Protein 8F8Y (pdb70)

Foldseek 3Di:
DDDDAFAFAPVRHRDDPPFDWDAAPPVRTIHTCVVQVHDPVQVVQWDHCHGPVRCVPVNHTRSHPVCLVVLVVVVVDDAAACPVFEEEDALLRPAPVVCVVVLQQTKYKHQACPNQQKFADALSQDLSNVCVFLDQQDKAWKAFQVVRDIDIDGSVVVVVLVPDPPRPTFIKGWQAQRCVTRCVVRTDGGPRQLVFFLCSPQPDPPFPDDAWSFAKTKIKGAAFGKFAWDFQALQWKKKKAWQAAKKKKWKDRQDPQLLVLVLVLLLDPVSVVDRSVVRGDHTHIYIAGHNMMMIGGGRIIMMMTGRHTIIMMMGTGDGLSCLVRSVVNNVSCVVSVDDPRSHTPLSLLSLLSVLVVLLVVLVVCVVVVHFDDVSSLVSNVVSLVVLCVCCPPVRVVVNVVSHTPPDDSVVSSVSSVVSSVVSPD/DDDDADFFAPVTHHDDPPFDWDAAPPVRTIHTCVVQVHDQVCVVQWDHCHGPVCCVPVNHTHGDPVFFLDPVNLVVVVPDDAPACPVFEPEDALLPLAPVVCVVVLQQGKYKHQANPNQQKFADALSADLVNVCVFQDQQDKAWKAFSNVRDIDIDGNVVVVVLVPHPPNPTWIKGWQAQRCVTRCVVRTDDTPRQLVFFLCNPQPDPPFPDDAWRFAKTKIWGAAFGKFAWDFAALQWKKKKAWQAAKKKKWKDRQDPVLLVLVLVLLLDPCVSVDRSCVVGDHIHIDMAGHNMMMIGGGRITMMMTGRHTIIMMMGTGHGLSPLVRSVVSNVSCVVSPDDCRSHTPLSVLSLLSLLVVLLVVLVVCVVVVHADDVSSLVSNVVSLVVLCVCVDPVRVVVRVVSHTPPDDSVVSSVSSVVSSVVRVPDPDDD/DDDDDD/DDDDDDD

Sequence (871 aa):
NMATVPVYCVCRLPYDVTRFMIECDACKDWFHGSCVGVEEEEAPDIDIYHCPNCEKTHGKSTLKKKSQLFIKELRSRTFPSAEDVVARVPGSQLTLGYMEEHGFTEPILVPKKDGLGLAVPAPTFYVSDVENYVGPERSVDVTDVTKQKDCKMKLKEFVDYYYSTNRKRVLNVTNLEFSDTRMSSFVEPPDIVKKLSWVENYWPDDALLAKPKVTKYCLICVKDSYTDFHIDSGGASAWYHVLKGEKTFYLIRPASANISLYERWRSASNHSEMFFADQVDKCYKCIVKQGQTLFIPSGWIYATLTPVDCLAFAGHFLHSLSVEMQMRAYEVERRLKLGSLTQFPNFETACWYMGKHLLEAFKGSHKSGKQLPPHLVQGAKILNGAFRSWTKKQALAEHEDELPEHFKPSQLIKDLAKEIRLSENNMATVPVYCVCRLPYDVTRFMIECDACKDWFHGSCVGVEEEEAPDIDIYHCPNCEKTHGKSTLKKVQNGSQLFIKELRSRTFPSAEDVVARVPGSQLTLGYMEEHGFTEPILVPKKDGLGLAVPAPTFYVSDVENYVGPERSVDVTDVTKQKDCKMKLKEFVDYYYSTNRKRVLNVTNLEFSDTRMSSFVEPPDIVKKLSWVENYWPDDALLAKPKVTKYCLICVKDSYTDFHIDSGGASAWYHVLKGEKTFYLIRPASANISLYERWRSASNHSEMFFADQVDKCYKCIVKQGQTLFIPSGWIYATLTPVDCLAFAGHFLHSLSVEMQMRAYEVERRLKLGSLTQFPNFETACWYMGKHLLEAFKGSHKSGKQLPPHLVQGAKILNGAFRSWTKKQALAEHEDELPEHFKPSQLIKDLAKEIRLSENASKAVPRVAAQPRVAAQA

GO terms:
  GO:0005506 iron ion binding (F, IDA)
  GO:0000776 kinetochore (C, IDA)
  GO:0005730 nucleolus (C, IDA)
  GO:0003713 transcription coactivator activity (F, IDA)
  GO:0008270 zinc ion binding (F, IDA)
  GO:0032454 histone H3K9 demethylase activity (F, IDA)
  GO:0006482 protein demethylation (P, IDA)
  GO:0140002 histone H3K4me3 reader activity (F, IDA)
  GO:0001889 liver development (P, TAS)
  GO:0061188 negative regulation of rDNA heterochromatin formation (P, IMP)
  GO:0005515 protein binding (F, IPI)
  GO:0005634 nucleus (C, TAS)
  GO:0005654 nucleoplasm (C, TAS)
  GO:0045815 transcription initiation-coupled chromatin remodeling (P, IDA)

Radius of gyration: 37.63 Å; Cα contacts (8 Å, |Δi|>4): 1592; chains: 4; bounding box: 112×63×112 Å

B-factor: mean 55.31, std 16.91, range [12.05, 131.85]

Solvent-accessible surface area: 39968 Å² total

CATH classification: 2.60.120.650 (+1 more: 1.20.58.1360)

Structure (mmCIF, N/CA/C/O backbone):
data_8F8Y
#
_entry.id   8F8Y
#
_cell.length_a   74.406
_cell.length_b   84.065
_cell.length_c   105.215
_cell.angle_alpha   90.000
_cell.angle_beta   103.990
_cell.angle_gamma   90.000
#
_symmetry.space_group_name_H-M   'P 1 21 1'
#
loop_
_entity.id
_entity.type
_entity.pdbx_description
1 polymer 'Lysine-specific demethylase PHF2'
2 polymer 'Serine/threonine-protein kinase VRK1 N-terminus peptide'
3 non-polymer 'ZINC ION'
4 non-polymer 'SULFATE ION'
5 non-polymer 1,2-ETHANEDIOL
6 water water
#
loop_
_atom_site.group_PDB
_atom_site.id
_atom_site.type_symbol
_atom_site.label_atom_id
_atom_site.label_alt_id
_atom_site.label_comp_id
_atom_site.label_asym_id
_atom_site.label_entity_id
_atom_site.label_seq_id
_atom_site.pdbx_PDB_ins_code
_atom_site.Cartn_x
_atom_site.Cartn_y
_atom_site.Cartn_z
_atom_site.occupancy
_atom_site.B_iso_or_equiv
_atom_site.auth_seq_id
_atom_site.auth_comp_id
_atom_site.auth_asym_id
_atom_site.auth_atom_id
_atom_site.pdbx_PDB_model_num
ATOM 1 N N . ASN A 1 4 ? 50.41745 25.00916 -51.16294 1.000 93.35636 0 ASN A N 1
ATOM 2 C CA . ASN A 1 4 ? 49.18779 25.49612 -51.77804 1.000 78.39706 0 ASN A CA 1
ATOM 3 C C . ASN A 1 4 ? 48.02065 25.34447 -50.80789 1.000 90.87428 0 ASN A C 1
ATOM 4 O O . ASN A 1 4 ? 47.07286 24.60432 -51.06906 1.000 104.48817 0 ASN A O 1
ATOM 9 N N . MET A 1 5 ? 48.09707 26.07162 -49.69583 1.000 84.77694 1 MET A N 1
ATOM 10 C CA . MET A 1 5 ? 47.17839 25.88745 -48.58310 1.000 80.30263 1 MET A CA 1
ATOM 11 C C . MET A 1 5 ? 45.75258 26.29008 -48.95438 1.000 71.50516 1 MET A C 1
ATOM 12 O O . MET A 1 5 ? 45.50231 26.97742 -49.94858 1.000 90.84699 1 MET A O 1
ATOM 17 N N . ALA A 1 6 ? 44.80883 25.83913 -48.12730 1.000 71.09246 2 ALA A N 1
ATOM 18 C CA . ALA A 1 6 ? 43.40599 26.21557 -48.23047 1.000 72.63185 2 ALA A CA 1
ATOM 19 C C . ALA A 1 6 ? 42.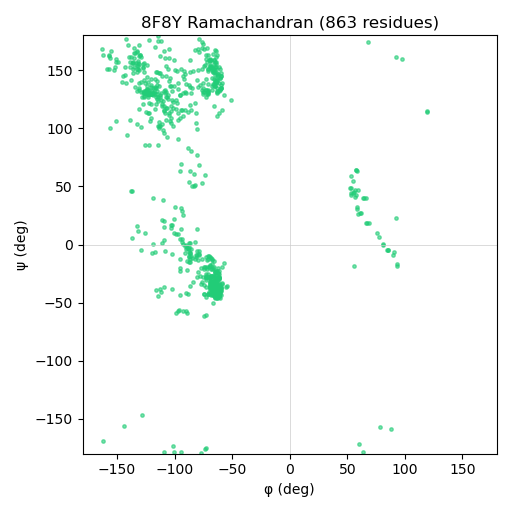84451 26.35835 -46.82135 1.000 65.36667 2 ALA A C 1
ATOM 20 O O . ALA A 1 6 ? 43.53287 26.10708 -45.82670 1.000 65.75003 2 ALA A O 1
ATOM 22 N N . THR A 1 7 ? 41.58144 26.76341 -46.73668 1.000 65.83355 3 THR A N 1
ATOM 23 C CA . THR A 1 7 ? 40.92212 27.03955 -45.46728 1.000 61.18684 3 THR A CA 1
ATOM 24 C C . THR A 1 7 ? 39.92199 25.93507 -45.15276 1.000 56.17341 3 THR A C 1
ATOM 25 O O . THR A 1 7 ? 39.06382 25.61348 -45.98186 1.000 63.71952 3 THR A O 1
ATOM 29 N N . VAL A 1 8 ? 40.03500 25.36098 -43.95849 1.000 52.67439 4 VAL A N 1
ATOM 30 C CA . VAL A 1 8 ? 39.15538 24.27501 -43.52910 1.000 51.28281 4 VAL A CA 1
ATOM 31 C C . VAL A 1 8 ? 38.68125 24.56833 -42.11236 1.000 53.20754 4 VAL A C 1
ATOM 32 O O . VAL A 1 8 ? 39.33626 25.30885 -41.36149 1.000 63.11793 4 VAL A O 1
ATOM 36 N N . PRO A 1 9 ? 37.53715 24.01050 -41.71746 1.000 56.01809 5 PRO A N 1
ATOM 37 C CA . PRO A 1 9 ? 37.07164 24.19314 -40.33896 1.000 51.89360 5 PRO A CA 1
ATOM 38 C C . PRO A 1 9 ? 37.97535 23.49332 -39.33686 1.000 55.73081 5 PRO A C 1
ATOM 39 O O . PRO A 1 9 ? 38.64248 22.50270 -39.64558 1.000 58.49724 5 PRO A O 1
ATOM 43 N N . VAL A 1 10 ? 37.99143 24.03222 -38.11712 1.000 59.85874 6 VAL A N 1
ATOM 44 C CA . VAL A 1 10 ? 38.72694 23.44955 -37.00460 1.000 52.87561 6 VAL A CA 1
ATOM 45 C C . VAL A 1 10 ? 37.76912 23.27981 -35.83329 1.000 61.33872 6 VAL A C 1
ATOM 46 O O . VAL A 1 10 ? 36.75168 23.96799 -35.72574 1.000 59.77282 6 VAL A O 1
ATOM 50 N N . TYR A 1 11 ? 38.10699 22.34429 -34.94899 1.000 59.09694 7 TYR A N 1
ATOM 51 C CA . TYR A 1 11 ? 37.23022 21.95921 -33.85363 1.000 64.67172 7 TYR A CA 1
ATOM 52 C C . TYR A 1 11 ? 38.00118 21.94179 -32.54045 1.000 55.97513 7 TYR A C 1
ATOM 53 O O . TYR A 1 11 ? 39.22634 22.08798 -32.50576 1.000 58.67915 7 TYR A O 1
ATOM 62 N N . CYS A 1 12 ? 37.24657 21.77351 -31.45155 1.000 53.51926 8 CYS A N 1
ATOM 63 C CA . CYS A 1 12 ? 37.77902 21.59536 -30.10364 1.000 55.51370 8 CYS A CA 1
ATOM 64 C C . CYS A 1 12 ? 38.54539 22.81700 -29.61083 1.000 56.63730 8 CYS A C 1
ATOM 65 O O . CYS A 1 12 ? 38.63078 23.83420 -30.30679 1.000 57.03972 8 CYS A O 1
ATOM 68 N N . VAL A 1 13 ? 39.09149 22.72438 -28.39604 1.000 53.02607 9 VAL A N 1
ATOM 69 C CA . VAL A 1 13 ? 39.86772 23.82769 -27.83918 1.000 69.67407 9 VAL A CA 1
ATOM 70 C C . VAL A 1 13 ? 41.17860 24.00006 -28.59792 1.000 75.00252 9 VAL A C 1
ATOM 71 O O . VAL A 1 13 ? 41.65666 25.12474 -28.78925 1.000 78.82509 9 VAL A O 1
ATOM 75 N N . CYS A 1 14 ? 41.77951 22.89427 -29.04441 1.000 68.22921 10 CYS A N 1
ATOM 76 C CA . CYS A 1 14 ? 43.05359 22.95170 -29.75111 1.000 66.67246 10 CYS A CA 1
ATOM 77 C C . CYS A 1 14 ? 42.94114 23.58224 -31.13336 1.000 69.08302 10 CYS A C 1
ATOM 78 O O . CYS A 1 14 ? 43.97690 23.86760 -31.74467 1.000 79.11869 10 CYS A O 1
ATOM 81 N N . ARG A 1 15 ? 41.72248 23.80161 -31.63326 1.000 58.54874 11 ARG A N 1
ATOM 82 C CA . ARG A 1 15 ? 41.49222 24.46102 -32.92020 1.000 60.70591 11 ARG A CA 1
ATOM 83 C C . ARG A 1 15 ? 42.20940 23.72901 -34.05417 1.000 60.01002 11 ARG A C 1
ATOM 84 O O . ARG A 1 15 ? 42.87904 24.33366 -34.89457 1.000 66.65372 11 ARG A O 1
ATOM 86 N N . LEU A 1 16 ? 42.06170 22.40706 -34.07015 1.000 53.54428 12 LEU A N 1
ATOM 87 C CA . LEU A 1 16 ? 42.64905 21.56659 -35.09744 1.000 54.39816 12 LEU A CA 1
ATOM 88 C C . LEU A 1 16 ? 41.57247 21.03892 -36.04006 1.000 58.14640 12 LEU A C 1
ATOM 89 O O . LEU A 1 16 ? 40.40503 20.91955 -35.65418 1.000 63.55517 12 LEU A O 1
ATOM 94 N N . PRO A 1 17 ? 41.92876 20.72330 -37.28463 1.000 49.48497 13 PRO A N 1
ATOM 95 C CA . PRO A 1 17 ? 40.95924 20.09737 -38.18854 1.000 57.47666 13 PRO A CA 1
ATOM 96 C C . PRO A 1 17 ? 40.53437 18.73397 -37.66586 1.000 57.21367 13 PRO A C 1
ATOM 97 O O . PRO A 1 17 ? 41.18324 18.13978 -36.80285 1.000 43.81401 13 PRO A O 1
ATOM 101 N N . TYR A 1 18 ? 39.41667 18.24299 -38.19589 1.000 59.64039 14 TYR A N 1
ATOM 102 C CA . TYR A 1 18 ? 38.87251 16.97628 -37.72662 1.000 49.48502 14 TYR A CA 1
ATOM 103 C C . TYR A 1 18 ? 39.85896 15.83864 -37.95714 1.000 51.40800 14 TYR A C 1
ATOM 104 O O . TYR A 1 18 ? 40.52041 15.75967 -38.99659 1.000 53.93955 14 TYR A O 1
ATOM 113 N N . ASP A 1 19 ? 39.95479 14.95680 -36.96649 1.000 56.94829 15 ASP A N 1
ATOM 114 C CA . ASP A 1 19 ? 40.82239 13.78729 -37.01506 1.000 54.94717 15 ASP A CA 1
ATOM 115 C C . ASP A 1 19 ? 39.95187 12.54466 -36.94716 1.000 55.94740 15 ASP A C 1
ATOM 116 O O . ASP A 1 19 ? 39.29720 12.30217 -35.92588 1.000 55.50750 15 ASP A O 1
ATOM 121 N N . VAL A 1 20 ? 39.97455 11.74660 -38.02010 1.000 54.68496 16 VAL A N 1
ATOM 122 C CA . VAL A 1 20 ? 39.10787 10.58017 -38.10122 1.000 54.32346 16 VAL A CA 1
ATOM 123 C C . VAL A 1 20 ? 39.51817 9.52615 -37.08907 1.000 53.74696 16 VAL A C 1
ATOM 124 O O . VAL A 1 20 ? 38.70438 8.67931 -36.70439 1.000 62.62818 16 VAL A O 1
ATOM 128 N N . THR A 1 21 ? 40.75597 9.57702 -36.61246 1.000 48.65703 17 THR A N 1
ATOM 129 C CA . THR A 1 21 ? 41.25279 8.58426 -35.67663 1.000 56.66656 17 THR A CA 1
ATOM 130 C C . THR A 1 21 ? 41.08779 9.00400 -34.22498 1.000 63.17712 17 THR A C 1
ATOM 131 O O . THR A 1 21 ? 41.55806 8.29118 -33.33656 1.000 77.25556 17 THR A O 1
ATOM 135 N N . ARG A 1 22 ? 40.44782 10.13865 -33.95714 1.000 56.26991 18 ARG A N 1
ATOM 136 C CA . ARG A 1 22 ? 40.29343 10.64421 -32.59987 1.000 55.63189 18 ARG A CA 1
ATOM 137 C C . ARG A 1 22 ? 38.81527 10.74499 -32.25325 1.000 55.18867 18 ARG A C 1
ATOM 138 O O . ARG A 1 22 ? 38.03241 11.32859 -33.01127 1.000 48.12174 18 ARG A O 1
ATOM 146 N N . PHE A 1 23 ? 38.44213 10.17686 -31.10867 1.000 54.48744 19 PHE A N 1
ATOM 147 C CA . PHE A 1 23 ? 37.06040 10.22775 -30.65007 1.000 53.75407 19 PHE A CA 1
ATOM 148 C C . PHE A 1 23 ? 36.70233 11.64070 -30.20632 1.000 52.20047 19 PHE A C 1
ATOM 149 O O . PHE A 1 23 ? 37.44924 12.27436 -29.45428 1.000 55.42624 19 PHE A O 1
ATOM 157 N N . MET A 1 24 ? 35.55231 12.13220 -30.66871 1.000 49.47184 20 MET A N 1
ATOM 158 C CA . MET A 1 24 ? 35.09026 13.47584 -30.35271 1.000 40.74348 20 MET A CA 1
ATOM 159 C C . MET A 1 24 ? 33.64178 13.43443 -29.88778 1.000 39.52761 20 MET A C 1
ATOM 160 O O . MET A 1 24 ? 32.86259 12.57178 -30.30217 1.000 45.27226 20 MET A O 1
ATOM 165 N N . ILE A 1 25 ? 33.28968 14.38373 -29.02256 1.000 39.36773 21 ILE A N 1
ATOM 166 C CA . ILE A 1 25 ? 31.93467 14.52908 -28.50581 1.000 38.37466 21 ILE A CA 1
ATOM 167 C C . ILE A 1 25 ? 31.51918 15.98734 -28.65118 1.000 44.15888 21 ILE A C 1
ATOM 168 O O . ILE A 1 25 ? 32.31942 16.89899 -28.41188 1.000 39.58313 21 ILE A O 1
ATOM 173 N N . GLU A 1 26 ? 30.27223 16.20651 -29.06229 1.000 44.04500 22 GLU A N 1
ATOM 174 C CA . GLU A 1 26 ? 29.77242 17.54654 -29.33807 1.000 42.78381 22 GLU A CA 1
ATOM 175 C C . GLU A 1 26 ? 29.10562 18.13022 -28.09959 1.000 44.04353 22 GLU A C 1
ATOM 176 O O . GLU A 1 26 ? 28.26731 17.47707 -27.46986 1.000 34.01785 22 GLU A O 1
ATOM 182 N N . CYS A 1 27 ? 29.48289 19.35882 -27.75496 1.000 48.68558 23 CYS A N 1
ATOM 183 C CA . CYS A 1 27 ? 28.81786 20.06938 -26.67246 1.000 43.14043 23 CYS A CA 1
ATOM 184 C C . CYS A 1 27 ? 27.41387 20.46947 -27.10668 1.000 50.88453 23 CYS A C 1
ATOM 185 O O . CYS A 1 27 ? 27.21952 21.00439 -28.20247 1.000 41.71347 23 CYS A O 1
ATOM 188 N N . ASP A 1 28 ? 26.43126 20.20816 -26.24332 1.000 53.64321 24 ASP A N 1
ATOM 189 C CA . ASP A 1 28 ? 25.04349 20.48070 -26.59489 1.000 47.73063 24 ASP A CA 1
ATOM 190 C C . ASP A 1 28 ? 24.73094 21.97173 -26.62801 1.000 48.37355 24 ASP A C 1
ATOM 191 O O . ASP A 1 28 ? 23.73544 22.36852 -27.24309 1.000 59.54950 24 ASP A O 1
ATOM 196 N N . ALA A 1 29 ? 25.55660 22.80414 -25.99348 1.000 46.58566 25 ALA A N 1
ATOM 197 C CA . ALA A 1 29 ? 25.28878 24.23724 -25.91202 1.000 44.52877 25 ALA A CA 1
ATOM 198 C C . ALA A 1 29 ? 25.88968 25.00020 -27.09147 1.000 52.49898 25 ALA A C 1
ATOM 199 O O . ALA A 1 29 ? 25.16792 25.67035 -27.83693 1.000 48.75950 25 ALA A O 1
ATOM 201 N N . CYS A 1 30 ? 27.20636 24.90926 -27.27094 1.000 45.82788 26 CYS A N 1
ATOM 202 C CA . CYS A 1 30 ? 27.89264 25.64057 -28.32836 1.000 40.67827 26 CYS A CA 1
ATOM 203 C C . CYS A 1 30 ? 27.94275 24.87904 -29.64674 1.000 48.47979 26 CYS A C 1
ATOM 204 O O . CYS A 1 30 ? 28.45383 25.41828 -30.63447 1.000 60.68528 26 CYS A O 1
ATOM 207 N N . LYS A 1 31 ? 27.43469 23.64497 -29.68262 1.000 51.56260 27 LYS A N 1
ATOM 208 C CA . LYS A 1 31 ? 27.34131 22.84897 -30.91030 1.000 53.22986 27 LYS A CA 1
ATOM 209 C C . LYS A 1 31 ? 28.70514 22.61360 -31.55492 1.000 57.02245 27 LYS A C 1
ATOM 210 O O . LYS A 1 31 ? 28.80076 22.40060 -32.76609 1.000 50.72903 27 LYS A O 1
ATOM 216 N N . ASP A 1 32 ? 29.77050 22.64271 -30.75951 1.000 58.44969 28 ASP A N 1
ATOM 217 C CA . ASP A 1 32 ? 31.11925 22.40115 -31.24694 1.000 63.66378 28 ASP A CA 1
ATOM 218 C C . ASP A 1 32 ? 31.60124 21.03989 -30.76346 1.000 60.41993 28 ASP A C 1
ATOM 219 O O . ASP A 1 32 ? 31.27134 20.60935 -29.65498 1.000 63.74452 28 ASP A O 1
ATOM 224 N N . TRP A 1 33 ? 32.37926 20.36286 -31.60389 1.000 53.15104 29 TRP A N 1
ATOM 225 C CA . TRP A 1 33 ? 32.92255 19.05417 -31.27265 1.000 45.20333 29 TRP A CA 1
ATOM 226 C C . TRP A 1 33 ? 34.27698 19.20453 -30.59304 1.000 37.70613 29 TRP A C 1
ATOM 227 O O . TRP A 1 33 ? 35.10474 20.02268 -31.00326 1.000 50.75338 29 TRP A O 1
ATOM 238 N N . PHE A 1 34 ? 34.49781 18.40689 -29.55114 1.000 37.79559 30 PHE A N 1
ATOM 239 C CA . PHE A 1 34 ? 35.73183 18.44604 -28.78027 1.000 46.81991 30 PHE A CA 1
ATOM 240 C C . PHE A 1 34 ? 36.34672 17.05632 -28.72970 1.000 46.76091 30 PHE A C 1
ATOM 241 O O . PHE A 1 34 ? 35.63427 16.06168 -28.56572 1.000 40.39043 30 PHE A O 1
ATOM 249 N N . HIS A 1 35 ? 37.67001 16.99347 -28.87397 1.000 51.67880 31 HIS A N 1
ATOM 250 C CA . HIS A 1 35 ? 38.37084 15.72145 -28.76076 1.000 43.44390 31 HIS A CA 1
ATOM 251 C C . HIS A 1 35 ? 38.13435 15.11119 -27.38671 1.000 46.42735 31 HIS A C 1
ATOM 252 O O . HIS A 1 35 ? 38.17041 15.80490 -26.36732 1.000 52.74783 31 HIS A O 1
ATOM 259 N N . GLY A 1 36 ? 37.88772 13.80066 -27.36482 1.000 54.02196 32 GLY A N 1
ATOM 260 C CA . GLY A 1 36 ? 37.65054 13.12836 -26.09857 1.000 54.86350 32 GLY A CA 1
ATOM 261 C C . GLY A 1 36 ? 38.83664 13.21923 -25.15849 1.000 61.02122 32 GLY A C 1
ATOM 262 O O . GLY A 1 36 ? 38.67298 13.42460 -23.95334 1.000 65.61261 32 GLY A O 1
ATOM 263 N N . SER A 1 37 ? 40.04787 13.06873 -25.69698 1.000 63.57215 33 SER A N 1
ATOM 264 C CA . SER A 1 37 ? 41.24512 13.19128 -24.87286 1.000 61.20588 33 SER A CA 1
ATOM 265 C C . SER A 1 37 ? 41.44159 14.62291 -24.38751 1.000 48.10676 33 SER A C 1
ATOM 266 O O . SER A 1 37 ? 41.92154 14.84361 -23.26949 1.000 56.74575 33 SER A O 1
ATOM 269 N N . CYS A 1 38 ? 41.08594 15.60840 -25.21638 1.000 49.35464 34 CYS A N 1
ATOM 270 C CA . CYS A 1 38 ? 41.28878 17.00444 -24.83836 1.000 55.81576 34 CYS A CA 1
ATOM 271 C C . CYS A 1 38 ? 40.42322 17.39829 -23.64651 1.000 57.55525 34 CYS A C 1
ATOM 272 O O . CYS A 1 38 ? 40.88764 18.10586 -22.74503 1.000 58.38163 34 CYS A O 1
ATOM 275 N N . VAL A 1 39 ? 39.16681 16.95220 -23.61929 1.000 59.92212 35 VAL A N 1
ATOM 276 C CA . VAL A 1 39 ? 38.22639 17.35733 -22.58017 1.000 52.78353 35 VAL A CA 1
ATOM 277 C C . VAL A 1 39 ? 38.02821 16.27095 -21.52795 1.000 57.56070 35 VAL A C 1
ATOM 278 O O . VAL A 1 39 ? 37.08857 16.35145 -20.73070 1.000 62.52335 35 VAL A O 1
ATOM 282 N N . GLY A 1 40 ? 38.89240 15.26154 -21.50213 1.000 57.96126 36 GLY A N 1
ATOM 283 C CA . GLY A 1 40 ? 38.79910 14.22282 -20.48706 1.000 63.33306 36 GLY A CA 1
ATOM 284 C C . GLY A 1 40 ? 37.53848 13.38961 -20.56013 1.000 62.18040 36 GLY A C 1
ATOM 285 O O . GLY A 1 40 ? 36.95300 13.06048 -19.52083 1.000 53.10858 36 GLY A O 1
ATOM 286 N N . VAL A 1 41 ? 37.10333 13.04093 -21.76741 1.000 67.15957 37 VAL A N 1
ATOM 287 C CA . VAL A 1 41 ? 35.93795 12.18963 -21.97631 1.000 60.16538 37 VAL A CA 1
ATOM 288 C C . VAL A 1 41 ? 36.39261 10.96270 -22.75195 1.000 63.39775 37 VAL A C 1
ATOM 289 O O . VAL A 1 41 ? 36.90949 11.08429 -23.86913 1.000 56.23845 37 VAL A O 1
ATOM 293 N N . GLU A 1 42 ? 36.20032 9.78718 -22.16647 1.000 57.72462 38 GLU A N 1
ATOM 294 C CA . GLU A 1 42 ? 36.58423 8.54478 -22.81587 1.000 75.01118 38 GLU A CA 1
ATOM 295 C C . GLU A 1 42 ? 35.40610 7.96888 -23.59024 1.000 75.26541 38 GLU A C 1
ATOM 296 O O . GLU A 1 42 ? 34.24831 8.09237 -23.18167 1.000 83.10651 38 GLU A O 1
ATOM 302 N N . GLU A 1 43 ? 35.71783 7.34047 -24.72732 1.000 65.03556 39 GLU A N 1
ATOM 303 C CA . GLU A 1 43 ? 34.67163 6.82007 -25.60185 1.000 50.28102 39 GLU A CA 1
ATOM 304 C C . GLU A 1 43 ? 33.83089 5.75749 -24.90569 1.000 66.73567 39 GLU A C 1
ATOM 305 O O . GLU A 1 43 ? 32.64622 5.59862 -25.22225 1.000 78.99519 39 GLU A O 1
ATOM 311 N N . GLU A 1 44 ? 34.42077 5.02327 -23.95918 1.000 79.18657 40 GLU A N 1
ATOM 312 C CA . GLU A 1 44 ? 33.66165 4.02113 -23.21745 1.000 84.01998 40 GLU A CA 1
ATOM 313 C C . GLU A 1 44 ? 32.58384 4.66513 -22.35214 1.000 81.91660 40 GLU A C 1
ATOM 314 O O . GLU A 1 44 ? 31.46882 4.14070 -22.24774 1.000 81.92583 40 GLU A O 1
ATOM 316 N N . GLU A 1 45 ? 32.89529 5.79750 -21.72527 1.000 75.55366 41 GLU A N 1
ATOM 317 C CA . GLU A 1 45 ? 31.97347 6.47119 -20.81998 1.000 69.08539 41 GLU A CA 1
ATOM 318 C C . GLU A 1 45 ? 31.02985 7.43345 -21.52994 1.000 65.34550 41 GLU A C 1
ATOM 319 O O . GLU A 1 45 ? 30.17462 8.03431 -20.87209 1.000 63.79900 41 GLU A O 1
ATOM 321 N N . ALA A 1 46 ? 31.16773 7.59954 -22.84440 1.000 77.81923 42 ALA A N 1
ATOM 322 C CA . ALA A 1 46 ? 30.30111 8.52479 -23.57332 1.000 71.59597 42 ALA A CA 1
ATOM 323 C C . ALA A 1 46 ? 28.82079 8.16351 -23.49513 1.000 68.47201 42 ALA A C 1
ATOM 324 O O . ALA A 1 46 ? 28.00376 9.07332 -23.27195 1.000 62.58360 42 ALA A O 1
ATOM 326 N N . PRO A 1 47 ? 28.39706 6.90393 -23.67973 1.000 71.22372 43 PRO A N 1
ATOM 327 C CA . PRO A 1 47 ? 26.94969 6.62285 -23.65034 1.000 56.63006 43 PRO A CA 1
ATOM 328 C C . PRO A 1 47 ? 26.28097 6.95231 -22.32689 1.000 59.81923 43 PRO A C 1
ATOM 329 O O . PRO A 1 47 ? 25.07007 7.20894 -22.30934 1.000 65.27604 43 PRO A O 1
ATOM 333 N N . ASP A 1 48 ? 27.02301 6.95486 -21.21771 1.000 63.25568 44 ASP A N 1
ATOM 334 C CA . ASP A 1 48 ? 26.41760 7.24111 -19.92125 1.000 56.67096 44 ASP A CA 1
ATOM 335 C C . ASP A 1 48 ? 25.97056 8.69133 -19.78936 1.000 53.91847 44 ASP A C 1
ATOM 336 O O . ASP A 1 48 ? 25.16870 8.99999 -18.90176 1.000 63.58323 44 ASP A O 1
ATOM 341 N N . ILE A 1 49 ? 26.46474 9.58038 -20.64329 1.000 63.01245 45 ILE A N 1
ATOM 342 C CA . ILE A 1 49 ? 26.10593 10.99171 -20.57754 1.000 59.77811 45 ILE A CA 1
ATOM 343 C C . ILE A 1 49 ? 24.75837 11.20141 -21.25365 1.000 60.02246 45 ILE A C 1
ATOM 344 O O . ILE A 1 49 ? 24.45119 10.57096 -22.27234 1.000 59.29734 45 ILE A O 1
ATOM 349 N N . ASP A 1 50 ? 23.93701 12.07878 -20.67455 1.000 67.67991 46 ASP A N 1
ATOM 350 C CA . ASP A 1 50 ? 22.67207 12.48580 -21.27966 1.000 63.75781 46 ASP A CA 1
ATOM 351 C C . ASP A 1 50 ? 22.81650 13.80323 -22.03487 1.000 66.88252 46 ASP A C 1
ATOM 352 O O . ASP A 1 50 ? 22.52212 13.87692 -23.23152 1.000 67.95854 46 ASP A O 1
ATOM 357 N N . ILE A 1 51 ? 23.26720 14.84983 -21.34896 1.000 59.80880 47 ILE A N 1
ATOM 358 C CA . ILE A 1 51 ? 23.59844 16.13053 -21.96090 1.000 44.94039 47 ILE A CA 1
ATOM 359 C C . ILE A 1 51 ? 25.04608 16.44250 -21.61609 1.000 47.61089 47 ILE A C 1
ATOM 360 O O . ILE A 1 51 ? 25.43455 16.37406 -20.44461 1.000 58.43795 47 ILE A O 1
ATOM 365 N N . TYR A 1 52 ? 25.84361 16.77297 -22.62724 1.000 43.21232 48 TYR A N 1
ATOM 366 C CA . TYR A 1 52 ? 27.24632 17.10820 -22.42753 1.000 42.87420 48 TYR A CA 1
ATOM 367 C C . TYR A 1 52 ? 27.46311 18.59834 -22.64291 1.000 44.24018 48 TYR A C 1
ATOM 368 O O . TYR A 1 52 ? 26.99213 19.16373 -23.63566 1.000 39.24128 48 TYR A O 1
ATOM 377 N N . HIS A 1 53 ? 28.18213 19.22281 -21.71271 1.000 48.08574 49 HIS A N 1
ATOM 378 C CA . HIS A 1 53 ? 28.59487 20.61468 -21.82020 1.000 49.77008 49 HIS A CA 1
ATOM 379 C C . HIS A 1 53 ? 30.10083 20.69508 -21.62453 1.000 46.24441 49 HIS A C 1
ATOM 380 O O . HIS A 1 53 ? 30.63786 20.10779 -20.67994 1.000 42.01258 49 HIS A O 1
ATOM 387 N N . CYS A 1 54 ? 30.77855 21.41252 -22.51781 1.000 48.28321 50 CYS A N 1
ATOM 388 C CA . CYS A 1 54 ? 32.20814 21.61699 -22.37538 1.000 41.66741 50 CYS A CA 1
ATOM 389 C C . CYS A 1 54 ? 32.48137 22.54981 -21.19562 1.000 60.73510 50 CYS A C 1
ATOM 390 O O . CYS A 1 54 ? 31.59499 23.29166 -20.76478 1.000 68.04787 50 CYS A O 1
ATOM 393 N N . PRO A 1 55 ? 33.70090 22.51424 -20.64077 1.000 69.40502 51 PRO A N 1
ATOM 394 C CA . PRO A 1 55 ? 33.97544 23.32511 -19.43907 1.000 52.38368 51 PRO A CA 1
ATOM 395 C C . PRO A 1 55 ? 33.67904 24.80548 -19.61010 1.000 51.96344 51 PRO A C 1
ATOM 396 O O . PRO A 1 55 ? 33.22152 25.45028 -18.65806 1.000 65.49741 51 PRO A O 1
ATOM 400 N N . ASN A 1 56 ? 33.93179 25.36876 -20.79371 1.000 47.18023 52 ASN A N 1
ATOM 401 C CA . ASN A 1 56 ? 33.57381 26.76388 -21.02946 1.000 53.19299 52 ASN A CA 1
ATOM 402 C C . ASN A 1 56 ? 32.06577 26.96590 -20.93963 1.000 62.80709 52 ASN A C 1
ATOM 403 O O . ASN A 1 56 ? 31.59622 27.94562 -20.34834 1.000 71.01796 52 ASN A O 1
ATOM 405 N N . CYS A 1 57 ? 31.28987 26.04662 -21.51915 1.000 65.62601 53 CYS A N 1
ATOM 406 C CA . CYS A 1 57 ? 29.83631 26.13787 -21.44077 1.000 55.24505 53 CYS A CA 1
ATOM 407 C C . CYS A 1 57 ? 29.30454 25.72936 -20.07278 1.000 67.79643 53 CYS A C 1
ATOM 408 O O . CYS A 1 57 ? 28.24261 26.20983 -19.66077 1.000 74.75376 53 CYS A O 1
ATOM 411 N N . GLU A 1 58 ? 30.01319 24.84785 -19.36071 1.000 60.99577 54 GLU A N 1
ATOM 412 C CA . GLU A 1 58 ? 29.58936 24.47196 -18.01596 1.000 63.53090 54 GLU A CA 1
ATOM 413 C C . GLU A 1 58 ? 29.61385 25.65134 -17.05452 1.000 69.61926 54 GLU A C 1
ATOM 414 O O . GLU A 1 58 ? 28.91400 25.62150 -16.03613 1.000 57.15382 54 GLU A O 1
ATOM 420 N N . LYS A 1 59 ? 30.40595 26.68384 -17.35206 1.000 70.38817 55 LYS A N 1
ATOM 421 C CA . LYS A 1 59 ? 30.47998 27.84148 -16.46784 1.000 70.80901 55 LYS A CA 1
ATOM 422 C C . LYS A 1 59 ? 29.13967 28.56077 -16.38277 1.000 65.22504 55 LYS A C 1
ATOM 423 O O . LYS A 1 59 ? 28.76009 29.05710 -15.31584 1.000 63.82798 55 LYS A O 1
ATOM 425 N N . THR A 1 60 ? 28.40831 28.62564 -17.49241 1.000 69.67880 56 THR A N 1
ATOM 426 C CA . THR A 1 60 ? 27.14872 29.35777 -17.55743 1.000 76.01620 56 THR A CA 1
ATOM 427 C C . THR A 1 60 ? 25.92902 28.46868 -17.74049 1.000 77.96377 56 THR A C 1
ATOM 428 O O . THR A 1 60 ? 24.88402 28.73801 -17.14446 1.000 80.07281 56 THR A O 1
ATOM 432 N N . HIS A 1 61 ? 26.02883 27.41483 -18.54724 1.000 55.45869 57 HIS A N 1
ATOM 433 C CA . HIS A 1 61 ? 24.87635 26.60095 -18.90991 1.000 56.43181 57 HIS A CA 1
ATOM 434 C C . HIS A 1 61 ? 24.70474 25.37025 -18.02616 1.000 54.60441 57 HIS A C 1
ATOM 435 O O . HIS A 1 61 ? 23.81712 24.55265 -18.29080 1.000 49.68325 57 HIS A O 1
ATOM 442 N N . GLY A 1 62 ? 25.52277 25.21871 -16.99195 1.000 62.99564 58 GLY A N 1
ATOM 443 C CA . GLY A 1 62 ? 25.39044 24.11142 -16.06986 1.000 56.02994 58 GLY A CA 1
ATOM 444 C C . GLY A 1 62 ? 26.24802 22.91822 -16.45613 1.000 53.40330 58 GLY A C 1
ATOM 445 O O . GLY A 1 62 ? 26.69945 22.77312 -17.59125 1.000 52.58270 58 GLY A O 1
ATOM 446 N N . LYS A 1 63 ? 26.46735 22.04618 -15.47559 1.000 65.22409 59 LYS A N 1
ATOM 447 C CA . LYS A 1 63 ? 27.30140 20.87376 -15.68544 1.000 63.99260 59 LYS A CA 1
ATOM 448 C C . LYS A 1 63 ? 26.58214 19.84099 -16.54856 1.000 58.80224 59 LYS A C 1
ATOM 449 O O . LYS A 1 63 ? 25.36050 19.87345 -16.72462 1.000 62.97457 59 LYS A O 1
ATOM 455 N N . SER A 1 64 ? 27.36836 18.91441 -17.09186 1.000 60.86546 60 SER A N 1
ATOM 456 C CA . SER A 1 64 ? 26.82180 17.87433 -17.95107 1.000 50.87075 60 SER A CA 1
ATOM 457 C C . SER A 1 64 ? 25.86647 16.97805 -17.17408 1.000 50.87195 60 SER A C 1
ATOM 458 O O . SER A 1 64 ? 26.08844 16.67184 -15.99946 1.000 55.37717 60 SER A O 1
ATOM 461 N N . THR A 1 65 ? 24.79189 16.55791 -17.84161 1.000 56.24700 61 THR A N 1
ATOM 462 C CA . THR A 1 65 ? 23.83092 15.62318 -17.25864 1.000 58.58019 61 THR A CA 1
ATOM 463 C C . THR A 1 65 ? 24.40495 14.21632 -17.40166 1.000 60.50379 61 THR A C 1
ATOM 464 O O . THR A 1 65 ? 24.01390 13.42549 -18.26401 1.000 59.51087 61 THR A O 1
ATOM 468 N N . LEU A 1 66 ? 25.36659 13.90554 -16.53290 1.000 75.56114 62 LEU A N 1
ATOM 469 C CA . LEU A 1 66 ? 26.03074 12.60882 -16.57069 1.000 83.20668 62 LEU A CA 1
ATOM 470 C C . LEU A 1 66 ? 25.20461 11.55889 -15.84007 1.000 77.45355 62 LEU A C 1
ATOM 471 O O . LEU A 1 66 ? 25.71941 10.84368 -14.97436 1.000 51.24874 62 LEU A O 1
ATOM 473 N N . LYS A 1 67 ? 23.91899 11.46264 -16.18596 1.000 106.15906 63 LYS A N 1
ATOM 474 C CA . LYS A 1 67 ? 23.04342 10.44542 -15.60844 1.000 119.66348 63 LYS A CA 1
ATOM 475 C C . LYS A 1 67 ? 21.90291 10.22174 -16.60077 1.000 108.27585 63 LYS A C 1
ATOM 476 O O . LYS A 1 67 ? 20.95899 11.01502 -16.64703 1.000 127.15834 63 LYS A O 1
ATOM 478 N N . LYS A 1 68 ? 22.00213 9.15031 -17.38127 1.000 64.93103 64 LYS A N 1
ATOM 479 C CA . LYS A 1 68 ? 20.97692 8.81526 -18.35829 1.000 76.90735 64 LYS A CA 1
ATOM 480 C C . LYS A 1 68 ? 19.89167 7.91362 -17.78427 1.000 98.33466 64 LYS A C 1
ATOM 481 O O . LYS A 1 68 ? 18.91971 7.61585 -18.48731 1.000 108.59448 64 LYS A O 1
ATOM 487 N N . LYS A 1 69 ? 20.03576 7.48343 -16.53179 1.000 88.13396 65 LYS A N 1
ATOM 488 C CA . LYS A 1 69 ? 19.05039 6.64452 -15.85016 1.000 90.96838 65 LYS A CA 1
ATOM 489 C C . LYS A 1 69 ? 18.74770 5.36509 -16.62633 1.000 100.70627 65 LYS A C 1
ATOM 490 O O . LYS A 1 69 ? 18.49734 4.31429 -16.03539 1.000 93.14539 65 LYS A O 1
ATOM 492 N N . SER A 1 90 ? 19.39652 -8.88324 -40.75868 1.000 69.86833 86 SER A N 1
ATOM 493 C CA . SER A 1 90 ? 19.75919 -8.81192 -42.16914 1.000 85.45866 86 SER A CA 1
ATOM 494 C C . SER A 1 90 ? 21.26569 -8.95873 -42.35441 1.000 81.13400 86 SER A C 1
ATOM 495 O O . SER A 1 90 ? 21.78184 -8.79352 -43.45987 1.000 82.43034 86 SER A O 1
ATOM 498 N N . GLN A 1 91 ? 21.96769 -9.26204 -41.25943 1.000 101.62377 87 GLN A N 1
ATOM 499 C CA . GLN A 1 91 ? 23.41179 -9.45852 -41.33901 1.000 94.54495 87 GLN A CA 1
ATOM 500 C C . GLN A 1 91 ? 23.75636 -10.65413 -42.21778 1.000 92.48778 87 GLN A C 1
ATOM 501 O O . GLN A 1 91 ? 24.70641 -10.60077 -43.00776 1.000 98.25291 87 GLN A O 1
ATOM 503 N N . LEU A 1 92 ? 22.99617 -11.74493 -42.09220 1.000 78.26462 88 LEU A N 1
ATOM 504 C CA . LEU A 1 92 ? 23.21398 -12.89961 -42.95648 1.000 82.78642 88 LEU A CA 1
ATOM 505 C C . LEU A 1 92 ? 22.90796 -12.57379 -44.41230 1.000 82.78606 88 LEU A C 1
ATOM 506 O O . LEU A 1 92 ? 23.54488 -13.12693 -45.31629 1.000 86.64208 88 LEU A O 1
ATOM 508 N N . PHE A 1 93 ? 21.93772 -11.68925 -44.65785 1.000 67.85267 89 PHE A N 1
ATOM 509 C CA . PHE A 1 93 ? 21.63517 -11.28289 -46.02629 1.000 73.79410 89 PHE A CA 1
ATOM 510 C C . PHE A 1 93 ? 22.82176 -10.56921 -46.66200 1.000 80.72445 89 PHE A C 1
ATOM 511 O O . PHE A 1 93 ? 23.12600 -10.78351 -47.84149 1.000 82.42351 89 PHE A O 1
ATOM 519 N N . ILE A 1 94 ? 23.49539 -9.70512 -45.89934 1.000 85.23904 90 ILE A N 1
ATOM 520 C CA . ILE A 1 94 ? 24.69833 -9.04905 -46.40390 1.000 73.88720 90 ILE A CA 1
ATOM 521 C C . ILE A 1 94 ? 25.78772 -10.07918 -46.67087 1.000 83.45219 90 ILE A C 1
ATOM 522 O O . ILE A 1 94 ? 26.50477 -10.00266 -47.67646 1.000 79.10851 90 ILE A O 1
ATOM 527 N N . LYS A 1 95 ? 25.92768 -11.06168 -45.77733 1.000 85.56787 91 LYS A N 1
ATOM 528 C CA . LYS A 1 95 ? 26.85047 -12.16287 -46.02393 1.000 79.08440 91 LYS A CA 1
ATOM 529 C C . LYS A 1 95 ? 26.42827 -13.00295 -47.22154 1.000 83.33982 91 LYS A C 1
ATOM 530 O O . LYS A 1 95 ? 27.27443 -13.66867 -47.82792 1.000 84.94762 91 LYS A O 1
ATOM 532 N N . GLU A 1 96 ? 25.14290 -12.98548 -47.57472 1.000 99.00115 92 GLU A N 1
ATOM 533 C CA . GLU A 1 96 ? 24.66310 -13.67362 -48.76528 1.000 104.33656 92 GLU A CA 1
ATOM 534 C C . GLU A 1 96 ? 24.90191 -12.87077 -50.03751 1.000 93.50920 92 GLU A C 1
ATOM 535 O O . GLU A 1 96 ? 24.65281 -13.38381 -51.13382 1.000 86.13876 92 GLU A O 1
ATOM 541 N N . LEU A 1 97 ? 25.38510 -11.63413 -49.91753 1.000 88.09494 93 LEU A N 1
ATOM 542 C CA . LEU A 1 97 ? 25.65547 -10.78925 -51.07331 1.000 75.06392 93 LEU A CA 1
ATOM 543 C C . LEU A 1 97 ? 27.07835 -10.96352 -51.59098 1.000 83.21154 93 LEU A C 1
ATOM 544 O O . LEU A 1 97 ? 27.29156 -11.01419 -52.80699 1.000 85.96156 93 LEU A O 1
ATOM 549 N N . ARG A 1 98 ? 28.05863 -11.05810 -50.69365 1.000 78.98614 94 ARG A N 1
ATOM 550 C CA . ARG A 1 98 ? 29.42414 -11.37734 -51.08557 1.000 78.85957 94 ARG A CA 1
ATOM 551 C C . ARG A 1 98 ? 29.67385 -12.87578 -51.17413 1.000 89.18297 94 ARG A C 1
ATOM 552 O O . ARG A 1 98 ? 30.75070 -13.28382 -51.62270 1.000 88.71484 94 ARG A O 1
ATOM 560 N N . SER A 1 99 ? 28.70996 -13.69970 -50.75453 1.000 94.94570 95 SER A N 1
ATOM 561 C CA . SER A 1 99 ? 28.81657 -15.13744 -50.97325 1.000 96.62975 95 SER A CA 1
ATOM 562 C C . SER A 1 99 ? 28.77592 -15.47778 -52.45641 1.000 97.37266 95 SER A C 1
ATOM 563 O O . SER A 1 99 ? 29.34803 -16.49029 -52.87583 1.000 122.30548 95 SER A O 1
ATOM 566 N N . ARG A 1 100 ? 28.10808 -14.65462 -53.25693 1.000 91.95896 96 ARG A N 1
ATOM 567 C CA . ARG A 1 100 ? 28.03904 -14.85419 -54.69453 1.000 87.15240 96 ARG A CA 1
ATOM 568 C C . ARG A 1 100 ? 29.23825 -14.21514 -55.38560 1.000 83.97988 96 ARG A C 1
ATOM 569 O O . ARG A 1 100 ? 29.89642 -13.32068 -54.84904 1.000 73.79706 96 ARG A O 1
ATOM 577 N N . THR A 1 101 ? 29.51112 -14.68696 -56.59742 1.000 77.66589 97 THR A N 1
ATOM 578 C CA . THR A 1 101 ? 30.60933 -14.18824 -57.42083 1.000 67.88199 97 THR A CA 1
ATOM 579 C C . THR A 1 101 ? 29.99574 -13.51510 -58.64638 1.000 59.49141 97 THR A C 1
ATOM 580 O O . THR A 1 101 ? 29.83262 -14.13441 -59.69888 1.000 68.77151 97 THR A O 1
ATOM 584 N N . PHE A 1 102 ? 29.65299 -12.23921 -58.49922 1.000 56.29439 98 PHE A N 1
ATOM 585 C CA . PHE A 1 102 ? 29.08836 -11.48399 -59.60344 1.000 54.78493 98 PHE A CA 1
ATOM 586 C C . PHE A 1 102 ? 30.18961 -11.02631 -60.55803 1.000 54.68687 98 PHE A C 1
ATOM 587 O O . PHE A 1 102 ? 31.32898 -10.80263 -60.14099 1.000 54.66823 98 PHE A O 1
ATOM 595 N N . PRO A 1 103 ? 29.87671 -10.88354 -61.84386 1.000 54.83831 99 PRO A N 1
ATOM 596 C CA . PRO A 1 103 ? 30.87200 -10.36028 -62.78408 1.000 64.37628 99 PRO A CA 1
ATOM 597 C C . PRO A 1 103 ? 31.16951 -8.89327 -62.51881 1.000 59.09421 99 PRO A C 1
ATOM 598 O O . PRO A 1 103 ? 30.33922 -8.14877 -61.99139 1.000 49.72804 99 PRO A O 1
ATOM 602 N N . SER A 1 104 ? 32.38046 -8.48501 -62.88713 1.000 74.36891 100 SER A N 1
ATOM 603 C CA . SER A 1 104 ? 32.77729 -7.09357 -62.73725 1.000 55.87343 100 SER A CA 1
ATOM 604 C C . SER A 1 104 ? 32.01529 -6.21143 -63.71910 1.000 52.79304 100 SER A C 1
ATOM 605 O O . SER A 1 104 ? 31.56378 -6.66075 -64.77603 1.000 53.35299 100 SER A O 1
ATOM 608 N N . ALA A 1 105 ? 31.87623 -4.93745 -63.35683 1.000 58.71561 101 ALA A N 1
ATOM 609 C CA . ALA A 1 105 ? 31.15039 -3.98600 -64.18591 1.000 56.71091 101 ALA A CA 1
ATOM 610 C C . ALA A 1 105 ? 31.96702 -3.47448 -65.36463 1.000 62.93972 101 ALA A C 1
ATOM 611 O O . ALA A 1 105 ? 31.40717 -2.79474 -66.23137 1.000 62.62048 101 ALA A O 1
ATOM 613 N N . GLU A 1 106 ? 33.26467 -3.78745 -65.42404 1.000 56.08728 102 GLU A N 1
ATOM 614 C CA . GLU A 1 106 ? 34.10668 -3.29177 -66.50771 1.000 66.47294 102 GLU A CA 1
ATOM 615 C C . GLU A 1 106 ? 33.63448 -3.76846 -67.87444 1.000 69.86656 102 GLU A C 1
ATOM 616 O O . GLU A 1 106 ? 33.94736 -3.12796 -68.88399 1.000 65.60852 102 GLU A O 1
ATOM 618 N N . ASP A 1 107 ? 32.89147 -4.87604 -67.92966 1.000 83.97877 103 ASP A N 1
ATOM 619 C CA . ASP A 1 107 ? 32.38819 -5.37051 -69.20599 1.000 87.85584 103 ASP A CA 1
ATOM 620 C C . ASP A 1 107 ? 31.32251 -4.45071 -69.79030 1.000 94.31413 103 ASP A C 1
ATOM 621 O O . ASP A 1 107 ? 31.24581 -4.29509 -71.01458 1.000 86.03134 103 ASP A O 1
ATOM 626 N N . VAL A 1 108 ? 30.49472 -3.83609 -68.94136 1.000 76.51134 104 VAL A N 1
ATOM 627 C CA . VAL A 1 108 ? 29.37280 -3.02350 -69.38800 1.000 67.07602 104 VAL A CA 1
ATOM 628 C C . VAL A 1 108 ? 29.52648 -1.56087 -68.98980 1.000 64.27868 104 VAL A C 1
ATOM 629 O O . VAL A 1 108 ? 29.18530 -0.66460 -69.76973 1.000 67.82508 104 VAL A O 1
ATOM 633 N N . VAL A 1 109 ? 30.03112 -1.29101 -67.78966 1.000 64.36868 105 VAL A N 1
ATOM 634 C CA . VAL A 1 109 ? 30.14933 0.08087 -67.30520 1.000 51.72256 105 VAL A CA 1
ATOM 635 C C . VAL A 1 109 ? 31.42101 0.69768 -67.87270 1.000 47.84224 105 VAL A C 1
ATOM 636 O O . VAL A 1 109 ? 32.52402 0.18466 -67.65700 1.000 63.02200 105 VAL A O 1
ATOM 640 N N . ALA A 1 110 ? 31.26822 1.80063 -68.59736 1.000 43.82770 106 ALA A N 1
ATOM 641 C CA . ALA A 1 110 ? 32.39533 2.48963 -69.20376 1.000 50.44632 106 ALA A CA 1
ATOM 642 C C . ALA A 1 110 ? 32.93465 3.56475 -68.26918 1.000 50.69730 106 ALA A C 1
ATOM 643 O O . ALA A 1 110 ? 32.19601 4.15813 -67.47853 1.000 48.85404 106 ALA A O 1
ATOM 645 N N . ARG A 1 111 ? 34.23955 3.80726 -68.36543 1.000 43.00632 107 ARG A N 1
ATOM 646 C CA . ARG A 1 111 ? 34.90783 4.86526 -67.61537 1.000 44.93020 107 ARG A CA 1
ATOM 647 C C . ARG A 1 111 ? 35.21040 6.00867 -68.57557 1.000 47.58498 107 ARG A C 1
ATOM 648 O O . ARG A 1 111 ? 36.05053 5.87030 -69.47106 1.000 52.10594 107 ARG A O 1
ATOM 656 N N . VAL A 1 112 ? 34.52894 7.13327 -68.38486 1.000 57.27203 108 VAL A N 1
ATOM 657 C CA . VAL A 1 112 ? 34.62824 8.28926 -69.26557 1.000 58.36387 108 VAL A CA 1
ATOM 658 C C . VAL A 1 112 ? 35.05722 9.48318 -68.42517 1.000 65.43870 108 VAL A C 1
ATOM 659 O O . VAL A 1 112 ? 34.49941 9.69866 -67.34762 1.000 68.39083 108 VAL A O 1
ATOM 663 N N . PRO A 1 113 ? 36.03916 10.27092 -68.86250 1.000 58.11930 109 PRO A N 1
ATOM 664 C CA . PRO A 1 113 ? 36.33821 11.52417 -68.16303 1.000 42.41283 109 PRO A CA 1
ATOM 665 C C . PRO A 1 113 ? 35.16265 12.48427 -68.25490 1.000 50.68290 109 PRO A C 1
ATOM 666 O O . PRO A 1 113 ? 34.38350 12.45670 -69.21034 1.000 55.83096 109 PRO A O 1
ATOM 670 N N . GLY A 1 114 ? 35.03852 13.33785 -67.23663 1.000 53.92500 110 GLY A N 1
ATOM 671 C CA . GLY A 1 114 ? 33.92238 14.26948 -67.19715 1.000 39.56040 110 GLY A CA 1
ATOM 672 C C . GLY A 1 114 ? 33.88819 15.19766 -68.39551 1.000 41.13413 110 GLY A C 1
ATOM 673 O O . GLY A 1 114 ? 32.81435 15.54448 -68.89393 1.000 41.03156 110 GLY A O 1
ATOM 674 N N . SER A 1 115 ? 35.06321 15.61421 -68.87263 1.000 48.96408 111 SER A N 1
ATOM 675 C CA . SER A 1 115 ? 35.12262 16.49592 -70.03399 1.000 56.05739 111 SER A CA 1
ATOM 676 C C . SER A 1 115 ? 34.60148 15.80378 -71.28867 1.000 64.94019 111 SER A C 1
ATOM 677 O O . SER A 1 115 ? 33.94173 16.43542 -72.12184 1.000 64.89504 111 SER A O 1
ATOM 680 N N . GLN A 1 116 ? 34.89002 14.51067 -71.44651 1.000 60.28479 112 GLN A N 1
ATOM 681 C CA . GLN A 1 116 ? 34.46838 13.78286 -72.63740 1.000 61.11648 112 GLN A CA 1
ATOM 682 C C . GLN A 1 116 ? 33.01999 13.31488 -72.57904 1.000 56.44850 112 GLN A C 1
ATOM 683 O O . GLN A 1 116 ? 32.49376 12.86505 -73.60260 1.000 60.09556 112 GLN A O 1
ATOM 689 N N . LEU A 1 117 ? 32.36420 13.40341 -71.42123 1.000 57.30797 113 LEU A N 1
ATOM 690 C CA . LEU A 1 117 ? 30.95891 13.01470 -71.30079 1.000 54.80342 113 LEU A CA 1
ATOM 691 C C . LEU A 1 117 ? 30.09742 14.21398 -71.68653 1.000 60.37973 113 LEU A C 1
ATOM 692 O O . LEU A 1 117 ? 29.58187 14.95505 -70.84670 1.000 60.44389 113 LEU A O 1
ATOM 697 N N . THR A 1 118 ? 29.94763 14.40347 -72.99283 1.000 63.17759 114 THR A N 1
ATOM 698 C CA . THR A 1 118 ? 29.19252 15.51189 -73.55645 1.000 61.75557 114 THR A CA 1
ATOM 699 C C . THR A 1 118 ? 27.89197 15.00024 -74.16707 1.000 67.78741 114 THR A C 1
ATOM 700 O O . THR A 1 118 ? 27.57491 13.80846 -74.11640 1.000 69.34664 114 THR A O 1
ATOM 704 N N . LEU A 1 119 ? 27.13195 15.92974 -74.75040 1.000 69.76043 115 LEU A N 1
ATOM 705 C CA . LEU A 1 119 ? 25.88689 15.56006 -75.41496 1.000 58.51394 115 LEU A CA 1
ATOM 706 C C . LEU A 1 119 ? 26.15316 14.67516 -76.62647 1.000 55.39227 115 LEU A C 1
ATOM 707 O O . LEU A 1 119 ? 25.39537 13.73628 -76.89821 1.000 53.62369 115 LEU A O 1
ATOM 712 N N . GLY A 1 120 ? 27.22283 14.96552 -77.37108 1.000 53.20300 116 GLY A N 1
ATOM 713 C CA . GLY A 1 120 ? 27.54717 14.15459 -78.53396 1.000 59.45912 116 GLY A CA 1
ATOM 714 C C . GLY A 1 120 ? 27.89026 12.72198 -78.17394 1.000 55.66670 116 GLY A C 1
ATOM 715 O O . GLY A 1 120 ? 27.57387 11.79157 -78.91960 1.000 55.65408 116 GLY A O 1
ATOM 716 N N . TYR A 1 121 ? 28.54981 12.52527 -77.02967 1.000 52.10548 117 TYR A N 1
ATOM 717 C CA . TYR A 1 121 ? 28.84558 11.17200 -76.57069 1.000 59.87421 117 TYR A CA 1
ATOM 718 C C . TYR A 1 121 ? 27.56428 10.39630 -76.29229 1.000 58.84320 117 TYR A C 1
ATOM 719 O O . TYR A 1 121 ? 27.46950 9.20454 -76.60883 1.000 54.48099 117 TYR A O 1
ATOM 728 N N . MET A 1 122 ? 26.56972 11.05579 -75.69216 1.000 59.02627 118 MET A N 1
ATOM 729 C CA . MET A 1 122 ? 25.30462 10.38926 -75.39919 1.000 57.78539 118 MET A CA 1
ATOM 730 C C . MET A 1 122 ? 24.59668 9.95798 -76.67762 1.000 63.39329 118 MET A C 1
ATOM 731 O O . MET A 1 122 ? 24.02566 8.86334 -76.74059 1.000 54.40693 118 MET A O 1
ATOM 736 N N . GLU A 1 123 ? 24.61622 10.80886 -77.70643 1.000 69.00447 119 GLU A N 1
ATOM 737 C CA . GLU A 1 123 ? 23.97641 10.45461 -78.96908 1.000 59.99830 119 GLU A CA 1
ATOM 738 C C . GLU A 1 123 ? 24.72187 9.33702 -79.68778 1.000 64.82948 119 GLU A C 1
ATOM 739 O O . GLU A 1 123 ? 24.09543 8.51102 -80.36156 1.000 74.47582 119 GLU A O 1
ATOM 745 N N . GLU A 1 124 ? 26.05056 9.29540 -79.56409 1.000 55.23321 120 GLU A N 1
ATOM 746 C CA . GLU A 1 124 ? 26.82142 8.26079 -80.24651 1.000 54.71514 120 GLU A CA 1
ATOM 747 C C . GLU A 1 124 ? 26.59557 6.88980 -79.61922 1.000 60.00586 120 GLU A C 1
ATOM 748 O O . GLU A 1 124 ? 26.44123 5.89292 -80.33423 1.000 69.54356 120 GLU A O 1
ATOM 750 N N . HIS A 1 125 ? 26.57138 6.81722 -78.28760 1.000 59.10361 121 HIS A N 1
ATOM 751 C CA . HIS A 1 125 ? 26.43897 5.54403 -77.59114 1.000 55.03849 121 HIS A CA 1
ATOM 752 C C . HIS A 1 125 ? 25.00658 5.20843 -77.19841 1.000 57.99177 121 HIS A C 1
ATOM 753 O O . HIS A 1 125 ? 24.70930 4.03334 -76.95661 1.000 62.61510 121 HIS A O 1
ATOM 760 N N . GLY A 1 126 ? 24.12026 6.19878 -77.12415 1.000 53.54223 122 GLY A N 1
ATOM 761 C CA . GLY A 1 126 ? 22.72115 5.95641 -76.84431 1.000 61.12853 122 GLY A CA 1
ATOM 762 C C . GLY A 1 126 ? 22.35220 5.85647 -75.38017 1.000 54.62799 122 GLY A C 1
ATOM 763 O O . GLY A 1 126 ? 21.15862 5.74006 -75.07113 1.000 56.09676 122 GLY A O 1
ATOM 764 N N . PHE A 1 127 ? 23.32932 5.90344 -74.47365 1.000 53.66396 123 PHE A N 1
ATOM 765 C CA . PHE A 1 127 ? 23.08999 5.80094 -73.03298 1.000 52.18375 123 PHE A CA 1
ATOM 766 C C . PHE A 1 127 ? 22.30200 4.53580 -72.69464 1.000 50.72616 123 PHE A C 1
ATOM 767 O O . PHE A 1 127 ? 21.24951 4.57694 -72.05325 1.000 40.39578 123 PHE A O 1
ATOM 775 N N . THR A 1 128 ? 22.82338 3.39448 -73.14188 1.000 57.23323 124 THR A N 1
ATOM 776 C CA . THR A 1 128 ? 22.20134 2.10642 -72.87147 1.000 53.19220 124 THR A CA 1
ATOM 777 C C . THR A 1 128 ? 22.90015 1.32503 -71.76712 1.000 62.57123 124 THR A C 1
ATOM 778 O O . THR A 1 128 ? 22.38318 0.28524 -71.34541 1.000 68.57156 124 THR A O 1
ATOM 782 N N . GLU A 1 129 ? 24.04973 1.79410 -71.29279 1.000 57.60896 125 GLU A N 1
ATOM 783 C CA . GLU A 1 129 ? 24.80668 1.13907 -70.23835 1.000 45.11782 125 GLU A CA 1
ATOM 784 C C . GLU A 1 129 ? 25.29090 2.18880 -69.25021 1.000 40.86665 125 GLU A C 1
ATOM 785 O O . GLU A 1 129 ? 25.50531 3.34696 -69.62855 1.000 37.41540 125 GLU A O 1
ATOM 791 N N . PRO A 1 130 ? 25.46143 1.81884 -67.97958 1.000 45.42771 126 PRO A N 1
ATOM 792 C CA . PRO A 1 130 ? 25.89167 2.80222 -66.97848 1.000 37.00705 126 PRO A CA 1
ATOM 793 C C . PRO A 1 130 ? 27.27018 3.36607 -67.28954 1.000 36.73420 126 PRO A C 1
ATOM 794 O O . PRO A 1 130 ? 28.14027 2.68334 -67.83441 1.000 39.58826 126 PRO A O 1
ATOM 798 N N . ILE A 1 131 ? 27.45951 4.63414 -66.93240 1.000 38.47027 127 ILE A N 1
ATOM 799 C CA . ILE A 1 131 ? 28.70795 5.35101 -67.16175 1.000 42.98445 127 ILE A CA 1
ATOM 800 C C . ILE A 1 131 ? 29.26623 5.78296 -65.81397 1.000 46.95691 127 ILE A C 1
ATOM 801 O O . ILE A 1 131 ? 28.55097 6.38442 -65.00428 1.000 44.71214 127 ILE A O 1
ATOM 806 N N . LEU A 1 132 ? 30.53778 5.47572 -65.57579 1.000 46.00544 128 LEU A N 1
ATOM 807 C CA . LEU A 1 132 ? 31.22603 5.84165 -64.34432 1.000 44.37416 128 LEU A CA 1
ATOM 808 C C . LEU A 1 132 ? 32.28507 6.88753 -64.66539 1.000 47.66557 128 LEU A C 1
ATOM 809 O O . LEU A 1 132 ? 33.14877 6.65878 -65.51920 1.000 51.29366 128 LEU A O 1
ATOM 814 N N . VAL A 1 133 ? 32.21929 8.02570 -63.98166 1.000 47.27627 129 VAL A N 1
ATOM 815 C CA . VAL A 1 133 ? 33.19022 9.10051 -64.17107 1.000 45.43576 129 VAL A CA 1
ATOM 816 C C . VAL A 1 133 ? 34.04160 9.20522 -62.91114 1.000 46.75725 129 VAL A C 1
ATOM 817 O O . VAL A 1 133 ? 33.57529 9.73299 -61.89095 1.000 50.06127 129 VAL A O 1
ATOM 821 N N . PRO A 1 134 ? 35.28249 8.70794 -62.93302 1.000 53.85166 130 PRO A N 1
ATOM 822 C CA . PRO A 1 134 ? 36.08573 8.68500 -61.69643 1.000 43.69872 130 PRO A CA 1
ATOM 823 C C . PRO A 1 134 ? 36.35132 10.05726 -61.09911 1.000 57.47114 130 PRO A C 1
ATOM 824 O O . PRO A 1 134 ? 36.39694 10.19015 -59.86957 1.000 64.82661 130 PRO A O 1
ATOM 828 N N . LYS A 1 135 ? 36.52648 11.08349 -61.92797 1.000 57.50452 131 LYS A N 1
ATOM 829 C CA . LYS A 1 135 ? 36.89210 12.41563 -61.46428 1.000 41.69003 131 LYS A CA 1
ATOM 830 C C . LYS A 1 135 ? 35.77245 13.39535 -61.78172 1.000 47.47680 131 LYS A C 1
ATOM 831 O O . LYS A 1 135 ? 35.23869 13.39510 -62.89554 1.000 50.41516 131 LYS A O 1
ATOM 833 N N . LYS A 1 136 ? 35.42810 14.23450 -60.80144 1.000 57.27310 132 LYS A N 1
ATOM 834 C CA . LYS A 1 136 ? 34.35715 15.20871 -60.98091 1.000 39.61256 132 LYS A CA 1
ATOM 835 C C . LYS A 1 136 ? 34.69082 16.25322 -62.03931 1.000 50.18443 132 LYS A C 1
ATOM 836 O O . LYS A 1 136 ? 33.77414 16.86506 -62.59989 1.000 51.58587 132 LYS A O 1
ATOM 842 N N . ASP A 1 137 ? 35.97435 16.46472 -62.32755 1.000 58.78506 133 ASP A N 1
ATOM 843 C CA . ASP A 1 137 ? 36.38066 17.50876 -63.26059 1.000 65.11466 133 ASP A CA 1
ATOM 844 C C . ASP A 1 137 ? 35.78275 17.27170 -64.64204 1.000 52.60959 133 ASP A C 1
ATOM 845 O O . ASP A 1 137 ? 35.83155 16.15863 -65.17344 1.000 52.27394 133 ASP A O 1
ATOM 850 N N . GLY A 1 138 ? 35.21814 18.33098 -65.22277 1.000 57.65850 134 GLY A N 1
ATOM 851 C CA . GLY A 1 138 ? 34.60085 18.26998 -66.52683 1.000 51.31225 134 GLY A CA 1
ATOM 852 C C . GLY A 1 138 ? 33.11228 17.99196 -66.51955 1.000 44.24775 134 GLY A C 1
ATOM 853 O O . GLY A 1 138 ? 32.44809 18.22679 -67.53527 1.000 46.12744 134 GLY A O 1
ATOM 854 N N . LEU A 1 139 ? 32.56752 17.50325 -65.40537 1.000 53.78643 135 LEU A N 1
ATOM 855 C CA . LEU A 1 139 ? 31.14780 17.18677 -65.32131 1.000 58.15954 135 LEU A CA 1
ATOM 856 C C . LEU A 1 139 ? 30.27202 18.40850 -65.08575 1.000 54.04209 135 LEU A C 1
ATOM 857 O O . LEU A 1 139 ? 29.04977 18.30931 -65.23952 1.000 57.61855 135 LEU A O 1
ATOM 862 N N . GLY A 1 140 ? 30.85448 19.54728 -64.71899 1.000 50.04072 136 GLY A N 1
ATOM 863 C CA . GLY A 1 140 ? 30.04608 20.67664 -64.31090 1.000 50.68735 136 GLY A CA 1
ATOM 864 C C . GLY A 1 140 ? 29.27942 20.44405 -63.03178 1.000 58.92321 136 GLY A C 1
ATOM 865 O O . GLY A 1 140 ? 28.30622 21.15243 -62.76214 1.000 74.24076 136 GLY A O 1
ATOM 866 N N . LEU A 1 141 ? 29.69193 19.46128 -62.23579 1.000 63.53923 137 LEU A N 1
ATOM 867 C CA . LEU A 1 141 ? 29.00939 19.11168 -60.99924 1.000 54.11914 137 LEU A CA 1
ATOM 868 C C . LEU A 1 141 ? 29.51511 19.98835 -59.86241 1.000 46.45574 137 LEU A C 1
ATOM 869 O O . LEU A 1 141 ? 30.72704 20.12679 -59.66767 1.000 54.68179 137 LEU A O 1
ATOM 874 N N . ALA A 1 142 ? 28.58585 20.57750 -59.11756 1.000 42.70050 138 ALA A N 1
ATOM 875 C CA . ALA A 1 142 ? 28.90594 21.38535 -57.94910 1.000 49.46352 138 ALA A CA 1
ATOM 876 C C . ALA A 1 142 ? 28.48021 20.62478 -56.70180 1.000 48.78929 138 ALA A C 1
ATOM 877 O O . ALA A 1 142 ? 27.28786 20.36977 -56.50239 1.000 54.13016 138 ALA A O 1
ATOM 879 N N . VAL A 1 143 ? 29.45390 20.25629 -55.87601 1.000 49.84636 139 VAL A N 1
ATOM 880 C CA . VAL A 1 143 ? 29.19580 19.55812 -54.61774 1.000 49.69508 139 VAL A CA 1
ATOM 881 C C . VAL A 1 143 ? 30.05446 20.17911 -53.52860 1.000 47.52034 139 VAL A C 1
ATOM 882 O O . VAL A 1 143 ? 31.08903 20.80007 -53.80806 1.000 53.38438 139 VAL A O 1
ATOM 886 N N . PRO A 1 144 ? 29.64009 20.03772 -52.26974 1.000 35.53648 140 PRO A N 1
ATOM 887 C CA . PRO A 1 144 ? 30.45154 20.56722 -51.16976 1.000 34.68761 140 PRO A CA 1
ATOM 888 C C . PRO A 1 144 ? 31.79548 19.86008 -51.07950 1.000 51.04824 140 PRO A C 1
ATOM 889 O O . PRO A 1 144 ? 31.99644 18.76886 -51.61676 1.000 53.10793 140 PRO A O 1
ATOM 893 N N . ALA A 1 145 ? 32.72972 20.51181 -50.39229 1.000 51.41519 141 ALA A N 1
ATOM 894 C CA . ALA A 1 145 ? 34.04241 19.93491 -50.17624 1.000 43.05279 141 ALA A CA 1
ATOM 895 C C . ALA A 1 145 ? 33.92743 18.68539 -49.30637 1.000 51.54643 141 ALA A C 1
ATOM 896 O O . ALA A 1 145 ? 32.95400 18.52039 -48.56807 1.000 61.55548 141 ALA A O 1
ATOM 898 N N . PRO A 1 146 ? 34.90534 17.77859 -49.38725 1.000 52.11429 142 PRO A N 1
ATOM 899 C CA . PRO A 1 146 ? 34.85027 16.57157 -48.54597 1.000 52.03157 142 PRO A CA 1
ATOM 900 C C . PRO A 1 146 ? 34.80259 16.86617 -47.05714 1.000 52.64803 142 PRO A C 1
ATOM 901 O O . PRO A 1 146 ? 34.40357 15.98716 -46.28326 1.000 61.78501 142 PRO A O 1
ATOM 905 N N . THR A 1 147 ? 35.19168 18.06736 -46.62740 1.000 49.74371 143 THR A N 1
ATOM 906 C CA . THR A 1 147 ? 35.00060 18.46421 -45.23783 1.000 57.49825 143 THR A CA 1
ATOM 907 C C . THR A 1 147 ? 33.58190 18.98253 -45.02847 1.000 51.39844 143 THR A C 1
ATOM 908 O O . THR A 1 147 ? 33.38119 20.06305 -44.46430 1.000 38.02450 143 THR A O 1
ATOM 912 N N . PHE A 1 148 ? 32.59518 18.20921 -45.47815 1.000 49.00382 144 PHE A N 1
ATOM 913 C CA . PHE A 1 148 ? 31.18170 18.51023 -45.28607 1.000 40.82688 144 PHE A CA 1
ATOM 914 C C . PHE A 1 148 ? 30.53927 17.27963 -44.66765 1.000 50.23056 144 PHE A C 1
ATOM 915 O O . PHE A 1 148 ? 30.58282 16.19433 -45.25631 1.000 54.15299 144 PHE A O 1
ATOM 923 N N . TYR A 1 149 ? 29.95054 17.44305 -43.48911 1.000 41.34430 145 TYR A N 1
ATOM 924 C CA . TYR A 1 149 ? 29.54634 16.31356 -42.66837 1.000 37.82896 145 TYR A CA 1
ATOM 925 C C . TYR A 1 149 ? 28.03595 16.29959 -42.47296 1.000 43.84369 145 TYR A C 1
ATOM 926 O O . TYR A 1 149 ? 27.32732 17.25205 -42.80903 1.000 44.23341 145 TYR A O 1
ATOM 935 N N . VAL A 1 150 ? 27.55275 15.18339 -41.91960 1.000 54.91206 146 VAL A N 1
ATOM 936 C CA . VAL A 1 150 ? 26.12432 15.01696 -41.66683 1.000 42.86225 146 VAL A CA 1
ATOM 937 C C . VAL A 1 150 ? 25.62923 16.04998 -40.66547 1.000 34.96162 146 VAL A C 1
ATOM 938 O O . VAL A 1 150 ? 24.45805 16.44850 -40.69841 1.000 37.55312 146 VAL A O 1
ATOM 942 N N . SER A 1 151 ? 26.50349 16.50313 -39.76399 1.000 35.81035 147 SER A N 1
ATOM 943 C CA . SER A 1 151 ? 26.13593 17.59642 -38.87138 1.000 42.32440 147 SER A CA 1
ATOM 944 C C . SER A 1 151 ? 25.80405 18.85332 -39.66407 1.000 44.03320 147 SER A C 1
ATOM 945 O O . SER A 1 151 ? 24.85440 19.57414 -39.33483 1.000 44.58004 147 SER A O 1
ATOM 948 N N . ASP A 1 152 ? 26.57952 19.13171 -40.71458 1.000 39.58258 148 ASP A N 1
ATOM 949 C CA . ASP A 1 152 ? 26.26509 20.25112 -41.59407 1.000 42.51375 148 ASP A CA 1
ATOM 950 C C . ASP A 1 152 ? 24.99961 19.99052 -42.40056 1.000 38.91022 148 ASP A C 1
ATOM 951 O O . ASP A 1 152 ? 24.26059 20.93131 -42.71032 1.000 47.54305 148 ASP A O 1
ATOM 956 N N . VAL A 1 153 ? 24.73444 18.72884 -42.74850 1.000 43.35393 149 VAL A N 1
ATOM 957 C CA . VAL A 1 153 ? 23.50396 18.39627 -43.46203 1.000 41.02303 149 VAL A CA 1
ATOM 958 C C . VAL A 1 153 ? 22.28903 18.77446 -42.62618 1.000 38.22762 149 VAL A C 1
ATOM 959 O O . VAL A 1 153 ? 21.31046 19.32919 -43.13986 1.000 46.45693 149 VAL A O 1
ATOM 963 N N . GLU A 1 154 ? 22.33509 18.48670 -41.32395 1.000 36.86278 150 GLU A N 1
ATOM 964 C CA . GLU A 1 154 ? 21.21795 18.82405 -40.44821 1.000 40.45132 150 GLU A CA 1
ATOM 965 C C . GLU A 1 154 ? 20.99032 20.33003 -40.39146 1.000 45.99606 150 GLU A C 1
ATOM 966 O O . GLU A 1 154 ? 19.84346 20.79257 -40.40843 1.000 48.22446 150 GLU A O 1
ATOM 972 N N . ASN A 1 155 ? 22.07211 21.11088 -40.32220 1.000 58.56234 151 ASN A N 1
ATOM 973 C CA . ASN A 1 155 ? 21.93739 22.55673 -40.16621 1.000 68.83443 151 ASN A CA 1
ATOM 974 C C . ASN A 1 155 ? 21.27304 23.19642 -41.38022 1.000 62.83064 151 ASN A C 1
ATOM 975 O O . ASN A 1 155 ? 20.40503 24.06539 -41.23471 1.000 59.28021 151 ASN A O 1
ATOM 980 N N . TYR A 1 156 ? 21.66374 22.78231 -42.58545 1.000 46.26016 152 TYR A N 1
ATOM 981 C CA . TYR A 1 156 ? 21.18117 23.43935 -43.79481 1.000 46.02917 152 TYR A CA 1
ATOM 982 C C . TYR A 1 156 ? 19.85773 22.86774 -44.29180 1.000 46.47333 152 TYR A C 1
ATOM 983 O O . TYR A 1 156 ? 19.02320 23.61491 -44.81370 1.000 53.36614 152 TYR A O 1
ATOM 992 N N . VAL A 1 157 ? 19.64382 21.55843 -44.14900 1.000 46.41917 153 VAL A N 1
ATOM 993 C CA . VAL A 1 157 ? 18.34110 20.99094 -44.48387 1.000 37.38915 153 VAL A CA 1
ATOM 994 C C . VAL A 1 157 ? 17.29544 21.42889 -43.46626 1.000 46.02782 153 VAL A C 1
ATOM 995 O O . VAL A 1 157 ? 16.15705 21.75541 -43.82394 1.000 44.20059 153 VAL A O 1
ATOM 999 N N . GLY A 1 158 ? 17.66553 21.45618 -42.18875 1.000 45.13323 154 GLY A N 1
ATOM 1000 C CA . GLY A 1 158 ? 16.75140 21.81817 -41.13350 1.000 37.14946 154 GLY A CA 1
ATOM 1001 C C . GLY A 1 158 ? 16.56365 20.69063 -40.14037 1.000 41.32058 154 GLY A C 1
ATOM 1002 O O . GLY A 1 158 ? 16.03990 19.62166 -40.47041 1.000 37.33423 154 GLY A O 1
ATOM 1003 N N . PRO A 1 159 ? 17.00044 20.90801 -38.89686 1.000 49.43750 155 PRO A N 1
ATOM 1004 C CA . PRO A 1 159 ? 16.86526 19.85073 -37.88094 1.000 43.67309 155 PRO A CA 1
ATOM 1005 C C . PRO A 1 159 ? 15.42647 19.45101 -37.61148 1.000 39.21141 155 PRO A C 1
ATOM 1006 O O . PRO A 1 159 ? 15.17435 18.30423 -37.22211 1.000 45.76376 155 PRO A O 1
ATOM 1010 N N . GLU A 1 160 ? 14.47334 20.35908 -37.80637 1.000 42.03040 156 GLU A N 1
ATOM 1011 C CA . GLU A 1 160 ? 13.06801 20.05640 -37.58008 1.000 43.89430 156 GLU A CA 1
ATOM 1012 C C . GLU A 1 160 ? 12.37939 19.46025 -38.80030 1.000 46.33988 156 GLU A C 1
ATOM 1013 O O . GLU A 1 160 ? 11.21988 19.04599 -38.69418 1.000 51.11669 156 GLU A O 1
ATOM 1019 N N . ARG A 1 161 ? 13.05364 19.40791 -39.94677 1.000 37.21446 157 ARG A N 1
ATOM 1020 C CA . ARG A 1 161 ? 12.43909 18.86312 -41.14955 1.000 36.81656 157 ARG A CA 1
ATOM 1021 C C . ARG A 1 161 ? 12.20574 17.36582 -40.99782 1.000 35.89790 157 ARG A C 1
ATOM 1022 O O . ARG A 1 161 ? 13.09352 16.62786 -40.55954 1.000 45.16841 157 ARG A O 1
ATOM 1030 N N . SER A 1 162 ? 11.00699 16.91880 -41.36173 1.000 41.15941 158 SER A N 1
ATOM 1031 C CA . SER A 1 162 ? 10.68503 15.50109 -41.32113 1.000 42.43675 158 SER A CA 1
ATOM 1032 C C . SER A 1 162 ? 11.29206 14.79079 -42.52368 1.000 40.20892 158 SER A C 1
ATOM 1033 O O . SER A 1 162 ? 11.24628 15.29408 -43.64978 1.000 44.84895 158 SER A O 1
ATOM 1036 N N . VAL A 1 163 ? 11.86521 13.61210 -42.27766 1.000 46.56673 159 VAL A N 1
ATOM 1037 C CA . VAL A 1 163 ? 12.54893 12.84268 -43.30667 1.000 39.68610 159 VAL A CA 1
ATOM 1038 C C . VAL A 1 163 ? 12.01493 11.41715 -43.30235 1.000 47.23094 159 VAL A C 1
ATOM 1039 O O . VAL A 1 163 ? 11.40984 10.95439 -42.33292 1.000 35.66012 159 VAL A O 1
ATOM 1043 N N . ASP A 1 164 ? 12.24666 10.72204 -44.41393 1.000 55.65482 160 ASP A N 1
ATOM 1044 C CA . ASP A 1 164 ? 11.86007 9.32413 -44.56949 1.000 51.77260 160 ASP A CA 1
ATOM 1045 C C . ASP A 1 164 ? 13.07491 8.45412 -44.26611 1.000 55.68809 160 ASP A C 1
ATOM 1046 O O . ASP A 1 164 ? 14.06107 8.47001 -45.01027 1.000 64.97434 160 ASP A O 1
ATOM 1051 N N . VAL A 1 165 ? 12.99998 7.69612 -43.17564 1.000 48.80320 161 VAL A N 1
ATOM 1052 C CA . VAL A 1 165 ? 14.09218 6.84769 -42.71387 1.000 48.02403 161 VAL A CA 1
ATOM 1053 C C . VAL A 1 165 ? 13.70179 5.39502 -42.94065 1.000 45.92012 161 VAL A C 1
ATOM 1054 O O . VAL A 1 165 ? 12.58796 4.98253 -42.59436 1.000 53.04073 161 VAL A O 1
ATOM 1058 N N . THR A 1 166 ? 14.61486 4.62386 -43.52371 1.000 37.12753 162 THR A N 1
ATOM 1059 C CA . THR A 1 166 ? 14.37042 3.22649 -43.85348 1.000 44.20227 162 THR A CA 1
ATOM 1060 C C . THR A 1 166 ? 15.05320 2.33390 -42.82439 1.000 51.58602 162 THR A C 1
ATOM 1061 O O . THR A 1 166 ? 16.26608 2.43929 -42.61164 1.000 52.14947 162 THR A O 1
ATOM 1065 N N . ASP A 1 167 ? 14.27399 1.46046 -42.19080 1.000 50.78545 163 ASP A N 1
ATOM 1066 C CA . ASP A 1 167 ? 14.81197 0.44704 -41.28607 1.000 45.59779 163 ASP A CA 1
ATOM 1067 C C . ASP A 1 167 ? 15.30653 -0.70912 -42.14474 1.000 43.81649 163 ASP A C 1
ATOM 1068 O O . ASP A 1 167 ? 14.51207 -1.49105 -42.66952 1.000 53.99866 163 ASP A O 1
ATOM 1073 N N . VAL A 1 168 ? 16.62922 -0.81602 -42.29348 1.000 53.59201 164 VAL A N 1
ATOM 1074 C CA . VAL A 1 168 ? 17.20301 -1.80382 -43.20524 1.000 51.02454 164 VAL A CA 1
ATOM 1075 C C . VAL A 1 168 ? 16.87238 -3.21966 -42.74949 1.000 54.12570 164 VAL A C 1
ATOM 1076 O O . VAL A 1 168 ? 16.49468 -4.07534 -43.55962 1.000 58.91301 164 VAL A O 1
ATOM 1080 N N . THR A 1 169 ? 17.01298 -3.49223 -41.45004 1.000 56.79278 165 THR A N 1
ATOM 1081 C CA . THR A 1 169 ? 16.75306 -4.83785 -40.94693 1.000 64.95293 165 THR A CA 1
ATOM 1082 C C . THR A 1 169 ? 15.29030 -5.22818 -41.12579 1.000 56.55857 165 THR A C 1
ATOM 1083 O O . THR A 1 169 ? 14.98710 -6.35540 -41.53433 1.000 69.73069 165 THR A O 1
ATOM 1087 N N . LYS A 1 170 ? 14.36980 -4.31237 -40.82889 1.000 52.47229 166 LYS A N 1
ATOM 1088 C CA . LYS A 1 170 ? 12.94530 -4.58495 -40.96427 1.000 48.49621 166 LYS A CA 1
ATOM 1089 C C . LYS A 1 170 ? 12.40684 -4.29320 -42.35910 1.000 51.07405 166 LYS A C 1
ATOM 1090 O O . LYS A 1 170 ? 11.27036 -4.67869 -42.65550 1.000 53.64430 166 LYS A O 1
ATOM 1092 N N . GLN A 1 171 ? 13.19292 -3.63473 -43.21420 1.000 54.48459 167 GLN A N 1
ATOM 1093 C CA . GLN A 1 171 ? 12.77878 -3.28476 -44.57614 1.000 56.54132 167 GLN A CA 1
ATOM 1094 C C . GLN A 1 171 ? 11.45545 -2.52243 -44.57988 1.000 60.99105 167 GLN A C 1
ATOM 1095 O O . GLN A 1 171 ? 10.57156 -2.76678 -45.40399 1.000 71.93715 167 GLN A O 1
ATOM 1101 N N . LYS A 1 172 ? 11.32246 -1.58360 -43.64631 1.000 48.55790 168 LYS A N 1
ATOM 1102 C CA . LYS A 1 172 ? 10.14164 -0.74245 -43.53549 1.000 51.23162 168 LYS A CA 1
ATOM 1103 C C . LYS A 1 172 ? 10.57136 0.71524 -43.44642 1.000 56.95820 168 LYS A C 1
ATOM 1104 O O . LYS A 1 172 ? 11.73042 1.02651 -43.16119 1.000 65.05500 168 LYS A O 1
ATOM 1106 N N . ASP A 1 173 ? 9.62035 1.61081 -43.69736 1.000 51.03198 169 ASP A N 1
ATOM 1107 C CA . ASP A 1 173 ? 9.87328 3.04304 -43.69759 1.000 51.38529 169 ASP A CA 1
ATOM 1108 C C . ASP A 1 173 ? 9.07868 3.71920 -42.58898 1.000 53.85421 169 ASP A C 1
ATOM 1109 O O . ASP A 1 173 ? 7.98560 3.27582 -42.22374 1.000 60.75907 169 ASP A O 1
ATOM 1114 N N . CYS A 1 174 ? 9.64417 4.79983 -42.05519 1.000 51.12207 170 CYS A N 1
ATOM 1115 C CA . CYS A 1 174 ? 8.99533 5.57606 -41.01008 1.000 56.92916 170 CYS A CA 1
ATOM 1116 C C . CYS A 1 174 ? 9.48072 7.01503 -41.09153 1.000 48.29401 170 CYS A C 1
ATOM 1117 O O . CYS A 1 174 ? 10.61398 7.28072 -41.50080 1.000 60.38235 170 CYS A O 1
ATOM 1120 N N . LYS A 1 175 ? 8.61235 7.93981 -40.69576 1.000 52.90474 171 LYS A N 1
ATOM 1121 C CA . LYS A 1 175 ? 8.91901 9.36223 -40.71950 1.000 57.79750 171 LYS A CA 1
ATOM 1122 C C . LYS A 1 175 ? 9.37095 9.82293 -39.34025 1.000 52.50319 171 LYS A C 1
ATOM 1123 O O . LYS A 1 175 ? 8.80841 9.41326 -38.32033 1.000 67.81286 171 LYS A O 1
ATOM 1125 N N . MET A 1 176 ? 10.39409 10.67328 -39.31719 1.000 38.90702 172 MET A N 1
ATOM 1126 C CA . MET A 1 176 ? 10.93097 11.19279 -38.06792 1.000 52.91971 172 MET A CA 1
ATOM 1127 C C . MET A 1 176 ? 11.64768 12.50428 -38.34990 1.000 53.02654 172 MET A C 1
ATOM 1128 O O . MET A 1 176 ? 11.98435 12.81601 -39.49547 1.000 38.82952 172 MET A O 1
ATOM 1133 N N . LYS A 1 177 ? 11.87005 13.27120 -37.28497 1.000 51.64626 173 LYS A N 1
ATOM 1134 C CA . LYS A 1 177 ? 12.61420 14.51660 -37.40309 1.000 44.63286 173 LYS A CA 1
ATOM 1135 C C . LYS A 1 177 ? 14.04599 14.23661 -37.84380 1.000 49.60657 173 LYS A C 1
ATOM 1136 O O . LYS A 1 177 ? 14.64265 13.21772 -37.48465 1.000 54.52179 173 LYS A O 1
ATOM 1142 N N . LEU A 1 178 ? 14.59707 15.15612 -38.63985 1.000 45.23589 174 LEU A N 1
ATOM 1143 C CA . LEU A 1 178 ? 15.97453 15.00084 -39.09667 1.000 40.82201 174 LEU A CA 1
ATOM 1144 C C . LEU A 1 178 ? 16.94654 15.01737 -37.92430 1.000 45.35667 174 LEU A C 1
ATOM 1145 O O . LEU A 1 178 ? 17.93326 14.27133 -37.91571 1.000 52.58186 174 LEU A O 1
ATOM 1150 N N . LYS A 1 179 ? 16.68430 15.86361 -36.92385 1.000 46.43323 175 LYS A N 1
ATOM 1151 C CA . LYS A 1 179 ? 17.54353 15.90176 -35.74543 1.000 44.39882 175 LYS A CA 1
ATOM 1152 C C . LYS A 1 179 ? 17.53412 14.57311 -35.00070 1.000 53.12632 175 LYS A C 1
ATOM 1153 O O . LYS A 1 179 ? 18.53073 14.21239 -34.36500 1.000 48.63009 175 LYS A O 1
ATOM 1159 N N . GLU A 1 180 ? 16.42599 13.83141 -35.06677 1.000 67.52525 176 GLU A N 1
ATOM 1160 C CA . GLU A 1 180 ? 16.37335 12.53266 -34.40436 1.000 60.09016 176 GLU A CA 1
ATOM 1161 C C . GLU A 1 180 ? 17.21240 11.50006 -35.14804 1.000 57.55789 176 GLU A C 1
ATOM 1162 O O . GLU A 1 180 ? 17.84160 10.63793 -34.52357 1.000 57.01544 176 GLU A O 1
ATOM 1168 N N . PHE A 1 181 ? 17.23009 11.56476 -36.48213 1.000 49.52320 177 PHE A N 1
ATOM 1169 C CA . PHE A 1 181 ? 18.06231 10.64171 -37.24754 1.000 49.47903 177 PHE A CA 1
ATOM 1170 C C . PHE A 1 181 ? 19.54182 10.96597 -37.08686 1.000 44.70186 177 PHE A C 1
ATOM 1171 O O . PHE A 1 181 ? 20.36801 10.05846 -36.93503 1.000 45.19293 177 PHE A O 1
ATOM 1179 N N . VAL A 1 182 ? 19.89812 12.25216 -37.12768 1.000 38.79047 178 VAL A N 1
ATOM 1180 C CA . VAL A 1 182 ? 21.30466 12.62378 -37.01785 1.000 36.24714 178 VAL A CA 1
ATOM 1181 C C . VAL A 1 182 ? 21.83146 12.32836 -35.61760 1.000 41.74604 178 VAL A C 1
ATOM 1182 O O . VAL A 1 182 ? 23.03047 12.08068 -35.43880 1.000 41.96028 178 VAL A O 1
ATOM 1186 N N . ASP A 1 183 ? 20.95779 12.34448 -34.60572 1.000 44.51021 179 ASP A N 1
ATOM 1187 C CA . ASP A 1 183 ? 21.35654 11.86844 -33.28488 1.000 32.17351 179 ASP A CA 1
ATOM 1188 C C . ASP A 1 183 ? 21.71763 10.39048 -33.33005 1.000 33.78695 179 ASP A C 1
ATOM 1189 O O . ASP A 1 183 ? 22.69371 9.96046 -32.70433 1.000 36.65181 179 ASP A O 1
ATOM 1194 N N . TYR A 1 184 ? 20.93493 9.59699 -34.06478 1.000 33.24591 180 TYR A N 1
ATOM 1195 C CA . TYR A 1 184 ? 21.26323 8.18754 -34.24698 1.000 34.88189 180 TYR A CA 1
ATOM 1196 C C . TYR A 1 184 ? 22.57122 8.01937 -35.00955 1.000 38.15740 180 TYR A C 1
ATOM 1197 O O . TYR A 1 184 ? 23.37954 7.14160 -34.68443 1.000 42.26372 180 TYR A O 1
ATOM 1206 N N . TYR A 1 185 ? 22.79106 8.84521 -36.03611 1.000 39.05763 181 TYR A N 1
ATOM 1207 C CA . TYR A 1 185 ? 24.00417 8.72451 -36.83915 1.000 41.45264 181 TYR A CA 1
ATOM 1208 C C . TYR A 1 185 ? 25.25122 9.00850 -36.01072 1.000 48.70914 181 TYR A C 1
ATOM 1209 O O . TYR A 1 185 ? 26.26491 8.31230 -36.14251 1.000 43.33801 181 TYR A O 1
ATOM 1218 N N . TYR A 1 186 ? 25.19682 10.02523 -35.14791 1.000 46.13571 182 TYR A N 1
ATOM 1219 C CA . TYR A 1 186 ? 26.33920 10.41853 -34.33193 1.000 38.58899 182 TYR A CA 1
ATOM 1220 C C . TYR A 1 186 ? 26.32647 9.77411 -32.95192 1.000 44.24530 182 TYR A C 1
ATOM 1221 O O . TYR A 1 186 ? 26.79525 10.38308 -31.98133 1.000 50.72418 182 TYR A O 1
ATOM 1230 N N . SER A 1 187 ? 25.79136 8.56311 -32.83610 1.000 41.58464 183 SER A N 1
ATOM 1231 C CA . SER A 1 187 ? 25.81646 7.80216 -31.59698 1.000 53.13506 183 SER A CA 1
ATOM 1232 C C . SER A 1 187 ? 26.65126 6.54654 -31.79775 1.000 57.30875 183 SER A C 1
ATOM 1233 O O . SER A 1 187 ? 26.54527 5.87936 -32.83155 1.000 64.83154 183 SER A O 1
ATOM 1236 N N . THR A 1 188 ? 27.48782 6.23358 -30.81353 1.000 62.45866 184 THR A N 1
ATOM 1237 C CA . THR A 1 188 ? 28.29184 5.02326 -30.87137 1.000 63.83358 184 THR A CA 1
ATOM 1238 C C . THR A 1 188 ? 27.43496 3.80178 -30.55781 1.000 61.20730 184 THR A C 1
ATOM 1239 O O . THR A 1 188 ? 26.44364 3.88287 -29.82559 1.000 78.67100 184 THR A O 1
ATOM 1243 N N . ASN A 1 189 ? 27.82573 2.66323 -31.13366 1.000 52.44306 185 ASN A N 1
ATOM 1244 C CA . ASN A 1 189 ? 27.12716 1.39018 -30.95070 1.000 62.49414 185 ASN A CA 1
ATOM 1245 C C . ASN A 1 189 ? 25.66163 1.50036 -31.38035 1.000 65.86755 185 ASN A C 1
ATOM 1246 O O . ASN A 1 189 ? 24.73414 1.38026 -30.57668 1.000 68.88454 185 ASN A O 1
ATOM 1248 N N . ARG A 1 190 ? 25.47137 1.74618 -32.67531 1.000 63.46918 186 ARG A N 1
ATOM 1249 C CA . ARG A 1 190 ? 24.13164 1.82365 -33.24552 1.000 58.96793 186 ARG A CA 1
ATOM 1250 C C . ARG A 1 190 ? 23.45637 0.45938 -33.16592 1.000 49.67767 186 ARG A C 1
ATOM 1251 O O . ARG A 1 190 ? 23.94679 -0.51768 -33.74153 1.000 55.47294 186 ARG A O 1
ATOM 1259 N N . LYS A 1 191 ? 22.33154 0.39007 -32.45142 1.000 48.39741 187 LYS A N 1
ATOM 1260 C CA . LYS A 1 191 ? 21.59606 -0.86525 -32.35013 1.000 49.31786 187 LYS A CA 1
ATOM 1261 C C . LYS A 1 191 ? 20.80085 -1.16807 -33.61396 1.000 48.82880 187 LYS A C 1
ATOM 1262 O O . LYS A 1 191 ? 20.63583 -2.34011 -33.97012 1.000 62.42190 187 LYS A O 1
ATOM 1264 N N . ARG A 1 192 ? 20.30784 -0.14085 -34.29809 1.000 43.29910 188 ARG A N 1
ATOM 1265 C CA . ARG A 1 192 ? 19.49751 -0.29975 -35.49490 1.000 44.80666 188 ARG A CA 1
ATOM 1266 C C . ARG A 1 192 ? 20.28544 0.11537 -36.73046 1.000 47.92026 188 ARG A C 1
ATOM 1267 O O . ARG A 1 192 ? 21.28307 0.83692 -36.64836 1.000 48.30314 188 ARG A O 1
ATOM 1275 N N . VAL A 1 193 ? 19.82146 -0.35444 -37.88380 1.000 49.63987 189 VAL A N 1
ATOM 1276 C CA . VAL A 1 193 ? 20.39999 -0.00618 -39.17595 1.000 45.73336 189 VAL A CA 1
ATOM 1277 C C . VAL A 1 193 ? 19.38436 0.88165 -39.88400 1.000 47.24050 189 VAL A C 1
ATOM 1278 O O . VAL A 1 193 ? 18.41810 0.39083 -40.47912 1.000 47.21727 189 VAL A O 1
ATOM 1282 N N . LEU A 1 194 ? 19.59966 2.19324 -39.82529 1.000 49.98581 190 LEU A N 1
ATOM 1283 C CA . LEU A 1 194 ? 18.67113 3.17339 -40.37109 1.000 45.69557 190 LEU A CA 1
ATOM 1284 C C . LEU A 1 194 ? 19.36646 3.98354 -41.45503 1.000 50.05707 190 LEU A C 1
ATOM 1285 O O . LEU A 1 194 ? 20.50360 4.42948 -41.26980 1.000 39.12484 190 LEU A O 1
ATOM 1290 N N . ASN A 1 195 ? 18.68061 4.17324 -42.57968 1.000 43.17727 191 ASN A N 1
ATOM 1291 C CA . ASN A 1 195 ? 19.21192 4.91719 -43.71049 1.000 42.00927 191 ASN A CA 1
ATOM 1292 C C . ASN A 1 195 ? 18.22997 6.00417 -44.12039 1.000 52.11771 191 ASN A C 1
ATOM 1293 O O . ASN A 1 195 ? 17.02442 5.90922 -43.87700 1.000 50.16264 191 ASN A O 1
ATOM 1298 N N . VAL A 1 196 ? 18.76741 7.04584 -44.74748 1.000 47.33689 192 VAL A N 1
ATOM 1299 C CA . VAL A 1 196 ? 17.97339 8.09650 -45.37211 1.000 42.39993 192 VAL A CA 1
ATOM 1300 C C . VAL A 1 196 ? 18.34150 8.11159 -46.84757 1.000 48.87821 192 VAL A C 1
ATOM 1301 O O . VAL A 1 196 ? 19.45043 8.52140 -47.21419 1.000 42.73537 192 VAL A O 1
ATOM 1305 N N . THR A 1 197 ? 17.41836 7.65803 -47.69477 1.000 58.60144 193 THR A N 1
ATOM 1306 C CA . THR A 1 197 ? 17.63406 7.62668 -49.13202 1.000 52.43047 193 THR A CA 1
ATOM 1307 C C . THR A 1 197 ? 16.62748 8.45484 -49.91404 1.000 56.29027 193 THR A C 1
ATOM 1308 O O . THR A 1 197 ? 16.79871 8.61562 -51.12789 1.000 57.64966 193 THR A O 1
ATOM 1312 N N . ASN A 1 198 ? 15.59159 8.97963 -49.26480 1.000 67.36842 194 ASN A N 1
ATOM 1313 C CA . ASN A 1 198 ? 14.59365 9.83699 -49.89957 1.000 76.57474 194 ASN A CA 1
ATOM 1314 C C . ASN A 1 198 ? 14.58046 11.15598 -49.13290 1.000 70.44575 194 ASN A C 1
ATOM 1315 O O . ASN A 1 198 ? 13.77806 11.35025 -48.21657 1.000 77.63010 194 ASN A O 1
ATOM 1320 N N . LEU A 1 199 ? 15.47732 12.06473 -49.51671 1.000 51.62345 195 LEU A N 1
ATOM 1321 C CA . LEU A 1 199 ? 15.59418 13.38398 -48.88961 1.000 46.17346 195 LEU A CA 1
ATOM 1322 C C . LEU A 1 199 ? 15.87833 14.38530 -50.00652 1.000 41.58165 195 LEU A C 1
ATOM 1323 O O . LEU A 1 199 ? 17.02996 14.58232 -50.40360 1.000 44.20977 195 LEU A O 1
ATOM 1328 N N . GLU A 1 200 ? 14.82026 15.00792 -50.51437 1.000 39.52126 196 GLU A N 1
ATOM 1329 C CA . GLU A 1 200 ? 14.94230 16.00211 -51.57063 1.000 38.79015 196 GLU A CA 1
ATOM 1330 C C . GLU A 1 200 ? 15.09470 17.37601 -50.92925 1.000 40.00453 196 GLU A C 1
ATOM 1331 O O . GLU A 1 200 ? 14.17614 17.85947 -50.25878 1.000 42.43757 196 GLU A O 1
ATOM 1337 N N . PHE A 1 201 ? 16.25415 18.00175 -51.13423 1.000 35.01829 197 PHE A N 1
ATOM 1338 C CA . PHE A 1 201 ? 16.60721 19.23666 -50.44576 1.000 41.64793 197 PHE A CA 1
ATOM 1339 C C . PHE A 1 201 ? 16.61122 20.45113 -51.37010 1.000 40.81908 197 PHE A C 1
ATOM 1340 O O . PHE A 1 201 ? 17.23049 21.46821 -51.04243 1.000 46.24000 197 PHE A O 1
ATOM 1348 N N . SER A 1 202 ? 15.92828 20.37279 -52.51592 1.000 39.20355 198 SER A N 1
ATOM 1349 C CA . SER A 1 202 ? 15.87914 21.51373 -53.42522 1.000 40.24435 198 SER A CA 1
ATOM 1350 C C . SER A 1 202 ? 15.13910 22.70327 -52.82635 1.000 39.29560 198 SER A C 1
ATOM 1351 O O . SER A 1 202 ? 15.31701 23.83037 -53.30084 1.000 47.91401 198 SER A O 1
ATOM 1354 N N . ASP A 1 203 ? 14.31874 22.48063 -51.80138 1.000 36.00094 199 ASP A N 1
ATOM 1355 C CA . ASP A 1 203 ? 13.59001 23.54485 -51.12672 1.000 38.10917 199 ASP A CA 1
ATOM 1356 C C . ASP A 1 203 ? 14.28517 24.01525 -49.85529 1.000 38.27688 199 ASP A C 1
ATOM 1357 O O . ASP A 1 203 ? 13.69836 24.78503 -49.08860 1.000 40.02131 199 ASP A O 1
ATOM 1362 N N . THR A 1 204 ? 15.51441 23.57236 -49.61434 1.000 45.76471 200 THR A N 1
ATOM 1363 C CA . THR A 1 204 ? 16.25719 23.90013 -48.40740 1.000 42.60381 200 THR A CA 1
ATOM 1364 C C . THR A 1 204 ? 17.44450 24.79575 -48.74730 1.000 40.78272 200 THR A C 1
ATOM 1365 O O . THR A 1 204 ? 17.73007 25.08461 -49.91317 1.000 39.63121 200 THR A O 1
ATOM 1369 N N . ARG A 1 205 ? 18.14324 25.23568 -47.69803 1.000 49.08337 201 ARG A N 1
ATOM 1370 C CA . ARG A 1 205 ? 19.32407 26.07111 -47.88492 1.000 53.17816 201 ARG A CA 1
ATOM 1371 C C . ARG A 1 205 ? 20.46716 25.29323 -48.52129 1.000 41.19067 201 ARG A C 1
ATOM 1372 O O . ARG A 1 205 ? 21.32136 25.88568 -49.19050 1.000 43.08301 201 ARG A O 1
ATOM 1380 N N . MET A 1 206 ? 20.50353 23.97422 -48.32229 1.000 39.12034 202 MET A N 1
ATOM 1381 C CA . MET A 1 206 ? 21.56622 23.15060 -48.88366 1.000 46.72386 202 MET A CA 1
ATOM 1382 C C . MET A 1 206 ? 21.46429 23.01039 -50.39685 1.000 42.04555 202 MET A C 1
ATOM 1383 O O . MET A 1 206 ? 22.42142 22.54236 -51.02259 1.000 46.62091 202 MET A O 1
ATOM 1388 N N . SER A 1 207 ? 20.33738 23.40562 -50.99593 1.000 42.48907 203 SER A N 1
ATOM 1389 C CA . SER A 1 207 ? 20.19188 23.30701 -52.44446 1.000 33.91591 203 SER A CA 1
ATOM 1390 C C . SER A 1 207 ? 21.20420 24.18029 -53.17265 1.000 38.16284 203 SER A C 1
ATOM 1391 O O . SER A 1 207 ? 21.66811 23.81746 -54.25958 1.000 45.56198 203 SER A O 1
ATOM 1394 N N . SER A 1 208 ? 21.55862 25.33013 -52.59500 1.000 43.98228 204 SER A N 1
ATOM 1395 C CA . SER A 1 208 ? 22.53993 26.20824 -53.22027 1.000 43.30720 204 SER A CA 1
ATOM 1396 C C . SER A 1 208 ? 23.93714 25.60066 -53.24096 1.000 50.43241 204 SER A C 1
ATOM 1397 O O . SER A 1 208 ? 24.79025 26.06941 -54.00198 1.000 53.57480 204 SER A O 1
ATOM 1400 N N . PHE A 1 209 ? 24.19096 24.57522 -52.42850 1.000 48.51801 205 PHE A N 1
ATOM 1401 C CA . PHE A 1 209 ? 25.49770 23.93367 -52.37930 1.000 41.85370 205 PHE A CA 1
ATOM 1402 C C . PHE A 1 209 ? 25.66315 22.81978 -53.40484 1.000 38.30948 205 PHE A C 1
ATOM 1403 O O . PHE A 1 209 ? 26.79574 22.38883 -53.64637 1.000 40.55836 205 PHE A O 1
ATOM 1411 N N . VAL A 1 210 ? 24.57746 22.34210 -54.00838 1.000 37.62781 206 VAL A N 1
ATOM 1412 C CA . VAL A 1 210 ? 24.61836 21.21746 -54.93551 1.000 42.93867 206 VAL A CA 1
ATOM 1413 C C . VAL A 1 210 ? 23.98725 21.64558 -56.25204 1.000 42.84520 206 VAL A C 1
ATOM 1414 O O . VAL A 1 210 ? 22.88722 22.20940 -56.26510 1.000 44.92934 206 VAL A O 1
ATOM 1418 N N . GLU A 1 211 ? 24.68452 21.37802 -57.35530 1.000 48.58927 207 GLU A N 1
ATOM 1419 C CA . GLU A 1 211 ? 24.16827 21.63934 -58.68851 1.000 54.41125 207 GLU A CA 1
ATOM 1420 C C . GLU A 1 211 ? 24.37319 20.38526 -59.52994 1.000 57.44407 207 GLU A C 1
ATOM 1421 O O . GLU A 1 211 ? 25.47357 19.80692 -59.51833 1.000 61.73186 207 GLU A O 1
ATOM 1427 N N . PRO A 1 212 ? 23.35874 19.93290 -60.26206 1.000 48.60248 208 PRO A N 1
ATOM 1428 C CA . PRO A 1 212 ? 23.47963 18.67998 -61.02011 1.000 33.72651 208 PRO A CA 1
ATOM 1429 C C . PRO A 1 212 ? 24.51222 18.80217 -62.12536 1.000 43.06194 208 PRO A C 1
ATOM 1430 O O . PRO A 1 212 ? 24.84926 19.91761 -62.55131 1.000 52.58519 208 PRO A O 1
ATOM 1434 N N . PRO A 1 213 ? 25.05100 17.67839 -62.60245 1.000 45.92421 209 PRO A N 1
ATOM 1435 C CA . PRO A 1 213 ? 26.00868 17.73314 -63.71300 1.000 46.43622 209 PRO A CA 1
ATOM 1436 C C . PRO A 1 213 ? 25.38578 18.36046 -64.95072 1.000 42.10144 209 PRO A C 1
ATOM 1437 O O . PRO A 1 213 ? 24.18689 18.22783 -65.20647 1.000 47.20262 209 PRO A O 1
ATOM 1441 N N . ASP A 1 214 ? 26.22331 19.06308 -65.71845 1.000 38.50329 210 ASP A N 1
ATOM 1442 C CA . ASP A 1 214 ? 25.72790 19.80094 -66.87648 1.000 46.14785 210 ASP A CA 1
ATOM 1443 C C . ASP A 1 214 ? 25.12548 18.87692 -67.92732 1.000 47.72718 210 ASP A C 1
ATOM 1444 O O . ASP A 1 214 ? 24.20005 19.27641 -68.64329 1.000 45.92412 210 ASP A O 1
ATOM 1449 N N . ILE A 1 215 ? 25.63091 17.64609 -68.03978 1.000 55.07762 211 ILE A N 1
ATOM 1450 C CA . ILE A 1 215 ? 25.04659 16.70011 -68.98570 1.000 46.06339 211 ILE A CA 1
ATOM 1451 C C . ILE A 1 215 ? 23.62431 16.33470 -68.57292 1.000 39.78982 211 ILE A C 1
ATOM 1452 O O . ILE A 1 215 ? 22.75745 16.12176 -69.42982 1.000 39.86681 211 ILE A O 1
ATOM 1457 N N . VAL A 1 216 ? 23.35764 16.25758 -67.26619 1.000 39.92506 212 VAL A N 1
ATOM 1458 C CA . VAL A 1 216 ? 22.00833 15.96183 -66.79117 1.000 33.21276 212 VAL A CA 1
ATOM 1459 C C . VAL A 1 216 ? 21.04987 17.08429 -67.16794 1.000 38.66216 212 VAL A C 1
ATOM 1460 O O . VAL A 1 216 ? 19.93106 16.83577 -67.63417 1.000 37.55598 212 VAL A O 1
ATOM 1464 N N . LYS A 1 217 ? 21.47015 18.33676 -66.97163 1.000 38.20712 213 LYS A N 1
ATOM 1465 C CA . LYS A 1 217 ? 20.60983 19.46544 -67.31127 1.000 46.98486 213 LYS A CA 1
ATOM 1466 C C . LYS A 1 217 ? 20.35911 19.55351 -68.81124 1.000 39.98409 213 LYS A C 1
ATOM 1467 O O . LYS A 1 217 ? 19.26673 19.95176 -69.23118 1.000 40.99645 213 LYS A O 1
ATOM 1473 N N . LYS A 1 218 ? 21.35144 19.19630 -69.62995 1.000 40.12648 214 LYS A N 1
ATOM 1474 C CA . LYS A 1 218 ? 21.14700 19.18283 -71.07521 1.000 36.78517 214 LYS A CA 1
ATOM 1475 C C . LYS A 1 218 ? 20.11675 18.13538 -71.48272 1.000 39.78543 214 LYS A C 1
ATOM 1476 O O . LYS A 1 218 ? 19.27953 18.38794 -72.35652 1.000 45.53565 214 LYS A O 1
ATOM 1482 N N . LEU A 1 219 ? 20.16217 16.95471 -70.86340 1.000 34.78756 215 LEU A N 1
ATOM 1483 C CA . LEU A 1 219 ? 19.30330 15.84399 -71.25494 1.000 33.80207 215 LEU A CA 1
ATOM 1484 C C . LEU A 1 219 ? 17.93638 15.85784 -70.58470 1.000 42.25582 215 LEU A C 1
ATOM 1485 O O . LEU A 1 219 ? 17.03552 15.14576 -71.04285 1.000 46.24590 215 LEU A O 1
ATOM 1490 N N . SER A 1 220 ? 17.75485 16.64028 -69.52392 1.000 37.81181 216 SER A N 1
ATOM 1491 C CA . SER A 1 220 ? 16.50986 16.59203 -68.76786 1.000 36.61728 216 SER A CA 1
ATOM 1492 C C . SER A 1 220 ? 15.37026 17.22257 -69.55899 1.000 38.81358 216 SER A C 1
ATOM 1493 O O . SER A 1 220 ? 15.49632 18.34026 -70.06832 1.000 46.60822 216 SER A O 1
ATOM 1496 N N . TRP A 1 221 ? 14.25353 16.49659 -69.66335 1.000 43.89260 217 TRP A N 1
ATOM 1497 C CA . TRP A 1 221 ? 13.06482 17.05469 -70.30084 1.000 38.24582 217 TRP A CA 1
ATOM 1498 C C . TRP A 1 221 ? 12.52881 18.24687 -69.51870 1.000 40.91167 217 TRP A C 1
ATOM 1499 O O . TRP A 1 221 ? 12.13799 19.26135 -70.10806 1.000 50.91348 217 TRP A O 1
ATOM 1510 N N . VAL A 1 222 ? 12.49646 18.13870 -68.18851 1.000 43.02130 218 VAL A N 1
ATOM 1511 C CA . VAL A 1 222 ? 11.98945 19.22785 -67.35939 1.000 42.16114 218 VAL A CA 1
ATOM 1512 C C . VAL A 1 222 ? 12.88662 20.45457 -67.47318 1.000 54.87102 218 VAL A C 1
ATOM 1513 O O . VAL A 1 222 ? 12.40152 21.58775 -67.57555 1.000 62.36662 218 VAL A O 1
ATOM 1517 N N . GLU A 1 223 ? 14.20652 20.25177 -67.45535 1.000 46.83205 219 GLU A N 1
ATOM 1518 C CA . GLU A 1 223 ? 15.13156 21.37805 -67.53429 1.000 54.68095 219 GLU A CA 1
ATOM 1519 C C . GLU A 1 223 ? 15.00827 22.11895 -68.85992 1.000 59.27238 219 GLU A C 1
ATOM 1520 O O . GLU A 1 223 ? 15.30381 23.31760 -68.93061 1.000 78.34714 219 GLU A O 1
ATOM 1526 N N . ASN A 1 224 ? 14.56928 21.43335 -69.91421 1.000 44.53462 220 ASN A N 1
ATOM 1527 C CA . ASN A 1 224 ? 14.49567 22.01972 -71.24680 1.000 47.98006 220 ASN A CA 1
ATOM 1528 C C . ASN A 1 224 ? 13.08891 22.43891 -71.65355 1.000 41.33928 220 ASN A C 1
ATOM 1529 O O . ASN A 1 224 ? 12.92571 23.47737 -72.30110 1.000 52.72932 220 ASN A O 1
ATOM 1534 N N . TYR A 1 225 ? 12.06490 21.66284 -71.29476 1.000 43.09094 221 TYR A N 1
ATOM 1535 C CA . TYR A 1 225 ? 10.74055 21.83071 -71.87750 1.000 42.58594 221 TYR A CA 1
ATOM 1536 C C . TYR A 1 225 ? 9.64578 22.17722 -70.87599 1.000 51.86570 221 TYR A C 1
ATOM 1537 O O . TYR A 1 225 ? 8.48828 22.33037 -71.28405 1.000 45.72628 221 TYR A O 1
ATOM 1546 N N . TRP A 1 226 ? 9.96121 22.30931 -69.58935 1.000 55.10469 222 TRP A N 1
ATOM 1547 C CA . TRP A 1 226 ? 8.95092 22.68069 -68.60567 1.000 67.07270 222 TRP A CA 1
ATOM 1548 C C . TRP A 1 226 ? 8.83498 24.19805 -68.54722 1.000 62.94576 222 TRP A C 1
ATOM 1549 O O . TRP A 1 226 ? 9.83073 24.87152 -68.24839 1.000 66.54591 222 TRP A O 1
ATOM 1560 N N . PRO A 1 227 ? 7.66565 24.77185 -68.82412 1.000 65.57049 223 PRO A N 1
ATOM 1561 C CA . PRO A 1 227 ? 7.54624 26.23388 -68.85143 1.000 63.67578 223 PRO A CA 1
ATOM 1562 C C . PRO A 1 227 ? 7.77204 26.85614 -67.48298 1.000 74.35285 223 PRO A C 1
ATOM 1563 O O . PRO A 1 227 ? 7.51060 26.24847 -66.44184 1.000 75.48178 223 PRO A O 1
ATOM 1567 N N . ASP A 1 228 ? 8.27105 28.09483 -67.50090 1.000 86.20935 224 ASP A N 1
ATOM 1568 C CA . ASP A 1 228 ? 8.48058 28.82956 -66.25812 1.000 86.83178 224 ASP A CA 1
ATOM 1569 C C . ASP A 1 228 ? 7.16112 29.20436 -65.59618 1.000 71.81894 224 ASP A C 1
ATOM 1570 O O . ASP A 1 228 ? 7.07850 29.24868 -64.36358 1.000 77.25800 224 ASP A O 1
ATOM 1575 N N . ASP A 1 229 ? 6.12640 29.47330 -66.38925 1.000 82.01199 225 ASP A N 1
ATOM 1576 C CA . ASP A 1 229 ? 4.82945 29.89458 -65.87844 1.000 90.46872 225 ASP A CA 1
ATOM 1577 C C . ASP A 1 229 ? 3.85597 28.73571 -65.70301 1.000 85.36959 225 ASP A C 1
ATOM 1578 O O . ASP A 1 229 ? 2.65719 28.97379 -65.52198 1.000 78.07840 225 ASP A O 1
ATOM 1583 N N . ALA A 1 230 ? 4.33733 27.49560 -65.76469 1.000 87.76324 226 ALA A N 1
ATOM 1584 C CA . ALA A 1 230 ? 3.46317 26.34397 -65.58783 1.000 77.61057 226 ALA A CA 1
ATOM 1585 C C . ALA A 1 230 ? 2.86433 26.33959 -64.18740 1.000 75.94355 226 ALA A C 1
ATOM 1586 O O . ALA A 1 230 ? 3.57699 26.50351 -63.19261 1.000 85.07072 226 ALA A O 1
ATOM 1588 N N . LEU A 1 231 ? 1.54347 26.15486 -64.11551 1.000 79.84354 227 LEU A N 1
ATOM 1589 C CA . LEU A 1 231 ? 0.86529 26.14715 -62.82293 1.000 73.39884 227 LEU A CA 1
ATOM 1590 C C . LEU A 1 231 ? 1.30510 24.96280 -61.97076 1.000 74.51765 227 LEU A C 1
ATOM 1591 O O . LEU A 1 231 ? 1.51888 25.10709 -60.76139 1.000 82.27543 227 LEU A O 1
ATOM 1596 N N . LEU A 1 232 ? 1.44262 23.78777 -62.57916 1.000 67.01477 228 LEU A N 1
ATOM 1597 C CA . LEU A 1 232 ? 1.88150 22.61127 -61.84264 1.000 60.45134 228 LEU A CA 1
ATOM 1598 C C . LEU A 1 232 ? 3.36472 22.71193 -61.50746 1.000 60.39153 228 LEU A C 1
ATOM 1599 O O . LEU A 1 232 ? 4.16675 23.21381 -62.30023 1.000 71.17661 228 LEU A O 1
ATOM 1604 N N . ALA A 1 233 ? 3.72487 22.23270 -60.32011 1.000 61.47063 229 ALA A N 1
ATOM 1605 C CA . ALA A 1 233 ? 5.10905 22.28532 -59.87551 1.000 60.15794 229 ALA A CA 1
ATOM 1606 C C . ALA A 1 233 ? 5.97280 21.30925 -60.66677 1.000 61.41417 229 ALA A C 1
ATOM 1607 O O . ALA A 1 233 ? 5.51290 20.25422 -61.11248 1.000 58.16957 229 ALA A O 1
ATOM 1609 N N . LYS A 1 234 ? 7.23999 21.67670 -60.84076 1.000 56.45702 230 LYS A N 1
ATOM 1610 C CA . LYS A 1 234 ? 8.18320 20.79924 -61.51149 1.000 56.24277 230 LYS A CA 1
ATOM 1611 C C . LYS A 1 234 ? 8.44697 19.55837 -60.65901 1.000 52.26924 230 LYS A C 1
ATOM 1612 O O . LYS A 1 234 ? 8.32823 19.60339 -59.43120 1.000 44.17455 230 LYS A O 1
ATOM 1618 N N . PRO A 1 235 ? 8.78819 18.43321 -61.28808 1.000 44.49097 231 PRO A N 1
ATOM 1619 C CA . PRO A 1 235 ? 9.08053 17.21452 -60.51790 1.000 40.52841 231 PRO A CA 1
ATOM 1620 C C . PRO A 1 235 ? 10.22697 17.44394 -59.54585 1.000 51.70611 231 PRO A C 1
ATOM 1621 O O . PRO A 1 235 ? 11.36622 17.69612 -59.94578 1.000 56.95500 231 PRO A O 1
ATOM 1625 N N . LYS A 1 236 ? 9.91238 17.35356 -58.25269 1.000 54.49747 232 LYS A N 1
ATOM 1626 C CA . LYS A 1 236 ? 10.88361 17.59456 -57.18544 1.000 39.24364 232 LYS A CA 1
ATOM 1627 C C . LYS A 1 236 ? 11.75968 16.35123 -57.01897 1.000 34.22644 232 LYS A C 1
ATOM 1628 O O . LYS A 1 236 ? 11.70007 15.62328 -56.02596 1.000 38.40958 232 LYS A O 1
ATOM 1634 N N . VAL A 1 237 ? 12.58017 16.10612 -58.04053 1.000 34.28252 233 VAL A N 1
ATOM 1635 C CA . VAL A 1 237 ? 13.44049 14.92833 -58.08772 1.000 42.04779 233 VAL A CA 1
ATOM 1636 C C . VAL A 1 237 ? 14.85592 15.32926 -58.48387 1.000 44.61496 233 VAL A C 1
ATOM 1637 O O . VAL A 1 237 ? 15.66734 14.47985 -58.86865 1.000 47.47882 233 VAL A O 1
ATOM 1641 N N . THR A 1 238 ? 15.16482 16.62356 -58.39305 1.000 45.39275 234 THR A N 1
ATOM 1642 C CA . THR A 1 238 ? 16.41469 17.12345 -58.95561 1.000 40.78397 234 THR A CA 1
ATOM 1643 C C . THR A 1 238 ? 17.60391 16.95151 -58.01737 1.000 37.24273 234 THR A C 1
ATOM 1644 O O . THR A 1 238 ? 18.73004 16.76131 -58.49012 1.000 37.64019 234 THR A O 1
ATOM 1648 N N . LYS A 1 239 ? 17.39195 17.01926 -56.70354 1.000 43.71247 235 LYS A N 1
ATOM 1649 C CA . LYS A 1 239 ? 18.49517 17.01242 -55.74362 1.000 31.28146 235 LYS A CA 1
ATOM 1650 C C . LYS A 1 239 ? 18.12648 16.12524 -54.56243 1.000 35.67282 235 LYS A C 1
ATOM 1651 O O . LYS A 1 239 ? 17.29665 16.50796 -53.73213 1.000 35.00905 235 LYS A O 1
ATOM 1657 N N . TYR A 1 240 ? 18.75076 14.95309 -54.48067 1.000 34.24618 236 TYR A N 1
ATOM 1658 C CA . TYR A 1 240 ? 18.57044 14.02997 -53.37054 1.000 31.24455 236 TYR A CA 1
ATOM 1659 C C . TYR A 1 240 ? 19.84703 13.94596 -52.54411 1.000 32.35125 236 TYR A C 1
ATOM 1660 O O . TYR A 1 240 ? 20.95763 14.03034 -53.07509 1.000 33.29788 236 TYR A O 1
ATOM 1669 N N . CYS A 1 241 ? 19.67760 13.78407 -51.23468 1.000 30.88648 237 CYS A N 1
ATOM 1670 C CA . CYS A 1 241 ? 20.78214 13.53894 -50.31736 1.000 35.55211 237 CYS A CA 1
ATOM 1671 C C . CYS A 1 241 ? 20.58731 12.17668 -49.66976 1.000 42.97307 237 CYS A C 1
ATOM 1672 O O . CYS A 1 241 ? 19.49830 11.87309 -49.17138 1.000 53.66525 237 CYS A O 1
ATOM 1675 N N . LEU A 1 242 ? 21.63751 11.36047 -49.67908 1.000 37.29427 238 LEU A N 1
ATOM 1676 C CA . LEU A 1 242 ? 21.58747 10.01026 -49.13658 1.000 40.02455 238 LEU A CA 1
ATOM 1677 C C . LEU A 1 242 ? 22.58733 9.88293 -47.99772 1.000 39.41730 238 LEU A C 1
ATOM 1678 O O . LEU A 1 242 ? 23.76283 10.22889 -48.15555 1.000 29.69710 238 LEU A O 1
ATOM 1683 N N . ILE A 1 243 ? 22.11705 9.38894 -46.85637 1.000 39.79296 239 ILE A N 1
ATOM 1684 C CA . ILE A 1 243 ? 22.95714 9.11701 -45.69664 1.000 36.26142 239 ILE A CA 1
ATOM 1685 C C . ILE A 1 243 ? 22.80583 7.63690 -45.37830 1.000 40.53438 239 ILE A C 1
ATOM 1686 O O . ILE A 1 243 ? 21.76649 7.21002 -44.85840 1.000 43.77943 239 ILE A O 1
ATOM 1691 N N . CYS A 1 244 ? 23.83381 6.85346 -45.68853 1.000 41.50047 240 CYS A N 1
ATOM 1692 C CA . CYS A 1 244 ? 23.81340 5.41114 -45.49030 1.000 40.16282 240 CYS A CA 1
ATOM 1693 C C . CYS A 1 244 ? 24.81555 5.03281 -44.40961 1.000 38.94721 240 CYS A C 1
ATOM 1694 O O . CYS A 1 244 ? 25.98392 5.42958 -44.47362 1.000 39.54274 240 CYS A O 1
ATOM 1697 N N . VAL A 1 245 ? 24.35519 4.26873 -43.42058 1.000 36.85641 241 VAL A N 1
ATOM 1698 C CA . VAL A 1 245 ? 25.20165 3.84951 -42.30947 1.000 39.72877 241 VAL A CA 1
ATOM 1699 C C . VAL A 1 245 ? 26.02676 2.63762 -42.72002 1.000 40.18519 241 VAL A C 1
ATOM 1700 O O . VAL A 1 245 ? 25.77363 2.02047 -43.76094 1.000 37.37609 241 VAL A O 1
ATOM 1704 N N . LYS A 1 246 ? 27.02292 2.29856 -41.90493 1.000 44.56367 242 LYS A N 1
ATOM 1705 C CA . LYS A 1 246 ? 27.88893 1.16493 -42.19730 1.000 47.63558 242 LYS A CA 1
ATOM 1706 C C . LYS A 1 246 ? 27.09664 -0.13766 -42.19012 1.000 45.61835 242 LYS A C 1
ATOM 1707 O O . LYS A 1 246 ? 26.21704 -0.34500 -41.34914 1.000 44.42434 242 LYS A O 1
ATOM 1713 N N . ASP A 1 247 ? 27.41507 -1.01430 -43.14656 1.000 43.60008 243 ASP A N 1
ATOM 1714 C CA . ASP A 1 247 ? 26.78726 -2.33182 -43.27127 1.000 40.83203 243 ASP A CA 1
ATOM 1715 C C . ASP A 1 247 ? 25.27407 -2.21512 -43.45710 1.000 43.57466 243 ASP A C 1
ATOM 1716 O O . ASP A 1 247 ? 24.48757 -2.90261 -42.80261 1.000 49.12687 243 ASP A O 1
ATOM 1721 N N . SER A 1 248 ? 24.86846 -1.33074 -44.36185 1.000 49.45626 244 SER A N 1
ATOM 1722 C CA . SER A 1 248 ? 23.46909 -1.15210 -44.71826 1.000 34.82346 244 SER A CA 1
ATOM 1723 C C . SER A 1 248 ? 23.22227 -1.67635 -46.127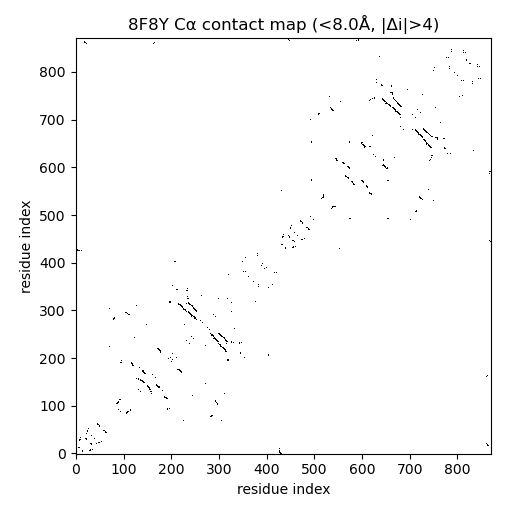16 1.000 37.69837 244 SER A C 1
ATOM 1724 O O . SER A 1 248 ? 24.15297 -1.93428 -46.89499 1.000 45.57986 244 SER A O 1
ATOM 1727 N N . TYR A 1 249 ? 21.94359 -1.83215 -46.46317 1.000 44.69692 245 TYR A N 1
ATOM 1728 C CA . TYR A 1 249 ? 21.56126 -2.43027 -47.73345 1.000 47.48586 245 TYR A CA 1
ATOM 1729 C C . TYR A 1 249 ? 20.28698 -1.78041 -48.25273 1.000 54.40575 245 TYR A C 1
ATOM 1730 O O . TYR A 1 249 ? 19.36475 -1.49939 -47.48256 1.000 47.74006 245 TYR A O 1
ATOM 1739 N N . THR A 1 250 ? 20.24853 -1.54408 -49.56226 1.000 46.74827 246 THR A N 1
ATOM 1740 C CA . THR A 1 250 ? 19.05201 -1.09283 -50.26011 1.000 41.22711 246 THR A CA 1
ATOM 1741 C C . THR A 1 250 ? 18.71312 -2.11268 -51.33717 1.000 39.28679 246 THR A C 1
ATOM 1742 O O . THR A 1 250 ? 19.57889 -2.48757 -52.13456 1.000 39.97712 246 THR A O 1
ATOM 1746 N N . ASP A 1 251 ? 17.45944 -2.55679 -51.35855 1.000 37.79935 247 ASP A N 1
ATOM 1747 C CA . ASP A 1 251 ? 17.05854 -3.66344 -52.21159 1.000 46.74962 247 ASP A CA 1
ATOM 1748 C C . ASP A 1 251 ? 16.95133 -3.22167 -53.67084 1.000 45.58892 247 ASP A C 1
ATOM 1749 O O . ASP A 1 251 ? 17.05525 -2.03819 -54.00546 1.000 44.60203 247 ASP A O 1
ATOM 1754 N N . PHE A 1 252 ? 16.74860 -4.20413 -54.54692 1.000 35.75781 248 PHE A N 1
ATOM 1755 C CA . PHE A 1 252 ? 16.60830 -3.92976 -55.97024 1.000 43.58795 248 PHE A CA 1
ATOM 1756 C C . PHE A 1 252 ? 15.34873 -3.11745 -56.24005 1.000 46.13194 248 PHE A C 1
ATOM 1757 O O . PHE A 1 252 ? 14.29895 -3.34500 -55.63170 1.000 38.39799 248 PHE A O 1
ATOM 1765 N N . HIS A 1 253 ? 15.45898 -2.16544 -57.16276 1.000 48.73010 249 HIS A N 1
ATOM 1766 C CA . HIS A 1 253 ? 14.32847 -1.32462 -57.52535 1.000 55.41000 249 HIS A CA 1
ATOM 1767 C C . HIS A 1 253 ? 14.61025 -0.66853 -58.86775 1.000 49.70925 249 HIS A C 1
ATOM 1768 O O . HIS A 1 253 ? 15.75154 -0.62736 -59.33487 1.000 42.51149 249 HIS A O 1
ATOM 1775 N N . ILE A 1 254 ? 13.54646 -0.15819 -59.48146 1.000 46.89926 250 ILE A N 1
ATOM 1776 C CA . ILE A 1 254 ? 13.62823 0.63358 -60.70193 1.000 41.06561 250 ILE A CA 1
ATOM 1777 C C . ILE A 1 254 ? 13.14494 2.03769 -60.37425 1.000 37.55408 250 ILE A C 1
ATOM 1778 O O . ILE A 1 254 ? 12.09846 2.20347 -59.73654 1.000 46.20104 250 ILE A O 1
ATOM 1783 N N . ASP A 1 255 ? 13.91192 3.04154 -60.79468 1.000 33.52736 251 ASP A N 1
ATOM 1784 C CA . ASP A 1 255 ? 13.53441 4.42391 -60.53632 1.000 40.48956 251 ASP A CA 1
ATOM 1785 C C . ASP A 1 255 ? 12.19354 4.73932 -61.18781 1.000 39.23414 251 ASP A C 1
ATOM 1786 O O . ASP A 1 255 ? 11.88580 4.25620 -62.28102 1.000 40.54810 251 ASP A O 1
ATOM 1791 N N . SER A 1 256 ? 11.39134 5.54892 -60.49769 1.000 43.57601 252 SER A N 1
ATOM 1792 C CA . SER A 1 256 ? 10.02852 5.82419 -60.93569 1.000 42.60610 252 SER A CA 1
ATOM 1793 C C . SER A 1 256 ? 10.01353 6.45022 -62.32399 1.000 38.09163 252 SER A C 1
ATOM 1794 O O . SER A 1 256 ? 10.78622 7.36750 -62.61653 1.000 39.28153 252 SER A O 1
ATOM 1797 N N . GLY A 1 257 ? 9.12586 5.94643 -63.17892 1.000 44.43056 253 GLY A N 1
ATOM 1798 C CA . GLY A 1 257 ? 9.00957 6.45748 -64.52901 1.000 48.43393 253 GLY A CA 1
ATOM 1799 C C . GLY A 1 257 ? 10.18436 6.14829 -65.42465 1.000 42.84018 253 GLY A C 1
ATOM 1800 O O . GLY A 1 257 ? 10.34917 6.80002 -66.45898 1.000 42.71471 253 GLY A O 1
ATOM 1801 N N . GLY A 1 258 ? 11.00650 5.16700 -65.06052 1.000 32.83006 254 GLY A N 1
ATOM 1802 C CA . GLY A 1 258 ? 12.19574 4.86738 -65.83742 1.000 32.48707 254 GLY A CA 1
ATOM 1803 C C . GLY A 1 258 ? 13.17752 6.01288 -65.90660 1.000 43.33566 254 GLY A C 1
ATOM 1804 O O . GLY A 1 258 ? 13.93071 6.12021 -66.87901 1.000 44.72369 254 GLY A O 1
ATOM 1805 N N . ALA A 1 259 ? 13.18926 6.87801 -64.89739 1.000 39.72285 255 ALA A N 1
ATOM 1806 C CA . ALA A 1 259 ? 14.05123 8.04956 -64.92976 1.000 33.08085 255 ALA A CA 1
ATOM 1807 C C . ALA A 1 259 ? 15.50956 7.64278 -64.77384 1.000 39.12886 255 ALA A C 1
ATOM 1808 O O . ALA A 1 259 ? 15.86334 6.89712 -63.85543 1.000 41.58673 255 ALA A O 1
ATOM 1810 N N . SER A 1 260 ? 16.35474 8.12851 -65.67834 1.000 43.61615 256 SER A N 1
ATOM 1811 C CA . SER A 1 260 ? 17.78905 7.95450 -65.51804 1.000 35.87480 256 SER A CA 1
ATOM 1812 C C . SER A 1 260 ? 18.27115 8.74951 -64.31044 1.000 32.41335 256 SER A C 1
ATOM 1813 O O . SER A 1 260 ? 17.71726 9.79719 -63.96678 1.000 35.29994 256 SER A O 1
ATOM 1816 N N . ALA A 1 261 ? 19.30900 8.23798 -63.65653 1.000 35.04385 257 ALA A N 1
ATOM 1817 C CA . ALA A 1 261 ? 19.77514 8.80381 -62.40177 1.000 40.69567 257 ALA A CA 1
ATOM 1818 C C . ALA A 1 261 ? 21.28419 8.98899 -62.42776 1.000 42.27588 257 ALA A C 1
ATOM 1819 O O . ALA A 1 261 ? 22.00363 8.28836 -63.14464 1.000 46.28471 257 ALA A O 1
ATOM 1821 N N . TRP A 1 262 ? 21.75155 9.95218 -61.63858 1.000 45.25328 258 TRP A N 1
ATOM 1822 C CA . TRP A 1 262 ? 23.17004 10.18043 -61.41213 1.000 45.68766 258 TRP A CA 1
ATOM 1823 C C . TRP A 1 262 ? 23.44306 10.13095 -59.91599 1.000 41.83528 258 TRP A C 1
ATOM 1824 O O . TRP A 1 262 ? 22.67629 10.67977 -59.11976 1.000 33.54364 258 TRP A O 1
ATOM 1835 N N . TYR A 1 263 ? 24.52771 9.45992 -59.53529 1.000 38.48666 259 TYR A N 1
ATOM 1836 C CA . TYR A 1 263 ? 24.90941 9.31648 -58.13629 1.000 44.33483 259 TYR A CA 1
ATOM 1837 C C . TYR A 1 263 ? 26.34388 9.78552 -57.95739 1.000 36.04331 259 TYR A C 1
ATOM 1838 O O . TYR A 1 263 ? 27.23118 9.37202 -58.70934 1.000 39.35854 259 TYR A O 1
ATOM 1847 N N . HIS A 1 264 ? 26.56887 10.64056 -56.96162 1.000 31.67031 260 HIS A N 1
ATOM 1848 C CA . HIS A 1 264 ? 27.90029 11.13238 -56.63202 1.000 39.72444 260 HIS A CA 1
ATOM 1849 C C . HIS A 1 264 ? 28.16928 10.87911 -55.15724 1.000 39.42053 260 HIS A C 1
ATOM 1850 O O . HIS A 1 264 ? 27.37609 11.28405 -54.30230 1.000 39.05916 260 HIS A O 1
ATOM 1857 N N . VAL A 1 265 ? 29.28782 10.22400 -54.86291 1.000 40.57103 261 VAL A N 1
ATOM 1858 C CA . VAL A 1 265 ? 29.65175 9.84698 -53.50147 1.000 40.03438 261 VAL A CA 1
ATOM 1859 C C . VAL A 1 265 ? 30.60145 10.90590 -52.95651 1.000 36.37926 261 VAL A C 1
ATOM 1860 O O . VAL A 1 265 ? 31.76922 10.97180 -53.35531 1.000 44.60902 261 VAL A O 1
ATOM 1864 N N . LEU A 1 266 ? 30.10310 11.73994 -52.04027 1.000 42.20296 262 LEU A N 1
ATOM 1865 C CA . LEU A 1 266 ? 30.95745 12.75049 -51.42444 1.000 42.58865 262 LEU A CA 1
ATOM 1866 C C . LEU A 1 266 ? 31.93522 12.12474 -50.43716 1.000 37.64441 262 LEU A C 1
ATOM 1867 O O . LEU A 1 266 ? 33.12268 12.46870 -50.42955 1.000 47.11661 262 LEU A O 1
ATOM 1872 N N . LYS A 1 267 ? 31.45691 11.21238 -49.59322 1.000 43.92287 263 LYS A N 1
ATOM 1873 C CA . LYS A 1 267 ? 32.30360 10.52800 -48.62750 1.000 64.94200 263 LYS A CA 1
ATOM 1874 C C . LYS A 1 267 ? 31.91859 9.05734 -48.57388 1.000 55.25523 263 LYS A C 1
ATOM 1875 O O . LYS A 1 267 ? 30.77302 8.68889 -48.84563 1.000 44.83099 263 LYS A O 1
ATOM 1881 N N . GLY A 1 268 ? 32.88801 8.22117 -48.21147 1.000 59.53430 264 GLY A N 1
ATOM 1882 C CA . GLY A 1 268 ? 32.66186 6.79176 -48.16522 1.000 46.31185 264 GLY A CA 1
ATOM 1883 C C . GLY A 1 268 ? 32.70043 6.16369 -49.54770 1.000 63.88285 264 GLY A C 1
ATOM 1884 O O . GLY A 1 268 ? 33.29231 6.69263 -50.49495 1.000 73.58369 264 GLY A O 1
ATOM 1885 N N . GLU A 1 269 ? 32.05497 5.00440 -49.65569 1.000 54.20209 265 GLU A N 1
ATOM 1886 C CA . GLU A 1 269 ? 31.96658 4.30160 -50.92640 1.000 52.86067 265 GLU A CA 1
ATOM 1887 C C . GLU A 1 269 ? 30.67483 3.49912 -50.96291 1.000 49.53061 265 GLU A C 1
ATOM 1888 O O . GLU A 1 269 ? 30.07116 3.20443 -49.92784 1.000 44.53576 265 GLU A O 1
ATOM 1894 N N . LYS A 1 270 ? 30.25673 3.15109 -52.17762 1.000 47.02681 266 LYS A N 1
ATOM 1895 C CA . LYS A 1 270 ? 29.02794 2.40570 -52.39806 1.000 40.02237 266 LYS A CA 1
ATOM 1896 C C . LYS A 1 270 ? 29.28375 1.31816 -53.43008 1.000 45.15934 266 LYS A C 1
ATOM 1897 O O . LYS A 1 270 ? 30.09493 1.48828 -54.34400 1.000 53.35706 266 LYS A O 1
ATOM 1903 N N . THR A 1 271 ? 28.58556 0.19695 -53.27517 1.000 41.00359 267 THR A N 1
ATOM 1904 C CA . THR A 1 271 ? 28.65103 -0.91162 -54.21890 1.000 33.02657 267 THR A CA 1
ATOM 1905 C C . THR A 1 271 ? 27.29009 -1.06667 -54.88247 1.000 31.71550 267 THR A C 1
ATOM 1906 O O . THR A 1 271 ? 26.28032 -1.24969 -54.19583 1.000 33.72202 267 THR A O 1
ATOM 1910 N N . PHE A 1 272 ? 27.26735 -1.00030 -56.20952 1.000 34.18522 268 PHE A N 1
ATOM 1911 C CA . PHE A 1 272 ? 26.03948 -1.11807 -56.98238 1.000 32.82554 268 PHE A CA 1
ATOM 1912 C C . PHE A 1 272 ? 25.94580 -2.49877 -57.61705 1.000 34.83029 268 PHE A C 1
ATOM 1913 O O . PHE A 1 272 ? 26.92970 -3.01718 -58.15297 1.000 43.29861 268 PHE A O 1
ATOM 1921 N N . TYR A 1 273 ? 24.75823 -3.09054 -57.54930 1.000 29.47621 269 TYR A N 1
ATOM 1922 C CA . TYR A 1 273 ? 24.47018 -4.37469 -58.18250 1.000 35.63847 269 TYR A CA 1
ATOM 1923 C C . TYR A 1 273 ? 23.45393 -4.11591 -59.28972 1.000 42.25703 269 TYR A C 1
ATOM 1924 O O . TYR A 1 273 ? 22.25453 -3.98953 -59.02900 1.000 46.27926 269 TYR A O 1
ATOM 1933 N N . LEU A 1 274 ? 23.94135 -4.04669 -60.52486 1.000 34.87813 270 LEU A N 1
ATOM 1934 C CA . LEU A 1 274 ? 23.15514 -3.59732 -61.66427 1.000 30.77578 270 LEU A CA 1
ATOM 1935 C C . LEU A 1 274 ? 22.66014 -4.78124 -62.48443 1.000 35.29763 270 LEU A C 1
ATOM 1936 O O . LEU A 1 274 ? 23.40741 -5.72908 -62.74365 1.000 35.31248 270 LEU A O 1
ATOM 1941 N N . ILE A 1 275 ? 21.39436 -4.71696 -62.89078 1.000 34.63472 271 ILE A N 1
ATOM 1942 C CA . ILE A 1 275 ? 20.77622 -5.71756 -63.75224 1.000 39.15128 271 ILE A CA 1
ATOM 1943 C C . ILE A 1 275 ? 20.23661 -5.00832 -64.98635 1.000 41.18016 271 ILE A C 1
ATOM 1944 O O . ILE A 1 275 ? 19.52313 -4.00513 -64.86797 1.000 39.27018 271 ILE A O 1
ATOM 1949 N N . ARG A 1 276 ? 20.58240 -5.52346 -66.16326 1.000 32.03624 272 ARG A N 1
ATOM 1950 C CA . ARG A 1 276 ? 20.16669 -4.88569 -67.40431 1.000 32.27781 272 ARG A CA 1
ATOM 1951 C C . ARG A 1 276 ? 18.65008 -4.98264 -67.56476 1.000 35.38321 272 ARG A C 1
ATOM 1952 O O . ARG A 1 276 ? 18.06031 -6.02966 -67.27945 1.000 43.53647 272 ARG A O 1
ATOM 1960 N N . PRO A 1 277 ? 17.98821 -3.90913 -68.01672 1.000 38.14996 273 PRO A N 1
ATOM 1961 C CA . PRO A 1 277 ? 16.52706 -3.95444 -68.16800 1.000 40.56002 273 PRO A CA 1
ATOM 1962 C C . PRO A 1 277 ? 16.07412 -4.78513 -69.35775 1.000 43.83845 273 PRO A C 1
ATOM 1963 O O . PRO A 1 277 ? 15.40509 -4.27191 -70.26041 1.000 45.44094 273 PRO A O 1
ATOM 1967 N N . ALA A 1 278 ? 16.43226 -6.06575 -69.37116 1.000 48.09213 274 ALA A N 1
ATOM 1968 C CA . ALA A 1 278 ? 15.94339 -6.96259 -70.40390 1.000 36.69403 274 ALA A CA 1
ATOM 1969 C C . ALA A 1 278 ? 14.46006 -7.24999 -70.19129 1.000 43.51722 274 ALA A C 1
ATOM 1970 O O . ALA A 1 278 ? 13.90368 -7.02180 -69.11365 1.000 46.85822 274 ALA A O 1
ATOM 1972 N N . SER A 1 279 ? 13.81576 -7.75615 -71.24564 1.000 36.20046 275 SER A N 1
ATOM 1973 C CA . SER A 1 279 ? 12.38604 -8.03998 -71.16658 1.000 36.42433 275 SER A CA 1
ATOM 1974 C C . SER A 1 279 ? 12.08641 -9.07458 -70.08887 1.000 39.64835 275 SER A C 1
ATOM 1975 O O . SER A 1 279 ? 11.13112 -8.92076 -69.31860 1.000 40.89563 275 SER A O 1
ATOM 1978 N N . ALA A 1 280 ? 12.89387 -10.13515 -70.01702 1.000 37.01428 276 ALA A N 1
ATOM 1979 C CA . ALA A 1 280 ? 12.69581 -11.14658 -68.98400 1.000 37.13440 276 ALA A CA 1
ATOM 1980 C C . ALA A 1 280 ? 12.94298 -10.57754 -67.59161 1.000 44.24814 276 ALA A C 1
ATOM 1981 O O . ALA A 1 280 ? 12.19806 -10.87877 -66.65189 1.000 35.77561 276 ALA A O 1
ATOM 1983 N N . ASN A 1 281 ? 13.98356 -9.75394 -67.43895 1.000 41.90138 277 ASN A N 1
ATOM 1984 C CA . ASN A 1 281 ? 14.31857 -9.21836 -66.12232 1.000 38.35554 277 ASN A CA 1
ATOM 1985 C C . ASN A 1 281 ? 13.26561 -8.23036 -65.63351 1.000 39.62443 277 ASN A C 1
ATOM 1986 O O . ASN A 1 281 ? 12.95399 -8.19088 -64.43733 1.000 36.29434 277 ASN A O 1
ATOM 1991 N N . ILE A 1 282 ? 12.71514 -7.41702 -66.53814 1.000 47.23302 278 ILE A N 1
ATOM 1992 C CA . ILE A 1 282 ? 11.66838 -6.47515 -66.14801 1.000 39.65164 278 ILE A CA 1
ATOM 1993 C C . ILE A 1 282 ? 10.42643 -7.22348 -65.68065 1.000 38.54538 278 ILE A C 1
ATOM 1994 O O . ILE A 1 282 ? 9.80633 -6.85990 -64.67319 1.000 37.95174 278 ILE A O 1
ATOM 1999 N N . SER A 1 283 ? 10.04548 -8.28213 -66.40122 1.000 38.75902 279 SER A N 1
ATOM 2000 C CA . SER A 1 283 ? 8.89696 -9.08350 -65.98849 1.000 43.62299 279 SER A CA 1
ATOM 2001 C C . SER A 1 283 ? 9.13965 -9.74152 -64.63596 1.000 36.72511 279 SER A C 1
ATOM 2002 O O . SER A 1 283 ? 8.24355 -9.77438 -63.78465 1.000 34.45134 279 SER A O 1
ATOM 2005 N N . LEU A 1 284 ? 10.34626 -10.27300 -64.42013 1.000 43.22713 280 LEU A N 1
ATOM 2006 C CA . LEU A 1 284 ? 10.66036 -10.89758 -63.13852 1.000 38.29608 280 LEU A CA 1
ATOM 2007 C C . LEU A 1 284 ? 10.63772 -9.87970 -62.00561 1.000 33.59768 280 LEU A C 1
ATOM 2008 O O . LEU A 1 284 ? 10.17429 -10.18257 -60.90011 1.000 40.44553 280 LEU A O 1
ATOM 2013 N N . TYR A 1 285 ? 11.14169 -8.66900 -62.25838 1.000 32.88243 281 TYR A N 1
ATOM 2014 C CA . TYR A 1 285 ? 11.11382 -7.62857 -61.23486 1.000 34.54341 281 TYR A CA 1
ATOM 2015 C C . TYR A 1 285 ? 9.68482 -7.25899 -60.85993 1.000 37.65861 281 TYR A C 1
ATOM 2016 O O . TYR A 1 285 ? 9.37487 -7.07039 -59.67764 1.000 39.27532 281 TYR A O 1
ATOM 2025 N N . GLU A 1 286 ? 8.80191 -7.14350 -61.85517 1.000 34.57995 282 GLU A N 1
ATOM 2026 C CA . GLU A 1 286 ? 7.41163 -6.79911 -61.57612 1.000 35.71980 282 GLU A CA 1
ATOM 2027 C C . GLU A 1 286 ? 6.73832 -7.86714 -60.72446 1.000 36.24350 282 GLU A C 1
ATOM 2028 O O . GLU A 1 286 ? 6.02481 -7.54993 -59.76579 1.000 33.34955 282 GLU A O 1
ATOM 2034 N N . ARG A 1 287 ? 6.95447 -9.14037 -61.05877 1.000 45.86398 283 ARG A N 1
ATOM 2035 C CA . ARG A 1 287 ? 6.37417 -10.22103 -60.26921 1.000 41.48228 283 ARG A CA 1
ATOM 2036 C C . ARG A 1 287 ? 7.02828 -10.31290 -58.89568 1.000 41.84937 283 ARG A C 1
ATOM 2037 O O . ARG A 1 287 ? 6.35647 -10.61196 -57.90129 1.000 48.95914 283 ARG A O 1
ATOM 2045 N N . TRP A 1 288 ? 8.33861 -10.06435 -58.82116 1.000 42.64084 284 TRP A N 1
ATOM 2046 C CA . TRP A 1 288 ? 9.02680 -10.08820 -57.53369 1.000 44.67612 284 TRP A CA 1
ATOM 2047 C C . TRP A 1 288 ? 8.55182 -8.95433 -56.63373 1.000 46.97736 284 TRP A C 1
ATOM 2048 O O . TRP A 1 288 ? 8.18100 -9.18152 -55.47634 1.000 45.05297 284 TRP A O 1
ATOM 2059 N N . ARG A 1 289 ? 8.54261 -7.72470 -57.15594 1.000 50.50743 285 ARG A N 1
ATOM 2060 C CA . ARG A 1 289 ? 8.14450 -6.57520 -56.34930 1.000 44.46962 285 ARG A CA 1
ATOM 2061 C C . ARG A 1 289 ? 6.68071 -6.65525 -55.93411 1.000 43.67809 285 ARG A C 1
ATOM 2062 O O . ARG A 1 289 ? 6.31649 -6.16704 -54.85826 1.000 45.90995 285 ARG A O 1
ATOM 2070 N N . SER A 1 290 ? 5.83121 -7.26531 -56.76577 1.000 48.75662 286 SER A N 1
ATOM 2071 C CA . SER A 1 290 ? 4.41869 -7.39447 -56.42090 1.000 40.13276 286 SER A CA 1
ATOM 2072 C C . SER A 1 290 ? 4.20626 -8.35094 -55.25555 1.000 47.68345 286 SER A C 1
ATOM 2073 O O . SER A 1 290 ? 3.23947 -8.19738 -54.50063 1.000 59.81622 286 SER A O 1
ATOM 2076 N N . ALA A 1 291 ? 5.08227 -9.34095 -55.09918 1.000 51.57842 287 ALA A N 1
ATOM 2077 C CA . ALA A 1 291 ? 4.94436 -10.29943 -54.01191 1.000 54.94585 287 ALA A CA 1
ATOM 2078 C C . ALA A 1 291 ? 5.11476 -9.61044 -52.66397 1.000 42.26925 287 ALA A C 1
ATOM 2079 O O . ALA A 1 291 ? 6.00873 -8.77982 -52.47949 1.000 42.69058 287 ALA A O 1
ATOM 2081 N N . SER A 1 292 ? 4.24345 -9.96383 -51.71536 1.000 39.09596 288 SER A N 1
ATOM 2082 C CA . SER A 1 292 ? 4.29535 -9.34826 -50.39329 1.000 37.98580 288 SER A CA 1
ATOM 2083 C C . SER A 1 292 ? 5.57502 -9.70833 -49.64960 1.000 40.25611 288 SER A C 1
ATOM 2084 O O . SER A 1 292 ? 6.02135 -8.94597 -48.78510 1.000 37.83640 288 SER A O 1
ATOM 2087 N N . ASN A 1 293 ? 6.17580 -10.85687 -49.96472 1.000 45.95078 289 ASN A N 1
ATOM 2088 C CA . ASN A 1 293 ? 7.40637 -11.30504 -49.32466 1.000 46.42385 289 ASN A CA 1
ATOM 2089 C C . ASN A 1 293 ? 8.64071 -11.01407 -50.17270 1.000 50.17628 289 ASN A C 1
ATOM 2090 O O . ASN A 1 293 ? 9.61375 -11.77499 -50.13240 1.000 60.30198 289 ASN A O 1
ATOM 2095 N N . HIS A 1 294 ? 8.62137 -9.92256 -50.94265 1.000 39.67078 290 HIS A N 1
ATOM 2096 C CA . HIS A 1 294 ? 9.75748 -9.59300 -51.79617 1.000 46.34214 290 HIS A CA 1
ATOM 2097 C C . HIS A 1 294 ? 11.01203 -9.26583 -50.99697 1.000 56.18537 290 HIS A C 1
ATOM 2098 O O . HIS A 1 294 ? 12.12020 -9.39538 -51.52782 1.000 44.26584 290 HIS A O 1
ATOM 2105 N N . SER A 1 295 ? 10.86563 -8.84420 -49.73967 1.000 58.32503 291 SER A N 1
ATOM 2106 C CA . SER A 1 295 ? 12.02256 -8.55334 -48.90354 1.000 56.67801 291 SER A CA 1
ATOM 2107 C C . SER A 1 295 ? 12.72294 -9.81298 -48.41239 1.000 53.36587 291 SER A C 1
ATOM 2108 O O . SER A 1 295 ? 13.89790 -9.74421 -48.03503 1.000 50.57624 291 SER A O 1
ATOM 2111 N N . GLU A 1 296 ? 12.03563 -10.95318 -48.40684 1.000 60.63186 292 GLU A N 1
ATOM 2112 C CA . GLU A 1 296 ? 12.63936 -12.22493 -48.03269 1.000 59.36645 292 GLU A CA 1
ATOM 2113 C C . GLU A 1 296 ? 13.16395 -13.00756 -49.22962 1.000 46.36376 292 GLU A C 1
ATOM 2114 O O . GLU A 1 296 ? 13.65305 -14.12766 -49.05137 1.000 54.58348 292 GLU A O 1
ATOM 2120 N N . MET A 1 297 ? 13.07348 -12.45534 -50.43672 1.000 40.90152 293 MET A N 1
ATOM 2121 C CA . MET A 1 297 ? 13.55527 -13.11301 -51.64327 1.000 38.67291 293 MET A CA 1
ATOM 2122 C C . MET A 1 297 ? 14.68766 -12.29507 -52.24621 1.000 56.36898 293 MET A C 1
ATOM 2123 O O . MET A 1 297 ? 14.53127 -11.09312 -52.48713 1.000 58.68905 293 MET A O 1
ATOM 2128 N N . PHE A 1 298 ? 15.82245 -12.94778 -52.48849 1.000 54.81617 294 PHE A N 1
ATOM 2129 C CA . PHE A 1 298 ? 16.96911 -12.29953 -53.11671 1.000 45.61619 294 PHE A CA 1
ATOM 2130 C C . PHE A 1 298 ? 16.73947 -12.27574 -54.62321 1.000 42.50108 294 PHE A C 1
ATOM 2131 O O . PHE A 1 298 ? 16.72263 -13.32620 -55.27307 1.000 52.25041 294 PHE A O 1
ATOM 2139 N N . PHE A 1 299 ? 16.56031 -11.07545 -55.18111 1.000 47.30458 295 PHE A N 1
ATOM 2140 C CA . PHE A 1 299 ? 16.12303 -10.96330 -56.56920 1.000 46.96949 295 PHE A CA 1
ATOM 2141 C C . PHE A 1 299 ? 17.21017 -11.37198 -57.55611 1.000 48.48900 295 PHE A C 1
ATOM 2142 O O . PHE A 1 299 ? 16.89642 -11.79251 -58.67568 1.000 58.86730 295 PHE A O 1
ATOM 2150 N N . ALA A 1 300 ? 18.48312 -11.26498 -57.17022 1.000 51.69240 296 ALA A N 1
ATOM 2151 C CA . ALA A 1 300 ? 19.56734 -11.59247 -58.08976 1.000 50.00142 296 ALA A CA 1
ATOM 2152 C C . ALA A 1 300 ? 19.60628 -13.06932 -58.46328 1.000 52.06178 296 ALA A C 1
ATOM 2153 O O . ALA A 1 300 ? 20.30179 -13.42766 -59.41998 1.000 59.98632 296 ALA A O 1
ATOM 2155 N N . ASP A 1 301 ? 18.88693 -13.92785 -57.73560 1.000 44.93830 297 ASP A N 1
ATOM 2156 C CA . ASP A 1 301 ? 18.83313 -15.34324 -58.08894 1.000 50.88685 297 ASP A CA 1
ATOM 2157 C C . ASP A 1 301 ? 18.17717 -15.55206 -59.44799 1.000 60.23627 297 ASP A C 1
ATOM 2158 O O . ASP A 1 301 ? 18.62240 -16.39047 -60.24064 1.000 73.82028 297 ASP A O 1
ATOM 2163 N N . GLN A 1 302 ? 17.11617 -14.79820 -59.73285 1.000 51.67455 298 GLN A N 1
ATOM 2164 C CA . GLN A 1 302 ? 16.26655 -15.05110 -60.88872 1.000 52.53576 298 GLN A CA 1
ATOM 2165 C C . GLN A 1 302 ? 16.81438 -14.47560 -62.18906 1.000 52.95248 298 GLN A C 1
ATOM 2166 O O . GLN A 1 302 ? 16.31300 -14.83399 -63.26016 1.000 64.97017 298 GLN A O 1
ATOM 2172 N N . VAL A 1 303 ? 17.82094 -13.61024 -62.13263 1.000 43.02695 299 VAL A N 1
ATOM 2173 C CA . VAL A 1 303 ? 18.35663 -12.97381 -63.32420 1.000 52.42899 299 VAL A CA 1
ATOM 2174 C C . VAL A 1 303 ? 19.63511 -13.68646 -63.74437 1.000 51.07679 299 VAL A C 1
ATOM 2175 O O . VAL A 1 303 ? 20.29418 -14.36742 -62.95343 1.000 62.04116 299 VAL A O 1
ATOM 2179 N N . ASP A 1 304 ? 19.99296 -13.52449 -65.01986 1.000 45.78470 300 ASP A N 1
ATOM 2180 C CA . ASP A 1 304 ? 21.18428 -14.17991 -65.55057 1.000 50.36942 300 ASP A CA 1
ATOM 2181 C C . ASP A 1 304 ? 22.45399 -13.49954 -65.05218 1.000 60.71149 300 ASP A C 1
ATOM 2182 O O . ASP A 1 304 ? 23.27500 -14.11529 -64.36261 1.000 63.81900 300 ASP A O 1
ATOM 2187 N N . LYS A 1 305 ? 22.63268 -12.22545 -65.39115 1.000 54.97184 301 LYS A N 1
ATOM 2188 C CA . LYS A 1 305 ? 23.83953 -11.48305 -65.05467 1.000 41.31693 301 LYS A CA 1
ATOM 2189 C C . LYS A 1 305 ? 23.48108 -10.29971 -64.16857 1.000 41.76299 301 LYS A C 1
ATOM 2190 O O . LYS A 1 305 ? 22.56951 -9.53040 -64.49070 1.000 46.91738 301 LYS A O 1
ATOM 2196 N N . CYS A 1 306 ? 24.20057 -10.15891 -63.05695 1.000 39.62900 302 CYS A N 1
ATOM 2197 C CA . CYS A 1 306 ? 24.03288 -9.04056 -62.13035 1.000 34.77446 302 CYS A CA 1
ATOM 2198 C C . CYS A 1 306 ? 25.41444 -8.44178 -61.88739 1.000 42.22035 302 CYS A C 1
ATOM 2199 O O . CYS A 1 306 ? 26.20117 -8.98145 -61.10511 1.000 42.56877 302 CYS A O 1
ATOM 2202 N N . TYR A 1 307 ? 25.70891 -7.33099 -62.55458 1.000 49.03971 303 TYR A N 1
ATOM 2203 C CA . TYR A 1 307 ? 27.04300 -6.75343 -62.48247 1.000 39.31805 303 TYR A CA 1
ATOM 2204 C C . TYR A 1 307 ? 27.26451 -6.05191 -61.14757 1.000 38.82311 303 TYR A C 1
ATOM 2205 O O . TYR A 1 307 ? 26.38089 -5.36027 -60.63422 1.000 33.25607 303 TYR A O 1
ATOM 2214 N N . LYS A 1 308 ? 28.45681 -6.23757 -60.58757 1.000 47.15964 304 LYS A N 1
ATOM 2215 C CA . LYS A 1 308 ? 28.84901 -5.61772 -59.32913 1.000 37.09151 304 LYS A CA 1
ATOM 2216 C C . LYS A 1 308 ? 29.77676 -4.44579 -59.62649 1.000 37.96266 304 LYS A C 1
ATOM 2217 O O . LYS A 1 308 ? 30.85357 -4.63340 -60.20285 1.000 41.10829 304 LYS A O 1
ATOM 2223 N N . CYS A 1 309 ? 29.36060 -3.24394 -59.23326 1.000 35.27999 305 CYS A N 1
ATOM 2224 C CA . CYS A 1 309 ? 30.10283 -2.02019 -59.50659 1.000 31.67088 305 CYS A CA 1
ATOM 2225 C C . CYS A 1 309 ? 30.38973 -1.29527 -58.20097 1.000 37.46981 305 CYS A C 1
ATOM 2226 O O . CYS A 1 309 ? 29.49253 -1.13099 -57.36782 1.000 47.31747 305 CYS A O 1
ATOM 2229 N N . ILE A 1 310 ? 31.63369 -0.85668 -58.03067 1.000 34.05504 306 ILE A N 1
ATOM 2230 C CA . ILE A 1 310 ? 32.06515 -0.13750 -56.83791 1.000 35.70071 306 ILE A CA 1
ATOM 2231 C C . ILE A 1 310 ? 32.26600 1.32338 -57.21373 1.000 38.59205 306 ILE A C 1
ATOM 2232 O O . ILE A 1 310 ? 33.12041 1.64675 -58.04850 1.000 45.56888 306 ILE A O 1
ATOM 2237 N N . VAL A 1 311 ? 31.48148 2.20233 -56.60019 1.000 40.87315 307 VAL A N 1
ATOM 2238 C CA . VAL A 1 311 ? 31.61355 3.64284 -56.77891 1.000 35.17521 307 VAL A CA 1
ATOM 2239 C C . VAL A 1 311 ? 32.30211 4.18774 -55.53561 1.000 37.77067 307 VAL A C 1
ATOM 2240 O O . VAL A 1 311 ? 31.75013 4.12840 -54.43165 1.000 44.40722 307 VAL A O 1
ATOM 2244 N N . LYS A 1 312 ? 33.50831 4.72015 -55.70834 1.000 43.33550 308 LYS A N 1
ATOM 2245 C CA . LYS A 1 312 ? 34.29884 5.19117 -54.58481 1.000 48.69517 308 LYS A CA 1
ATOM 2246 C C . LYS A 1 312 ? 34.07952 6.68691 -54.36590 1.000 43.78279 308 LYS A C 1
ATOM 2247 O O . LYS A 1 312 ? 33.30295 7.34142 -55.06577 1.000 46.28966 308 LYS A O 1
ATOM 2253 N N . GLN A 1 313 ? 34.77675 7.23090 -53.37078 1.000 48.70322 309 GLN A N 1
ATOM 2254 C CA . GLN A 1 313 ? 34.63067 8.63715 -53.01931 1.000 48.68046 309 GLN A CA 1
ATOM 2255 C C . GLN A 1 313 ? 35.07314 9.53103 -54.17139 1.000 39.33368 309 GLN A C 1
ATOM 2256 O O . GLN A 1 313 ? 36.11983 9.30450 -54.78542 1.000 46.00483 309 GLN A O 1
ATOM 2262 N N . GLY A 1 314 ? 34.26732 10.55035 -54.46334 1.000 41.39316 310 GLY A N 1
ATOM 2263 C CA . GLY A 1 314 ? 34.55222 11.46994 -55.54301 1.000 43.43410 310 GLY A CA 1
ATOM 2264 C C . GLY A 1 314 ? 34.16772 10.98281 -56.92172 1.000 50.02794 310 GLY A C 1
ATOM 2265 O O . GLY A 1 314 ? 34.38831 11.70887 -57.89985 1.000 38.62704 310 GLY A O 1
ATOM 2266 N N . GLN A 1 315 ? 33.59973 9.78727 -57.03485 1.000 53.13408 311 GLN A N 1
ATOM 2267 C CA . GLN A 1 315 ? 33.21062 9.21711 -58.31439 1.000 51.80220 311 GLN A CA 1
ATOM 2268 C C . GLN A 1 315 ? 31.71807 9.41409 -58.54777 1.000 43.81912 311 GLN A C 1
ATOM 2269 O O . GLN A 1 315 ? 30.92379 9.46541 -57.60524 1.000 39.56755 311 GLN A O 1
ATOM 2275 N N . THR A 1 316 ? 31.34385 9.52640 -59.81945 1.000 42.79815 312 THR A N 1
ATOM 2276 C CA . THR A 1 316 ? 29.96334 9.76518 -60.21644 1.000 35.78273 312 THR A CA 1
ATOM 2277 C C . THR A 1 316 ? 29.50382 8.65238 -61.14707 1.000 29.92752 312 THR A C 1
ATOM 2278 O O . THR A 1 316 ? 30.21260 8.29765 -62.09496 1.000 30.42888 312 THR A O 1
ATOM 2282 N N . LEU A 1 317 ? 28.31963 8.10850 -60.87541 1.000 29.34137 313 LEU A N 1
ATOM 2283 C CA . LEU A 1 317 ? 27.74964 7.01460 -61.65000 1.000 30.92088 313 LEU A CA 1
ATOM 2284 C C . LEU A 1 317 ? 26.43735 7.46345 -62.27553 1.000 37.07549 313 LEU A C 1
ATOM 2285 O O . LEU A 1 317 ? 25.57419 8.01632 -61.58591 1.000 38.82060 313 LEU A O 1
ATOM 2290 N N . PHE A 1 318 ? 26.28994 7.22099 -63.57562 1.000 41.88358 314 PHE A N 1
ATOM 2291 C CA . PHE A 1 318 ? 25.07050 7.53069 -64.31270 1.000 37.17065 314 PHE A CA 1
ATOM 2292 C C . PHE A 1 318 ? 24.38358 6.22243 -64.68093 1.000 43.56465 314 PHE A C 1
ATOM 2293 O O . PHE A 1 318 ? 24.98707 5.36550 -65.33495 1.000 47.37785 314 PHE A O 1
ATOM 2301 N N . ILE A 1 319 ? 23.13383 6.07401 -64.26892 1.000 45.03227 315 ILE A N 1
ATOM 2302 C CA . ILE A 1 319 ? 22.36508 4.84509 -64.45768 1.000 47.65796 315 ILE A CA 1
ATOM 2303 C C . ILE A 1 319 ? 21.32062 5.09396 -65.53777 1.000 31.70458 315 ILE A C 1
ATOM 2304 O O . ILE A 1 319 ? 20.55744 6.06067 -65.43278 1.000 30.32408 315 ILE A O 1
ATOM 2309 N N . PRO A 1 320 ? 21.25032 4.26068 -66.57940 1.000 34.05622 316 PRO A N 1
ATOM 2310 C CA . PRO A 1 320 ? 20.26414 4.48795 -67.64505 1.000 33.80751 316 PRO A CA 1
ATOM 2311 C C . PRO A 1 320 ? 18.84449 4.15114 -67.21750 1.000 33.10643 316 PRO A C 1
ATOM 2312 O O . PRO A 1 320 ? 18.59453 3.80667 -66.05810 1.000 38.89524 316 PRO A O 1
ATOM 2316 N N . SER A 1 321 ? 17.90920 4.24483 -68.15892 1.000 39.24860 317 SER A N 1
ATOM 2317 C CA . SER A 1 321 ? 16.49640 4.05298 -67.86299 1.000 38.18988 317 SER A CA 1
ATOM 2318 C C . SER A 1 321 ? 16.17338 2.57740 -67.66609 1.000 39.68676 317 SER A C 1
ATOM 2319 O O . SER A 1 321 ? 16.61065 1.72565 -68.44624 1.000 40.97716 317 SER A O 1
ATOM 2322 N N . GLY A 1 322 ? 15.40313 2.28029 -66.62067 1.000 47.98514 318 GLY A N 1
ATOM 2323 C CA . GLY A 1 322 ? 14.87613 0.95085 -66.39935 1.000 46.58512 318 GLY A CA 1
ATOM 2324 C C . GLY A 1 322 ? 15.82158 -0.03690 -65.75299 1.000 45.57611 318 GLY A C 1
ATOM 2325 O O . GLY A 1 322 ? 15.42239 -1.18606 -65.52504 1.000 53.38068 318 GLY A O 1
ATOM 2326 N N . TRP A 1 323 ? 17.05199 0.36194 -65.44321 1.000 29.64059 319 TRP A N 1
ATOM 2327 C CA . TRP A 1 323 ? 18.00952 -0.56961 -64.86291 1.000 32.94811 319 TRP A CA 1
ATOM 2328 C C . TRP A 1 323 ? 17.62428 -0.91297 -63.42869 1.000 43.71981 319 TRP A C 1
ATOM 2329 O O . TRP A 1 323 ? 17.34089 -0.02573 -62.61773 1.000 45.79563 319 TRP A O 1
ATOM 2340 N N . ILE A 1 324 ? 17.61416 -2.20655 -63.12127 1.000 40.26995 320 ILE A N 1
ATOM 2341 C CA . ILE A 1 324 ? 17.30573 -2.69663 -61.78265 1.000 38.72797 320 ILE A CA 1
ATOM 2342 C C . ILE A 1 324 ? 18.61373 -2.74462 -61.00346 1.000 37.58817 320 ILE A C 1
ATOM 2343 O O . ILE A 1 324 ? 19.50573 -3.53382 -61.32442 1.000 44.51145 320 ILE A O 1
ATOM 2348 N N . TYR A 1 325 ? 18.73430 -1.90535 -59.97735 1.000 35.59331 321 TYR A N 1
ATOM 2349 C CA . TYR A 1 325 ? 19.97208 -1.81212 -59.22002 1.000 41.21633 321 TYR A CA 1
ATOM 2350 C C . TYR A 1 325 ? 19.69716 -1.84467 -57.72354 1.000 43.17932 321 TYR A C 1
ATOM 2351 O O . TYR A 1 325 ? 18.65528 -1.38250 -57.24980 1.000 43.23248 321 TYR A O 1
ATOM 2360 N N . ALA A 1 326 ? 20.65419 -2.40812 -56.98961 1.000 37.47405 322 ALA A N 1
ATOM 2361 C CA . ALA A 1 326 ? 20.65829 -2.42038 -55.53615 1.000 32.71904 322 ALA A CA 1
ATOM 2362 C C . ALA A 1 326 ? 22.03369 -1.98060 -55.05478 1.000 38.08950 322 ALA A C 1
ATOM 2363 O O . ALA A 1 326 ? 23.02733 -2.08581 -55.77795 1.000 38.95238 322 ALA A O 1
ATOM 2365 N N . THR A 1 327 ? 22.08876 -1.47563 -53.82590 1.000 37.17178 323 THR A N 1
ATOM 2366 C CA . THR A 1 327 ? 23.31800 -0.92069 -53.27806 1.000 34.33244 323 THR A CA 1
ATOM 2367 C C . THR A 1 327 ? 23.68412 -1.60565 -51.96884 1.000 44.61487 323 THR A C 1
ATOM 2368 O O . THR A 1 327 ? 22.80883 -1.97745 -51.18053 1.000 41.32687 323 THR A O 1
ATOM 2372 N N . LEU A 1 328 ? 24.98692 -1.77194 -51.75252 1.000 56.71190 324 LEU A N 1
ATOM 2373 C CA . LEU A 1 328 ? 25.54025 -2.26252 -50.49796 1.000 56.44375 324 LEU A CA 1
ATOM 2374 C C . LEU A 1 328 ? 26.54741 -1.24213 -49.98861 1.000 54.54889 324 LEU A C 1
ATOM 2375 O O . LEU A 1 328 ? 27.42704 -0.80623 -50.73918 1.000 56.19466 324 LEU A O 1
ATOM 2380 N N . THR A 1 329 ? 26.41915 -0.86376 -48.72038 1.000 34.90162 325 THR A N 1
ATOM 2381 C CA . THR A 1 329 ? 27.22794 0.21167 -48.15764 1.000 41.08737 325 THR A CA 1
ATOM 2382 C C . THR A 1 329 ? 28.17900 -0.34259 -47.10568 1.000 44.80040 325 THR A C 1
ATOM 2383 O O . THR A 1 329 ? 27.73701 -0.67630 -45.99476 1.000 58.53489 325 THR A O 1
ATOM 2387 N N . PRO A 1 330 ? 29.47935 -0.45810 -47.39511 1.000 36.28872 326 PRO A N 1
ATOM 2388 C CA . PRO A 1 330 ? 30.40335 -1.06160 -46.42419 1.000 37.50732 326 PRO A CA 1
ATOM 2389 C C . PRO A 1 330 ? 30.84793 -0.10119 -45.33110 1.000 41.01554 326 PRO A C 1
ATOM 2390 O O . PRO A 1 330 ? 31.18312 -0.52961 -44.22255 1.000 40.73699 326 PRO A O 1
ATOM 2394 N N . VAL A 1 331 ? 30.86889 1.19660 -45.63548 1.000 50.63375 327 VAL A N 1
ATOM 2395 C CA . VAL A 1 331 ? 31.26379 2.23316 -44.69114 1.000 44.78261 327 VAL A CA 1
ATOM 2396 C C . VAL A 1 331 ? 30.23029 3.35048 -44.75115 1.000 42.56804 327 VAL A C 1
ATOM 2397 O O . VAL A 1 331 ? 29.40937 3.41527 -45.66535 1.000 45.77132 327 VAL A O 1
ATOM 2401 N N . ASP A 1 332 ? 30.27307 4.23181 -43.75166 1.000 47.81137 328 ASP A N 1
ATOM 2402 C CA . ASP A 1 332 ? 29.37365 5.37960 -43.73742 1.000 34.84326 328 ASP A CA 1
ATOM 2403 C C . ASP A 1 332 ? 29.55909 6.20136 -45.00640 1.000 33.21835 328 ASP A C 1
ATOM 2404 O O . ASP A 1 332 ? 30.68236 6.56234 -45.36916 1.000 37.58511 328 ASP A O 1
ATOM 2409 N N . CYS A 1 333 ? 28.45168 6.49197 -45.68540 1.000 39.43872 329 CYS A N 1
ATOM 2410 C CA . CYS A 1 333 ? 28.49103 7.09428 -47.01044 1.000 42.12287 329 CYS A CA 1
ATOM 2411 C C . CYS A 1 333 ? 27.51887 8.26065 -47.08626 1.000 35.35641 329 CYS A C 1
ATOM 2412 O O . CYS A 1 333 ? 26.35918 8.13663 -46.67979 1.000 35.14493 329 CYS A O 1
ATOM 2415 N N . LEU A 1 334 ? 27.99723 9.38803 -47.60714 1.000 35.33548 330 LEU A N 1
ATOM 2416 C CA . LEU A 1 334 ? 27.16728 10.54794 -47.90672 1.000 32.95100 330 LEU A CA 1
ATOM 2417 C C . LEU A 1 334 ? 27.20962 10.77473 -49.41024 1.000 34.67622 330 LEU A C 1
ATOM 2418 O O . LEU A 1 334 ? 28.28832 10.97527 -49.97885 1.000 30.11831 330 LEU A O 1
ATOM 2423 N N . ALA A 1 335 ? 26.04314 10.74335 -50.05108 1.000 34.78879 331 ALA A N 1
ATOM 2424 C CA . ALA A 1 335 ? 25.96960 10.81356 -51.50212 1.000 30.17758 331 ALA A CA 1
ATOM 2425 C C . ALA A 1 335 ? 24.84553 11.74868 -51.92512 1.000 37.61893 331 ALA A C 1
ATOM 2426 O O . ALA A 1 335 ? 23.89430 11.99320 -51.17874 1.000 45.23930 331 ALA A O 1
ATOM 2428 N N . PHE A 1 336 ? 24.97313 12.27259 -53.14249 1.000 31.98920 332 PHE A N 1
ATOM 2429 C CA . PHE A 1 336 ? 23.96608 13.12545 -53.75695 1.000 30.84476 332 PHE A CA 1
ATOM 2430 C C . PHE A 1 336 ? 23.49550 12.48927 -55.05699 1.000 36.74598 332 PHE A C 1
ATOM 2431 O O . PHE A 1 336 ? 24.30742 11.98570 -55.83983 1.000 43.44671 332 PHE A O 1
ATOM 2439 N N . ALA A 1 337 ? 22.18333 12.51464 -55.28608 1.000 35.38890 333 ALA A N 1
ATOM 2440 C CA . ALA A 1 337 ? 21.59396 11.85020 -56.43909 1.000 31.73623 333 ALA A CA 1
ATOM 2441 C C . ALA A 1 337 ? 20.50113 12.72005 -57.04322 1.000 36.66405 333 ALA A C 1
ATOM 2442 O O . ALA A 1 337 ? 19.98550 13.64209 -56.40679 1.000 41.07808 333 ALA A O 1
ATOM 2444 N N . GLY A 1 338 ? 20.15777 12.41313 -58.29165 1.000 35.74810 334 GLY A N 1
ATOM 2445 C CA . GLY A 1 338 ? 19.09210 13.11645 -58.97916 1.000 41.69860 334 GLY A CA 1
ATOM 2446 C C . GLY A 1 338 ? 18.52770 12.27599 -60.09897 1.000 33.33330 334 GLY A C 1
ATOM 2447 O O . GLY A 1 338 ? 19.22848 11.44842 -60.68929 1.000 31.69204 334 GLY A O 1
ATOM 2448 N N . HIS A 1 339 ? 17.25001 12.49633 -60.39769 1.000 33.34445 335 HIS A N 1
ATOM 2449 C CA . HIS A 1 339 ? 16.53624 11.76915 -61.43639 1.000 33.35499 335 HIS A CA 1
ATOM 2450 C C . HIS A 1 339 ? 16.17291 12.70836 -62.57944 1.000 35.03224 335 HIS A C 1
ATOM 2451 O O . HIS A 1 339 ? 15.91119 13.89591 -62.36794 1.000 40.97044 335 HIS A O 1
ATOM 2458 N N . PHE A 1 340 ? 16.15696 12.16711 -63.79644 1.000 35.11684 336 PHE A N 1
ATOM 2459 C CA . PHE A 1 340 ? 15.81926 12.96783 -64.96552 1.000 47.63271 336 PHE A CA 1
ATOM 2460 C C . PHE A 1 340 ? 15.30750 12.05938 -66.07447 1.000 39.44197 336 PHE A C 1
ATOM 2461 O O . PHE A 1 340 ? 15.54561 10.84872 -66.07410 1.000 35.53297 336 PHE A O 1
ATOM 2469 N N . LEU A 1 341 ? 14.59584 12.66969 -67.02095 1.000 38.71882 337 LEU A N 1
ATOM 2470 C CA . LEU A 1 341 ? 14.08518 11.99602 -68.20649 1.000 39.20394 337 LEU A CA 1
ATOM 2471 C C . LEU A 1 341 ? 14.74655 12.58499 -69.44419 1.000 40.63436 337 LEU A C 1
ATOM 2472 O O . LEU A 1 341 ? 14.94982 13.79997 -69.53031 1.000 42.12595 337 LEU A O 1
ATOM 2477 N N . HIS A 1 342 ? 15.07747 11.72361 -70.40254 1.000 40.38323 338 HIS A N 1
ATOM 2478 C CA . HIS A 1 342 ? 15.71059 12.14219 -71.64386 1.000 41.83659 338 HIS A CA 1
ATOM 2479 C C . HIS A 1 342 ? 15.03634 11.44766 -72.81984 1.000 42.69341 338 HIS A C 1
ATOM 2480 O O . HIS A 1 342 ? 14.23744 10.52211 -72.65293 1.000 53.12952 338 HIS A O 1
ATOM 2487 N N . SER A 1 343 ? 15.36785 11.91055 -74.02282 1.000 31.64705 339 SER A N 1
ATOM 2488 C CA . SER A 1 343 ? 14.73770 11.43515 -75.24697 1.000 31.82632 339 SER A CA 1
ATOM 2489 C C . SER A 1 343 ? 15.38276 10.17473 -75.80935 1.000 37.26975 339 SER A C 1
ATOM 2490 O O . SER A 1 343 ? 14.89332 9.64298 -76.81118 1.000 42.70380 339 SER A O 1
ATOM 2493 N N . LEU A 1 344 ? 16.46002 9.68394 -75.20038 1.000 41.92200 340 LEU A N 1
ATOM 2494 C CA . LEU A 1 344 ? 17.15186 8.50774 -75.70921 1.000 50.23434 340 LEU A CA 1
ATOM 2495 C C . LEU A 1 344 ? 16.56092 7.19629 -75.20799 1.000 61.52301 340 LEU A C 1
ATOM 2496 O O . LEU A 1 344 ? 16.94350 6.13306 -75.70889 1.000 45.35271 340 LEU A O 1
ATOM 2501 N N . SER A 1 345 ? 15.64930 7.23943 -74.24050 1.000 64.45332 341 SER A N 1
ATOM 2502 C CA . SER A 1 345 ? 15.04565 6.03341 -73.68054 1.000 68.36317 341 SER A CA 1
ATOM 2503 C C . SER A 1 345 ? 13.54866 6.24283 -73.47488 1.000 65.07127 341 SER A C 1
ATOM 2504 O O . SER A 1 345 ? 12.98796 5.91256 -72.42949 1.000 57.96004 341 SER A O 1
ATOM 2507 N N . VAL A 1 346 ? 12.88409 6.80785 -74.48586 1.000 63.93169 342 VAL A N 1
ATOM 2508 C CA . VAL A 1 346 ? 11.45343 7.08443 -74.37554 1.000 48.00439 342 VAL A CA 1
ATOM 2509 C C . VAL A 1 346 ? 10.66701 5.79085 -74.20058 1.000 47.58463 342 VAL A C 1
ATOM 2510 O O . VAL A 1 346 ? 9.76117 5.70658 -73.36183 1.000 52.27009 342 VAL A O 1
ATOM 2514 N N . GLU A 1 347 ? 10.99790 4.76407 -74.98801 1.000 53.62045 343 GLU A N 1
ATOM 2515 C CA . GLU A 1 347 ? 10.27500 3.49856 -74.89903 1.000 56.39066 343 GLU A CA 1
ATOM 2516 C C . GLU A 1 347 ? 10.47073 2.83671 -73.54035 1.000 53.30402 343 GLU A C 1
ATOM 2517 O O . GLU A 1 347 ? 9.51115 2.33653 -72.94124 1.000 48.37003 343 GLU A O 1
ATOM 2523 N N . MET A 1 348 ? 11.70833 2.81891 -73.04000 1.000 49.52407 344 MET A N 1
ATOM 2524 C CA . MET A 1 348 ? 11.97532 2.18662 -71.75196 1.000 44.48382 344 MET A CA 1
ATOM 2525 C C . MET A 1 348 ? 11.29938 2.94007 -70.61313 1.000 45.35967 344 MET A C 1
ATOM 2526 O O . MET A 1 348 ? 10.78965 2.32266 -69.67061 1.000 45.37612 344 MET A O 1
ATOM 2531 N N . GLN A 1 349 ? 11.29071 4.27416 -70.67891 1.000 40.48570 345 GLN A N 1
ATOM 2532 C CA . GLN A 1 349 ? 10.65642 5.06317 -69.62692 1.000 48.63834 345 GLN A CA 1
ATOM 2533 C C . GLN A 1 349 ? 9.16065 4.78402 -69.54960 1.000 48.58227 345 GLN A C 1
ATOM 2534 O O . GLN A 1 349 ? 8.60053 4.66308 -68.45361 1.000 55.33029 345 GLN A O 1
ATOM 2540 N N . MET A 1 350 ? 8.49438 4.68466 -70.70206 1.000 41.92590 346 MET A N 1
ATOM 2541 C CA . MET A 1 350 ? 7.07267 4.35536 -70.70141 1.000 35.57523 346 MET A CA 1
ATOM 2542 C C . MET A 1 350 ? 6.82860 2.94842 -70.17036 1.000 48.00279 346 MET A C 1
ATOM 2543 O O . MET A 1 350 ? 5.87451 2.72208 -69.41734 1.000 46.67978 346 MET A O 1
ATOM 2548 N N . ARG A 1 351 ? 7.67778 1.99035 -70.55210 1.000 58.96115 347 ARG A N 1
ATOM 2549 C CA . ARG A 1 351 ? 7.50643 0.62046 -70.07820 1.000 42.92327 347 ARG A CA 1
ATOM 2550 C C . ARG A 1 351 ? 7.65266 0.53660 -68.56426 1.000 36.92812 347 ARG A C 1
ATOM 2551 O O . ARG A 1 351 ? 6.87204 -0.15061 -67.89575 1.000 38.23254 347 ARG A O 1
ATOM 2559 N N . ALA A 1 352 ? 8.64751 1.22980 -68.00494 1.000 35.38362 348 ALA A N 1
ATOM 2560 C CA . ALA A 1 352 ? 8.82090 1.23415 -66.55576 1.000 36.16793 348 ALA A CA 1
ATOM 2561 C C . ALA A 1 352 ? 7.64662 1.91141 -65.86013 1.000 44.28668 348 ALA A C 1
ATOM 2562 O O . ALA A 1 352 ? 7.20855 1.46461 -64.79348 1.000 50.17588 348 ALA A O 1
ATOM 2564 N N . TYR A 1 353 ? 7.12903 2.99489 -66.44476 1.000 37.05047 349 TYR A N 1
ATOM 2565 C CA . TYR A 1 353 ? 5.97636 3.67238 -65.85963 1.000 38.73235 349 TYR A CA 1
ATOM 2566 C C . TYR A 1 353 ? 4.74575 2.77324 -65.86727 1.000 43.06038 349 TYR A C 1
ATOM 2567 O O . TYR A 1 353 ? 3.96233 2.77285 -64.91053 1.000 45.52131 349 TYR A O 1
ATOM 2576 N N . GLU A 1 354 ? 4.55543 2.00385 -66.94233 1.000 36.24118 350 GLU A N 1
ATOM 2577 C CA . GLU A 1 354 ? 3.44004 1.06305 -66.99161 1.000 38.87327 350 GLU A CA 1
ATOM 2578 C C . GLU A 1 354 ? 3.58574 -0.02320 -65.93239 1.000 44.87070 350 GLU A C 1
ATOM 2579 O O . GLU A 1 354 ? 2.60162 -0.41231 -65.29237 1.000 50.31734 350 GLU A O 1
ATOM 2585 N N . VAL A 1 355 ? 4.80600 -0.53029 -65.73884 1.000 45.02473 351 VAL A N 1
ATOM 2586 C CA . VAL A 1 355 ? 5.04865 -1.50780 -64.68057 1.000 43.95088 351 VAL A CA 1
ATOM 2587 C C . VAL A 1 355 ? 4.77618 -0.88894 -63.31574 1.000 45.25827 351 VAL A C 1
ATOM 2588 O O . VAL A 1 355 ? 4.16550 -1.51662 -62.44142 1.000 42.57347 351 VAL A O 1
ATOM 2592 N N . GLU A 1 356 ? 5.22242 0.35329 -63.11401 1.000 47.87841 352 GLU A N 1
ATOM 2593 C CA . GLU A 1 356 ? 4.99268 1.03425 -61.84351 1.000 49.33248 352 GLU A CA 1
ATOM 2594 C C . GLU A 1 356 ? 3.50417 1.23177 -61.57947 1.000 49.75298 352 GLU A C 1
ATOM 2595 O O . GLU A 1 356 ? 3.03994 1.06380 -60.44537 1.000 48.31276 352 GLU A O 1
ATOM 2601 N N . ARG A 1 357 ? 2.74102 1.59586 -62.61365 1.000 51.41534 353 ARG A N 1
ATOM 2602 C CA . ARG A 1 357 ? 1.30218 1.77867 -62.44565 1.000 53.67106 353 ARG A CA 1
ATOM 2603 C C . ARG A 1 357 ? 0.61408 0.47156 -62.06910 1.000 60.88621 353 ARG A C 1
ATOM 2604 O O . ARG A 1 357 ? -0.28306 0.45706 -61.21791 1.000 69.73197 353 ARG A O 1
ATOM 2612 N N . ARG A 1 358 ? 1.01385 -0.63651 -62.69791 1.000 52.68847 354 ARG A N 1
ATOM 2613 C CA . ARG A 1 358 ? 0.40549 -1.92496 -62.37987 1.000 39.96187 354 ARG A CA 1
ATOM 2614 C C . ARG A 1 358 ? 0.73627 -2.36267 -60.95755 1.000 50.99746 354 ARG A C 1
ATOM 2615 O O . ARG A 1 358 ? -0.11547 -2.93320 -60.26590 1.000 61.64708 354 ARG A O 1
ATOM 2623 N N . LEU A 1 359 ? 1.96902 -2.11350 -60.50646 1.000 52.24866 355 LEU A N 1
ATOM 2624 C CA . LEU A 1 359 ? 2.34764 -2.48477 -59.14590 1.000 41.39436 355 LEU A CA 1
ATOM 2625 C C . LEU A 1 359 ? 1.53404 -1.71476 -58.11329 1.000 53.07961 355 LEU A C 1
ATOM 2626 O O . LEU A 1 359 ? 1.12592 -2.27834 -57.09058 1.000 84.89104 355 LEU A O 1
ATOM 2631 N N . LYS A 1 360 ? 1.28786 -0.42684 -58.36607 1.000 64.08148 356 LYS A N 1
ATOM 2632 C CA . LYS A 1 360 ? 0.52961 0.43583 -57.45732 1.000 65.96649 356 LYS A CA 1
ATOM 2633 C C . LYS A 1 360 ? 1.14406 0.43748 -56.05753 1.000 62.51358 356 LYS A C 1
ATOM 2634 O O . LYS A 1 360 ? 0.45048 0.31742 -55.04527 1.000 69.06950 356 LYS A O 1
ATOM 2636 N N . LEU A 1 361 ? 2.46671 0.57189 -56.00895 1.000 60.28528 357 LEU A N 1
ATOM 2637 C CA . LEU A 1 361 ? 3.18553 0.60049 -54.74624 1.000 73.37387 357 LEU A CA 1
ATOM 2638 C C . LEU A 1 361 ? 3.01926 1.96318 -54.07565 1.000 79.73434 357 LEU A C 1
ATOM 2639 O O . LEU A 1 361 ? 2.33393 2.85788 -54.57941 1.000 86.77607 357 LEU A O 1
ATOM 2641 N N . GLY A 1 362 ? 3.65349 2.11923 -52.91560 1.000 83.62723 358 GLY A N 1
ATOM 2642 C CA . GLY A 1 362 ? 3.58107 3.35694 -52.16366 1.000 87.96111 358 GLY A CA 1
ATOM 2643 C C . GLY A 1 362 ? 4.09334 4.56271 -52.92376 1.000 96.49664 358 GLY A C 1
ATOM 2644 O O . GLY A 1 362 ? 5.15441 4.50575 -53.55274 1.000 92.69251 358 GLY A O 1
ATOM 2645 N N . SER A 1 363 ? 3.34514 5.66305 -52.87257 1.000 117.71521 359 SER A N 1
ATOM 2646 C CA . SER A 1 363 ? 3.71954 6.89062 -53.57470 1.000 115.06865 359 SER A CA 1
ATOM 2647 C C . SER A 1 363 ? 4.64447 7.74527 -52.70536 1.000 102.95173 359 SER A C 1
ATOM 2648 O O . SER A 1 363 ? 4.32586 8.86527 -52.30748 1.000 108.43228 359 SER A O 1
ATOM 2650 N N . LEU A 1 364 ? 5.81472 7.18388 -52.41201 1.000 106.18659 360 LEU A N 1
ATOM 2651 C CA . LEU A 1 364 ? 6.85262 7.86623 -51.64767 1.000 123.38339 360 LEU A CA 1
ATOM 2652 C C . LEU A 1 364 ? 8.10974 8.13329 -52.45733 1.000 112.50195 360 LEU A C 1
ATOM 2653 O O . LEU A 1 364 ? 8.66352 9.23265 -52.38505 1.000 108.20830 360 LEU A O 1
ATOM 2655 N N . THR A 1 365 ? 8.57474 7.15039 -53.22758 1.000 107.10406 361 THR A N 1
ATOM 2656 C CA . THR A 1 365 ? 9.70332 7.31796 -54.13134 1.000 102.66092 361 THR A CA 1
ATOM 2657 C C . THR A 1 365 ? 9.25622 7.51577 -55.57533 1.000 93.58906 361 THR A C 1
ATOM 2658 O O . THR A 1 365 ? 10.03878 7.27579 -56.50107 1.000 88.33461 361 THR A O 1
ATOM 2662 N N . GLN A 1 366 ? 8.01532 7.94857 -55.78209 1.000 83.31706 362 GLN A N 1
ATOM 2663 C CA . GLN A 1 366 ? 7.45258 8.08602 -57.11435 1.000 66.40291 362 GLN A CA 1
ATOM 2664 C C . GLN A 1 366 ? 7.99842 9.33164 -57.81061 1.000 57.51367 362 GLN A C 1
ATOM 2665 O O . GLN A 1 366 ? 8.72438 10.14222 -57.22853 1.000 63.51362 362 GLN A O 1
ATOM 2667 N N . PHE A 1 367 ? 7.63361 9.47425 -59.08548 1.000 51.39223 363 PHE A N 1
ATOM 2668 C CA . PHE A 1 367 ? 8.05164 10.61032 -59.89117 1.000 41.27137 363 PHE A CA 1
ATOM 2669 C C . PHE A 1 367 ? 6.87488 11.56190 -60.03170 1.000 42.91819 363 PHE A C 1
ATOM 2670 O O . PHE A 1 367 ? 5.92764 11.25191 -60.77072 1.000 46.09402 363 PHE A O 1
ATOM 2678 N N . PRO A 1 368 ? 6.87547 12.70841 -59.35332 1.000 45.72413 364 PRO A N 1
ATOM 2679 C CA . PRO A 1 368 ? 5.72210 13.61235 -59.43806 1.000 48.54817 364 PRO A CA 1
ATOM 2680 C C . PRO A 1 368 ? 5.54890 14.17964 -60.83847 1.000 50.53263 364 PRO A C 1
ATOM 2681 O O . PRO A 1 368 ? 6.51778 14.56638 -61.49679 1.000 60.56641 364 PRO A O 1
ATOM 2685 N N . ASN A 1 369 ? 4.29076 14.23308 -61.28004 1.000 48.84253 365 ASN A N 1
ATOM 2686 C CA . ASN A 1 369 ? 3.91819 14.83287 -62.56277 1.000 54.82035 365 ASN A CA 1
ATOM 2687 C C . ASN A 1 369 ? 4.72333 14.24594 -63.72025 1.000 55.45709 365 ASN A C 1
ATOM 2688 O O . ASN A 1 369 ? 5.22192 14.96792 -64.58674 1.000 52.71726 365 ASN A O 1
ATOM 2693 N N . PHE A 1 370 ? 4.85971 12.91706 -63.73046 1.000 39.31923 366 PHE A N 1
ATOM 2694 C CA . PHE A 1 370 ? 5.52947 12.25894 -64.84817 1.000 39.86415 366 PHE A CA 1
ATOM 2695 C C . PHE A 1 370 ? 4.76584 12.47322 -66.14804 1.000 43.82281 366 PHE A C 1
ATOM 2696 O O . PHE A 1 370 ? 5.36757 12.74350 -67.19412 1.000 47.84515 366 PHE A O 1
ATOM 2704 N N . GLU A 1 371 ? 3.43754 12.35041 -66.10234 1.000 47.23876 367 GLU A N 1
ATOM 2705 C CA . GLU A 1 371 ? 2.63532 12.53565 -67.30653 1.000 41.01712 367 GLU A CA 1
ATOM 2706 C C . GLU A 1 371 ? 2.67271 13.98337 -67.77774 1.000 46.51854 367 GLU A C 1
ATOM 2707 O O . GLU A 1 371 ? 2.65961 14.24759 -68.98553 1.000 44.91267 367 GLU A O 1
ATOM 2713 N N . THR A 1 372 ? 2.72471 14.93307 -66.83891 1.000 50.02758 368 THR A N 1
ATOM 2714 C CA . THR A 1 372 ? 2.78114 16.34397 -67.21055 1.000 45.07304 368 THR A CA 1
ATOM 2715 C C . THR A 1 372 ? 4.03205 16.64756 -68.02588 1.000 44.27713 368 THR A C 1
ATOM 2716 O O . THR A 1 372 ? 3.98098 17.41620 -68.99361 1.000 53.68961 368 THR A O 1
ATOM 2720 N N . ALA A 1 373 ? 5.16707 16.05475 -67.64774 1.000 42.37448 369 ALA A N 1
ATOM 2721 C CA . ALA A 1 373 ? 6.38156 16.21349 -68.44038 1.000 42.89033 369 ALA A CA 1
ATOM 2722 C C . ALA A 1 373 ? 6.20824 15.62320 -69.83428 1.000 47.40116 369 ALA A C 1
ATOM 2723 O O . ALA A 1 373 ? 6.69788 16.18630 -70.82042 1.000 53.22717 369 ALA A O 1
ATOM 2725 N N . CYS A 1 374 ? 5.51842 14.48348 -69.93448 1.000 46.09530 370 CYS A N 1
ATOM 2726 C CA . CYS A 1 374 ? 5.27071 13.87801 -71.23948 1.000 43.32103 370 CYS A CA 1
ATOM 2727 C C . CYS A 1 374 ? 4.41482 14.78318 -72.11741 1.000 46.77429 370 CYS A C 1
ATOM 2728 O O . CYS A 1 374 ? 4.66303 14.90473 -73.32296 1.000 51.18259 370 CYS A O 1
ATOM 2731 N N . TRP A 1 375 ? 3.39515 15.41935 -71.53406 1.000 45.15371 371 TRP A N 1
ATOM 2732 C CA . TRP A 1 375 ? 2.57351 16.35100 -72.30106 1.000 45.65118 371 TRP A CA 1
ATOM 2733 C C . TRP A 1 375 ? 3.39623 17.53577 -72.79113 1.000 46.51264 371 TRP A C 1
ATOM 2734 O O . TRP A 1 375 ? 3.24457 17.97564 -73.93700 1.000 48.32919 371 TRP A O 1
ATOM 2745 N N . TYR A 1 376 ? 4.26815 18.07077 -71.93355 1.000 45.27339 372 TYR A N 1
ATOM 2746 C CA . TYR A 1 376 ? 5.16171 19.14339 -72.35841 1.000 49.93035 372 TYR A CA 1
ATOM 2747 C C . TYR A 1 376 ? 6.14624 18.65699 -73.41501 1.000 52.43031 372 TYR A C 1
ATOM 2748 O O . TYR A 1 376 ? 6.46172 19.38855 -74.36111 1.000 51.12839 372 TYR A O 1
ATOM 2757 N N . MET A 1 377 ? 6.64991 17.42943 -73.26585 1.000 50.94230 373 MET A N 1
ATOM 2758 C CA . MET A 1 377 ? 7.52601 16.86213 -74.28584 1.000 51.57657 373 MET A CA 1
ATOM 2759 C C . MET A 1 377 ? 6.78260 16.66408 -75.60114 1.000 51.21809 373 MET A C 1
ATOM 2760 O O . MET A 1 377 ? 7.32947 16.92945 -76.67838 1.000 46.66165 373 MET A O 1
ATOM 2765 N N . GLY A 1 378 ? 5.53351 16.19692 -75.53269 1.000 57.05319 374 GLY A N 1
ATOM 2766 C CA . GLY A 1 378 ? 4.74793 16.02932 -76.74515 1.000 57.55215 374 GLY A CA 1
ATOM 2767 C C . GLY A 1 378 ? 4.48256 17.34231 -77.45608 1.000 46.59762 374 GLY A C 1
ATOM 2768 O O . GLY A 1 378 ? 4.49454 17.40611 -78.68801 1.000 48.35498 374 GLY A O 1
ATOM 2769 N N . LYS A 1 379 ? 4.22803 18.40588 -76.68942 1.000 54.52420 375 LYS A N 1
ATOM 2770 C CA . LYS A 1 379 ? 4.06248 19.72724 -77.28620 1.000 54.80179 375 LYS A CA 1
ATOM 2771 C C . LYS A 1 379 ? 5.34501 20.18517 -77.96922 1.000 64.17597 375 LYS A C 1
ATOM 2772 O O . LYS A 1 379 ? 5.30425 20.76037 -79.06351 1.000 56.68358 375 LYS A O 1
ATOM 2778 N N . HIS A 1 380 ? 6.49503 19.93930 -77.33539 1.000 64.63443 376 HIS A N 1
ATOM 2779 C CA . HIS A 1 380 ? 7.77255 20.29830 -77.94372 1.000 60.63197 376 HIS A CA 1
ATOM 2780 C C . HIS A 1 380 ? 8.01374 19.51826 -79.22994 1.000 63.67876 376 HIS A C 1
ATOM 2781 O O . HIS A 1 380 ? 8.52609 20.06907 -80.21168 1.000 62.89973 376 HIS A O 1
ATOM 2788 N N . LEU A 1 381 ? 7.66202 18.22969 -79.23944 1.000 57.80568 377 LEU A N 1
ATOM 2789 C CA . LEU A 1 381 ? 7.84699 17.41976 -80.43972 1.000 61.83308 377 LEU A CA 1
ATOM 2790 C C . LEU A 1 381 ? 7.00295 17.94223 -81.59535 1.000 66.49842 377 LEU A C 1
ATOM 2791 O O . LEU A 1 381 ? 7.45304 17.95140 -82.74738 1.000 62.09954 377 LEU A O 1
ATOM 2796 N N . LEU A 1 382 ? 5.77237 18.37488 -81.30915 1.000 63.56648 378 LEU A N 1
ATOM 2797 C CA . LEU A 1 382 ? 4.93190 18.95021 -82.35450 1.000 70.36812 378 LEU A CA 1
ATOM 2798 C C . LEU A 1 382 ? 5.54617 20.22790 -82.91270 1.000 73.38354 378 LEU A C 1
ATOM 2799 O O . LEU A 1 382 ? 5.50472 20.46759 -84.12523 1.000 73.86142 378 LEU A O 1
ATOM 2804 N N . GLU A 1 383 ? 6.11298 21.06605 -82.04095 1.000 71.48028 379 GLU A N 1
ATOM 2805 C CA . GLU A 1 383 ? 6.80668 22.26123 -82.51022 1.000 62.59211 379 GLU A CA 1
ATOM 2806 C C . GLU A 1 383 ? 8.03860 21.89297 -83.32694 1.000 57.68375 379 GLU A C 1
ATOM 2807 O O . GLU A 1 383 ? 8.36763 22.56894 -84.30905 1.000 59.72607 379 GLU A O 1
ATOM 2813 N N . ALA A 1 384 ? 8.73807 20.82717 -82.92852 1.000 65.53143 380 ALA A N 1
ATOM 2814 C CA . ALA A 1 384 ? 9.87922 20.35544 -83.70535 1.000 65.34736 380 ALA A CA 1
ATOM 2815 C C . ALA A 1 384 ? 9.44412 19.86686 -85.08161 1.000 74.50838 380 ALA A C 1
ATOM 2816 O O . ALA A 1 384 ? 10.14470 20.08619 -86.07748 1.000 68.22842 380 ALA A O 1
ATOM 2818 N N . PHE A 1 385 ? 8.29273 19.19314 -85.15487 1.000 78.80256 381 PHE A N 1
ATOM 2819 C CA . PHE A 1 385 ? 7.76838 18.75572 -86.44513 1.000 69.38295 381 PHE A CA 1
ATOM 2820 C C . PHE A 1 385 ? 7.45071 19.94409 -87.34398 1.000 66.68488 381 PHE A C 1
ATOM 2821 O O . PHE A 1 385 ? 7.72709 19.91176 -88.54884 1.000 76.15269 381 PHE A O 1
ATOM 2829 N N . LYS A 1 386 ? 6.86234 21.00063 -86.77801 1.000 68.13491 382 LYS A N 1
ATOM 2830 C CA . LYS A 1 386 ? 6.61520 22.21058 -87.55553 1.000 62.67463 382 LYS A CA 1
ATOM 2831 C C . LYS A 1 386 ? 7.92326 22.86109 -87.98744 1.000 79.79352 382 LYS A C 1
ATOM 2832 O O . LYS A 1 386 ? 8.03421 23.36493 -89.11138 1.000 84.40748 382 LYS A O 1
ATOM 2838 N N . GLY A 1 387 ? 8.92370 22.86495 -87.10443 1.000 84.35084 383 GLY A N 1
ATOM 2839 C CA . GLY A 1 387 ? 10.22151 23.40521 -87.47408 1.000 79.15007 383 GLY A CA 1
ATOM 2840 C C . GLY A 1 387 ? 10.90505 22.59613 -88.55970 1.000 82.17555 383 GLY A C 1
ATOM 2841 O O . GLY A 1 387 ? 11.60191 23.15150 -89.41367 1.000 72.24657 383 GLY A O 1
ATOM 2842 N N . SER A 1 388 ? 10.72307 21.27303 -88.53851 1.000 85.94993 384 SER A N 1
ATOM 2843 C CA . SER A 1 388 ? 11.31339 20.42850 -89.57239 1.000 93.47646 384 SER A CA 1
ATOM 2844 C C . SER A 1 388 ? 10.71888 20.73551 -90.94148 1.000 87.89147 384 SER A C 1
ATOM 2845 O O . SER A 1 388 ? 11.43568 20.74719 -91.94933 1.000 97.42033 384 SER A O 1
ATOM 2848 N N . HIS A 1 389 ? 9.40612 20.97610 -90.99893 1.000 83.76514 385 HIS A N 1
ATOM 2849 C CA . HIS A 1 389 ? 8.77582 21.34949 -92.26161 1.000 87.49098 385 HIS A CA 1
ATOM 2850 C C . HIS A 1 389 ? 9.31148 22.68047 -92.77450 1.000 97.31831 385 HIS A C 1
ATOM 2851 O O . HIS A 1 389 ? 9.57517 22.83250 -93.97325 1.000 91.28816 385 HIS A O 1
ATOM 2858 N N . LYS A 1 390 ? 9.47314 23.65919 -91.88086 1.000 101.03276 386 LYS A N 1
ATOM 2859 C CA . LYS A 1 390 ? 9.96740 24.96846 -92.29535 1.000 111.32077 386 LYS A CA 1
ATOM 2860 C C . LYS A 1 390 ? 11.42908 24.90471 -92.72363 1.000 110.31415 386 LYS A C 1
ATOM 2861 O O . LYS A 1 390 ? 11.82095 25.54283 -93.70782 1.000 101.52980 386 LYS A O 1
ATOM 2863 N N . SER A 1 391 ? 12.24956 24.14368 -92.00005 1.000 113.71252 387 SER A N 1
ATOM 2864 C CA . SER A 1 391 ? 13.67700 24.06554 -92.28051 1.000 109.62717 387 SER A CA 1
ATOM 2865 C C . SER A 1 391 ? 14.03076 23.01682 -93.32696 1.000 117.30343 387 SER A C 1
ATOM 2866 O O . SER A 1 391 ? 15.18928 22.96025 -93.75344 1.000 124.89253 387 SER A O 1
ATOM 2868 N N . GLY A 1 392 ? 13.07408 22.19723 -93.75121 1.000 115.58462 388 GLY A N 1
ATOM 2869 C CA . GLY A 1 392 ? 13.35298 21.17846 -94.75257 1.000 110.86834 388 GLY A CA 1
ATOM 2870 C C . GLY A 1 392 ? 14.34798 20.12965 -94.30616 1.000 114.75169 388 GLY A C 1
ATOM 2871 O O . GLY A 1 392 ? 15.20675 19.71466 -95.09460 1.000 124.71425 388 GLY A O 1
ATOM 2872 N N . LYS A 1 393 ? 14.25207 19.68913 -93.05369 1.000 110.06644 389 LYS A N 1
ATOM 2873 C CA . LYS A 1 393 ? 15.14056 18.65627 -92.52607 1.000 109.28033 389 LYS A CA 1
ATOM 2874 C C . LYS A 1 393 ? 14.37582 17.90079 -91.44945 1.000 114.97253 389 LYS A C 1
ATOM 2875 O O . LYS A 1 393 ? 14.17869 18.42326 -90.34814 1.000 105.02404 389 LYS A O 1
ATOM 2877 N N . GLN A 1 394 ? 13.95128 16.67994 -91.76521 1.000 128.08531 390 GLN A N 1
ATOM 2878 C CA . GLN A 1 394 ? 13.10335 15.92467 -90.85695 1.000 116.69173 390 GLN A CA 1
ATOM 2879 C C . GLN A 1 394 ? 13.87602 15.50675 -89.60747 1.000 108.66950 390 GLN A C 1
ATOM 2880 O O . GLN A 1 394 ? 15.10773 15.42649 -89.59589 1.000 104.96756 390 GLN A O 1
ATOM 2886 N N . LEU A 1 395 ? 13.12207 15.23849 -88.54381 1.000 88.66093 391 LEU A N 1
ATOM 2887 C CA . LEU A 1 395 ? 13.70032 14.93745 -87.24688 1.000 69.57632 391 LEU A CA 1
ATOM 2888 C C . LEU A 1 395 ? 14.41865 13.58923 -87.26866 1.000 79.59705 391 LEU A C 1
ATOM 2889 O O . LEU A 1 395 ? 14.15991 12.74935 -88.13431 1.000 86.80745 391 LEU A O 1
ATOM 2894 N N . PRO A 1 396 ? 15.34043 13.36903 -86.33180 1.000 70.36768 392 PRO A N 1
ATOM 2895 C CA . PRO A 1 396 ? 15.99889 12.06966 -86.25141 1.000 71.39010 392 PRO A CA 1
ATOM 2896 C C . PRO A 1 396 ? 14.98756 10.97166 -85.98602 1.000 69.36927 392 PRO A C 1
ATOM 2897 O O . PRO A 1 396 ? 13.93632 11.20843 -85.36219 1.000 71.69585 392 PRO A O 1
ATOM 2901 N N . PRO A 1 397 ? 15.26001 9.75084 -86.45588 1.000 56.64364 393 PRO A N 1
ATOM 2902 C CA . PRO A 1 397 ? 14.25700 8.67694 -86.34175 1.000 61.49647 393 PRO A CA 1
ATOM 2903 C C . PRO A 1 397 ? 13.83403 8.36673 -84.91585 1.000 61.55502 393 PRO A C 1
ATOM 2904 O O . PRO A 1 397 ? 12.67365 7.99605 -84.69671 1.000 58.54242 393 PRO A O 1
ATOM 2908 N N . HIS A 1 398 ? 14.73458 8.49710 -83.93779 1.000 59.19329 394 HIS A N 1
ATOM 2909 C CA . HIS A 1 398 ? 14.36321 8.18528 -82.56110 1.000 50.88973 394 HIS A CA 1
ATOM 2910 C C . HIS A 1 398 ? 13.33469 9.17013 -82.01848 1.000 57.91666 394 HIS A C 1
ATOM 2911 O O . HIS A 1 398 ? 12.48285 8.78771 -81.20807 1.000 58.93869 394 HIS A O 1
ATOM 2918 N N . LEU A 1 399 ? 13.39805 10.43508 -82.44330 1.000 59.88013 395 LEU A N 1
ATOM 2919 C CA . LEU A 1 399 ? 12.37884 11.39943 -82.04018 1.000 55.34680 395 LEU A CA 1
ATOM 2920 C C . LEU A 1 399 ? 11.01955 11.04655 -82.63141 1.000 60.33399 395 LEU 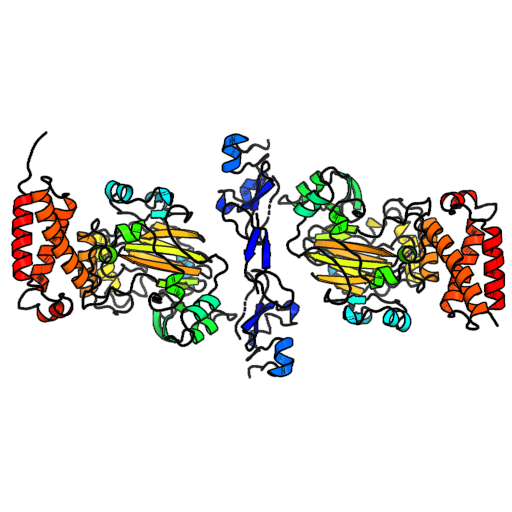A C 1
ATOM 2921 O O . LEU A 1 399 ? 9.98982 11.18644 -81.96093 1.000 47.04531 395 LEU A O 1
ATOM 2926 N N . VAL A 1 400 ? 10.99569 10.59610 -83.88832 1.000 64.56423 396 VAL A N 1
ATOM 2927 C CA . VAL A 1 400 ? 9.73800 10.19074 -84.51083 1.000 69.23645 396 VAL A CA 1
ATOM 2928 C C . VAL A 1 400 ? 9.15461 8.98066 -83.79307 1.000 64.78787 396 VAL A C 1
ATOM 2929 O O . VAL A 1 400 ? 7.94961 8.92435 -83.51724 1.000 70.99329 396 VAL A O 1
ATOM 2933 N N . GLN A 1 401 ? 9.99691 7.99126 -83.48401 1.000 49.33844 397 GLN A N 1
ATOM 2934 C CA . GLN A 1 401 ? 9.52579 6.82772 -82.74033 1.000 43.33097 397 GLN A CA 1
ATOM 2935 C C . GLN A 1 401 ? 9.04906 7.22179 -81.34856 1.000 55.27860 397 GLN A C 1
ATOM 2936 O O . GLN A 1 401 ? 8.00749 6.74511 -80.88291 1.000 57.23613 397 GLN A O 1
ATOM 2942 N N . GLY A 1 402 ? 9.79632 8.09611 -80.67144 1.000 53.68277 398 GLY A N 1
ATOM 2943 C CA . GLY A 1 402 ? 9.36746 8.56216 -79.36284 1.000 52.86552 398 GLY A CA 1
ATOM 2944 C C . GLY A 1 402 ? 8.07751 9.35654 -79.42288 1.000 47.91453 398 GLY A C 1
ATOM 2945 O O . GLY A 1 402 ? 7.25431 9.29351 -78.50624 1.000 47.01534 398 GLY A O 1
ATOM 2946 N N . ALA A 1 403 ? 7.88738 10.12186 -80.50044 1.000 44.01134 399 ALA A N 1
ATOM 2947 C CA . ALA A 1 403 ? 6.63388 10.84604 -80.67951 1.000 51.93313 399 ALA A CA 1
ATOM 2948 C C . ALA A 1 403 ? 5.45957 9.88532 -80.80643 1.000 51.35880 399 ALA A C 1
ATOM 2949 O O . ALA A 1 403 ? 4.39331 10.11674 -80.22520 1.000 52.35218 399 ALA A O 1
ATOM 2951 N N . LYS A 1 404 ? 5.63699 8.80025 -81.56482 1.000 53.76843 400 LYS A N 1
ATOM 2952 C CA . LYS A 1 404 ? 4.58236 7.79869 -81.68491 1.000 49.83215 400 LYS A CA 1
ATOM 2953 C C . LYS A 1 404 ? 4.29619 7.13676 -80.34331 1.000 47.01848 400 LYS A C 1
ATOM 2954 O O . LYS A 1 404 ? 3.13440 6.88779 -80.00013 1.000 39.09640 400 LYS A O 1
ATOM 2956 N N . ILE A 1 405 ? 5.34536 6.84105 -79.57311 1.000 49.59113 401 ILE A N 1
ATOM 2957 C CA . ILE A 1 405 ? 5.16318 6.22258 -78.26190 1.000 56.21484 401 ILE A CA 1
ATOM 2958 C C . ILE A 1 405 ? 4.39679 7.15823 -77.33453 1.000 54.40923 401 ILE A C 1
ATOM 2959 O O . ILE A 1 405 ? 3.45255 6.74752 -76.64899 1.000 52.33547 401 ILE A O 1
ATOM 2964 N N . LEU A 1 406 ? 4.79219 8.43347 -77.30127 1.000 61.45230 402 LEU A N 1
ATOM 2965 C CA . LEU A 1 406 ? 4.09496 9.40270 -76.46124 1.000 55.66642 402 LEU A CA 1
ATOM 2966 C C . LEU A 1 406 ? 2.68025 9.66202 -76.96493 1.000 57.40356 402 LEU A C 1
ATOM 2967 O O . LEU A 1 406 ? 1.75131 9.81945 -76.16388 1.000 61.14366 402 LEU A O 1
ATOM 2972 N N . ASN A 1 407 ? 2.49764 9.71947 -78.28722 1.000 45.11222 403 ASN A N 1
ATOM 2973 C CA . ASN A 1 407 ? 1.17033 9.97681 -78.83790 1.000 46.53506 403 ASN A CA 1
ATOM 2974 C C . ASN A 1 407 ? 0.20015 8.85738 -78.48276 1.000 56.50377 403 ASN A C 1
ATOM 2975 O O . ASN A 1 407 ? -0.96567 9.11505 -78.16039 1.000 71.53517 403 ASN A O 1
ATOM 2980 N N . GLY A 1 408 ? 0.66052 7.60632 -78.54469 1.000 51.71205 404 GLY A N 1
ATOM 2981 C CA . GLY A 1 408 ? -0.18594 6.49870 -78.13260 1.000 46.18138 404 GLY A CA 1
ATOM 2982 C C . GLY A 1 408 ? -0.54890 6.56230 -76.66178 1.000 51.48150 404 GLY A C 1
ATOM 2983 O O . GLY A 1 408 ? -1.68006 6.25561 -76.27696 1.000 52.03057 404 GLY A O 1
ATOM 2984 N N . ALA A 1 409 ? 0.40760 6.96050 -75.81875 1.000 57.79625 405 ALA A N 1
ATOM 2985 C CA . ALA A 1 409 ? 0.12199 7.12382 -74.39776 1.000 52.77913 405 ALA A CA 1
ATOM 2986 C C . ALA A 1 409 ? -0.88388 8.23985 -74.15589 1.000 50.21840 405 ALA A C 1
ATOM 2987 O O . ALA A 1 409 ? -1.69713 8.15202 -73.22895 1.000 53.74790 405 ALA A O 1
ATOM 2989 N N . PHE A 1 410 ? -0.84192 9.29475 -74.97361 1.000 53.15522 406 PHE A N 1
ATOM 2990 C CA . PHE A 1 410 ? -1.79500 10.38970 -74.82505 1.000 51.29213 406 PHE A CA 1
ATOM 2991 C C . PHE A 1 410 ? -3.22437 9.91178 -75.05014 1.000 57.58564 406 PHE A C 1
ATOM 2992 O O . PHE A 1 410 ? -4.14357 10.31650 -74.32840 1.000 64.70238 406 PHE A O 1
ATOM 3000 N N . ARG A 1 411 ? -3.43128 9.05436 -76.05281 1.000 67.83347 407 ARG A N 1
ATOM 3001 C CA . ARG A 1 411 ? -4.76384 8.51550 -76.30754 1.000 70.37154 407 ARG A CA 1
ATOM 3002 C C . ARG A 1 411 ? -5.25461 7.67469 -75.13559 1.000 67.08272 407 ARG A C 1
ATOM 3003 O O . ARG A 1 411 ? -6.42497 7.76272 -74.74568 1.000 76.05641 407 ARG A O 1
ATOM 3011 N N . SER A 1 412 ? -4.37540 6.84679 -74.56595 1.000 56.12289 408 SER A N 1
ATOM 3012 C CA . SER A 1 412 ? -4.76085 6.03516 -73.41592 1.000 55.46200 408 SER A CA 1
ATOM 3013 C C . SER A 1 412 ? -5.09295 6.90609 -72.21098 1.000 59.95819 408 SER A C 1
ATOM 3014 O O . SER A 1 412 ? -6.05297 6.63128 -71.48119 1.000 60.46379 408 SER A O 1
ATOM 3017 N N . TRP A 1 413 ? -4.30516 7.95924 -71.98396 1.000 54.46217 409 TRP A N 1
ATOM 3018 C CA . TRP A 1 413 ? -4.53133 8.82177 -70.82880 1.000 56.99689 409 TRP A CA 1
ATOM 3019 C C . TRP A 1 413 ? -5.81341 9.63187 -70.97677 1.000 63.67928 409 TRP A C 1
ATOM 3020 O O . TRP A 1 413 ? -6.54163 9.83453 -69.99822 1.000 74.10325 409 TRP A O 1
ATOM 3031 N N . THR A 1 414 ? -6.10752 10.10392 -72.18799 1.000 52.40756 410 THR A N 1
ATOM 3032 C CA . THR A 1 414 ? -7.24284 10.98401 -72.42658 1.000 63.09491 410 THR A CA 1
ATOM 3033 C C . THR A 1 414 ? -8.43082 10.26101 -73.04877 1.000 69.73448 410 THR A C 1
ATOM 3034 O O . THR A 1 414 ? -9.32865 10.91316 -73.59268 1.000 64.91340 410 THR A O 1
ATOM 3038 N N . LYS A 1 415 ? -8.45232 8.93352 -72.98972 1.000 70.35647 411 LYS A N 1
ATOM 3039 C CA . LYS A 1 415 ? -9.62455 8.19611 -73.43173 1.000 49.98990 411 LYS A CA 1
ATOM 3040 C C . LYS A 1 415 ? -10.79467 8.47143 -72.49309 1.000 61.28665 411 LYS A C 1
ATOM 3041 O O . LYS A 1 415 ? -10.61403 8.75045 -71.30465 1.000 70.70992 411 LYS A O 1
ATOM 3047 N N . LYS A 1 416 ? -12.00848 8.40206 -73.04614 1.000 68.51029 412 LYS A N 1
ATOM 3048 C CA . LYS A 1 416 ? -13.19795 8.75723 -72.27734 1.000 77.16401 412 LYS A CA 1
ATOM 3049 C C . LYS A 1 416 ? -13.37434 7.86101 -71.05792 1.000 69.06841 412 LYS A C 1
ATOM 3050 O O . LYS A 1 416 ? -13.94762 8.29108 -70.05037 1.000 70.30770 412 LYS A O 1
ATOM 3056 N N . GLN A 1 417 ? -12.89300 6.62276 -71.12493 1.000 62.98061 413 GLN A N 1
ATOM 3057 C CA . GLN A 1 417 ? -12.98483 5.69521 -70.00669 1.000 58.62142 413 GLN A CA 1
ATOM 3058 C C . GLN A 1 417 ? -11.77669 5.76316 -69.08120 1.000 55.44931 413 GLN A C 1
ATOM 3059 O O . GLN A 1 417 ? -11.74024 5.04027 -68.08006 1.000 70.60032 413 GLN A O 1
ATOM 3065 N N . ALA A 1 418 ? -10.78972 6.60994 -69.38818 1.000 61.94857 414 ALA A N 1
ATOM 3066 C CA . ALA A 1 418 ? -9.59289 6.70607 -68.56231 1.000 65.20613 414 ALA A CA 1
ATOM 3067 C C . ALA A 1 418 ? -9.14422 8.14455 -68.33161 1.000 55.99033 414 ALA A C 1
ATOM 3068 O O . ALA A 1 418 ? -8.07725 8.35351 -67.74081 1.000 59.73581 414 ALA A O 1
ATOM 3070 N N . LEU A 1 419 ? -9.91609 9.13965 -68.77589 1.000 72.94996 415 LEU A N 1
ATOM 3071 C CA . LEU A 1 419 ? -9.50844 10.53019 -68.60087 1.000 61.04342 415 LEU A CA 1
ATOM 3072 C C . LEU A 1 419 ? -9.50295 10.94134 -67.13377 1.000 55.85467 415 LEU A C 1
ATOM 3073 O O . LEU A 1 419 ? -8.65128 11.73632 -66.72009 1.000 57.83125 415 LEU A O 1
ATOM 3078 N N . ALA A 1 420 ? -10.43697 10.41447 -66.33642 1.000 61.75513 416 ALA A N 1
ATOM 3079 C CA . ALA A 1 420 ? -10.53136 10.81385 -64.93524 1.000 66.49740 416 ALA A CA 1
ATOM 3080 C C . ALA A 1 420 ? -9.26448 10.47464 -64.15997 1.000 68.11312 416 ALA A C 1
ATOM 3081 O O . ALA A 1 420 ? -8.93155 11.16004 -63.18631 1.000 70.56979 416 ALA A O 1
ATOM 3083 N N . GLU A 1 421 ? -8.54835 9.42649 -64.57066 1.000 61.18654 417 GLU A N 1
ATOM 3084 C CA . GLU A 1 421 ? -7.31664 9.04746 -63.88818 1.000 66.99016 417 GLU A CA 1
ATOM 3085 C C . GLU A 1 421 ? -6.16237 9.98830 -64.21412 1.000 67.48438 417 GLU A C 1
ATOM 3086 O O . GLU A 1 421 ? -5.32335 10.25588 -63.34635 1.000 68.26409 417 GLU A O 1
ATOM 3092 N N . HIS A 1 422 ? -6.10231 10.49944 -65.44303 1.000 66.42904 418 HIS A N 1
ATOM 3093 C CA . HIS A 1 422 ? -4.96582 11.28208 -65.90848 1.000 63.43353 418 HIS A CA 1
ATOM 3094 C C . HIS A 1 422 ? -5.27544 12.76251 -66.08532 1.000 58.26217 418 HIS A C 1
ATOM 3095 O O . HIS A 1 422 ? -4.40420 13.51023 -66.54242 1.000 60.78080 418 HIS A O 1
ATOM 3102 N N . GLU A 1 423 ? -6.48515 13.20842 -65.73784 1.000 59.62447 419 GLU A N 1
ATOM 3103 C CA . GLU A 1 423 ? -6.83674 14.61263 -65.92631 1.000 45.69061 419 GLU A CA 1
ATOM 3104 C C . GLU A 1 423 ? -6.07030 15.52409 -64.97574 1.000 54.67082 419 GLU A C 1
ATOM 3105 O O . GLU A 1 423 ? -5.74853 16.66183 -65.33752 1.000 50.92916 419 GLU A O 1
ATOM 3111 N N . ASP A 1 424 ? -5.77206 15.04750 -63.76393 1.000 64.74453 420 ASP A N 1
ATOM 3112 C CA . ASP A 1 424 ? -5.11556 15.89405 -62.77155 1.000 54.79322 420 ASP A CA 1
ATOM 3113 C C . ASP A 1 424 ? -3.73167 16.33006 -63.23652 1.000 50.57747 420 ASP A C 1
ATOM 3114 O O . ASP A 1 424 ? -3.31117 17.46380 -62.97784 1.000 57.75953 420 ASP A O 1
ATOM 3119 N N . GLU A 1 425 ? -3.00893 15.44820 -63.92097 1.000 50.13937 421 GLU A N 1
ATOM 3120 C CA . GLU A 1 425 ? -1.67727 15.76532 -64.41715 1.000 57.29461 421 GLU A CA 1
ATOM 3121 C C . GLU A 1 425 ? -1.69820 16.43645 -65.78449 1.000 45.05759 421 GLU A C 1
ATOM 3122 O O . GLU A 1 425 ? -0.62984 16.73598 -66.32789 1.000 41.44525 421 GLU A O 1
ATOM 3128 N N . LEU A 1 426 ? -2.87397 16.67323 -66.35091 1.000 51.66339 422 LEU A N 1
ATOM 3129 C CA . LEU A 1 426 ? -2.95716 17.37736 -67.62405 1.000 56.28510 422 LEU A CA 1
ATOM 3130 C C . LEU A 1 426 ? -2.63628 18.85366 -67.41525 1.000 53.84580 422 LEU A C 1
ATOM 3131 O O . LEU A 1 426 ? -3.24209 19.49758 -66.55030 1.000 53.15122 422 LEU A O 1
ATOM 3136 N N . PRO A 1 427 ? -1.69807 19.42005 -68.16967 1.000 50.74558 423 PRO A N 1
ATOM 3137 C CA . PRO A 1 427 ? -1.34357 20.82987 -67.97676 1.000 51.51785 423 PRO A CA 1
ATOM 3138 C C . PRO A 1 427 ? -2.49607 21.75833 -68.32793 1.000 69.34973 423 PRO A C 1
ATOM 3139 O O . PRO A 1 427 ? -3.42407 21.40633 -69.05938 1.000 65.83083 423 PRO A O 1
ATOM 3143 N N . GLU A 1 428 ? -2.42552 22.96476 -67.77324 1.000 68.23951 424 GLU A N 1
ATOM 3144 C CA . GLU A 1 428 ? -3.44898 23.97013 -68.01532 1.000 66.93500 424 GLU A CA 1
ATOM 3145 C C . GLU A 1 428 ? -3.42899 24.42578 -69.47053 1.000 69.13463 424 GLU A C 1
ATOM 3146 O O . GLU A 1 428 ? -2.38333 24.44453 -70.12660 1.000 69.57289 424 GLU A O 1
ATOM 3152 N N . HIS A 1 429 ? -4.61185 24.78867 -69.97235 1.000 75.79051 425 HIS A N 1
ATOM 3153 C CA . HIS A 1 429 ? -4.78687 25.27566 -71.34183 1.000 78.60259 425 HIS A CA 1
ATOM 3154 C C . HIS A 1 429 ? -4.30485 24.25923 -72.37267 1.000 68.10997 425 HIS A C 1
ATOM 3155 O O . HIS A 1 429 ? -3.84855 24.62610 -73.45875 1.000 55.70761 425 HIS A O 1
ATOM 3162 N N . PHE A 1 430 ? -4.40858 22.97667 -72.04010 1.000 66.92796 426 PHE A N 1
ATOM 3163 C CA . PHE A 1 430 ? -4.00713 21.89022 -72.92122 1.000 63.26638 426 PHE A CA 1
ATOM 3164 C C . PHE A 1 430 ? -5.24843 21.22660 -73.49632 1.000 63.24788 426 PHE A C 1
ATOM 3165 O O . PHE A 1 430 ? -6.13076 20.79589 -72.74608 1.000 73.11542 426 PHE A O 1
ATOM 3173 N N . LYS A 1 431 ? -5.31324 21.14416 -74.82286 1.000 44.86059 427 LYS A N 1
ATOM 3174 C CA . LYS A 1 431 ? -6.38951 20.42397 -75.49349 1.000 58.06055 427 LYS A CA 1
ATOM 3175 C C . LYS A 1 431 ? -5.81417 19.15050 -76.09701 1.000 69.89274 427 LYS A C 1
ATOM 3176 O O . LYS A 1 431 ? -5.25210 19.18477 -77.20323 1.000 63.60000 427 LYS A O 1
ATOM 3182 N N . PRO A 1 432 ? -5.91406 18.01089 -75.40657 1.000 58.44869 428 PRO A N 1
ATOM 3183 C CA . PRO A 1 432 ? -5.24831 16.79000 -75.89204 1.000 61.07093 428 PRO A CA 1
ATOM 3184 C C . PRO A 1 432 ? -5.72829 16.32161 -77.25250 1.000 69.75209 428 PRO A C 1
ATOM 3185 O O . PRO A 1 432 ? -4.92898 15.77033 -78.01903 1.000 68.09281 428 PRO A O 1
ATOM 3189 N N . SER A 1 433 ? -7.00911 16.51755 -77.57581 1.000 67.22745 429 SER A N 1
ATOM 3190 C CA . SER A 1 433 ? -7.52821 16.03995 -78.85352 1.000 66.20734 429 SER A CA 1
ATOM 3191 C C . SER A 1 433 ? -6.81489 16.70582 -80.02320 1.000 77.31752 429 SER A C 1
ATOM 3192 O O . SER A 1 433 ? -6.46107 16.04090 -81.00423 1.000 71.63149 429 SER A O 1
ATOM 3195 N N . GLN A 1 434 ? -6.59643 18.02011 -79.93857 1.000 76.06483 430 GLN A N 1
ATOM 3196 C CA . GLN A 1 434 ? -5.85560 18.71367 -80.98690 1.000 68.53444 430 GLN A CA 1
ATOM 3197 C C . GLN A 1 434 ? -4.40393 18.25140 -81.03949 1.000 68.79625 430 GLN A C 1
ATOM 3198 O O . GLN A 1 434 ? -3.86044 18.02038 -82.12576 1.000 61.21359 430 GLN A O 1
ATOM 3200 N N . LEU A 1 435 ? -3.76161 18.10907 -79.87632 1.000 65.01727 431 LEU A N 1
ATOM 3201 C CA . LEU A 1 435 ? -2.35949 17.70167 -79.84529 1.000 57.53901 431 LEU A CA 1
ATOM 3202 C C . LEU A 1 435 ? -2.17355 16.29832 -80.40853 1.000 60.56670 431 LEU A C 1
ATOM 3203 O O . LEU A 1 435 ? -1.22494 16.04400 -81.16027 1.000 60.84610 431 LEU A O 1
ATOM 3208 N N . ILE A 1 436 ? -3.06422 15.37149 -80.04911 1.000 53.00329 432 ILE A N 1
ATOM 3209 C CA . ILE A 1 436 ? -2.95186 14.00063 -80.54028 1.000 55.07693 432 ILE A CA 1
ATOM 3210 C C . ILE A 1 436 ? -3.14262 13.95488 -82.05071 1.000 63.00369 432 ILE A C 1
ATOM 3211 O O . ILE A 1 436 ? -2.38922 13.28332 -82.76706 1.000 55.27807 432 ILE A O 1
ATOM 3216 N N . LYS A 1 437 ? -4.15224 14.66604 -82.55906 1.000 61.42747 433 LYS A N 1
ATOM 3217 C CA . LYS A 1 437 ? -4.40769 14.66256 -83.99603 1.000 69.23167 433 LYS A CA 1
ATOM 3218 C C . LYS A 1 437 ? -3.25483 15.29538 -84.76569 1.000 71.38845 433 LYS A C 1
ATOM 3219 O O . LYS A 1 437 ? -2.85982 14.79718 -85.82646 1.000 67.48007 433 LYS A O 1
ATOM 3221 N N . ASP A 1 438 ? -2.70500 16.39788 -84.25009 1.000 75.52654 434 ASP A N 1
ATOM 3222 C CA . ASP A 1 438 ? -1.59379 17.05545 -84.93109 1.000 66.68415 434 ASP A CA 1
ATOM 3223 C C . ASP A 1 438 ? -0.34417 16.18317 -84.92994 1.000 64.73954 434 ASP A C 1
ATOM 3224 O O . ASP A 1 438 ? 0.36414 16.10538 -85.94046 1.000 70.71581 434 ASP A O 1
ATOM 3229 N N . LEU A 1 439 ? -0.05311 15.52441 -83.80522 1.000 53.70207 435 LEU A N 1
ATOM 3230 C CA . LEU A 1 439 ? 1.11558 14.65176 -83.74500 1.000 61.67309 435 LEU A CA 1
ATOM 3231 C C . LEU A 1 439 ? 0.98327 13.48184 -84.71109 1.000 69.86566 435 LEU A C 1
ATOM 3232 O O . LEU A 1 439 ? 1.95207 13.11185 -85.38422 1.000 69.60230 435 LEU A O 1
ATOM 3237 N N . ALA A 1 440 ? -0.21027 12.88797 -84.79399 1.000 71.52317 436 ALA A N 1
ATOM 3238 C CA . ALA A 1 440 ? -0.40854 11.74209 -85.67596 1.000 66.57273 436 ALA A CA 1
ATOM 3239 C C . ALA A 1 440 ? -0.19142 12.12017 -87.13550 1.000 66.90279 436 ALA A C 1
ATOM 3240 O O . ALA A 1 440 ? 0.44117 11.37211 -87.89048 1.000 64.20263 436 ALA A O 1
ATOM 3242 N N . LYS A 1 441 ? -0.71357 13.27586 -87.55334 1.000 85.24643 437 LYS A N 1
ATOM 3243 C CA . LYS A 1 441 ? -0.51014 13.72218 -88.92786 1.000 77.11702 437 LYS A CA 1
ATOM 3244 C C . LYS A 1 441 ? 0.95962 14.01654 -89.20255 1.000 70.18084 437 LYS A C 1
ATOM 3245 O O . LYS A 1 441 ? 1.47968 13.66211 -90.26655 1.000 72.85652 437 LYS A O 1
ATOM 3247 N N . GLU A 1 442 ? 1.64517 14.66141 -88.25443 1.000 72.28830 438 GLU A N 1
ATOM 3248 C CA . GLU A 1 442 ? 3.06015 14.96913 -88.44163 1.000 70.14709 438 GLU A CA 1
ATOM 3249 C C . GLU A 1 442 ? 3.89747 13.69925 -88.52628 1.000 66.53327 438 GLU A C 1
ATOM 3250 O O . GLU A 1 442 ? 4.83246 13.61590 -89.33154 1.000 62.64221 438 GLU A O 1
ATOM 3256 N N . ILE A 1 443 ? 3.58441 12.70377 -87.69391 1.000 67.09866 439 ILE A N 1
ATOM 3257 C CA . ILE A 1 443 ? 4.30123 11.43251 -87.74853 1.000 61.60473 439 ILE A CA 1
ATOM 3258 C C . ILE A 1 443 ? 4.07652 10.75109 -89.09218 1.000 77.91796 439 ILE A C 1
ATOM 3259 O O . ILE A 1 443 ? 5.01474 10.22349 -89.70253 1.000 78.61544 439 ILE A O 1
ATOM 3264 N N . ARG A 1 444 ? 2.83102 10.75116 -89.57471 1.000 82.89502 440 ARG A N 1
ATOM 3265 C CA . ARG A 1 444 ? 2.54096 10.15388 -90.87471 1.000 65.92526 440 ARG A CA 1
ATOM 3266 C C . ARG A 1 444 ? 3.25226 10.89862 -91.99825 1.000 69.46927 440 ARG A C 1
ATOM 3267 O O . ARG A 1 444 ? 3.80557 10.27575 -92.91226 1.000 85.19258 440 ARG A O 1
ATOM 3269 N N . LEU A 1 445 ? 3.24552 12.23374 -91.94966 1.000 75.70934 441 LEU A N 1
ATOM 3270 C CA . LEU A 1 445 ? 3.92478 13.01568 -92.97900 1.000 81.01744 441 LEU A CA 1
ATOM 3271 C C . LEU A 1 445 ? 5.42994 12.77993 -92.95261 1.000 81.17899 441 LEU A C 1
ATOM 3272 O O . LEU A 1 445 ? 6.06328 12.64421 -94.00615 1.000 87.55340 441 LEU A O 1
ATOM 3277 N N . SER A 1 446 ? 6.01977 12.72480 -91.75998 1.000 80.67275 442 SER A N 1
ATOM 3278 C CA . SER A 1 446 ? 7.45446 12.51563 -91.60980 1.000 90.67864 442 SER A CA 1
ATOM 3279 C C . SER A 1 446 ? 7.85944 11.05171 -91.73840 1.000 98.97756 442 SER A C 1
ATOM 3280 O O . SER A 1 446 ? 8.99384 10.70604 -91.39039 1.000 105.76662 442 SER A O 1
ATOM 3283 N N . GLU A 1 447 ? 6.96816 10.19099 -92.22401 1.000 92.93127 443 GLU A N 1
ATOM 3284 C CA . GLU A 1 447 ? 7.24621 8.77126 -92.40993 1.000 76.39516 443 GLU A CA 1
ATOM 3285 C C . GLU A 1 447 ? 7.32695 8.41243 -93.89106 1.000 88.40347 443 GLU A C 1
ATOM 3286 O O . GLU A 1 447 ? 6.87448 7.34770 -94.31556 1.000 87.87011 443 GLU A O 1
ATOM 3288 N N . ASN A 1 448 ? 7.90226 9.30339 -94.69244 1.000 104.10179 444 ASN A N 1
ATOM 3289 C CA . ASN A 1 448 ? 8.05012 9.06563 -96.12379 1.000 113.82296 444 ASN A CA 1
ATOM 3290 C C . ASN A 1 448 ? 9.38192 9.60685 -96.63427 1.000 100.17063 444 ASN A C 1
ATOM 3291 O O . ASN A 1 448 ? 10.44441 9.07528 -96.31108 1.000 90.20778 444 ASN A O 1
ATOM 3293 N N . ASN B 1 4 ? 34.59257 28.32805 -36.42442 1.000 65.44219 0 ASN B N 1
ATOM 3294 C CA . ASN B 1 4 ? 36.03773 28.44688 -36.26902 1.000 63.68161 0 ASN B CA 1
ATOM 3295 C C . ASN B 1 4 ? 36.76804 27.65615 -37.35002 1.000 67.78769 0 ASN B C 1
ATOM 3296 O O . ASN B 1 4 ? 36.61322 26.43920 -37.45281 1.000 65.31741 0 ASN B O 1
ATOM 3298 N N . MET B 1 5 ? 37.56226 28.35649 -38.15639 1.000 74.60751 1 MET B N 1
ATOM 3299 C CA . MET B 1 5 ? 38.31963 27.74929 -39.24158 1.000 78.70023 1 MET B CA 1
ATOM 3300 C C . MET B 1 5 ? 39.75729 28.25247 -39.20350 1.000 69.13336 1 MET B C 1
ATOM 3301 O O . MET B 1 5 ? 40.08333 29.22566 -38.51760 1.000 67.49869 1 MET B O 1
ATOM 3306 N N . ALA B 1 6 ? 40.62252 27.57324 -39.95491 1.000 63.81032 2 ALA B N 1
ATOM 3307 C CA . ALA B 1 6 ? 42.03341 27.92905 -40.02432 1.000 67.07038 2 ALA B CA 1
ATOM 3308 C C . ALA B 1 6 ? 42.60654 27.43939 -41.34687 1.000 69.39217 2 ALA B C 1
ATOM 3309 O O . ALA B 1 6 ? 41.99329 26.63837 -42.05705 1.000 56.96617 2 ALA B O 1
ATOM 3311 N N . THR B 1 7 ? 43.79922 27.93288 -41.67066 1.000 78.13553 3 THR B N 1
ATOM 3312 C CA . THR B 1 7 ? 44.48295 27.59140 -42.91155 1.000 64.30045 3 THR B CA 1
ATOM 3313 C C . THR B 1 7 ? 45.46308 26.45211 -42.66291 1.000 68.67614 3 THR B C 1
ATOM 3314 O O . THR B 1 7 ? 46.28581 26.52392 -41.74427 1.000 70.83554 3 THR B O 1
ATOM 3318 N N . VAL B 1 8 ? 45.37220 25.40758 -43.48061 1.000 64.04101 4 VAL B N 1
ATOM 3319 C CA . VAL B 1 8 ? 46.24670 24.24276 -43.35496 1.000 49.99653 4 VAL B CA 1
ATOM 3320 C C . VAL B 1 8 ? 46.81776 23.91766 -44.72828 1.000 47.37853 4 VAL B C 1
ATOM 3321 O O . VAL B 1 8 ? 46.22690 24.26670 -45.76258 1.000 50.49461 4 VAL B O 1
ATOM 3325 N N . PRO B 1 9 ? 47.97422 23.25631 -44.77405 1.000 51.73294 5 PRO B N 1
ATOM 3326 C CA . PRO B 1 9 ? 48.53640 22.85037 -46.06657 1.000 45.32740 5 PRO B CA 1
ATOM 3327 C C . PRO B 1 9 ? 47.65808 21.82713 -46.76903 1.000 59.65384 5 PRO B C 1
ATOM 3328 O O . PRO B 1 9 ? 46.91263 21.07053 -46.14170 1.000 62.44547 5 PRO B O 1
ATOM 3332 N N . VAL B 1 10 ? 47.75274 21.82023 -48.09688 1.000 63.65836 6 VAL B N 1
ATOM 3333 C CA . VAL B 1 10 ? 46.91480 20.99294 -48.95459 1.000 52.12658 6 VAL B CA 1
ATOM 3334 C C . VAL B 1 10 ? 47.81218 20.17738 -49.87661 1.000 51.51245 6 VAL B C 1
ATOM 3335 O O . VAL B 1 10 ? 48.90157 20.61694 -50.25839 1.000 64.60948 6 VAL B O 1
ATOM 3339 N N . TYR B 1 11 ? 47.35195 18.97722 -50.23246 1.000 54.32374 7 TYR B N 1
ATOM 3340 C CA . TYR B 1 11 ? 48.16446 18.04426 -50.99863 1.000 55.13676 7 TYR B CA 1
ATOM 3341 C C . TYR B 1 11 ? 47.35425 17.43435 -52.13489 1.000 54.62482 7 TYR B C 1
ATOM 3342 O O . TYR B 1 11 ? 46.12513 17.53439 -52.18070 1.000 62.78189 7 TYR B O 1
ATOM 3351 N N . CYS B 1 12 ? 48.08376 16.81862 -53.06934 1.000 53.64005 8 CYS B N 1
ATOM 3352 C CA . CYS B 1 12 ? 47.54297 15.95952 -54.12059 1.000 67.39381 8 CYS B CA 1
ATOM 3353 C C . CYS B 1 12 ? 46.71221 16.70409 -55.15926 1.000 63.76546 8 CYS B C 1
ATOM 3354 O O . CYS B 1 12 ? 46.45808 17.90611 -55.02905 1.000 70.58365 8 CYS B O 1
ATOM 3357 N N . VAL B 1 13 ? 46.29525 15.97959 -56.20231 1.000 64.76516 9 VAL B N 1
ATOM 3358 C CA . VAL B 1 13 ? 45.51058 16.57702 -57.27923 1.000 81.45450 9 VAL B CA 1
ATOM 3359 C C . VAL B 1 13 ? 44.11478 16.94757 -56.79194 1.000 79.79171 9 VAL B C 1
ATOM 3360 O O . VAL B 1 13 ? 43.54798 17.96497 -57.20895 1.000 75.32828 9 VAL B O 1
ATOM 3364 N N . CYS B 1 14 ? 43.53446 16.13078 -55.90965 1.000 74.87818 10 CYS B N 1
ATOM 3365 C CA . CYS B 1 14 ? 42.19788 16.40400 -55.39674 1.000 75.49473 10 CYS B CA 1
ATOM 3366 C C . CYS B 1 14 ? 42.14998 17.63750 -54.50630 1.000 76.95077 10 CYS B C 1
ATOM 3367 O O . CYS B 1 14 ? 41.05021 18.09880 -54.18133 1.000 86.11328 10 CYS 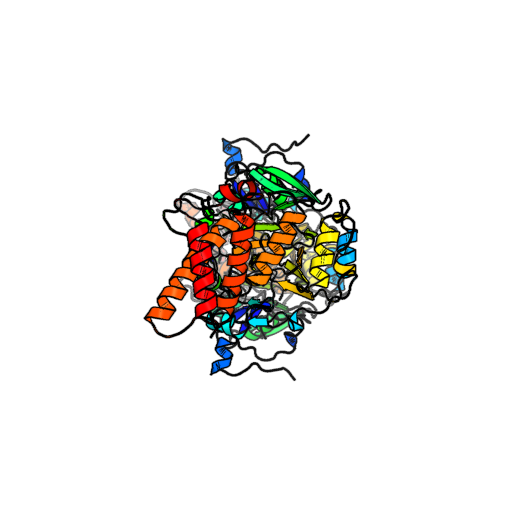B O 1
ATOM 3370 N N . ARG B 1 15 ? 43.30548 18.17381 -54.10996 1.000 73.56650 11 ARG B N 1
ATOM 3371 C CA . ARG B 1 15 ? 43.39358 19.38682 -53.29925 1.000 60.21474 11 ARG B CA 1
ATOM 3372 C C . ARG B 1 15 ? 42.64178 19.21820 -51.97681 1.000 58.43857 11 ARG B C 1
ATOM 3373 O O . ARG B 1 15 ? 41.66245 19.90871 -51.68841 1.000 75.11234 11 ARG B O 1
ATOM 3375 N N . LEU B 1 16 ? 43.13006 18.28246 -51.16909 1.000 52.65572 12 LEU B N 1
ATOM 3376 C CA . LEU B 1 16 ? 42.55605 17.98884 -49.86743 1.000 61.78032 12 LEU B CA 1
ATOM 3377 C C . LEU B 1 16 ? 43.63404 18.04055 -48.79653 1.000 59.09605 12 LEU B C 1
ATOM 3378 O O . LEU B 1 16 ? 44.81298 17.80716 -49.08296 1.000 63.43465 12 LEU B O 1
ATOM 3383 N N . PRO B 1 17 ? 43.26035 18.35057 -47.55571 1.000 48.03638 13 PRO B N 1
ATOM 3384 C CA . PRO B 1 17 ? 44.23273 18.30823 -46.45766 1.000 55.93535 13 PRO B CA 1
ATOM 3385 C C . PRO B 1 17 ? 44.73935 16.89241 -46.23063 1.000 54.37281 13 PRO B C 1
ATOM 3386 O O . PRO B 1 17 ? 44.18851 15.90988 -46.73250 1.000 47.29419 13 PRO B O 1
ATOM 3390 N N . TYR B 1 18 ? 45.81934 16.79612 -45.45811 1.000 58.15837 14 TYR B N 1
ATOM 3391 C CA . TYR B 1 18 ? 46.44121 15.50248 -45.21025 1.000 54.26455 14 TYR B CA 1
ATOM 3392 C C . TYR B 1 18 ? 45.48461 14.57392 -44.47370 1.000 55.29818 14 TYR B C 1
ATOM 3393 O O . TYR B 1 18 ? 44.89654 14.94512 -43.45368 1.000 48.64845 14 TYR B O 1
ATOM 3402 N N . ASP B 1 19 ? 45.33599 13.36010 -44.99608 1.000 59.60355 15 ASP B N 1
ATOM 3403 C CA . ASP B 1 19 ? 44.50189 12.32910 -44.39349 1.000 47.15194 15 ASP B CA 1
ATOM 3404 C C . ASP B 1 19 ? 45.41365 11.23204 -43.86173 1.000 49.13186 15 ASP B C 1
ATOM 3405 O O . ASP B 1 19 ? 46.14634 10.60185 -44.63227 1.000 59.56700 15 ASP B O 1
ATOM 3410 N N . VAL B 1 20 ? 45.36195 11.00658 -42.54706 1.000 47.81274 16 VAL B N 1
ATOM 3411 C CA . VAL B 1 20 ? 46.26439 10.05041 -41.91391 1.000 52.67279 16 VAL B CA 1
ATOM 3412 C C . VAL B 1 20 ? 45.97766 8.63055 -42.38451 1.000 47.03547 16 VAL B C 1
ATOM 3413 O O . VAL B 1 20 ? 46.89936 7.81770 -42.52699 1.000 54.76203 16 VAL B O 1
ATOM 3417 N N . THR B 1 21 ? 44.71299 8.30698 -42.63909 1.000 49.71133 17 THR B N 1
ATOM 3418 C CA . THR B 1 21 ? 44.31889 6.95026 -42.99512 1.000 58.14788 17 THR B CA 1
ATOM 3419 C C . THR B 1 21 ? 44.53139 6.62532 -44.46863 1.000 62.72689 17 THR B C 1
ATOM 3420 O O . THR B 1 21 ? 44.18657 5.51717 -44.89323 1.000 63.87173 17 THR B O 1
ATOM 3424 N N . ARG B 1 22 ? 45.08281 7.54619 -45.25508 1.000 60.63118 18 ARG B N 1
ATOM 3425 C CA . ARG B 1 22 ? 45.26150 7.34819 -46.68629 1.000 61.33049 18 ARG B CA 1
ATOM 3426 C C . ARG B 1 22 ? 46.74171 7.36045 -47.04305 1.000 55.84139 18 ARG B C 1
ATOM 3427 O O . ARG B 1 22 ? 47.49622 8.22485 -46.58553 1.000 70.82286 18 ARG B O 1
ATOM 3435 N N . PHE B 1 23 ? 47.14368 6.39689 -47.86939 1.000 55.60690 19 PHE B N 1
ATOM 3436 C CA . PHE B 1 23 ? 48.53340 6.25034 -48.28338 1.000 58.34681 19 PHE B CA 1
ATOM 3437 C C . PHE B 1 23 ? 48.89273 7.30386 -49.32577 1.000 62.06700 19 PHE B C 1
ATOM 3438 O O . PHE B 1 23 ? 48.14858 7.51603 -50.28843 1.000 66.97807 19 PHE B O 1
ATOM 3446 N N . MET B 1 24 ? 50.03733 7.96064 -49.13451 1.000 53.11501 20 MET B N 1
ATOM 3447 C CA . MET B 1 24 ? 50.50829 8.99447 -50.04439 1.000 48.48314 20 MET B CA 1
ATOM 3448 C C . MET B 1 24 ? 51.93772 8.69772 -50.47563 1.000 48.07404 20 MET B C 1
ATOM 3449 O O . MET B 1 24 ? 52.70484 8.06156 -49.74789 1.000 47.82326 20 MET B O 1
ATOM 3454 N N . ILE B 1 25 ? 52.28670 9.16721 -51.67241 1.000 50.87219 21 ILE B N 1
ATOM 3455 C CA . ILE B 1 25 ? 53.62923 9.02683 -52.22314 1.000 43.53968 21 ILE B CA 1
ATOM 3456 C C . ILE B 1 25 ? 54.05153 10.36576 -52.81413 1.000 53.57205 21 ILE B C 1
ATOM 3457 O O . ILE B 1 25 ? 53.26626 11.02723 -53.50248 1.000 51.04746 21 ILE B O 1
ATOM 3462 N N . GLU B 1 26 ? 55.28768 10.77170 -52.53282 1.000 48.92363 22 GLU B N 1
ATOM 3463 C CA . GLU B 1 26 ? 55.78883 12.07070 -52.95966 1.000 48.36281 22 GLU B CA 1
ATOM 3464 C C . GLU B 1 26 ? 56.38330 11.99088 -54.35910 1.000 50.80973 22 GLU B C 1
ATOM 3465 O O . GLU B 1 26 ? 57.09798 11.04110 -54.69286 1.000 39.78543 22 GLU B O 1
ATOM 3471 N N . CYS B 1 27 ? 56.07993 12.99785 -55.17474 1.000 58.53861 23 CYS B N 1
ATOM 3472 C CA . CYS B 1 27 ? 56.67278 13.11181 -56.49936 1.000 55.05534 23 CYS B CA 1
ATOM 3473 C C . CYS B 1 27 ? 58.07232 13.70278 -56.39765 1.000 46.55718 23 CYS B C 1
ATOM 3474 O O . CYS B 1 27 ? 58.30035 14.67521 -55.67282 1.000 46.03975 23 CYS B O 1
ATOM 3477 N N . ASP B 1 28 ? 59.01308 13.10833 -57.13312 1.000 56.13845 24 ASP B N 1
ATOM 3478 C CA . ASP B 1 28 ? 60.40327 13.54000 -57.06509 1.000 52.22204 24 ASP B CA 1
ATOM 3479 C C . ASP B 1 28 ? 60.65524 14.85791 -57.78755 1.000 49.44582 24 ASP B C 1
ATOM 3480 O O . ASP B 1 28 ? 61.66643 15.51310 -57.51326 1.000 50.23032 24 ASP B O 1
ATOM 3485 N N . ALA B 1 29 ? 59.76628 15.26656 -58.69290 1.000 47.70585 25 ALA B N 1
ATOM 3486 C CA . ALA B 1 29 ? 59.98631 16.47904 -59.47602 1.000 55.61682 25 ALA B CA 1
ATOM 3487 C C . ALA B 1 29 ? 59.35347 17.70527 -58.82113 1.000 58.13104 25 ALA B C 1
ATOM 3488 O O . ALA B 1 29 ? 60.04456 18.68784 -58.53476 1.000 57.54688 25 ALA B O 1
ATOM 3490 N N . CYS B 1 30 ? 58.04432 17.66438 -58.58359 1.000 56.34539 26 CYS B N 1
ATOM 3491 C CA . CYS B 1 30 ? 57.33497 18.78830 -57.98573 1.000 51.57332 26 CYS B CA 1
ATOM 3492 C C . CYS B 1 30 ? 57.31530 18.73918 -56.46312 1.000 53.12291 26 CYS B C 1
ATOM 3493 O O . CYS B 1 30 ? 56.78308 19.66281 -55.83763 1.000 54.25205 26 CYS B O 1
ATOM 3496 N N . LYS B 1 31 ? 57.87355 17.68630 -55.86033 1.000 50.92761 27 LYS B N 1
ATOM 3497 C CA . LYS B 1 31 ? 57.98499 17.55418 -54.40555 1.000 50.56053 27 LYS B CA 1
ATOM 3498 C C . LYS B 1 31 ? 56.62242 17.60775 -53.71806 1.000 50.46078 27 LYS B C 1
ATOM 3499 O O . LYS B 1 31 ? 56.50414 18.09094 -52.58932 1.000 60.21790 27 LYS B O 1
ATOM 3505 N N . ASP B 1 32 ? 55.58629 17.10642 -54.38346 1.000 47.32630 28 ASP B N 1
ATOM 3506 C CA . ASP B 1 32 ? 54.23174 17.12282 -53.85414 1.000 48.79822 28 ASP B CA 1
ATOM 3507 C C . ASP B 1 32 ? 53.77015 15.70334 -53.54803 1.000 48.65746 28 ASP B C 1
ATOM 3508 O O . ASP B 1 32 ? 54.15804 14.74539 -54.22303 1.000 49.12836 28 ASP B O 1
ATOM 3513 N N . TRP B 1 33 ? 52.93847 15.57844 -52.51767 1.000 45.33619 29 TRP B N 1
ATOM 3514 C CA . TRP B 1 33 ? 52.42500 14.29133 -52.06881 1.000 41.77902 29 TRP B CA 1
ATOM 3515 C C . TRP B 1 33 ? 51.04653 14.05248 -52.66849 1.000 50.94914 29 TRP B C 1
ATOM 3516 O O . TRP B 1 33 ? 50.19179 14.94355 -52.64561 1.000 58.85992 29 TRP B O 1
ATOM 3527 N N . PHE B 1 34 ? 50.83529 12.85095 -53.20049 1.000 55.34429 30 PHE B N 1
ATOM 3528 C CA . PHE B 1 34 ? 49.58738 12.48808 -53.85532 1.000 53.56039 30 PHE B CA 1
ATOM 3529 C C . PHE B 1 34 ? 49.04457 11.20473 -53.24713 1.000 49.68382 30 PHE B C 1
ATOM 3530 O O . PHE B 1 34 ? 49.80880 10.28971 -52.92679 1.000 43.08888 30 PHE B O 1
ATOM 3538 N N . HIS B 1 35 ? 47.72336 11.14370 -53.08951 1.000 68.90237 31 HIS B N 1
ATOM 3539 C CA . HIS B 1 35 ? 47.08953 9.92962 -52.59432 1.000 71.05292 31 HIS B CA 1
ATOM 3540 C C . HIS B 1 35 ? 47.31473 8.78398 -53.57159 1.000 62.69878 31 HIS B C 1
ATOM 3541 O O . HIS B 1 35 ? 47.28079 8.96992 -54.79107 1.000 59.08588 31 HIS B O 1
ATOM 3548 N N . GLY B 1 36 ? 47.55121 7.59055 -53.02507 1.000 61.03220 32 GLY B N 1
ATOM 3549 C CA . GLY B 1 36 ? 47.79872 6.43765 -53.87466 1.000 65.54254 32 GLY B CA 1
ATOM 3550 C C . GLY B 1 36 ? 46.61936 6.10005 -54.76630 1.000 66.96659 32 GLY B C 1
ATOM 3551 O O . GLY B 1 36 ? 46.79295 5.74768 -55.93568 1.000 57.84458 32 GLY B O 1
ATOM 3552 N N . SER B 1 37 ? 45.40343 6.19897 -54.22540 1.000 65.52893 33 SER B N 1
ATOM 3553 C CA . SER B 1 37 ? 44.21300 5.91485 -55.01979 1.000 63.10499 33 SER B CA 1
ATOM 3554 C C . SER B 1 37 ? 44.04395 6.92430 -56.14933 1.000 64.97770 33 SER B C 1
ATOM 3555 O O . SER B 1 37 ? 43.60573 6.56526 -57.24856 1.000 75.75185 33 SER B O 1
ATOM 3558 N N . CYS B 1 38 ? 44.37955 8.19200 -55.89559 1.000 70.21974 34 CYS B N 1
ATOM 3559 C CA . CYS B 1 38 ? 44.19638 9.22717 -56.90908 1.000 72.37297 34 CYS B CA 1
ATOM 3560 C C . CYS B 1 38 ? 45.09058 8.99150 -58.12139 1.000 60.46902 34 CYS B C 1
ATOM 3561 O O . CYS B 1 38 ? 44.65724 9.17442 -59.26545 1.000 64.19714 34 CYS B O 1
ATOM 3564 N N . VAL B 1 39 ? 46.33997 8.58393 -57.89380 1.000 58.81351 35 VAL B N 1
ATOM 3565 C CA . VAL B 1 39 ? 47.31811 8.44049 -58.96659 1.000 62.79416 35 VAL B CA 1
ATOM 3566 C C . VAL B 1 39 ? 47.45314 6.99468 -59.43399 1.000 62.96145 35 VAL B C 1
ATOM 3567 O O . VAL B 1 39 ? 48.34873 6.68619 -60.22538 1.000 67.75046 35 VAL B O 1
ATOM 3571 N N . GLY B 1 40 ? 46.58246 6.10357 -58.97220 1.000 67.87788 36 GLY B N 1
ATOM 3572 C CA . GLY B 1 40 ? 46.63919 4.71798 -59.41466 1.000 67.75721 36 GLY B CA 1
ATOM 3573 C C . GLY B 1 40 ? 47.88357 3.98163 -58.97020 1.000 65.33844 36 GLY B C 1
ATOM 3574 O O . GLY B 1 40 ? 48.45515 3.20451 -59.74549 1.000 67.63412 36 GLY B O 1
ATOM 3575 N N . VAL B 1 41 ? 48.31981 4.21209 -57.73493 1.000 63.73106 37 VAL B N 1
ATOM 3576 C CA . VAL B 1 41 ? 49.46233 3.52286 -57.15149 1.000 63.01348 37 VAL B CA 1
ATOM 3577 C C . VAL B 1 41 ? 49.01990 2.91160 -55.83116 1.000 75.21978 37 VAL B C 1
ATOM 3578 O O . VAL B 1 41 ? 48.45725 3.60695 -54.97931 1.000 80.45486 37 VAL B O 1
ATOM 3582 N N . GLU B 1 42 ? 49.26791 1.61851 -55.66209 1.000 72.95441 38 GLU B N 1
ATOM 3583 C CA . GLU B 1 42 ? 48.90920 0.92076 -54.43822 1.000 75.67419 38 GLU B CA 1
ATOM 3584 C C . GLU B 1 42 ? 50.11782 0.81128 -53.51716 1.000 81.36420 38 GLU B C 1
ATOM 3585 O O . GLU B 1 42 ? 51.26415 0.74180 -53.96786 1.000 84.31406 38 GLU B O 1
ATOM 3591 N N . GLU B 1 43 ? 49.84340 0.80614 -52.21026 1.000 76.12832 39 GLU B N 1
ATOM 3592 C CA . GLU B 1 43 ? 50.91699 0.77910 -51.22257 1.000 68.15736 39 GLU B CA 1
ATOM 3593 C C . GLU B 1 43 ? 51.73858 -0.50039 -51.31481 1.000 64.68394 39 GLU B C 1
ATOM 3594 O O . GLU B 1 43 ? 52.93212 -0.49529 -50.99157 1.000 67.82614 39 GLU B O 1
ATOM 3600 N N . GLU B 1 44 ? 51.12280 -1.60184 -51.75117 1.000 68.90214 40 GLU B N 1
ATOM 3601 C CA . GLU B 1 44 ? 51.85891 -2.85433 -51.89133 1.000 79.80223 40 GLU B CA 1
ATOM 3602 C C . GLU B 1 44 ? 52.94223 -2.74569 -52.95846 1.000 79.36630 40 GLU B C 1
ATOM 3603 O O . GLU B 1 44 ? 54.05624 -3.25072 -52.77612 1.000 79.38667 40 GLU B O 1
ATOM 3605 N N . GLU B 1 45 ? 52.63655 -2.09290 -54.07778 1.000 83.20997 41 GLU B N 1
ATOM 3606 C CA . GLU B 1 45 ? 53.58125 -1.95116 -55.17806 1.000 90.12798 41 GLU B CA 1
ATOM 3607 C C . GLU B 1 45 ? 54.48409 -0.73237 -55.03500 1.000 81.72704 41 GLU B C 1
ATOM 3608 O O . GLU B 1 45 ? 55.37235 -0.53748 -55.87136 1.000 82.06068 41 GLU B O 1
ATOM 3614 N N . ALA B 1 46 ? 54.27256 0.09161 -54.00948 1.000 82.45576 42 ALA B N 1
ATOM 3615 C CA . ALA B 1 46 ? 55.13076 1.25575 -53.80522 1.000 67.58912 42 ALA B CA 1
ATOM 3616 C C . ALA B 1 46 ? 56.60508 0.90680 -53.61464 1.000 66.96638 42 ALA B C 1
ATOM 3617 O O . ALA B 1 46 ? 57.44929 1.60249 -54.20615 1.000 69.76815 42 ALA B O 1
ATOM 3619 N N . PRO B 1 47 ? 56.99108 -0.10729 -52.82822 1.000 72.69479 43 PRO B N 1
ATOM 3620 C CA . PRO B 1 47 ? 58.42727 -0.41180 -52.69473 1.000 67.55655 43 PRO B CA 1
ATOM 3621 C C . PRO B 1 47 ? 59.09534 -0.82275 -53.99577 1.000 68.68060 43 PRO B C 1
ATOM 3622 O O . PRO B 1 47 ? 60.32539 -0.73316 -54.09477 1.000 81.87156 43 PRO B O 1
ATOM 3626 N N . ASP B 1 48 ? 58.33389 -1.27131 -54.99368 1.000 67.81980 44 ASP B N 1
ATOM 3627 C CA . ASP B 1 48 ? 58.91264 -1.67979 -56.26705 1.000 60.38997 44 ASP B CA 1
ATOM 3628 C C . ASP B 1 48 ? 59.26215 -0.50234 -57.16835 1.000 57.07028 44 ASP B C 1
ATOM 3629 O O . ASP B 1 48 ? 59.85335 -0.71415 -58.23264 1.000 58.24789 44 ASP B O 1
ATOM 3634 N N . ILE B 1 49 ? 58.91276 0.71854 -56.77633 1.000 71.33511 45 ILE B N 1
ATOM 3635 C CA . ILE B 1 49 ? 59.21440 1.91668 -57.55122 1.000 62.95808 45 ILE B CA 1
ATOM 3636 C C . ILE B 1 49 ? 60.54925 2.48222 -57.08736 1.000 61.73037 45 ILE B C 1
ATOM 3637 O O . ILE B 1 49 ? 60.87432 2.44673 -55.89459 1.000 65.07453 45 ILE B O 1
ATOM 3642 N N . ASP B 1 50 ? 61.33476 2.99880 -58.03380 1.000 58.15421 46 ASP B N 1
ATOM 3643 C CA . ASP B 1 50 ? 62.61659 3.62709 -57.72698 1.000 68.11903 46 ASP B CA 1
ATOM 3644 C C . ASP B 1 50 ? 62.50269 5.14751 -57.67598 1.000 61.51767 46 ASP B C 1
ATOM 3645 O O . ASP B 1 50 ? 62.80384 5.76428 -56.64986 1.000 64.76490 46 ASP B O 1
ATOM 3650 N N . ILE B 1 51 ? 62.06701 5.76328 -58.77144 1.000 61.26355 47 ILE B N 1
ATOM 3651 C CA . ILE B 1 51 ? 61.80840 7.19630 -58.83640 1.000 58.92210 47 ILE B CA 1
ATOM 3652 C C . ILE B 1 51 ? 60.36150 7.38708 -59.26222 1.000 59.85455 47 ILE B C 1
ATOM 3653 O O . ILE B 1 51 ? 59.92783 6.81421 -60.26799 1.000 67.14544 47 ILE B O 1
ATOM 3658 N N . TYR B 1 52 ? 59.61745 8.18465 -58.50270 1.000 64.63506 48 TYR B N 1
ATOM 3659 C CA . TYR B 1 52 ? 58.20731 8.42318 -58.77520 1.000 69.18980 48 TYR B CA 1
ATOM 3660 C C . TYR B 1 52 ? 58.00577 9.83139 -59.31430 1.000 58.21063 48 TYR B C 1
ATOM 3661 O O . TYR B 1 52 ? 58.51456 10.80134 -58.74230 1.000 51.73733 48 TYR B O 1
ATOM 3670 N N . HIS B 1 53 ? 57.25986 9.93448 -60.41111 1.000 70.84063 49 HIS B N 1
ATOM 3671 C CA . HIS B 1 53 ? 56.82062 11.20968 -60.95813 1.000 77.07637 49 HIS B CA 1
ATOM 3672 C C . HIS B 1 53 ? 55.30661 11.18151 -61.09679 1.000 72.08198 49 HIS B C 1
ATOM 3673 O O . HIS B 1 53 ? 54.74636 10.20766 -61.61007 1.000 72.33687 49 HIS B O 1
ATOM 3680 N N . CYS B 1 54 ? 54.64901 12.24231 -60.63604 1.000 56.76943 50 CYS B N 1
ATOM 3681 C CA . CYS B 1 54 ? 53.20858 12.34435 -60.77685 1.000 60.34271 50 CYS B CA 1
ATOM 3682 C C . CYS B 1 54 ? 52.84781 12.53326 -62.24978 1.000 71.70994 50 CYS B C 1
ATOM 3683 O O . CYS B 1 54 ? 53.69476 12.92422 -63.05688 1.000 73.38098 50 CYS B O 1
ATOM 3686 N N . PRO B 1 55 ? 51.59748 12.23909 -62.63041 1.000 68.48547 51 PRO B N 1
ATOM 3687 C CA . PRO B 1 55 ? 51.22760 12.34011 -64.05436 1.000 61.26565 51 PRO B CA 1
ATOM 3688 C C . PRO B 1 55 ? 51.51284 13.69920 -64.67182 1.000 62.22016 51 PRO B C 1
ATOM 3689 O O . PRO B 1 55 ? 51.88290 13.76972 -65.85032 1.000 62.68625 51 PRO B O 1
ATOM 3693 N N . ASN B 1 56 ? 51.34775 14.78337 -63.91093 1.000 62.01185 52 ASN B N 1
ATOM 3694 C CA . ASN B 1 56 ? 51.69301 16.10296 -64.42950 1.000 74.70132 52 ASN B CA 1
ATOM 3695 C C . ASN B 1 56 ? 53.18579 16.20742 -64.72083 1.000 69.02007 52 ASN B C 1
ATOM 3696 O O . ASN B 1 56 ? 53.58800 16.74327 -65.76029 1.000 69.70255 52 ASN B O 1
ATOM 3701 N N . CYS B 1 57 ? 54.02358 15.69875 -63.81467 1.000 74.69122 53 CYS B N 1
ATOM 3702 C CA . CYS B 1 57 ? 55.46778 15.77715 -64.00541 1.000 76.58246 53 CYS B CA 1
ATOM 3703 C C . CYS B 1 57 ? 55.98368 14.74426 -65.00047 1.000 71.83969 53 CYS B C 1
ATOM 3704 O O . CYS B 1 57 ? 57.01896 14.97283 -65.63614 1.000 74.55263 53 CYS B O 1
ATOM 3707 N N . GLU B 1 58 ? 55.29334 13.60945 -65.14732 1.000 70.60537 54 GLU B N 1
ATOM 3708 C CA . GLU B 1 58 ? 55.71846 12.60679 -66.11923 1.000 67.44523 54 GLU B CA 1
ATOM 3709 C C . GLU B 1 58 ? 55.64846 13.12194 -67.54971 1.000 73.07214 54 GLU B C 1
ATOM 3710 O O . GLU B 1 58 ? 56.33919 12.58595 -68.42351 1.000 57.13264 54 GLU B O 1
ATOM 3716 N N . LYS B 1 59 ? 54.82993 14.14509 -67.80679 1.000 73.42549 55 LYS B N 1
ATOM 3717 C CA . LYS B 1 59 ? 54.69718 14.67097 -69.16140 1.000 83.31923 55 LYS B CA 1
ATOM 3718 C C . LYS B 1 59 ? 56.00994 15.26186 -69.66112 1.000 79.70950 55 LYS B C 1
ATOM 3719 O O . LYS B 1 59 ? 56.36052 15.10736 -70.83679 1.000 75.85045 55 LYS B O 1
ATOM 3721 N N . THR B 1 60 ? 56.74822 15.94158 -68.78751 1.000 67.70282 56 THR B N 1
ATOM 3722 C CA . THR B 1 60 ? 57.98445 16.61600 -69.16738 1.000 70.83604 56 THR B CA 1
ATOM 3723 C C . THR B 1 60 ? 59.23383 15.99409 -68.56486 1.000 75.11947 56 THR B C 1
ATOM 3724 O O . THR B 1 60 ? 60.24768 15.87326 -69.25574 1.000 71.37214 56 THR B O 1
ATOM 3728 N N . HIS B 1 61 ? 59.19264 15.59328 -67.29681 1.000 75.08281 57 HIS B N 1
ATOM 3729 C CA . HIS B 1 61 ? 60.37032 15.08572 -66.60521 1.000 65.46244 57 HIS B CA 1
ATOM 3730 C C . HIS B 1 61 ? 60.57714 13.58724 -66.78822 1.000 65.35788 57 HIS B C 1
ATOM 3731 O O . HIS B 1 61 ? 61.53046 13.03702 -66.22742 1.000 61.89555 57 HIS B O 1
ATOM 3738 N N . GLY B 1 62 ? 59.71845 12.91750 -67.54600 1.000 59.99784 58 GLY B N 1
ATOM 3739 C CA . GLY B 1 62 ? 59.89436 11.51038 -67.82888 1.000 71.61329 58 GLY B CA 1
ATOM 3740 C C . GLY B 1 62 ? 59.06729 10.62348 -66.91135 1.000 69.13304 58 GLY B C 1
ATOM 3741 O O . GLY B 1 62 ? 58.63679 11.01918 -65.82522 1.000 69.75443 58 GLY B O 1
ATOM 3742 N N . LYS B 1 63 ? 58.85099 9.39174 -67.36625 1.000 66.49814 59 LYS B N 1
ATOM 3743 C CA . LYS B 1 63 ? 58.05190 8.43430 -66.62017 1.000 70.17871 59 LYS B CA 1
ATOM 3744 C C . LYS B 1 63 ? 58.80470 7.95661 -65.37866 1.000 76.91709 59 LYS B C 1
ATOM 3745 O O . LYS B 1 63 ? 59.99975 8.20964 -65.19902 1.000 81.53121 59 LYS B O 1
ATOM 3747 N N . SER B 1 64 ? 58.07980 7.25480 -64.51194 1.000 65.07713 60 SER B N 1
ATOM 3748 C CA . SER B 1 64 ? 58.65443 6.76042 -63.27164 1.000 64.63440 60 SER B CA 1
ATOM 3749 C C . SER B 1 64 ? 59.61657 5.60463 -63.53992 1.000 72.58526 60 SER B C 1
ATOM 3750 O O . SER B 1 64 ? 59.54509 4.91969 -64.56424 1.000 67.80531 60 SER B O 1
ATOM 3753 N N . THR B 1 65 ? 60.52835 5.39558 -62.59423 1.000 63.16922 61 THR B N 1
ATOM 3754 C CA . THR B 1 65 ? 61.56356 4.37726 -62.69485 1.000 48.79954 61 THR B CA 1
ATOM 3755 C C . THR B 1 65 ? 61.22713 3.20216 -61.78600 1.000 57.90580 61 THR B C 1
ATOM 3756 O O . THR B 1 65 ? 60.73480 3.39003 -60.66886 1.000 54.91782 61 THR B O 1
ATOM 3760 N N . LEU B 1 66 ? 61.49351 1.99186 -62.27042 1.000 61.56998 62 LEU B N 1
ATOM 3761 C CA . LEU B 1 66 ? 61.25191 0.76932 -61.51594 1.000 55.29220 62 LEU B CA 1
ATOM 3762 C C . LEU B 1 66 ? 62.56625 0.24082 -60.95716 1.000 63.28120 62 LEU B C 1
ATOM 3763 O O . LEU B 1 66 ? 63.56435 0.15411 -61.68043 1.000 65.82458 62 LEU B O 1
ATOM 3768 N N . LYS B 1 67 ? 62.56250 -0.10549 -59.67251 1.000 64.53363 63 LYS B N 1
ATOM 3769 C CA . LYS B 1 67 ? 63.75309 -0.65693 -59.04186 1.000 62.11300 63 LYS B CA 1
ATOM 3770 C C . LYS B 1 67 ? 64.02676 -2.06467 -59.55702 1.000 62.56518 63 LYS B C 1
ATOM 3771 O O . LYS B 1 67 ? 63.10987 -2.87473 -59.71937 1.000 74.56892 63 LYS B O 1
ATOM 3773 N N . LYS B 1 68 ? 65.29849 -2.35271 -59.81428 1.000 65.58228 64 LYS B N 1
ATOM 3774 C CA . LYS B 1 68 ? 65.70030 -3.65839 -60.32448 1.000 58.42689 64 LYS B CA 1
ATOM 3775 C C . LYS B 1 68 ? 65.89748 -4.65688 -59.18904 1.000 60.96963 64 LYS B C 1
ATOM 3776 O O . LYS B 1 68 ? 66.14226 -5.83992 -59.42600 1.000 69.38793 64 LYS B O 1
ATOM 3778 N N . VAL B 1 86 ? 68.87877 -10.96346 -23.78213 1.000 81.37133 82 VAL B N 1
ATOM 3779 C CA . VAL B 1 86 ? 68.00516 -9.96093 -24.37844 1.000 80.44456 82 VAL B CA 1
ATOM 3780 C C . VAL B 1 86 ? 68.67222 -8.59051 -24.34646 1.000 98.38650 82 VAL B C 1
ATOM 3781 O O . VAL B 1 86 ? 68.52404 -7.84054 -23.38117 1.000 97.25786 82 VAL B O 1
ATOM 3783 N N . GLN B 1 87 ? 69.40729 -8.27045 -25.40810 1.000 91.68076 83 GLN B N 1
ATOM 3784 C CA . GLN B 1 87 ? 70.09331 -6.98966 -25.48846 1.000 84.55398 83 GLN B CA 1
ATOM 3785 C C . GLN B 1 87 ? 69.09020 -5.84595 -25.59324 1.000 90.12953 83 GLN B C 1
ATOM 3786 O O . GLN B 1 87 ? 67.98298 -6.00432 -26.11480 1.000 87.93019 83 GLN B O 1
ATOM 3788 N N . ASN B 1 88 ? 69.48886 -4.68440 -25.08025 1.000 102.90452 84 ASN B N 1
ATOM 3789 C CA . ASN B 1 88 ? 68.62516 -3.51265 -25.11757 1.000 100.68243 84 ASN B CA 1
ATOM 3790 C C . ASN B 1 88 ? 68.42643 -3.03662 -26.55141 1.000 104.53171 84 ASN B C 1
ATOM 3791 O O . ASN B 1 88 ? 69.34313 -3.09135 -27.37616 1.000 100.80066 84 ASN B O 1
ATOM 3796 N N . GLY B 1 89 ? 67.21461 -2.56590 -26.84508 1.000 113.15131 85 GLY B N 1
ATOM 3797 C CA . GLY B 1 89 ? 66.86902 -2.09515 -28.16752 1.000 109.92393 85 GLY B CA 1
ATOM 3798 C C . GLY B 1 89 ? 66.30258 -3.14653 -29.09669 1.000 113.25950 85 GLY B C 1
ATOM 3799 O O . GLY B 1 89 ? 65.86807 -2.80138 -30.20344 1.000 109.29313 85 GLY B O 1
ATOM 3800 N N . SER B 1 90 ? 66.29083 -4.41227 -28.68825 1.000 106.95773 86 SER B N 1
ATOM 3801 C CA . SER B 1 90 ? 65.75964 -5.47750 -29.52112 1.000 101.45254 86 SER B CA 1
ATOM 3802 C C . SER B 1 90 ? 64.23302 -5.48902 -29.46831 1.000 101.64929 86 SER B C 1
ATOM 3803 O O . SER B 1 90 ? 63.60482 -4.85425 -28.61661 1.000 99.48074 86 SER B O 1
ATOM 3806 N N . GLN B 1 91 ? 63.63451 -6.22456 -30.40874 1.000 96.68283 87 GLN B N 1
ATOM 3807 C CA . GLN B 1 91 ? 62.17961 -6.33544 -30.44825 1.000 84.86766 87 GLN B CA 1
ATOM 3808 C C . GLN B 1 91 ? 61.64574 -7.03917 -29.20684 1.000 86.70497 87 GLN B C 1
ATOM 3809 O O . GLN B 1 91 ? 60.58814 -6.67210 -28.68193 1.000 92.84720 87 GLN B O 1
ATOM 3811 N N . LEU B 1 92 ? 62.35553 -8.06473 -28.73158 1.000 102.66581 88 LEU B N 1
ATOM 3812 C CA . LEU B 1 92 ? 61.93593 -8.75125 -27.51391 1.000 104.50032 88 LEU B CA 1
ATOM 3813 C C . LEU B 1 92 ? 62.07287 -7.84893 -26.29316 1.000 93.20033 88 LEU B C 1
ATOM 3814 O O . LEU B 1 92 ? 61.24231 -7.90329 -25.37845 1.000 92.18708 88 LEU B O 1
ATOM 3816 N N . PHE B 1 93 ? 63.11932 -7.02037 -26.25672 1.000 94.37869 89 PHE B N 1
ATOM 3817 C CA . PHE B 1 93 ? 63.33855 -6.14616 -25.10811 1.000 98.93854 89 PHE B CA 1
ATOM 3818 C C . PHE B 1 93 ? 62.22532 -5.11318 -24.97295 1.000 92.62414 89 PHE B C 1
ATOM 3819 O O . PHE B 1 93 ? 61.71335 -4.87984 -23.87157 1.000 79.21518 89 PHE B O 1
ATOM 3827 N N . ILE B 1 94 ? 61.84004 -4.47795 -26.08232 1.000 100.96062 90 ILE B N 1
ATOM 3828 C CA . ILE B 1 94 ? 60.79817 -3.45695 -26.01949 1.000 99.85513 90 ILE B CA 1
ATOM 3829 C C . ILE B 1 94 ? 59.44630 -4.08769 -25.70449 1.000 100.15626 90 ILE B C 1
ATOM 3830 O O . ILE B 1 94 ? 58.62522 -3.50036 -24.98960 1.000 98.60465 90 ILE B O 1
ATOM 3835 N N . LYS B 1 95 ? 59.18817 -5.28600 -26.23592 1.000 101.15797 91 LYS B N 1
ATOM 3836 C CA . LYS B 1 95 ? 57.94758 -5.98415 -25.91331 1.000 95.45458 91 LYS B CA 1
ATOM 3837 C C . LYS B 1 95 ? 57.88249 -6.32993 -24.43113 1.000 94.62745 91 LYS B C 1
ATOM 3838 O O . LYS B 1 95 ? 56.82717 -6.19746 -23.79997 1.000 100.08870 91 LYS B O 1
ATOM 3840 N N . GLU B 1 96 ? 59.00146 -6.78229 -23.85985 1.000 97.30366 92 GLU B N 1
ATOM 3841 C CA . GLU B 1 96 ? 59.04962 -7.03550 -22.42358 1.000 94.18610 92 GLU B CA 1
ATOM 3842 C C . GLU B 1 96 ? 58.89320 -5.74308 -21.63225 1.000 83.60350 92 GLU B C 1
ATOM 3843 O O . GLU B 1 96 ? 58.23607 -5.72489 -20.58480 1.000 74.96415 92 GLU B O 1
ATOM 3845 N N . LEU B 1 97 ? 59.49707 -4.65434 -22.11552 1.000 80.36225 93 LEU B N 1
ATOM 3846 C CA . LEU B 1 97 ? 59.36245 -3.36627 -21.44282 1.000 77.08592 93 LEU B CA 1
ATOM 3847 C C . LEU B 1 97 ? 57.91397 -2.89342 -21.43830 1.000 87.40032 93 LEU B C 1
ATOM 3848 O O . LEU B 1 97 ? 57.42955 -2.36154 -20.43233 1.000 92.09693 93 LEU B O 1
ATOM 3853 N N . ARG B 1 98 ? 57.20537 -3.07863 -22.55457 1.000 92.93903 94 ARG B N 1
ATOM 3854 C CA . ARG B 1 98 ? 55.80901 -2.66592 -22.62793 1.000 84.43102 94 ARG B CA 1
ATOM 3855 C C . ARG B 1 98 ? 54.89887 -3.53791 -21.77276 1.000 88.92730 94 ARG B C 1
ATOM 3856 O O . ARG B 1 98 ? 53.78557 -3.11350 -21.44554 1.000 91.07223 94 ARG B O 1
ATOM 3858 N N . SER B 1 99 ? 55.34110 -4.74038 -21.40694 1.000 86.13042 95 SER B N 1
ATOM 3859 C CA . SER B 1 99 ? 54.54103 -5.64436 -20.59217 1.000 87.76288 95 SER B CA 1
ATOM 3860 C C . SER B 1 99 ? 54.74447 -5.44554 -19.09585 1.000 85.38054 95 SER B C 1
ATOM 3861 O O . SER B 1 99 ? 53.94166 -5.95480 -18.30618 1.000 88.96873 95 SER B O 1
ATOM 3864 N N . ARG B 1 100 ? 55.78747 -4.72781 -18.68817 1.000 76.46532 96 ARG B N 1
ATOM 3865 C CA . ARG B 1 100 ? 56.03818 -4.51090 -17.27127 1.000 80.79420 96 ARG B CA 1
ATOM 3866 C C . ARG B 1 100 ? 55.03928 -3.51773 -16.68865 1.000 84.93264 96 ARG B C 1
ATOM 3867 O O . ARG B 1 100 ? 54.48671 -2.66790 -17.39243 1.000 86.45156 96 ARG B O 1
ATOM 3875 N N . THR B 1 101 ? 54.81268 -3.63341 -15.38349 1.000 89.68210 97 THR B N 1
ATOM 3876 C CA . THR B 1 101 ? 53.93304 -2.73473 -14.64745 1.000 86.59612 97 THR B CA 1
ATOM 3877 C C . THR B 1 101 ? 54.78853 -1.81525 -13.78712 1.000 72.42427 97 THR B C 1
ATOM 3878 O O . THR B 1 101 ? 55.49940 -2.28203 -12.89046 1.000 73.13056 97 THR B O 1
ATOM 3882 N N . PHE B 1 102 ? 54.71828 -0.51560 -14.06072 1.000 61.53128 98 PHE B N 1
ATOM 3883 C CA . PHE B 1 102 ? 55.48861 0.46942 -13.32376 1.000 66.95786 98 PHE B CA 1
ATOM 3884 C C . PHE B 1 102 ? 54.58934 1.24823 -12.36956 1.000 67.02221 98 PHE B C 1
ATOM 3885 O O . PHE B 1 102 ? 53.39156 1.40536 -12.62727 1.000 65.41211 98 PHE B O 1
ATOM 3893 N N . PRO B 1 103 ? 55.13016 1.73398 -11.25237 1.000 63.79291 99 PRO B N 1
ATOM 3894 C CA . PRO B 1 103 ? 54.33934 2.60627 -10.37706 1.000 69.81042 99 PRO B CA 1
ATOM 3895 C C . PRO B 1 103 ? 53.91398 3.86928 -11.11100 1.000 72.05801 99 PRO B C 1
ATOM 3896 O O . PRO B 1 103 ? 54.65336 4.40980 -11.93651 1.000 61.34229 99 PRO B O 1
ATOM 3900 N N . SER B 1 104 ? 52.70319 4.33119 -10.80668 1.000 90.69047 100 SER B N 1
ATOM 3901 C CA . SER B 1 104 ? 52.14738 5.48263 -11.50371 1.000 93.06449 100 SER B CA 1
ATOM 3902 C C . SER B 1 104 ? 52.96560 6.73438 -11.21311 1.000 98.35732 100 SER B C 1
ATOM 3903 O O . SER B 1 104 ? 53.41472 6.95854 -10.08556 1.000 94.22961 100 SER B O 1
ATOM 3906 N N . ALA B 1 105 ? 53.15953 7.55340 -12.24658 1.000 76.14531 101 ALA B N 1
ATOM 3907 C CA . ALA B 1 105 ? 53.93314 8.77949 -12.11259 1.000 72.59064 101 ALA B CA 1
ATOM 3908 C C . ALA B 1 105 ? 53.13333 9.92488 -11.50893 1.000 72.98953 101 ALA B C 1
ATOM 3909 O O . ALA B 1 105 ? 53.72074 10.96381 -11.18942 1.000 74.38958 101 ALA B O 1
ATOM 3911 N N . GLU B 1 106 ? 51.81833 9.76178 -11.34130 1.000 72.68216 102 GLU B N 1
ATOM 3912 C CA . GLU B 1 106 ? 50.99425 10.83265 -10.79222 1.000 76.45706 102 GLU B CA 1
ATOM 3913 C C . GLU B 1 106 ? 51.40227 11.21052 -9.37456 1.000 76.93528 102 GLU B C 1
ATOM 3914 O O . GLU B 1 106 ? 51.13870 12.33944 -8.94608 1.000 79.31908 102 GLU B O 1
ATOM 3916 N N . ASP B 1 107 ? 52.03455 10.29431 -8.63826 1.000 71.89744 103 ASP B N 1
ATOM 3917 C CA . ASP B 1 107 ? 52.45884 10.60150 -7.27639 1.000 81.06588 103 ASP B CA 1
ATOM 3918 C C . ASP B 1 107 ? 53.55110 11.66551 -7.25514 1.000 87.67684 103 ASP B C 1
ATOM 3919 O O . ASP B 1 107 ? 53.53885 12.55636 -6.39741 1.000 73.85275 103 ASP B O 1
ATOM 3921 N N . VAL B 1 108 ? 54.49990 11.59442 -8.18683 1.000 85.42056 104 VAL B N 1
ATOM 3922 C CA . VAL B 1 108 ? 55.67008 12.45852 -8.17860 1.000 58.19852 104 VAL B CA 1
ATOM 3923 C C . VAL B 1 108 ? 55.62356 13.49467 -9.29644 1.000 62.93049 104 VAL B C 1
ATOM 3924 O O .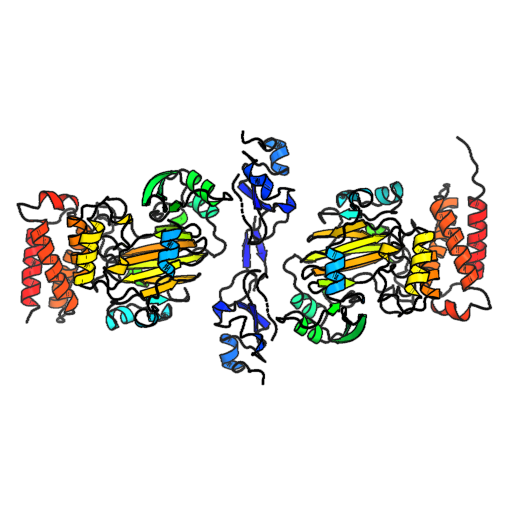 VAL B 1 108 ? 56.06244 14.63095 -9.10562 1.000 73.69258 104 VAL B O 1
ATOM 3928 N N . VAL B 1 109 ? 55.10101 13.13136 -10.46370 1.000 62.70919 105 VAL B N 1
ATOM 3929 C CA . VAL B 1 109 ? 55.02933 14.04595 -11.59832 1.000 50.64296 105 VAL B CA 1
ATOM 3930 C C . VAL B 1 109 ? 53.75689 14.87271 -11.47215 1.000 54.59877 105 VAL B C 1
ATOM 3931 O O . VAL B 1 109 ? 52.64619 14.33387 -11.53070 1.000 64.93933 105 VAL B O 1
ATOM 3935 N N . ALA B 1 110 ? 53.91815 16.18026 -11.30041 1.000 45.28061 106 ALA B N 1
ATOM 3936 C CA . ALA B 1 110 ? 52.79089 17.08116 -11.12449 1.000 50.57039 106 ALA B CA 1
ATOM 3937 C C . ALA B 1 110 ? 52.32096 17.62772 -12.46627 1.000 49.44413 106 ALA B C 1
ATOM 3938 O O . ALA B 1 110 ? 53.11435 17.83876 -13.38734 1.000 52.18702 106 ALA B O 1
ATOM 3940 N N . ARG B 1 111 ? 51.01275 17.85144 -12.56815 1.000 45.05564 107 ARG B N 1
ATOM 3941 C CA . ARG B 1 111 ? 50.39635 18.44962 -13.74791 1.000 49.86743 107 ARG B CA 1
ATOM 3942 C C . ARG B 1 111 ? 50.03790 19.89193 -13.41256 1.000 51.93973 107 ARG B C 1
ATOM 3943 O O . ARG B 1 111 ? 49.16440 20.14258 -12.57519 1.000 54.34820 107 ARG B O 1
ATOM 3951 N N . VAL B 1 112 ? 50.71019 20.83359 -14.06740 1.000 47.79692 108 VAL B N 1
ATOM 3952 C CA . VAL B 1 112 ? 50.56249 22.25507 -13.76506 1.000 42.65073 108 VAL B CA 1
ATOM 3953 C C . VAL B 1 112 ? 50.13505 22.99264 -15.02904 1.000 51.21147 108 VAL B C 1
ATOM 3954 O O . VAL B 1 112 ? 50.62076 22.67327 -16.12414 1.000 46.33196 108 VAL B O 1
ATOM 3958 N N . PRO B 1 113 ? 49.22830 23.96573 -14.93520 1.000 45.02854 109 PRO B N 1
ATOM 3959 C CA . PRO B 1 113 ? 48.92559 24.79958 -16.10318 1.000 42.86335 109 PRO B CA 1
ATOM 3960 C C . PRO B 1 113 ? 50.13762 25.61786 -16.52192 1.000 47.11055 109 PRO B C 1
ATOM 3961 O O . PRO B 1 113 ? 51.00595 25.94546 -15.71007 1.000 51.11443 109 PRO B O 1
ATOM 3965 N N . GLY B 1 114 ? 50.19066 25.93980 -17.81570 1.000 50.37479 110 GLY B N 1
ATOM 3966 C CA . GLY B 1 114 ? 51.33120 26.67446 -18.33892 1.000 45.79250 110 GLY B CA 1
ATOM 3967 C C . GLY B 1 114 ? 51.48004 28.05342 -17.72575 1.000 49.28698 110 GLY B C 1
ATOM 3968 O O . GLY B 1 114 ? 52.59302 28.49363 -17.42711 1.000 51.90984 110 GLY B O 1
ATOM 3969 N N . SER B 1 115 ? 50.36171 28.75531 -17.53095 1.000 55.86054 111 SER B N 1
ATOM 3970 C CA . SER B 1 115 ? 50.41086 30.09334 -16.95391 1.000 51.56444 111 SER B CA 1
ATOM 3971 C C . SER B 1 115 ? 50.85566 30.08565 -15.49697 1.000 49.89432 111 SER B C 1
ATOM 3972 O O . SER B 1 115 ? 51.32065 31.11677 -15.00009 1.000 53.05172 111 SER B O 1
ATOM 3975 N N . GLN B 1 116 ? 50.72534 28.95534 -14.80427 1.000 49.18712 112 GLN B N 1
ATOM 3976 C CA . GLN B 1 116 ? 51.09068 28.86443 -13.39741 1.000 54.56114 112 GLN B CA 1
ATOM 3977 C C . GLN B 1 116 ? 52.53924 28.44095 -13.18165 1.000 59.91260 112 GLN B C 1
ATOM 3978 O O . GLN B 1 116 ? 53.01288 28.46404 -12.04012 1.000 62.10355 112 GLN B O 1
ATOM 3984 N N . LEU B 1 117 ? 53.25628 28.06752 -14.24277 1.000 56.63143 113 LEU B N 1
ATOM 3985 C CA . LEU B 1 117 ? 54.65484 27.65301 -14.12769 1.000 56.72482 113 LEU B CA 1
ATOM 3986 C C . LEU B 1 117 ? 55.53644 28.89260 -14.25275 1.000 57.48140 113 LEU B C 1
ATOM 3987 O O . LEU B 1 117 ? 56.06007 29.22637 -15.31796 1.000 55.69535 113 LEU B O 1
ATOM 3992 N N . THR B 1 118 ? 55.69752 29.58525 -13.13055 1.000 56.88721 114 THR B N 1
ATOM 3993 C CA . THR B 1 118 ? 56.46057 30.82182 -13.05642 1.000 54.94915 114 THR B CA 1
ATOM 3994 C C . THR B 1 118 ? 57.69727 30.62108 -12.18499 1.000 56.95325 114 THR B C 1
ATOM 3995 O O . THR B 1 118 ? 57.94099 29.53852 -11.64406 1.000 68.12158 114 THR B O 1
ATOM 3999 N N . LEU B 1 119 ? 58.48654 31.69100 -12.05631 1.000 57.45898 115 LEU B N 1
ATOM 4000 C CA . LEU B 1 119 ? 59.70099 31.62534 -11.24910 1.000 56.48046 115 LEU B CA 1
ATOM 4001 C C . LEU B 1 119 ? 59.37765 31.38789 -9.77931 1.000 60.31299 115 LEU B C 1
ATOM 4002 O O . LEU B 1 119 ? 60.09035 30.64763 -9.09095 1.000 60.95223 115 LEU B O 1
ATOM 4007 N N . GLY B 1 120 ? 58.31151 32.01502 -9.27840 1.000 77.75541 116 GLY B N 1
ATOM 4008 C CA . GLY B 1 120 ? 57.93484 31.81555 -7.88826 1.000 80.38034 116 GLY B CA 1
ATOM 4009 C C . GLY B 1 120 ? 57.55872 30.37826 -7.58434 1.000 83.47763 116 GLY B C 1
ATOM 4010 O O . GLY B 1 120 ? 57.85260 29.86509 -6.50174 1.000 79.92310 116 GLY B O 1
ATOM 4011 N N . TYR B 1 121 ? 56.89765 29.71082 -8.53353 1.000 66.21765 117 TYR B N 1
ATOM 4012 C CA . TYR B 1 121 ? 56.55290 28.30529 -8.34646 1.000 56.55049 117 TYR B CA 1
ATOM 4013 C C . TYR B 1 121 ? 57.80279 27.44169 -8.23078 1.000 67.76769 117 TYR B C 1
ATOM 4014 O O . TYR B 1 121 ? 57.86318 26.53259 -7.39464 1.000 78.77246 117 TYR B O 1
ATOM 4023 N N . MET B 1 122 ? 58.80818 27.70522 -9.06966 1.000 67.98311 118 MET B N 1
ATOM 4024 C CA . MET B 1 122 ? 60.03636 26.91731 -9.02686 1.000 55.97627 118 MET B CA 1
ATOM 4025 C C . MET B 1 122 ? 60.77528 27.11344 -7.70951 1.000 58.48674 118 MET B C 1
ATOM 4026 O O . MET B 1 122 ? 61.28788 26.15045 -7.12826 1.000 52.05001 118 MET B O 1
ATOM 4031 N N . GLU B 1 123 ? 60.84988 28.35596 -7.22766 1.000 61.88408 119 GLU B N 1
ATOM 4032 C CA . GLU B 1 123 ? 61.48235 28.60943 -5.93750 1.000 56.30194 119 GLU B CA 1
ATOM 4033 C C . GLU B 1 123 ? 60.69621 27.96804 -4.80046 1.000 60.08061 119 GLU B C 1
ATOM 4034 O O . GLU B 1 123 ? 61.28633 27.41823 -3.86279 1.000 63.35741 119 GLU B O 1
ATOM 4040 N N . GLU B 1 124 ? 59.36401 28.03457 -4.86327 1.000 70.55990 120 GLU B N 1
ATOM 4041 C CA . GLU B 1 124 ? 58.53974 27.45907 -3.80507 1.000 76.52951 120 GLU B CA 1
ATOM 4042 C C . GLU B 1 124 ? 58.68558 25.94301 -3.74294 1.000 65.49623 120 GLU B C 1
ATOM 4043 O O . GLU B 1 124 ? 58.75595 25.36601 -2.65156 1.000 62.67526 120 GLU B O 1
ATOM 4045 N N . HIS B 1 125 ? 58.73108 25.28032 -4.89962 1.000 73.89809 121 HIS B N 1
ATOM 4046 C CA . HIS B 1 125 ? 58.78556 23.82505 -4.94879 1.000 74.49555 121 HIS B CA 1
ATOM 4047 C C . HIS B 1 125 ? 60.19735 23.26995 -5.08326 1.000 75.57188 121 HIS B C 1
ATOM 4048 O O . HIS B 1 125 ? 60.42524 22.11233 -4.71510 1.000 67.18368 121 HIS B O 1
ATOM 4055 N N . GLY B 1 126 ? 61.14309 24.05484 -5.59829 1.000 63.28981 122 GLY B N 1
ATOM 4056 C CA . GLY B 1 126 ? 62.52523 23.63617 -5.69151 1.000 55.19589 122 GLY B CA 1
ATOM 4057 C C . GLY B 1 126 ? 62.90189 22.91024 -6.96521 1.000 54.38189 122 GLY B C 1
ATOM 4058 O O . GLY B 1 126 ? 64.09728 22.68041 -7.19217 1.000 65.22639 122 GLY B O 1
ATOM 4059 N N . PHE B 1 127 ? 61.92887 22.55281 -7.80216 1.000 56.06078 123 PHE B N 1
ATOM 4060 C CA . PHE B 1 127 ? 62.16204 21.83695 -9.05695 1.000 48.04874 123 PHE B CA 1
ATOM 4061 C C . PHE B 1 127 ? 62.97614 20.56300 -8.82233 1.000 43.97958 123 PHE B C 1
ATOM 4062 O O . PHE B 1 127 ? 64.06192 20.36874 -9.37204 1.000 37.47268 123 PHE B O 1
ATOM 4070 N N . THR B 1 128 ? 62.42552 19.68705 -7.98261 1.000 45.09001 124 THR B N 1
ATOM 4071 C CA . THR B 1 128 ? 63.05673 18.41288 -7.67525 1.000 41.44625 124 THR B CA 1
ATOM 4072 C C . THR B 1 128 ? 62.33701 17.21877 -8.28516 1.000 42.05141 124 THR B C 1
ATOM 4073 O O . THR B 1 128 ? 62.84184 16.09559 -8.18064 1.000 42.85365 124 THR B O 1
ATOM 4077 N N . GLU B 1 129 ? 61.18394 17.42533 -8.91282 1.000 42.58579 125 GLU B N 1
ATOM 4078 C CA . GLU B 1 129 ? 60.41660 16.35978 -9.53653 1.000 40.48154 125 GLU B CA 1
ATOM 4079 C C . GLU B 1 129 ? 59.93823 16.82107 -10.90435 1.000 44.58437 125 GLU B C 1
ATOM 4080 O O . GLU B 1 129 ? 59.78629 18.02664 -11.13670 1.000 37.78737 125 GLU B O 1
ATOM 4086 N N . PRO B 1 130 ? 59.71450 15.88969 -11.83328 1.000 48.03205 126 PRO B N 1
ATOM 4087 C CA . PRO B 1 130 ? 59.28898 16.28207 -13.18198 1.000 46.43053 126 PRO B CA 1
ATOM 4088 C C . PRO B 1 130 ? 57.93854 16.98293 -13.17552 1.000 41.56027 126 PRO B C 1
ATOM 4089 O O . PRO B 1 130 ? 57.06518 16.69813 -12.35292 1.000 50.02195 126 PRO B O 1
ATOM 4093 N N . ILE B 1 131 ? 57.77866 17.91332 -14.11373 1.000 38.18461 127 ILE B N 1
ATOM 4094 C CA . ILE B 1 131 ? 56.55252 18.68428 -14.27824 1.000 39.02987 127 ILE B CA 1
ATOM 4095 C C . ILE B 1 131 ? 56.02062 18.44042 -15.68285 1.000 41.70562 127 ILE B C 1
ATOM 4096 O O . ILE B 1 131 ? 56.76371 18.56536 -16.66327 1.000 49.63003 127 ILE B O 1
ATOM 4101 N N . LEU B 1 132 ? 54.74082 18.09329 -15.77820 1.000 48.46348 128 LEU B N 1
ATOM 4102 C CA . LEU B 1 132 ? 54.07339 17.87155 -17.05351 1.000 46.76945 128 LEU B CA 1
ATOM 4103 C C . LEU B 1 132 ? 53.02702 18.95551 -17.26939 1.000 46.17983 128 LEU B C 1
ATOM 4104 O O . LEU B 1 132 ? 52.17614 19.18395 -16.40331 1.000 56.91943 128 LEU B O 1
ATOM 4109 N N . VAL B 1 133 ? 53.09307 19.61902 -18.41908 1.000 43.98211 129 VAL B N 1
ATOM 4110 C CA . VAL B 1 133 ? 52.13049 20.66132 -18.76637 1.000 53.49819 129 VAL B CA 1
ATOM 4111 C C . VAL B 1 133 ? 51.29738 20.16628 -19.94313 1.000 59.71497 129 VAL B C 1
ATOM 4112 O O . VAL B 1 133 ? 51.77300 20.18306 -21.08821 1.000 53.28657 129 VAL B O 1
ATOM 4116 N N . PRO B 1 134 ? 50.06341 19.70647 -19.70752 1.000 52.51311 130 PRO B N 1
ATOM 4117 C CA . PRO B 1 134 ? 49.28016 19.11130 -20.80615 1.000 47.96115 130 PRO B CA 1
ATOM 4118 C C . PRO B 1 134 ? 49.03177 20.05450 -21.97033 1.000 61.26844 130 PRO B C 1
ATOM 4119 O O . PRO B 1 134 ? 49.04284 19.61693 -23.12773 1.000 79.92786 130 PRO B O 1
ATOM 4123 N N . LYS B 1 135 ? 48.80814 21.33745 -21.70073 1.000 53.80201 131 LYS B N 1
ATOM 4124 C CA . LYS B 1 135 ? 48.52876 22.32305 -22.73570 1.000 62.87601 131 LYS B CA 1
ATOM 4125 C C . LYS B 1 135 ? 49.60059 23.40149 -22.70238 1.000 58.28994 131 LYS B C 1
ATOM 4126 O O . LYS B 1 135 ? 49.92191 23.92971 -21.63299 1.000 45.80328 131 LYS B O 1
ATOM 4128 N N . LYS B 1 136 ? 50.14050 23.73440 -23.87636 1.000 49.32361 132 LYS B N 1
ATOM 4129 C CA . LYS B 1 136 ? 51.21573 24.71431 -23.97057 1.000 44.89459 132 LYS B CA 1
ATOM 4130 C C . LYS B 1 136 ? 50.75906 26.13526 -23.66857 1.000 51.19640 132 LYS B C 1
ATOM 4131 O O . LYS B 1 136 ? 51.61027 27.02394 -23.55379 1.000 59.84034 132 LYS B O 1
ATOM 4137 N N . ASP B 1 137 ? 49.45349 26.37294 -23.55250 1.000 59.72212 133 ASP B N 1
ATOM 4138 C CA . ASP B 1 137 ? 48.95356 27.71585 -23.28712 1.000 63.43951 133 ASP B CA 1
ATOM 4139 C C . ASP B 1 137 ? 49.47195 28.22934 -21.94930 1.000 55.81568 133 ASP B C 1
ATOM 4140 O O . ASP B 1 137 ? 49.41841 27.52726 -20.93530 1.000 57.15353 133 ASP B O 1
ATOM 4145 N N . GLY B 1 138 ? 49.97548 29.46330 -21.95236 1.000 52.63808 134 GLY B N 1
ATOM 4146 C CA . GLY B 1 138 ? 50.5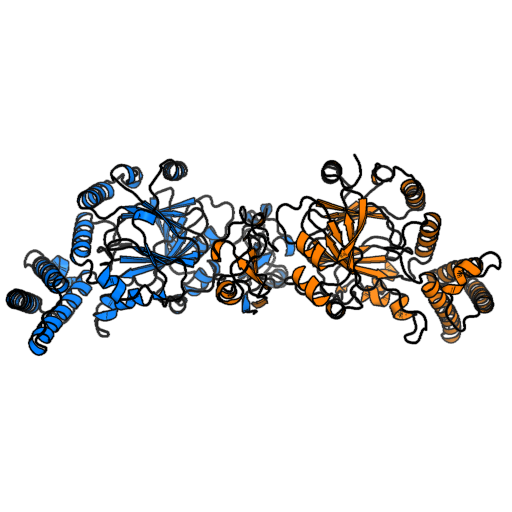0401 30.09117 -20.76445 1.000 50.03250 134 GLY B CA 1
ATOM 4147 C C . GLY B 1 138 ? 51.99402 29.91955 -20.55642 1.000 49.12785 134 GLY B C 1
ATOM 4148 O O . GLY B 1 138 ? 52.58932 30.68440 -19.78965 1.000 52.99743 134 GLY B O 1
ATOM 4149 N N . LEU B 1 139 ? 52.61504 28.94091 -21.21712 1.000 56.69458 135 LEU B N 1
ATOM 4150 C CA . LEU B 1 139 ? 54.04595 28.71041 -21.06252 1.000 60.63068 135 LEU B CA 1
ATOM 4151 C C . LEU B 1 139 ? 54.89740 29.71574 -21.82330 1.000 63.62409 135 LEU B C 1
ATOM 4152 O O . LEU B 1 139 ? 56.07682 29.88131 -21.49345 1.000 65.06741 135 LEU B O 1
ATOM 4157 N N . GLY B 1 140 ? 54.33630 30.38569 -22.82576 1.000 60.47962 136 GLY B N 1
ATOM 4158 C CA . GLY B 1 140 ? 55.14216 31.17943 -23.72690 1.000 55.10715 136 GLY B CA 1
ATOM 4159 C C . GLY B 1 140 ? 55.92109 30.37059 -24.73648 1.000 57.05451 136 GLY B C 1
ATOM 4160 O O . GLY B 1 140 ? 56.78619 30.92761 -25.42187 1.000 48.98859 136 GLY B O 1
ATOM 4161 N N . LEU B 1 141 ? 55.64422 29.07318 -24.84460 1.000 69.42635 137 LEU B N 1
ATOM 4162 C CA . LEU B 1 141 ? 56.35480 28.21750 -25.78378 1.000 59.68017 137 LEU B CA 1
ATOM 4163 C C . LEU B 1 141 ? 55.91062 28.50949 -27.21085 1.000 50.77686 137 LEU B C 1
ATOM 4164 O O . LEU B 1 141 ? 54.71232 28.60630 -27.49315 1.000 52.26022 137 LEU B O 1
ATOM 4169 N N . ALA B 1 142 ? 56.87924 28.64973 -28.11055 1.000 42.26642 138 ALA B N 1
ATOM 4170 C CA . ALA B 1 142 ? 56.61823 28.84590 -29.53007 1.000 43.76078 138 ALA B CA 1
ATOM 4171 C C . ALA B 1 142 ? 57.02568 27.58421 -30.27780 1.000 52.80578 138 ALA B C 1
ATOM 4172 O O . ALA B 1 142 ? 58.19452 27.18521 -30.23918 1.000 51.87527 138 ALA B O 1
ATOM 4174 N N . VAL B 1 143 ? 56.06222 26.95860 -30.94600 1.000 62.22193 139 VAL B N 1
ATOM 4175 C CA . VAL B 1 143 ? 56.30382 25.74511 -31.72498 1.000 51.07371 139 VAL B CA 1
ATOM 4176 C C . VAL B 1 143 ? 55.52864 25.83581 -33.02882 1.000 45.22358 139 VAL B C 1
ATOM 4177 O O . VAL B 1 143 ? 54.54060 26.57520 -33.13388 1.000 60.80833 139 VAL B O 1
ATOM 4181 N N . PRO B 1 144 ? 55.96505 25.09986 -34.05059 1.000 32.74040 140 PRO B N 1
ATOM 4182 C CA . PRO B 1 144 ? 55.20065 25.06057 -35.30061 1.000 51.58717 140 PRO B CA 1
ATOM 4183 C C . PRO B 1 144 ? 53.83490 24.42510 -35.09088 1.000 57.21101 140 PRO B C 1
ATOM 4184 O O . PRO B 1 144 ? 53.60467 23.67308 -34.14131 1.000 58.81317 140 PRO B O 1
ATOM 4188 N N . ALA B 1 145 ? 52.91542 24.75247 -35.99437 1.000 54.74555 141 ALA B N 1
ATOM 4189 C CA . ALA B 1 145 ? 51.58636 24.16809 -35.94324 1.000 62.67660 141 ALA B CA 1
ATOM 4190 C C . ALA B 1 145 ? 51.67589 22.65875 -36.16569 1.000 69.19416 141 ALA B C 1
ATOM 4191 O O . ALA B 1 145 ? 52.63625 22.16980 -36.76882 1.000 74.84307 141 ALA B O 1
ATOM 4193 N N . PRO B 1 146 ? 50.69630 21.89271 -35.67629 1.000 62.36477 142 PRO B N 1
ATOM 4194 C CA . PRO B 1 146 ? 50.75617 20.42991 -35.84863 1.000 58.22530 142 PRO B CA 1
ATOM 4195 C C . PRO B 1 146 ? 50.84768 19.97790 -37.29948 1.000 55.20495 142 PRO B C 1
ATOM 4196 O O . PRO B 1 146 ? 51.20519 18.81852 -37.54647 1.000 55.91989 142 PRO B O 1
ATOM 4200 N N . THR B 1 147 ? 50.55391 20.84856 -38.26221 1.000 48.65516 143 THR B N 1
ATOM 4201 C CA . THR B 1 147 ? 50.77576 20.55282 -39.67607 1.000 47.46905 143 THR B CA 1
ATOM 4202 C C . THR B 1 147 ? 52.21567 20.86952 -40.08287 1.000 46.59002 143 THR B C 1
ATOM 4203 O O . THR B 1 147 ? 52.48262 21.55315 -41.07342 1.000 51.48482 143 THR B O 1
ATOM 4207 N N . PHE B 1 148 ? 53.16295 20.34798 -39.30661 1.000 46.99406 144 PHE B N 1
ATOM 4208 C CA . PHE B 1 148 ? 54.58872 20.50509 -39.57210 1.000 40.21331 144 PHE B CA 1
ATOM 4209 C C . PHE B 1 148 ? 55.22531 19.12663 -39.49139 1.000 45.50390 144 PHE B C 1
ATOM 4210 O O . PHE B 1 148 ? 55.21562 18.49649 -38.42829 1.000 55.75644 144 PHE B O 1
ATOM 4218 N N . TYR B 1 149 ? 55.77508 18.66225 -40.60507 1.000 40.91650 145 TYR B N 1
ATOM 4219 C CA . TYR B 1 149 ? 56.19819 17.27929 -40.75002 1.000 41.12952 145 TYR B CA 1
ATOM 4220 C C . TYR B 1 149 ? 57.71435 17.19610 -40.89648 1.000 42.75883 145 TYR B C 1
ATOM 4221 O O . TYR B 1 149 ? 58.41798 18.20795 -40.96420 1.000 45.99645 145 TYR B O 1
ATOM 4230 N N . VAL B 1 150 ? 58.21113 15.95706 -40.93994 1.000 48.43109 146 VAL B N 1
ATOM 4231 C CA . VAL B 1 150 ? 59.64648 15.72078 -41.07168 1.000 34.51879 146 VAL B CA 1
ATOM 4232 C C . VAL B 1 150 ? 60.15726 16.26501 -42.39975 1.000 37.51631 146 VAL B C 1
ATOM 4233 O O . VAL B 1 150 ? 61.27880 16.78108 -42.48644 1.000 33.34584 146 VAL B O 1
ATOM 4237 N N . SER B 1 151 ? 59.34522 16.15838 -43.45530 1.000 37.86621 147 SER B N 1
ATOM 4238 C CA . SER B 1 151 ? 59.72621 16.73505 -44.74095 1.000 33.62022 147 SER B CA 1
ATOM 4239 C C . SER B 1 151 ? 59.94267 18.23828 -44.62316 1.000 38.02793 147 SER B C 1
ATOM 4240 O O . SER B 1 151 ? 60.83913 18.79749 -45.26599 1.000 34.57621 147 SER B O 1
ATOM 4243 N N . ASP B 1 152 ? 59.12496 18.91028 -43.80937 1.000 37.36701 148 ASP B N 1
ATOM 4244 C CA . ASP B 1 152 ? 59.35395 20.32412 -43.53316 1.000 33.62987 148 ASP B CA 1
ATOM 4245 C C . ASP B 1 152 ? 60.64151 20.52860 -42.74394 1.000 44.12266 148 ASP B C 1
ATOM 4246 O O . ASP B 1 152 ? 61.37552 21.49402 -42.98430 1.000 51.84083 148 ASP B O 1
ATOM 4251 N N . VAL B 1 153 ? 60.92977 19.63170 -41.79611 1.000 45.51079 149 VAL B N 1
ATOM 4252 C CA . VAL B 1 153 ? 62.16841 19.72786 -41.02663 1.000 39.77108 149 VAL B CA 1
ATOM 4253 C C . VAL B 1 153 ? 63.37561 19.65000 -41.95158 1.000 32.99618 149 VAL B C 1
ATOM 4254 O O . VAL B 1 153 ? 64.36512 20.36906 -41.76831 1.000 43.67454 149 VAL B O 1
ATOM 4258 N N . GLU B 1 154 ? 63.31032 18.78234 -42.96413 1.000 35.16632 150 GLU B N 1
ATOM 4259 C CA . GLU B 1 154 ? 64.42173 18.64853 -43.90025 1.000 39.06197 150 GLU B CA 1
ATOM 4260 C C . GLU B 1 154 ? 64.66413 19.94414 -44.66508 1.000 44.79909 150 GLU B C 1
ATOM 4261 O O . GLU B 1 154 ? 65.81574 20.34146 -44.87785 1.000 49.26144 150 GLU B O 1
ATOM 4267 N N . ASN B 1 155 ? 63.59040 20.61392 -45.09186 1.000 43.75025 151 ASN B N 1
ATOM 4268 C CA . ASN B 1 155 ? 63.74183 21.83110 -45.88386 1.000 46.54896 151 ASN B CA 1
ATOM 4269 C C . ASN B 1 155 ? 64.36268 22.96062 -45.06956 1.000 48.27073 151 ASN B C 1
ATOM 4270 O O . ASN B 1 155 ? 65.25048 23.66869 -45.55912 1.000 42.77824 151 ASN B O 1
ATOM 4275 N N . TYR B 1 156 ? 63.91296 23.14671 -43.82723 1.000 47.25436 152 TYR B N 1
ATOM 4276 C CA . TYR B 1 156 ? 64.39431 24.26148 -43.02032 1.000 53.44128 152 TYR B CA 1
ATOM 4277 C C . TYR B 1 156 ? 65.75339 23.99591 -42.38568 1.000 44.66570 152 TYR B C 1
ATOM 4278 O O . TYR B 1 156 ? 66.46845 24.95232 -42.06817 1.000 48.32331 152 TYR B O 1
ATOM 4287 N N . VAL B 1 157 ? 66.12620 22.73442 -42.19173 1.000 43.95332 153 VAL B N 1
ATOM 4288 C CA . VAL B 1 157 ? 67.45099 22.41514 -41.66789 1.000 42.12237 153 VAL B CA 1
ATOM 4289 C C . VAL B 1 157 ? 68.46883 22.27249 -42.79245 1.000 49.01618 153 VAL B C 1
ATOM 4290 O O . VAL B 1 157 ? 69.59290 22.76984 -42.68751 1.000 54.39588 153 VAL B O 1
ATOM 4294 N N . GLY B 1 158 ? 68.08830 21.61219 -43.88285 1.000 47.53804 154 GLY B N 1
ATOM 4295 C CA . GLY B 1 158 ? 68.98103 21.38745 -44.99362 1.000 40.53283 154 GLY B CA 1
ATOM 4296 C C . GLY B 1 158 ? 69.19668 19.91094 -45.25106 1.000 48.81742 154 GLY B C 1
ATOM 4297 O O . GLY B 1 158 ? 69.77151 19.19005 -44.42931 1.000 43.36028 154 GLY B O 1
ATOM 4298 N N . PRO B 1 159 ? 68.72827 19.43003 -46.40563 1.000 62.36740 155 PRO B N 1
ATOM 4299 C CA . PRO B 1 159 ? 68.86654 17.99578 -46.70945 1.000 54.73600 155 PRO B CA 1
ATOM 4300 C C . PRO B 1 159 ? 70.30757 17.52327 -46.77347 1.000 55.98455 155 PRO B C 1
ATOM 4301 O O . PRO B 1 159 ? 70.57509 16.34626 -46.50168 1.000 55.63706 155 PRO B O 1
ATOM 4305 N N . GLU B 1 160 ? 71.24641 18.40266 -47.12287 1.000 51.90591 156 GLU B N 1
ATOM 4306 C CA . GLU B 1 160 ? 72.65037 18.02337 -47.20707 1.000 44.56959 156 GLU B CA 1
ATOM 4307 C C . GLU B 1 160 ? 73.34838 18.00967 -45.85390 1.000 44.73600 156 GLU B C 1
ATOM 4308 O O . GLU B 1 160 ? 74.49360 17.55231 -45.77421 1.000 50.84490 156 GLU B O 1
ATOM 4314 N N . ARG B 1 161 ? 72.69769 18.49685 -44.80032 1.000 54.10522 157 ARG B N 1
ATOM 4315 C CA . ARG B 1 161 ? 73.31807 18.52862 -43.48310 1.000 45.35707 157 ARG B CA 1
ATOM 4316 C C . ARG B 1 161 ? 73.51021 17.11913 -42.93614 1.000 44.85266 157 ARG B C 1
ATOM 4317 O O . ARG B 1 161 ? 72.62074 16.26894 -43.03180 1.000 48.46055 157 ARG B O 1
ATOM 4325 N N . SER B 1 162 ? 74.68335 16.87669 -42.35715 1.000 47.02587 158 SER B N 1
ATOM 4326 C CA . SER B 1 162 ? 74.99180 15.59753 -41.73655 1.000 47.43978 158 SER B CA 1
ATOM 4327 C C . SER B 1 162 ? 74.50231 15.58949 -40.29421 1.000 46.21643 158 SER B C 1
ATOM 4328 O O . SER B 1 162 ? 74.69172 16.55986 -39.55549 1.000 53.67042 158 SER B O 1
ATOM 4331 N N . VAL B 1 163 ? 73.86634 14.48581 -39.89879 1.000 55.68076 159 VAL B N 1
ATOM 4332 C CA . VAL B 1 163 ? 73.26858 14.35505 -38.57782 1.000 46.99470 159 VAL B CA 1
ATOM 4333 C C . VAL B 1 163 ? 73.72506 13.04644 -37.94817 1.000 43.71844 159 VAL B C 1
ATOM 4334 O O . VAL B 1 163 ? 74.21690 12.13950 -38.62293 1.000 56.28264 159 VAL B O 1
ATOM 4338 N N . ASP B 1 164 ? 73.55696 12.96294 -36.63080 1.000 41.23279 160 ASP B N 1
ATOM 4339 C CA . ASP B 1 164 ? 73.89822 11.76526 -35.87432 1.000 48.70937 160 ASP B CA 1
ATOM 4340 C C . ASP B 1 164 ? 72.65106 10.90251 -35.71934 1.000 57.09944 160 ASP B C 1
ATOM 4341 O O . ASP B 1 164 ? 71.68139 11.31355 -35.07199 1.000 53.35192 160 ASP B O 1
ATOM 4346 N N . VAL B 1 165 ? 72.67896 9.71039 -36.30914 1.000 51.13970 161 VAL B N 1
ATOM 4347 C CA . VAL B 1 165 ? 71.54999 8.78752 -36.29845 1.000 54.88651 161 VAL B CA 1
ATOM 4348 C C . VAL B 1 165 ? 71.91797 7.58400 -35.44338 1.000 56.46105 161 VAL B C 1
ATOM 4349 O O . VAL B 1 165 ? 72.98685 6.98781 -35.62444 1.000 63.89018 161 VAL B O 1
ATOM 4353 N N . THR B 1 166 ? 71.03301 7.22933 -34.51511 1.000 50.34317 162 THR B N 1
ATOM 4354 C CA . THR B 1 166 ? 71.27050 6.14930 -33.56690 1.000 57.19086 162 THR B CA 1
ATOM 4355 C C . THR B 1 166 ? 70.58501 4.87973 -34.05766 1.000 64.93778 162 THR B C 1
ATOM 4356 O O . THR B 1 166 ? 69.36530 4.86448 -34.25701 1.000 55.95513 162 THR B O 1
ATOM 4360 N N . ASP B 1 167 ? 71.36916 3.82151 -34.24936 1.000 65.73581 163 ASP B N 1
ATOM 4361 C CA . ASP B 1 167 ? 70.83290 2.50331 -34.58027 1.000 52.22007 163 ASP B CA 1
ATOM 4362 C C . ASP B 1 167 ? 70.36947 1.86186 -33.27902 1.000 66.18875 163 ASP B C 1
ATOM 4363 O O . ASP B 1 167 ? 71.17506 1.32372 -32.51713 1.000 73.48888 163 ASP B O 1
ATOM 4368 N N . VAL B 1 168 ? 69.06111 1.92388 -33.02026 1.000 76.35314 164 VAL B N 1
ATOM 4369 C CA . VAL B 1 168 ? 68.52838 1.47988 -31.73315 1.000 84.61353 164 VAL B CA 1
ATOM 4370 C C . VAL B 1 168 ? 68.77524 -0.01070 -31.53349 1.000 84.37786 164 VAL B C 1
ATOM 4371 O O . VAL B 1 168 ? 69.20074 -0.44873 -30.45769 1.000 89.23725 164 VAL B O 1
ATOM 4375 N N . THR B 1 169 ? 68.50806 -0.81305 -32.56675 1.000 86.10594 165 THR B N 1
ATOM 4376 C CA . THR B 1 169 ? 68.68640 -2.25687 -32.44408 1.000 84.23934 165 THR B CA 1
ATOM 4377 C C . THR B 1 169 ? 70.14819 -2.61979 -32.20963 1.000 82.58243 165 THR B C 1
ATOM 4378 O O . THR B 1 169 ? 70.45421 -3.49449 -31.39069 1.000 85.15377 165 THR B O 1
ATOM 4382 N N . LYS B 1 170 ? 71.06479 -1.96049 -32.91622 1.000 77.01024 166 LYS B N 1
ATOM 4383 C CA . LYS B 1 170 ? 72.48821 -2.23257 -32.77047 1.000 72.35205 166 LYS B CA 1
ATOM 4384 C C . LYS B 1 170 ? 73.14895 -1.41495 -31.66757 1.000 76.92159 166 LYS B C 1
ATOM 4385 O O . LYS B 1 170 ? 74.30267 -1.69575 -31.32343 1.000 76.04461 166 LYS B O 1
ATOM 4387 N N . GLN B 1 171 ? 72.44815 -0.42928 -31.10416 1.000 83.68870 167 GLN B N 1
ATOM 4388 C CA . GLN B 1 171 ? 72.99120 0.44589 -30.06306 1.000 77.37289 167 GLN B CA 1
ATOM 4389 C C . GLN B 1 171 ? 74.31100 1.07726 -30.50487 1.000 70.96053 167 GLN B C 1
ATOM 4390 O O . GLN B 1 171 ? 75.30919 1.07364 -29.78092 1.000 67.19260 167 GLN B O 1
ATOM 4396 N N . LYS B 1 172 ? 74.30702 1.62689 -31.71748 1.000 80.58689 168 LYS B N 1
ATOM 4397 C CA . LYS B 1 172 ? 75.48846 2.25395 -32.28955 1.000 72.49416 168 LYS B CA 1
ATOM 4398 C C . LYS B 1 172 ? 75.09742 3.57915 -32.92743 1.000 62.94419 168 LYS B C 1
ATOM 4399 O O . LYS B 1 172 ? 73.92865 3.82359 -33.23648 1.000 57.82632 168 LYS B O 1
ATOM 4401 N N . ASP B 1 173 ? 76.09587 4.43869 -33.11647 1.000 76.69933 169 ASP B N 1
ATOM 4402 C CA . ASP B 1 173 ? 75.90976 5.75144 -33.71768 1.000 73.07183 169 ASP B CA 1
ATOM 4403 C C . ASP B 1 173 ? 76.69618 5.84126 -35.01778 1.000 71.74137 169 ASP B C 1
ATOM 4404 O O . ASP B 1 173 ? 77.85400 5.41617 -35.08571 1.000 76.03311 169 ASP B O 1
ATOM 4409 N N . CYS B 1 174 ? 76.06100 6.39653 -36.04796 1.000 63.88836 170 CYS B N 1
ATOM 4410 C CA . CYS B 1 174 ? 76.69519 6.58467 -37.34368 1.000 68.18084 170 CYS B CA 1
ATOM 4411 C C . CYS B 1 174 ? 76.23067 7.90307 -37.94435 1.000 61.93273 170 CYS B C 1
ATOM 4412 O O . CYS B 1 174 ? 75.08345 8.31776 -37.75945 1.000 64.32639 170 CYS B O 1
ATOM 4415 N N . LYS B 1 175 ? 77.13503 8.55634 -38.66965 1.000 60.67469 171 LYS B N 1
ATOM 4416 C CA . LYS B 1 175 ? 76.85645 9.85060 -39.27712 1.000 50.50766 171 LYS B CA 1
ATOM 4417 C C . LYS B 1 175 ? 76.31645 9.66041 -40.68892 1.000 62.44335 171 LYS B C 1
ATOM 4418 O O . LYS B 1 175 ? 76.88779 8.90697 -41.48361 1.000 81.03991 171 LYS B O 1
ATOM 4420 N N . MET B 1 176 ? 75.21607 10.34478 -40.99435 1.000 40.45073 172 MET B N 1
ATOM 4421 C CA . MET B 1 176 ? 74.61036 10.28185 -42.31589 1.000 47.92868 172 MET B CA 1
ATOM 4422 C C . MET B 1 176 ? 73.90840 11.60132 -42.59804 1.000 51.78077 172 MET B C 1
ATOM 4423 O O . MET B 1 176 ? 73.54100 12.34002 -41.68068 1.000 51.12805 172 MET B O 1
ATOM 4428 N N . LYS B 1 177 ? 73.72626 11.89027 -43.88376 1.000 58.21054 173 LYS B N 1
ATOM 4429 C CA . LYS B 1 177 ? 73.06869 13.12561 -44.28268 1.000 51.05191 173 LYS B CA 1
ATOM 4430 C C . LYS B 1 177 ? 71.58831 13.09163 -43.91963 1.000 51.64222 173 LYS B C 1
ATOM 4431 O O . LYS B 1 177 ? 70.97338 12.02681 -43.81117 1.000 41.68670 173 LYS B O 1
ATOM 4437 N N . LEU B 1 178 ? 71.01998 14.28457 -43.72608 1.000 47.94326 174 LEU B N 1
ATOM 4438 C CA . LEU B 1 178 ? 69.61811 14.38897 -43.33407 1.000 35.38359 174 LEU B CA 1
ATOM 4439 C C . LEU B 1 178 ? 68.69802 13.82196 -44.40779 1.000 44.41811 174 LEU B C 1
ATOM 4440 O O . LEU B 1 178 ? 67.68771 13.18101 -44.09388 1.000 40.78081 174 LEU B O 1
ATOM 4445 N N . LYS B 1 179 ? 69.02730 14.05229 -45.68215 1.000 48.80766 175 LYS B N 1
ATOM 4446 C CA . LYS B 1 179 ? 68.20484 13.52028 -46.76397 1.000 46.21024 175 LYS B CA 1
ATOM 4447 C C . LYS B 1 179 ? 68.19273 11.99673 -46.76385 1.000 42.73271 175 LYS B C 1
ATOM 4448 O O . LYS B 1 179 ? 67.17499 11.38506 -47.10628 1.000 39.71536 175 LYS B O 1
ATOM 4454 N N . GLU B 1 180 ? 69.30785 11.36658 -46.38995 1.000 40.95050 176 GLU B N 1
ATOM 4455 C CA . GLU B 1 180 ? 69.34178 9.90958 -46.33172 1.000 40.88906 176 GLU B CA 1
ATOM 4456 C C . GLU B 1 180 ? 68.43638 9.37958 -45.22539 1.000 38.65471 176 GLU B C 1
ATOM 4457 O O . GLU B 1 180 ? 67.76413 8.35693 -45.40328 1.000 37.68445 176 GLU B O 1
ATOM 4463 N N . PHE B 1 181 ? 68.40765 10.05851 -44.07469 1.000 41.72310 177 PHE B N 1
ATOM 4464 C CA . PHE B 1 181 ? 67.54773 9.61807 -42.97983 1.000 41.45879 177 PHE B CA 1
ATOM 4465 C C . PHE B 1 181 ? 66.07362 9.80877 -43.31495 1.000 36.67575 177 PHE B C 1
ATOM 4466 O O . PHE B 1 181 ? 65.25025 8.92998 -43.03424 1.000 37.95580 177 PHE B O 1
ATOM 4474 N N . VAL B 1 182 ? 65.71743 10.95401 -43.90166 1.000 44.83454 178 VAL B N 1
ATOM 4475 C CA . VAL B 1 182 ? 64.31684 11.20307 -44.22739 1.000 38.24673 178 VAL B CA 1
ATOM 4476 C C . VAL B 1 182 ? 63.85165 10.27289 -45.34279 1.000 28.72920 178 VAL B C 1
ATOM 4477 O O . VAL B 1 182 ? 62.66041 9.95157 -45.43479 1.000 27.60492 178 VAL B O 1
ATOM 4481 N N . ASP B 1 183 ? 64.77085 9.82142 -46.20235 1.000 32.72499 179 ASP B N 1
ATOM 4482 C CA . ASP B 1 183 ? 64.43261 8.76533 -47.15191 1.000 31.95780 179 ASP B CA 1
ATOM 4483 C C . ASP B 1 183 ? 64.05403 7.48345 -46.42229 1.000 32.31305 179 ASP B C 1
ATOM 4484 O O . ASP B 1 183 ? 63.09195 6.80335 -46.79887 1.000 33.53590 179 ASP B O 1
ATOM 4489 N N . TYR B 1 184 ? 64.80583 7.13743 -45.37494 1.000 34.01449 180 TYR B N 1
ATOM 4490 C CA . TYR B 1 184 ? 64.43699 6.00678 -44.53009 1.000 35.62061 180 TYR B CA 1
ATOM 4491 C C . TYR B 1 184 ? 63.12456 6.26424 -43.79924 1.000 39.93453 180 TYR B C 1
ATOM 4492 O O . TYR B 1 184 ? 62.29406 5.35776 -43.66710 1.000 52.82092 180 TYR B O 1
ATOM 4501 N N . TYR B 1 185 ? 62.92498 7.49036 -43.30904 1.000 37.67800 181 TYR B N 1
ATOM 4502 C CA . TYR B 1 185 ? 61.73684 7.79302 -42.51509 1.000 33.88805 181 TYR B CA 1
ATOM 4503 C C . TYR B 1 185 ? 60.46349 7.63166 -43.33681 1.000 36.85520 181 TYR B C 1
ATOM 4504 O O . TYR B 1 185 ? 59.48477 7.03403 -42.87511 1.000 42.70849 181 TYR B O 1
ATOM 4513 N N . TYR B 1 186 ? 60.45468 8.16157 -44.55512 1.000 39.10319 182 TYR B N 1
ATOM 4514 C CA . TYR B 1 186 ? 59.27903 8.08466 -45.42250 1.000 35.73244 182 TYR B CA 1
ATOM 4515 C C . TYR B 1 186 ? 59.38493 6.88964 -46.36848 1.000 33.26884 182 TYR B C 1
ATOM 4516 O O . TYR B 1 186 ? 59.44340 7.02171 -47.58881 1.000 37.44001 182 TYR B O 1
ATOM 4525 N N . SER B 1 187 ? 59.41299 5.69955 -45.77675 1.000 40.56214 183 SER B N 1
ATOM 4526 C CA . SER B 1 187 ? 59.43005 4.46066 -46.53727 1.000 45.27859 183 SER B CA 1
ATOM 4527 C C . SER B 1 187 ? 58.59929 3.41897 -45.80491 1.000 61.96812 183 SER B C 1
ATOM 4528 O O . SER B 1 187 ? 58.45727 3.46486 -44.58017 1.000 58.98644 183 SER B O 1
ATOM 4531 N N . THR B 1 188 ? 58.04850 2.48124 -46.56751 1.000 69.67588 184 THR B N 1
ATOM 4532 C CA . THR B 1 188 ? 57.24939 1.40535 -46.00326 1.000 69.21987 184 THR B CA 1
ATOM 4533 C C . THR B 1 188 ? 58.14044 0.24475 -45.58087 1.000 61.06399 184 THR B C 1
ATOM 4534 O O . THR B 1 188 ? 59.19221 -0.00545 -46.17673 1.000 63.68335 184 THR B O 1
ATOM 4538 N N . ASN B 1 189 ? 57.70477 -0.45998 -44.53499 1.000 66.38626 185 ASN B N 1
ATOM 4539 C CA . ASN B 1 189 ? 58.39893 -1.63774 -44.01440 1.000 77.82135 185 ASN B CA 1
ATOM 4540 C C . ASN B 1 189 ? 59.83957 -1.30034 -43.62190 1.000 64.96249 185 ASN B C 1
ATOM 4541 O O . ASN B 1 189 ? 60.80727 -1.80004 -44.19966 1.000 74.24797 185 ASN B O 1
ATOM 4543 N N . ARG B 1 190 ? 59.96400 -0.42469 -42.62428 1.000 61.36873 186 ARG B N 1
ATOM 4544 C CA . ARG B 1 190 ? 61.27249 -0.05557 -42.09814 1.000 63.06623 186 ARG B CA 1
ATOM 4545 C C . ARG B 1 190 ? 61.96322 -1.26924 -41.49051 1.000 66.91836 186 ARG B C 1
ATOM 4546 O O . ARG B 1 190 ? 61.54175 -1.77208 -40.44382 1.000 77.83859 186 ARG B O 1
ATOM 4554 N N . LYS B 1 191 ? 63.02616 -1.74689 -42.14095 1.000 59.37788 187 LYS B N 1
ATOM 4555 C CA . LYS B 1 191 ? 63.74612 -2.90404 -41.62189 1.000 59.77845 187 LYS B CA 1
ATOM 4556 C C . LYS B 1 191 ? 64.56772 -2.54856 -40.39005 1.000 64.84613 187 LYS B C 1
ATOM 4557 O O . LYS B 1 191 ? 64.79756 -3.40744 -39.53115 1.000 54.34955 187 LYS B O 1
ATOM 4559 N N . ARG B 1 192 ? 65.01147 -1.30077 -40.28277 1.000 59.83949 188 ARG B N 1
ATOM 4560 C CA . ARG B 1 192 ? 65.84509 -0.85255 -39.17997 1.000 56.58094 188 ARG B CA 1
ATOM 4561 C C . ARG B 1 192 ? 65.09097 0.14673 -38.31349 1.000 51.00909 188 ARG B C 1
ATOM 4562 O O . ARG B 1 192 ? 64.08437 0.73044 -38.72465 1.000 41.84296 188 ARG B O 1
ATOM 4570 N N . VAL B 1 193 ? 65.59724 0.33552 -37.09894 1.000 64.80691 189 VAL B N 1
ATOM 4571 C CA . VAL B 1 193 ? 65.03837 1.28100 -36.13768 1.000 51.59521 189 VAL B CA 1
ATOM 4572 C C . VAL B 1 193 ? 66.09035 2.36314 -35.92698 1.000 48.16397 189 VAL B C 1
ATOM 4573 O O . VAL B 1 193 ? 67.06707 2.15857 -35.19476 1.000 51.83199 189 VAL B O 1
ATOM 4577 N N . LEU B 1 194 ? 65.89482 3.51792 -36.56048 1.000 55.97889 190 LEU B N 1
ATOM 4578 C CA . LEU B 1 194 ? 66.85739 4.61041 -36.53066 1.000 45.38636 190 LEU B CA 1
ATOM 4579 C C . LEU B 1 194 ? 66.21845 5.85483 -35.93093 1.000 45.19681 190 LEU B C 1
ATOM 4580 O O . LEU B 1 194 ? 65.08892 6.21518 -36.28051 1.000 30.86156 190 LEU B O 1
ATOM 4585 N N . ASN B 1 195 ? 66.95315 6.51470 -35.03984 1.000 48.49599 191 ASN B N 1
ATOM 4586 C CA . ASN B 1 195 ? 66.47441 7.69110 -34.33098 1.000 46.06964 191 ASN B CA 1
ATOM 4587 C C . ASN B 1 195 ? 67.41394 8.86685 -34.55556 1.000 40.67421 191 ASN B C 1
ATOM 4588 O O . ASN B 1 195 ? 68.60495 8.69093 -34.82875 1.000 51.45272 191 ASN B O 1
ATOM 4593 N N . VAL B 1 196 ? 66.85972 10.06961 -34.44065 1.000 47.58277 192 VAL B N 1
ATOM 4594 C CA . VAL B 1 196 ? 67.62723 11.30867 -34.45737 1.000 55.10970 192 VAL B CA 1
ATOM 4595 C C . VAL B 1 196 ? 67.31736 12.04272 -33.16065 1.000 58.85267 192 VAL B C 1
ATOM 4596 O O . VAL B 1 196 ? 66.18489 12.49719 -32.95104 1.000 42.46451 192 VAL B O 1
ATOM 4600 N N . THR B 1 197 ? 68.32054 12.15894 -32.28843 1.000 71.74817 193 THR B N 1
ATOM 4601 C CA . THR B 1 197 ? 68.15232 12.80621 -30.99651 1.000 57.85119 193 THR B CA 1
ATOM 4602 C C . THR B 1 197 ? 69.19793 13.87623 -30.71477 1.000 51.60461 193 THR B C 1
ATOM 4603 O O . THR B 1 197 ? 69.10166 14.55318 -29.68502 1.000 44.29198 193 THR B O 1
ATOM 4607 N N . ASN B 1 198 ? 70.18557 14.04947 -31.58850 1.000 53.33832 194 ASN B N 1
ATOM 4608 C CA . ASN B 1 198 ? 71.25357 15.02339 -31.40595 1.000 43.46145 194 ASN B CA 1
ATOM 4609 C C . ASN B 1 198 ? 71.24594 16.05068 -32.53244 1.000 41.75458 194 ASN B C 1
ATOM 4610 O O . ASN B 1 198 ? 72.29362 16.45693 -33.03945 1.000 53.76744 194 ASN B O 1
ATOM 4615 N N . LEU B 1 199 ? 70.05482 16.48070 -32.94043 1.000 47.12260 195 LEU B N 1
ATOM 4616 C CA . LEU B 1 199 ? 69.89359 17.46958 -34.00406 1.000 44.27522 195 LEU B CA 1
ATOM 4617 C C . LEU B 1 199 ? 69.61120 18.82130 -33.35936 1.000 38.73649 195 LEU B C 1
ATOM 4618 O O . LEU B 1 199 ? 68.48825 19.09426 -32.92847 1.000 37.12729 195 LEU B O 1
ATOM 4623 N N . GLU B 1 200 ? 70.63487 19.66672 -33.29433 1.000 43.80542 196 GLU B N 1
ATOM 4624 C CA . GLU B 1 200 ? 70.50197 21.02450 -32.78469 1.000 44.08033 196 GLU B CA 1
ATOM 4625 C C . GLU B 1 200 ? 70.42901 21.97311 -33.97485 1.000 36.80761 196 GLU B C 1
ATOM 4626 O O . GLU B 1 200 ? 71.38415 22.07356 -34.75239 1.000 43.22803 196 GLU B O 1
ATOM 4632 N N . PHE B 1 201 ? 69.29904 22.66763 -34.11319 1.000 32.99879 197 PHE B N 1
ATOM 4633 C CA . PHE B 1 201 ? 69.00688 23.45393 -35.30499 1.000 34.39220 197 PHE B CA 1
ATOM 4634 C C . PHE B 1 201 ? 69.02893 24.95699 -35.04451 1.000 42.49706 197 PHE B C 1
ATOM 4635 O O . PHE B 1 201 ? 68.44063 25.72168 -35.81553 1.000 49.30101 197 PHE B O 1
ATOM 4643 N N . SER B 1 202 ? 69.70088 25.40067 -33.97972 1.000 44.11051 198 SER B N 1
ATOM 4644 C CA . SER B 1 202 ? 69.78538 26.82972 -33.69969 1.000 38.42277 198 SER B CA 1
ATOM 4645 C C . SER B 1 202 ? 70.60034 27.58751 -34.74000 1.000 39.86984 198 SER B C 1
ATOM 4646 O O . SER B 1 202 ? 70.54975 28.82202 -34.76033 1.000 45.88199 198 SER B O 1
ATOM 4649 N N . ASP B 1 203 ? 71.34546 26.88663 -35.59532 1.000 44.87122 199 ASP B N 1
ATOM 4650 C CA . ASP B 1 203 ? 72.11795 27.50377 -36.66411 1.000 44.20627 199 ASP B CA 1
ATOM 4651 C C . ASP B 1 203 ? 71.45376 27.34367 -38.02807 1.000 40.83762 199 ASP B C 1
ATOM 4652 O O . ASP B 1 203 ? 72.11157 27.52884 -39.05750 1.000 45.35248 199 ASP B O 1
ATOM 4657 N N . THR B 1 204 ? 70.17122 26.99977 -38.05687 1.000 44.11463 200 THR B N 1
ATOM 4658 C CA . THR B 1 204 ? 69.42378 26.80071 -39.29152 1.000 45.11116 200 THR B CA 1
ATOM 4659 C C . THR B 1 204 ? 68.21856 27.73631 -39.32294 1.000 44.15950 200 THR B C 1
ATOM 4660 O O . THR B 1 204 ? 67.93543 28.45922 -38.36466 1.000 46.76554 200 THR B O 1
ATOM 4664 N N . ARG B 1 205 ? 67.50392 27.71139 -40.45078 1.000 42.54050 201 ARG B N 1
ATOM 4665 C CA . ARG B 1 205 ? 66.30066 28.52510 -40.58725 1.000 44.33478 201 ARG B CA 1
ATOM 4666 C C . ARG B 1 205 ? 65.20917 28.08547 -39.61781 1.000 42.83120 201 ARG B C 1
ATOM 4667 O O . ARG B 1 205 ? 64.40271 28.91275 -39.17764 1.000 54.81340 201 ARG B O 1
ATOM 4675 N N . MET B 1 206 ? 65.17518 26.79936 -39.26083 1.000 44.88455 202 MET B N 1
ATOM 4676 C CA . MET B 1 206 ? 64.13688 26.28085 -38.37749 1.000 45.68356 202 MET B CA 1
ATOM 4677 C C . MET B 1 206 ? 64.24352 26.81560 -36.95435 1.000 47.85712 202 MET B C 1
ATOM 4678 O O . MET B 1 206 ? 63.29765 26.64415 -36.17781 1.000 42.91657 202 MET B O 1
ATOM 4683 N N . SER B 1 207 ? 65.36096 27.45421 -36.59448 1.000 50.23030 203 SER B N 1
ATOM 4684 C CA . SER B 1 207 ? 65.51194 27.98123 -35.24123 1.000 51.92028 203 SER B CA 1
ATOM 4685 C C . SER B 1 207 ? 64.48277 29.06144 -34.93735 1.000 47.30880 203 SER B C 1
ATOM 4686 O O . SER B 1 207 ? 64.04232 29.19332 -33.78949 1.000 43.00642 203 SER B O 1
ATOM 4689 N N . SER B 1 208 ? 64.08971 29.84291 -35.94448 1.000 44.77036 204 SER B N 1
ATOM 4690 C CA . SER B 1 208 ? 63.10979 30.90159 -35.73897 1.000 51.39040 204 SER B CA 1
ATOM 4691 C C . SER B 1 208 ? 61.70216 30.36926 -35.50300 1.000 52.15858 204 SER B C 1
ATOM 4692 O O . SER B 1 208 ? 60.81927 31.15117 -35.13396 1.000 60.06840 204 SER B O 1
ATOM 4695 N N . PHE B 1 209 ? 61.47025 29.07143 -35.70340 1.000 49.16577 205 PHE B N 1
ATOM 4696 C CA . PHE B 1 209 ? 60.15275 28.48878 -35.48679 1.000 41.07014 205 PHE B CA 1
ATOM 4697 C C . PHE B 1 209 ? 59.93629 28.00678 -34.05923 1.000 38.99610 205 PHE B C 1
ATOM 4698 O O . PHE B 1 209 ? 58.78261 27.87168 -33.63649 1.000 44.16805 205 PHE B O 1
ATOM 4706 N N . VAL B 1 210 ? 61.00448 27.74424 -33.30974 1.000 46.88055 206 VAL B N 1
ATOM 4707 C CA . VAL B 1 210 ? 60.91362 27.18941 -31.96374 1.000 47.79538 206 VAL B CA 1
ATOM 4708 C C . VAL B 1 210 ? 61.56835 28.15956 -30.99031 1.000 50.78440 206 VAL B C 1
ATOM 4709 O O . VAL B 1 210 ? 62.70295 28.59539 -31.21141 1.000 53.58092 206 VAL B O 1
ATOM 4713 N N . GLU B 1 211 ? 60.85426 28.49885 -29.91801 1.000 36.56921 207 GLU B N 1
ATOM 4714 C CA . GLU B 1 211 ? 61.38417 29.35990 -28.87052 1.000 40.46319 207 GLU B CA 1
ATOM 4715 C C . GLU B 1 211 ? 61.18045 28.64840 -27.53863 1.000 49.08679 207 GLU B C 1
ATOM 4716 O O . GLU B 1 211 ? 60.07154 28.15967 -27.26297 1.000 51.37193 207 GLU B O 1
ATOM 4722 N N . PRO B 1 212 ? 62.20732 28.56205 -26.69417 1.000 45.66697 208 PRO B N 1
ATOM 4723 C CA . PRO B 1 212 ? 62.05828 27.82366 -25.44178 1.000 46.96138 208 PRO B CA 1
ATOM 4724 C C . PRO B 1 212 ? 61.05926 28.50190 -24.52849 1.000 54.67341 208 PRO B C 1
ATOM 4725 O O . PRO B 1 212 ? 60.80153 29.71218 -24.65190 1.000 65.94824 208 PRO B O 1
ATOM 4729 N N . PRO B 1 213 ? 60.44210 27.75041 -23.61669 1.000 48.44811 209 PRO B N 1
ATOM 4730 C CA . PRO B 1 213 ? 59.44583 28.33871 -22.71816 1.000 53.93944 209 PRO B CA 1
ATOM 4731 C C . PRO B 1 213 ? 60.05423 29.42873 -21.85180 1.000 59.44455 209 PRO B C 1
ATOM 4732 O O . PRO B 1 213 ? 61.25418 29.43273 -21.56527 1.000 67.78607 209 PRO B O 1
ATOM 4736 N N . ASP B 1 214 ? 59.19828 30.37054 -21.44196 1.000 56.51281 210 ASP B N 1
ATOM 4737 C CA . ASP B 1 214 ? 59.66197 31.52848 -20.68415 1.000 62.10982 210 ASP B CA 1
ATOM 4738 C C . ASP B 1 214 ? 60.30335 31.11869 -19.36412 1.000 54.03786 210 ASP B C 1
ATOM 4739 O O . ASP B 1 214 ? 61.27950 31.73796 -18.92508 1.000 54.68346 210 ASP B O 1
ATOM 4744 N N . ILE B 1 215 ? 59.76766 30.08444 -18.71138 1.000 57.01464 211 ILE B N 1
ATOM 4745 C CA . ILE B 1 215 ? 60.35084 29.63847 -17.44966 1.000 55.03899 211 ILE B CA 1
ATOM 4746 C C . ILE B 1 215 ? 61.75795 29.09223 -17.66759 1.000 55.20110 211 ILE B C 1
ATOM 4747 O O . ILE B 1 215 ? 62.63498 29.25767 -16.80985 1.000 51.60181 211 ILE B O 1
ATOM 4752 N N . VAL B 1 216 ? 62.00116 28.43877 -18.80682 1.000 47.30953 212 VAL B N 1
ATOM 4753 C CA . VAL B 1 216 ? 63.34379 27.95592 -19.11744 1.000 45.01520 212 VAL B CA 1
ATOM 4754 C C . VAL B 1 216 ? 64.30638 29.12551 -19.27604 1.000 50.52168 212 VAL B C 1
ATOM 4755 O O . VAL B 1 216 ? 65.42744 29.10265 -18.75290 1.000 46.21997 212 VAL B O 1
ATOM 4759 N N . LYS B 1 217 ? 63.88397 30.16784 -19.99612 1.000 50.14753 213 LYS B N 1
ATOM 4760 C CA . LYS B 1 217 ? 64.74629 31.32843 -20.19553 1.000 50.13751 213 LYS B CA 1
ATOM 4761 C C . LYS B 1 217 ? 65.01051 32.05739 -18.88337 1.000 43.05237 213 LYS B C 1
ATOM 4762 O O . LYS B 1 217 ? 66.11343 32.57239 -18.66576 1.000 43.37593 213 LYS B O 1
ATOM 4768 N N . LYS B 1 218 ? 64.01136 32.11759 -17.99982 1.000 40.28277 214 LYS B N 1
ATOM 4769 C CA . LYS B 1 218 ? 64.21709 32.74394 -16.69758 1.000 48.95690 214 LYS B CA 1
ATOM 4770 C C . LYS B 1 218 ? 65.26062 31.99210 -15.88068 1.000 43.06415 214 LYS B C 1
ATOM 4771 O O . LYS B 1 218 ? 66.10868 32.60782 -15.22441 1.000 48.42261 214 LYS B O 1
ATOM 4777 N N . LEU B 1 219 ? 65.21512 30.66159 -15.90806 1.000 42.42014 215 LEU B N 1
ATOM 4778 C CA . LEU B 1 219 ? 66.11201 29.83990 -15.10746 1.000 48.07565 215 LEU B CA 1
ATOM 4779 C C . LEU B 1 219 ? 67.44523 29.55031 -15.78384 1.000 42.86262 215 LEU B C 1
ATOM 4780 O O . LEU B 1 219 ? 68.36228 29.06611 -15.11404 1.000 49.44360 215 LEU B O 1
ATOM 4785 N N . SER B 1 220 ? 67.58279 29.83100 -17.07688 1.000 34.83864 216 SER B N 1
ATOM 4786 C CA . SER B 1 220 ? 68.79370 29.45131 -17.79346 1.000 41.62635 216 SER B CA 1
ATOM 4787 C C . SER B 1 220 ? 69.97482 30.30816 -17.35203 1.000 42.14215 216 SER B C 1
ATOM 4788 O O . SER B 1 220 ? 69.88364 31.53876 -17.30906 1.000 47.09582 216 SER B O 1
ATOM 4791 N N . TRP B 1 221 ? 71.08799 29.64948 -17.01834 1.000 36.24291 217 TRP B N 1
ATOM 4792 C CA . TRP B 1 221 ? 72.30843 30.37818 -16.68576 1.000 36.73262 217 TRP B CA 1
ATOM 4793 C C . TRP B 1 221 ? 72.88980 31.07199 -17.91095 1.000 41.57361 217 TRP B C 1
ATOM 4794 O O . TRP B 1 221 ? 73.33290 32.22353 -17.82793 1.000 46.26637 217 TRP B O 1
ATOM 4805 N N . VAL B 1 222 ? 72.90046 30.38470 -19.05507 1.000 35.02408 218 VAL B N 1
ATOM 4806 C CA . VAL B 1 222 ? 73.47841 30.95798 -20.26657 1.000 35.77461 218 VAL B CA 1
ATOM 4807 C C . VAL B 1 222 ? 72.65042 32.14247 -20.74889 1.000 43.06732 218 VAL B C 1
ATOM 4808 O O . VAL B 1 222 ? 73.19356 33.13837 -21.24101 1.000 47.42720 218 VAL B O 1
ATOM 4812 N N . GLU B 1 223 ? 71.32581 32.05720 -20.61822 1.000 39.35147 219 GLU B N 1
ATOM 4813 C CA . GLU B 1 223 ? 70.47056 33.14454 -21.08195 1.000 37.05542 219 GLU B CA 1
ATOM 4814 C C . GLU B 1 223 ? 70.69845 34.41635 -20.27348 1.000 44.90497 219 GLU B C 1
ATOM 4815 O O . GLU B 1 223 ? 70.63157 35.52423 -20.81832 1.000 47.63620 219 GLU B O 1
ATOM 4821 N N . ASN B 1 224 ? 70.97546 34.28027 -18.97788 1.000 42.20459 220 ASN B N 1
ATOM 4822 C CA . ASN B 1 224 ? 71.10573 35.42674 -18.08667 1.000 43.73703 220 ASN B CA 1
ATOM 4823 C C . ASN B 1 224 ? 72.54346 35.89104 -17.89147 1.000 47.19610 220 ASN B C 1
ATOM 4824 O O . ASN B 1 224 ? 72.80267 37.09817 -17.90892 1.000 70.64924 220 ASN B O 1
ATOM 4829 N N . TYR B 1 225 ? 73.48810 34.97000 -17.70599 1.000 37.17320 221 TYR B N 1
ATOM 4830 C CA . TYR B 1 225 ? 74.82092 35.32059 -17.23367 1.000 33.51525 221 TYR B CA 1
ATOM 4831 C C . TYR B 1 225 ? 75.91646 35.14040 -18.27646 1.000 41.10714 221 TYR B C 1
ATOM 4832 O O . TYR B 1 225 ? 77.08635 35.39450 -17.96969 1.000 40.16868 221 TYR B O 1
ATOM 4841 N N . TRP B 1 226 ? 75.58200 34.71501 -19.49255 1.000 50.34112 222 TRP B N 1
ATOM 4842 C CA . TRP B 1 226 ? 76.57976 34.58572 -20.54757 1.000 45.20193 222 TRP B CA 1
ATOM 4843 C C . TRP B 1 226 ? 76.61358 35.86872 -21.36673 1.000 40.42920 222 TRP B C 1
ATOM 4844 O O . TRP B 1 226 ? 75.60922 36.20404 -22.00944 1.000 42.66436 222 TRP B O 1
ATOM 4855 N N . PRO B 1 227 ? 77.72038 36.61233 -21.36770 1.000 41.04274 223 PRO B N 1
ATOM 4856 C CA . PRO B 1 227 ? 77.75678 37.88202 -22.10335 1.000 50.41593 223 PRO B CA 1
ATOM 4857 C C . PRO B 1 227 ? 77.61272 37.67479 -23.60387 1.000 69.97207 223 PRO B C 1
ATOM 4858 O O . PRO B 1 227 ? 78.04018 36.66102 -24.16055 1.000 75.83060 223 PRO B O 1
ATOM 4862 N N . ASP B 1 228 ? 76.99832 38.66235 -24.26048 1.000 89.42278 224 ASP B N 1
ATOM 4863 C CA . ASP B 1 228 ? 76.84441 38.61289 -25.70946 1.000 96.35465 224 ASP B CA 1
ATOM 4864 C C . ASP B 1 228 ? 78.16294 38.83104 -26.43854 1.000 85.56778 224 ASP B C 1
ATOM 4865 O O . ASP B 1 228 ? 78.28502 38.43662 -27.60328 1.000 79.44583 224 ASP B O 1
ATOM 4870 N N . ASP B 1 229 ? 79.14543 39.44827 -25.78429 1.000 76.82241 225 ASP B N 1
ATOM 4871 C CA . ASP B 1 229 ? 80.44197 39.72808 -26.38435 1.000 71.82523 225 ASP B CA 1
ATOM 4872 C C . ASP B 1 229 ? 81.51360 38.73122 -25.96228 1.000 59.49403 225 ASP B C 1
ATOM 4873 O O . ASP B 1 229 ? 82.69547 38.95231 -26.24501 1.000 70.13810 225 ASP B O 1
ATOM 4878 N N . ALA B 1 230 ? 81.13130 37.64846 -25.28894 1.000 50.73380 226 ALA B N 1
ATOM 4879 C CA . ALA B 1 230 ? 82.10505 36.66160 -24.84416 1.000 42.51690 226 ALA B CA 1
ATOM 4880 C C . ALA B 1 230 ? 82.78493 36.00128 -26.03676 1.000 43.49190 226 ALA B C 1
ATOM 4881 O O . ALA B 1 230 ? 82.14322 35.68123 -27.04112 1.000 51.70294 226 ALA B O 1
ATOM 4883 N N . LEU B 1 231 ? 84.10064 35.80060 -25.91981 1.000 44.09564 227 LEU B N 1
ATOM 4884 C CA . LEU B 1 231 ? 84.85190 35.16786 -26.99906 1.000 45.14090 227 LEU B CA 1
ATOM 4885 C C . LEU B 1 231 ? 84.42292 33.72265 -27.21415 1.000 42.34269 227 LEU B C 1
ATOM 4886 O O . LEU B 1 231 ? 84.47017 33.22606 -28.34510 1.000 46.59739 227 LEU B O 1
ATOM 4891 N N . LEU B 1 232 ? 84.00815 33.03539 -26.15416 1.000 39.56367 228 LEU B N 1
ATOM 4892 C CA . LEU B 1 232 ? 83.52278 31.66894 -26.27993 1.000 43.18962 228 LEU B CA 1
ATOM 4893 C C . LEU B 1 232 ? 82.04712 31.67523 -26.65864 1.000 53.19278 228 LEU B C 1
ATOM 4894 O O . LEU B 1 232 ? 81.25148 32.42469 -26.08336 1.000 50.65677 228 LEU B O 1
ATOM 4899 N N . ALA B 1 233 ? 81.68728 30.84502 -27.63336 1.000 58.66136 229 ALA B N 1
ATOM 4900 C CA . ALA B 1 233 ? 80.30426 30.76152 -28.07658 1.000 46.79634 229 ALA B CA 1
ATOM 4901 C C . ALA B 1 233 ? 79.43865 30.08095 -27.02189 1.000 41.94452 229 ALA B C 1
ATOM 4902 O O . ALA B 1 233 ? 79.90497 29.23910 -26.24933 1.000 39.63694 229 ALA B O 1
ATOM 4904 N N . LYS B 1 234 ? 78.16249 30.45796 -26.99715 1.000 44.17494 230 LYS B N 1
ATOM 4905 C CA . LYS B 1 234 ? 77.22683 29.86441 -26.05781 1.000 35.73032 230 LYS B CA 1
ATOM 4906 C C . LYS B 1 234 ? 77.03105 28.38068 -26.36850 1.000 42.79150 230 LYS B C 1
ATOM 4907 O O . LYS B 1 234 ? 77.14326 27.96126 -27.52411 1.000 44.57327 230 LYS B O 1
ATOM 4913 N N . PRO B 1 235 ? 76.75461 27.56410 -25.34986 1.000 44.43771 231 PRO B N 1
ATOM 4914 C CA . PRO B 1 235 ? 76.53556 26.13299 -25.59317 1.000 42.39996 231 PRO B CA 1
ATOM 4915 C C . PRO B 1 235 ? 75.38047 25.90400 -26.55698 1.000 48.33957 231 PRO B C 1
ATOM 4916 O O . PRO B 1 235 ? 74.33994 26.56092 -26.48023 1.000 43.36283 231 PRO B O 1
ATOM 4920 N N . LYS B 1 236 ? 75.57389 24.95149 -27.46832 1.000 49.08121 232 LYS B N 1
ATOM 4921 C CA . LYS B 1 236 ? 74.59932 24.67538 -28.52436 1.000 48.49416 232 LYS B CA 1
ATOM 4922 C C . LYS B 1 236 ? 73.66352 23.55309 -28.07246 1.000 39.66707 232 LYS B C 1
ATOM 4923 O O . LYS B 1 236 ? 73.69306 22.42510 -28.56738 1.000 39.94940 232 LYS B O 1
ATOM 4929 N N . VAL B 1 237 ? 72.82678 23.88703 -27.08990 1.000 38.11315 233 VAL B N 1
ATOM 4930 C CA . VAL B 1 237 ? 71.87121 22.93691 -26.52944 1.000 45.54764 233 VAL B CA 1
ATOM 4931 C C . VAL B 1 237 ? 70.49150 23.57639 -26.43995 1.000 37.01456 233 VAL B C 1
ATOM 4932 O O . VAL B 1 237 ? 69.58285 23.02950 -25.80488 1.000 40.16861 233 VAL B O 1
ATOM 4936 N N . THR B 1 238 ? 70.32286 24.73724 -27.07550 1.000 30.76011 234 THR B N 1
ATOM 4937 C CA . THR B 1 238 ? 69.10408 25.51466 -26.87154 1.000 33.52143 234 THR B CA 1
ATOM 4938 C C . THR B 1 238 ? 67.90806 24.90426 -27.59567 1.000 41.55372 234 THR B C 1
ATOM 4939 O O . THR B 1 238 ? 66.80480 24.85025 -27.03952 1.000 38.66981 234 THR B O 1
ATOM 4943 N N . LYS B 1 239 ? 68.09713 24.44420 -28.83214 1.000 43.62233 235 LYS B N 1
ATOM 4944 C CA . LYS B 1 239 ? 66.99230 23.98041 -29.67317 1.000 27.22113 235 LYS B CA 1
ATOM 4945 C C . LYS B 1 239 ? 67.35834 22.63431 -30.29041 1.000 31.19095 235 LYS B C 1
ATOM 4946 O O . LYS B 1 239 ? 68.12985 22.57639 -31.25209 1.000 31.14330 235 LYS B O 1
ATOM 4952 N N . TYR B 1 240 ? 66.79413 21.55882 -29.75015 1.000 37.40620 236 TYR B N 1
ATOM 4953 C CA . TYR B 1 240 ? 66.96885 20.22215 -30.29965 1.000 32.72859 236 TYR B CA 1
ATOM 4954 C C . TYR B 1 240 ? 65.71360 19.79409 -31.04704 1.000 32.54606 236 TYR B C 1
ATOM 4955 O O . TYR B 1 240 ? 64.59443 20.11716 -30.63936 1.000 26.99516 236 TYR B O 1
ATOM 4964 N N . CYS B 1 241 ? 65.90743 19.07158 -32.14695 1.000 36.62287 237 CYS B N 1
ATOM 4965 C CA . CYS B 1 241 ? 64.81879 18.44875 -32.88683 1.000 36.62152 237 CYS B CA 1
ATOM 4966 C C . CYS B 1 241 ? 64.98344 16.93871 -32.81286 1.000 34.47628 237 CYS B C 1
ATOM 4967 O O . CYS B 1 241 ? 66.04208 16.40885 -33.16659 1.000 35.50599 237 CYS B O 1
ATOM 4970 N N . LEU B 1 242 ? 63.94131 16.25138 -32.35628 1.000 43.42435 238 LEU B N 1
ATOM 4971 C CA . LEU B 1 242 ? 63.97816 14.81032 -32.15125 1.000 43.71875 238 LEU B CA 1
ATOM 4972 C C . LEU B 1 242 ? 63.02074 14.12931 -33.11861 1.000 45.73295 238 LEU B C 1
ATOM 4973 O O . LEU B 1 242 ? 61.83732 14.48011 -33.17816 1.000 39.67544 238 LEU B O 1
ATOM 4978 N N . ILE B 1 243 ? 63.53418 13.15967 -33.87072 1.000 45.75020 239 ILE B N 1
ATOM 4979 C CA . ILE B 1 243 ? 62.73396 12.34624 -34.77938 1.000 44.33564 239 ILE B CA 1
ATOM 4980 C C . ILE B 1 243 ? 62.92607 10.89456 -34.36552 1.000 47.57982 239 ILE B C 1
ATOM 4981 O O . ILE B 1 243 ? 64.02875 10.34642 -34.49305 1.000 54.06274 239 ILE B O 1
ATOM 4986 N N . CYS B 1 244 ? 61.85981 10.26961 -33.87358 1.000 41.97468 240 CYS B N 1
ATOM 4987 C CA . CYS B 1 244 ? 61.90531 8.89888 -33.38440 1.000 46.24041 240 CYS B CA 1
ATOM 4988 C C . CYS B 1 244 ? 60.88869 8.05813 -34.14186 1.000 47.62306 240 CYS B C 1
ATOM 4989 O O . CYS B 1 244 ? 59.70729 8.41426 -34.20589 1.000 47.89812 240 CYS B O 1
ATOM 4992 N N . VAL B 1 245 ? 61.34865 6.94386 -34.70863 1.000 43.50097 241 VAL B N 1
ATOM 4993 C CA . VAL B 1 245 ? 60.47704 6.03260 -35.44171 1.000 45.93163 241 VAL B CA 1
ATOM 4994 C C . VAL B 1 245 ? 59.71403 5.16455 -34.45052 1.000 49.34265 241 VAL B C 1
ATOM 4995 O O . VAL B 1 245 ? 60.02996 5.14254 -33.25547 1.000 47.92588 241 VAL B O 1
ATOM 4999 N N . LYS B 1 246 ? 58.70072 4.45301 -34.93941 1.000 53.92261 242 LYS B N 1
ATOM 5000 C CA . LYS B 1 246 ? 57.88721 3.61039 -34.07442 1.000 53.20827 242 LYS B CA 1
ATOM 5001 C C . LYS B 1 246 ? 58.71875 2.47697 -33.48303 1.000 61.49969 242 LYS B C 1
ATOM 5002 O O . LYS B 1 246 ? 59.63149 1.94499 -34.12159 1.000 66.93147 242 LYS B O 1
ATOM 5004 N N . ASP B 1 247 ? 58.38686 2.11322 -32.24174 1.000 57.03048 243 ASP B N 1
ATOM 5005 C CA . ASP B 1 247 ? 59.06008 1.03503 -31.51329 1.000 65.99520 243 ASP B CA 1
ATOM 5006 C C . ASP B 1 247 ? 60.56237 1.28607 -31.39116 1.000 62.61274 243 ASP B C 1
ATOM 5007 O O . ASP B 1 247 ? 61.37853 0.37784 -31.55977 1.000 64.90579 243 ASP B O 1
ATOM 5012 N N . SER B 1 248 ? 60.93125 2.52660 -31.09154 1.000 54.40132 244 SER B N 1
ATOM 5013 C CA . SER B 1 248 ? 62.31668 2.88599 -30.83257 1.000 54.03959 244 SER B CA 1
ATOM 5014 C C . SER B 1 248 ? 62.53144 3.09667 -29.33796 1.000 64.75746 244 SER B C 1
ATOM 5015 O O . SER B 1 248 ? 61.58739 3.31382 -28.57446 1.000 57.69858 244 SER B O 1
ATOM 5018 N N . TYR B 1 249 ? 63.79574 3.03115 -28.92589 1.000 59.60256 245 TYR B N 1
ATOM 5019 C CA . TYR B 1 249 ? 64.12486 3.02260 -27.50894 1.000 53.04490 245 TYR B CA 1
ATOM 5020 C C . TYR B 1 249 ? 65.42730 3.77228 -27.27121 1.000 52.91341 245 TYR B C 1
ATOM 5021 O O . TYR B 1 249 ? 66.34161 3.74165 -28.09912 1.000 71.05215 245 TYR B O 1
ATOM 5030 N N . THR B 1 250 ? 65.49421 4.45257 -26.12843 1.000 49.32048 246 THR B N 1
ATOM 5031 C CA . THR B 1 250 ? 66.71323 5.08844 -25.64676 1.000 49.52415 246 THR B CA 1
ATOM 5032 C C . THR B 1 250 ? 66.93913 4.65215 -24.20726 1.000 64.46589 246 THR B C 1
ATOM 5033 O O . THR B 1 250 ? 66.01814 4.71477 -23.38698 1.000 58.59090 246 THR B O 1
ATOM 5037 N N . ASP B 1 251 ? 68.15723 4.21190 -23.90404 1.000 67.88309 247 ASP B N 1
ATOM 5038 C CA . ASP B 1 251 ? 68.44885 3.62245 -22.60756 1.000 66.38307 247 ASP B CA 1
ATOM 5039 C C . ASP B 1 251 ? 68.57160 4.70309 -21.53297 1.000 58.90339 247 ASP B C 1
ATOM 5040 O O . ASP B 1 251 ? 68.61677 5.90360 -21.81573 1.000 48.67907 247 ASP B O 1
ATOM 5045 N N . PHE B 1 252 ? 68.61747 4.25411 -20.27883 1.000 56.54472 248 PHE B N 1
ATOM 5046 C CA . PHE B 1 252 ? 68.69923 5.17183 -19.15002 1.000 48.82093 248 PHE B CA 1
ATOM 5047 C C . PHE B 1 252 ? 69.99308 5.97375 -19.19530 1.000 54.44735 248 PHE B C 1
ATOM 5048 O O . PHE B 1 252 ? 71.05979 5.44920 -19.52722 1.000 58.30210 248 PHE B O 1
ATOM 5056 N N . HIS B 1 253 ? 69.89171 7.25476 -18.85223 1.000 47.55105 249 HIS B N 1
ATOM 5057 C CA . HIS B 1 253 ? 71.04608 8.14144 -18.84137 1.000 36.38475 249 HIS B CA 1
ATOM 5058 C C . HIS B 1 253 ? 70.70230 9.37778 -18.02415 1.000 48.95922 249 HIS B C 1
ATOM 5059 O O . HIS B 1 253 ? 69.54415 9.61665 -17.67374 1.000 45.19490 249 HIS B O 1
ATOM 5066 N N . ILE B 1 254 ? 71.73294 10.16163 -17.72395 1.000 53.27348 250 ILE B N 1
ATOM 5067 C CA . ILE B 1 254 ? 71.58977 11.45781 -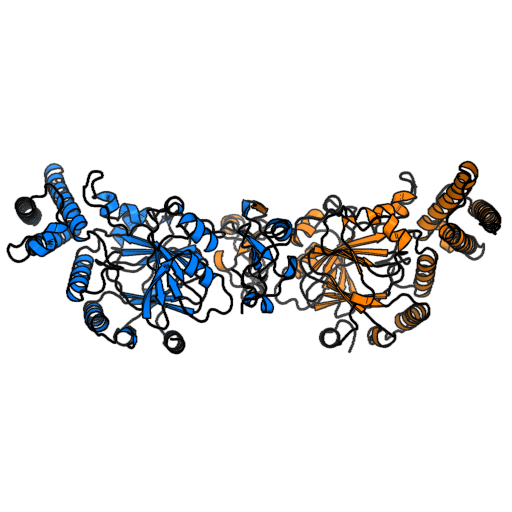17.07434 1.000 44.68807 250 ILE B CA 1
ATOM 5068 C C . ILE B 1 254 ? 72.02650 12.52735 -18.06380 1.000 33.17154 250 ILE B C 1
ATOM 5069 O O . ILE B 1 254 ? 73.03950 12.36741 -18.75531 1.000 37.76173 250 ILE B O 1
ATOM 5074 N N . ASP B 1 255 ? 71.25367 13.60938 -18.14187 1.000 28.73915 251 ASP B N 1
ATOM 5075 C CA . ASP B 1 255 ? 71.57082 14.68776 -19.06846 1.000 33.14938 251 ASP B CA 1
ATOM 5076 C C . ASP B 1 255 ? 72.94778 15.26621 -18.76532 1.000 35.46930 251 ASP B C 1
ATOM 5077 O O . ASP B 1 255 ? 73.36828 15.34136 -17.60740 1.000 36.90044 251 ASP B O 1
ATOM 5082 N N . SER B 1 256 ? 73.65432 15.66269 -19.82274 1.000 40.92749 252 SER B N 1
ATOM 5083 C CA . SER B 1 256 ? 75.02910 16.12743 -19.68578 1.000 44.76191 252 SER B CA 1
ATOM 5084 C C . SER B 1 256 ? 75.10675 17.35857 -18.79241 1.000 42.45523 252 SER B C 1
ATOM 5085 O O . SER B 1 256 ? 74.32266 18.30107 -18.93811 1.000 42.32906 252 SER B O 1
ATOM 5088 N N . GLY B 1 257 ? 76.06325 17.34516 -17.86638 1.000 42.23498 253 GLY B N 1
ATOM 5089 C CA . GLY B 1 257 ? 76.23331 18.45180 -16.94771 1.000 49.64898 253 GLY B CA 1
ATOM 5090 C C . GLY B 1 257 ? 75.10643 18.62949 -15.95949 1.000 50.26874 253 GLY B C 1
ATOM 5091 O O . GLY B 1 257 ? 74.97070 19.70931 -15.37876 1.000 57.07603 253 GLY B O 1
ATOM 5092 N N . GLY B 1 258 ? 74.29353 17.59715 -15.74641 1.000 46.52471 254 GLY B N 1
ATOM 5093 C CA . GLY B 1 258 ? 73.13282 17.73072 -14.88428 1.000 42.10501 254 GLY B CA 1
ATOM 5094 C C . GLY B 1 258 ? 72.13561 18.75416 -15.37340 1.000 46.84222 254 GLY B C 1
ATOM 5095 O O . GLY B 1 258 ? 71.40108 19.33338 -14.56696 1.000 59.02436 254 GLY B O 1
ATOM 5096 N N . ALA B 1 259 ? 72.09048 18.99518 -16.68028 1.000 42.67007 255 ALA B N 1
ATOM 5097 C CA . ALA B 1 259 ? 71.22789 20.03526 -17.21999 1.000 47.65577 255 ALA B CA 1
ATOM 5098 C C . ALA B 1 259 ? 69.77395 19.58506 -17.20959 1.000 45.19706 255 ALA B C 1
ATOM 5099 O O . ALA B 1 259 ? 69.44954 18.48032 -17.65522 1.000 43.26514 255 ALA B O 1
ATOM 5101 N N . SER B 1 260 ? 68.89959 20.44187 -16.69226 1.000 45.74344 256 SER B N 1
ATOM 5102 C CA . SER B 1 260 ? 67.47064 20.19683 -16.79414 1.000 47.86744 256 SER B CA 1
ATOM 5103 C C . SER B 1 260 ? 67.02393 20.34544 -18.24434 1.000 38.83866 256 SER B C 1
ATOM 5104 O O . SER B 1 260 ? 67.63654 21.06779 -19.03508 1.000 39.60059 256 SER B O 1
ATOM 5107 N N . ALA B 1 261 ? 65.94902 19.64623 -18.59650 1.000 35.67835 257 ALA B N 1
ATOM 5108 C CA . ALA B 1 261 ? 65.48931 19.59710 -19.97507 1.000 46.00907 257 ALA B CA 1
ATOM 5109 C C . ALA B 1 261 ? 63.98858 19.83408 -20.04886 1.000 51.16326 257 ALA B C 1
ATOM 5110 O O . ALA B 1 261 ? 63.25170 19.58011 -19.09187 1.000 43.37305 257 ALA B O 1
ATOM 5112 N N . TRP B 1 262 ? 63.54757 20.33246 -21.20154 1.000 39.14526 258 TRP B N 1
ATOM 5113 C CA . TRP B 1 262 ? 62.13419 20.47020 -21.52234 1.000 34.36987 258 TRP B CA 1
ATOM 5114 C C . TRP B 1 262 ? 61.86238 19.74037 -22.82935 1.000 37.63332 258 TRP B C 1
ATOM 5115 O O . TRP B 1 262 ? 62.60746 19.90290 -23.80052 1.000 41.03789 258 TRP B O 1
ATOM 5126 N N . TYR B 1 263 ? 60.81055 18.92647 -22.84618 1.000 37.62257 259 TYR B N 1
ATOM 5127 C CA . TYR B 1 263 ? 60.42442 18.15509 -24.02005 1.000 37.08884 259 TYR B CA 1
ATOM 5128 C C . TYR B 1 263 ? 59.01111 18.53818 -24.42909 1.000 38.78726 259 TYR B C 1
ATOM 5129 O O . TYR B 1 263 ? 58.10486 18.55692 -23.59092 1.000 49.29016 259 TYR B O 1
ATOM 5138 N N . HIS B 1 264 ? 58.82446 18.83936 -25.71230 1.000 37.24795 260 HIS B N 1
ATOM 5139 C CA . HIS B 1 264 ? 57.50464 19.11107 -26.26584 1.000 44.28464 260 HIS B CA 1
ATOM 5140 C C . HIS B 1 264 ? 57.28551 18.21617 -27.47508 1.000 37.66623 260 HIS B C 1
ATOM 5141 O O . HIS B 1 264 ? 58.14233 18.14640 -28.36180 1.000 32.27552 260 HIS B O 1
ATOM 5148 N N . VAL B 1 265 ? 56.14096 17.54213 -27.51138 1.000 43.19929 261 VAL B N 1
ATOM 5149 C CA . VAL B 1 265 ? 55.81576 16.58978 -28.56659 1.000 46.10247 261 VAL B CA 1
ATOM 5150 C C . VAL B 1 265 ? 54.82918 17.25695 -29.51541 1.000 37.12724 261 VAL B C 1
ATOM 5151 O O . VAL B 1 265 ? 53.66272 17.46850 -29.16684 1.000 54.23988 261 VAL B O 1
ATOM 5155 N N . LEU B 1 266 ? 55.29396 17.59017 -30.72152 1.000 35.59428 262 LEU B N 1
ATOM 5156 C CA . LEU B 1 266 ? 54.39977 18.17448 -31.71529 1.000 51.25623 262 LEU B CA 1
ATOM 5157 C C . LEU B 1 266 ? 53.47079 17.12295 -32.30997 1.000 56.58549 262 LEU B C 1
ATOM 5158 O O . LEU B 1 266 ? 52.27421 17.37609 -32.49299 1.000 52.56945 262 LEU B O 1
ATOM 5163 N N . LYS B 1 267 ? 54.00183 15.94173 -32.62325 1.000 54.27730 263 LYS B N 1
ATOM 5164 C CA . LYS B 1 267 ? 53.21211 14.85054 -33.17547 1.000 63.88578 263 LYS B CA 1
ATOM 5165 C C . LYS B 1 267 ? 53.63256 13.54402 -32.52009 1.000 59.97635 263 LYS B C 1
ATOM 5166 O O . LYS B 1 267 ? 54.81847 13.32689 -32.25688 1.000 45.93926 263 LYS B O 1
ATOM 5172 N N . GLY B 1 268 ? 52.65801 12.68015 -32.26035 1.000 73.28276 264 GLY B N 1
ATOM 5173 C CA . GLY B 1 268 ? 52.93147 11.39022 -31.65810 1.000 61.56205 264 GLY B CA 1
ATOM 5174 C C . GLY B 1 268 ? 52.93071 11.44231 -30.14228 1.000 61.62143 264 GLY B C 1
ATOM 5175 O O . GLY B 1 268 ? 52.35861 12.33655 -29.51186 1.000 66.52818 264 GLY B O 1
ATOM 5176 N N . GLU B 1 269 ? 53.58474 10.44512 -29.54982 1.000 56.42230 265 GLU B N 1
ATOM 5177 C CA . GLU B 1 269 ? 53.73018 10.38165 -28.10345 1.000 60.01993 265 GLU B CA 1
ATOM 5178 C C . GLU B 1 269 ? 55.03860 9.68227 -27.76597 1.000 59.47965 265 GLU B C 1
ATOM 5179 O O . GLU B 1 269 ? 55.58362 8.91838 -28.56753 1.000 51.96319 265 GLU B O 1
ATOM 5185 N N . LYS B 1 270 ? 55.53861 9.95701 -26.56240 1.000 52.81399 266 LYS B N 1
ATOM 5186 C CA . LYS B 1 270 ? 56.76378 9.34777 -26.06651 1.000 57.54564 266 LYS B CA 1
ATOM 5187 C C . LYS B 1 270 ? 56.60858 9.06783 -24.57951 1.000 52.34820 266 LYS B C 1
ATOM 5188 O O . LYS B 1 270 ? 56.05363 9.88720 -23.84206 1.000 58.84366 266 LYS B O 1
ATOM 5194 N N . THR B 1 271 ? 57.10150 7.91142 -24.14483 1.000 50.73778 267 THR B N 1
ATOM 5195 C CA . THR B 1 271 ? 56.97390 7.46365 -22.76404 1.000 51.37868 267 THR B CA 1
ATOM 5196 C C . THR B 1 271 ? 58.31447 7.59932 -22.05592 1.000 53.77702 267 THR B C 1
ATOM 5197 O O . THR B 1 271 ? 59.33632 7.12057 -22.55728 1.000 58.84040 267 THR B O 1
ATOM 5201 N N . PHE B 1 272 ? 58.30497 8.24402 -20.89245 1.000 57.37790 268 PHE B N 1
ATOM 5202 C CA . PHE B 1 272 ? 59.50562 8.47146 -20.09948 1.000 46.42352 268 PHE B CA 1
ATOM 5203 C C . PHE B 1 272 ? 59.47537 7.59227 -18.85676 1.000 53.22239 268 PHE B C 1
ATOM 5204 O O . PHE B 1 272 ? 58.46967 7.55720 -18.13941 1.000 49.08564 268 PHE B O 1
ATOM 5212 N N . TYR B 1 273 ? 60.57609 6.88619 -18.60785 1.000 47.55397 269 TYR B N 1
ATOM 5213 C CA . TYR B 1 273 ? 60.74820 6.06624 -17.41267 1.000 52.02615 269 TYR B CA 1
ATOM 5214 C C . TYR B 1 273 ? 61.74379 6.77923 -16.50567 1.000 52.95703 269 TYR B C 1
ATOM 5215 O O . TYR B 1 273 ? 62.94643 6.79227 -16.78617 1.000 56.27402 269 TYR B O 1
ATOM 5224 N N . LEU B 1 274 ? 61.24506 7.35763 -15.41700 1.000 53.39912 270 LEU B N 1
ATOM 5225 C CA . LEU B 1 274 ? 62.01210 8.28569 -14.59783 1.000 45.99959 270 LEU B CA 1
ATOM 5226 C C . LEU B 1 274 ? 62.47837 7.62722 -13.30569 1.000 53.29418 270 LEU B C 1
ATOM 5227 O O . LEU B 1 274 ? 61.71772 6.91010 -12.64874 1.000 54.29948 270 LEU B O 1
ATOM 5232 N N . ILE B 1 275 ? 63.73626 7.88029 -12.94879 1.000 47.43870 271 ILE B N 1
ATOM 5233 C CA . ILE B 1 275 ? 64.33517 7.40087 -11.70866 1.000 43.21555 271 ILE B CA 1
ATOM 5234 C C . ILE B 1 275 ? 64.87408 8.60490 -10.94923 1.000 42.23166 271 ILE B C 1
ATOM 5235 O O . ILE B 1 275 ? 65.60400 9.42551 -11.51769 1.000 42.70012 271 ILE B O 1
ATOM 5240 N N . ARG B 1 276 ? 64.51302 8.70834 -9.67366 1.000 41.72701 272 ARG B N 1
ATOM 5241 C CA . ARG B 1 276 ? 64.92429 9.85123 -8.87157 1.000 40.08396 272 ARG B CA 1
ATOM 5242 C C . ARG B 1 276 ? 66.44347 9.86147 -8.70888 1.000 53.25024 272 ARG B C 1
ATOM 5243 O O . ARG B 1 276 ? 67.04894 8.81256 -8.45613 1.000 51.65596 272 AR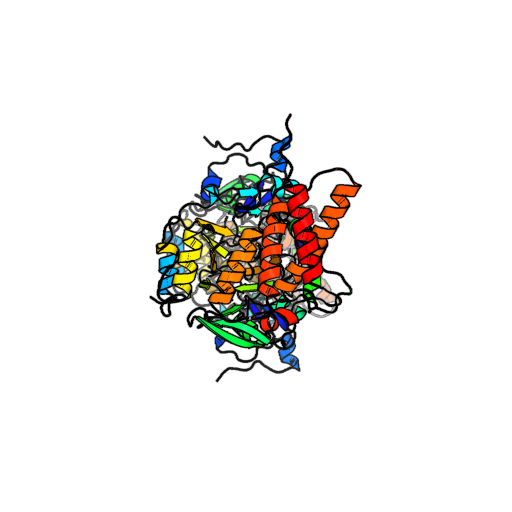G B O 1
ATOM 5251 N N . PRO B 1 277 ? 67.09904 11.03512 -8.84737 1.000 51.76975 273 PRO B N 1
ATOM 5252 C CA . PRO B 1 277 ? 68.56130 11.13024 -8.74238 1.000 47.62701 273 PRO B CA 1
ATOM 5253 C C . PRO B 1 277 ? 69.08986 11.06180 -7.31026 1.000 58.32997 273 PRO B C 1
ATOM 5254 O O . PRO B 1 277 ? 69.84846 11.92562 -6.86580 1.000 50.93893 273 PRO B O 1
ATOM 5258 N N . ALA B 1 278 ? 68.68685 10.02454 -6.58284 1.000 57.31333 274 ALA B N 1
ATOM 5259 C CA . ALA B 1 278 ? 69.22445 9.80619 -5.25151 1.000 45.84407 274 ALA B CA 1
ATOM 5260 C C . ALA B 1 278 ? 70.68869 9.38699 -5.33991 1.000 57.27872 274 ALA B C 1
ATOM 5261 O O . ALA B 1 278 ? 71.16429 8.90815 -6.37327 1.000 51.11411 274 ALA B O 1
ATOM 5263 N N . SER B 1 279 ? 71.40901 9.58057 -4.23195 1.000 69.05590 275 SER B N 1
ATOM 5264 C CA . SER B 1 279 ? 72.82688 9.23376 -4.20353 1.000 53.47069 275 SER B CA 1
ATOM 5265 C C . SER B 1 279 ? 73.03770 7.75388 -4.49541 1.000 60.84260 275 SER B C 1
ATOM 5266 O O . SER B 1 279 ? 73.99480 7.37906 -5.18320 1.000 68.96270 275 SER B O 1
ATOM 5269 N N . ALA B 1 280 ? 72.15729 6.89667 -3.97531 1.000 57.51520 276 ALA B N 1
ATOM 5270 C CA . ALA B 1 280 ? 72.22947 5.47607 -4.29859 1.000 49.59275 276 ALA B CA 1
ATOM 5271 C C . ALA B 1 280 ? 71.98460 5.23908 -5.78403 1.000 51.93240 276 ALA B C 1
ATOM 5272 O O . ALA B 1 280 ? 72.71332 4.47908 -6.43167 1.000 53.08252 276 ALA B O 1
ATOM 5274 N N . ASN B 1 281 ? 70.96199 5.89170 -6.34413 1.000 48.86209 277 ASN B N 1
ATOM 5275 C CA . ASN B 1 281 ? 70.64049 5.69569 -7.75506 1.000 45.37695 277 ASN B CA 1
ATOM 5276 C C . ASN B 1 281 ? 71.75067 6.21734 -8.65959 1.000 44.39205 277 ASN B C 1
ATOM 5277 O O . ASN B 1 281 ? 72.06589 5.59750 -9.68204 1.000 41.71158 277 ASN B O 1
ATOM 5282 N N . ILE B 1 282 ? 72.34600 7.35997 -8.30825 1.000 51.17095 278 ILE B N 1
ATOM 5283 C CA . ILE B 1 282 ? 73.44080 7.90442 -9.10805 1.000 42.45560 278 ILE B CA 1
ATOM 5284 C C . ILE B 1 282 ? 74.64261 6.96892 -9.07371 1.000 42.62484 278 ILE B C 1
ATOM 5285 O O . ILE B 1 282 ? 75.28177 6.71661 -10.10293 1.000 44.26802 278 ILE B O 1
ATOM 5290 N N . SER B 1 283 ? 74.97210 6.44241 -7.89121 1.000 34.74830 279 SER B N 1
ATOM 5291 C CA . SER B 1 283 ? 76.07347 5.48976 -7.78913 1.000 41.52615 279 SER B CA 1
ATOM 5292 C C . SER B 1 283 ? 75.77628 4.21619 -8.57163 1.000 47.04359 279 SER B C 1
ATOM 5293 O O . SER B 1 283 ? 76.65222 3.68766 -9.26660 1.000 46.11804 279 SER B O 1
ATOM 5296 N N . LEU B 1 284 ? 74.54458 3.70804 -8.47061 1.000 39.84355 280 LEU B N 1
ATOM 5297 C CA . LEU B 1 284 ? 74.16521 2.52549 -9.23836 1.000 37.23306 280 LEU B CA 1
ATOM 5298 C C . LEU B 1 284 ? 74.21163 2.80353 -10.73547 1.000 45.31575 280 LEU B C 1
ATOM 5299 O O . LEU B 1 284 ? 74.62966 1.94528 -11.52165 1.000 49.14464 280 LEU B O 1
ATOM 5304 N N . TYR B 1 285 ? 73.77721 3.99709 -11.14809 1.000 47.12054 281 TYR B N 1
ATOM 5305 C CA . TYR B 1 285 ? 73.84741 4.36701 -12.55767 1.000 41.84548 281 TYR B CA 1
ATOM 5306 C C . TYR B 1 285 ? 75.28690 4.38913 -13.05356 1.000 44.52380 281 TYR B C 1
ATOM 5307 O O . TYR B 1 285 ? 75.57849 3.90916 -14.15487 1.000 40.94121 281 TYR B O 1
ATOM 5316 N N . GLU B 1 286 ? 76.20159 4.94477 -12.25613 1.000 48.25241 282 GLU B N 1
ATOM 5317 C CA . GLU B 1 286 ? 77.60589 4.97272 -12.65307 1.000 48.99853 282 GLU B CA 1
ATOM 5318 C C . GLU B 1 286 ? 78.17495 3.56389 -12.77098 1.000 40.94314 282 GLU B C 1
ATOM 5319 O O . GLU B 1 286 ? 78.87340 3.24895 -13.74118 1.000 38.37072 282 GLU B O 1
ATOM 5325 N N . ARG B 1 287 ? 77.88248 2.69959 -11.79505 1.000 43.76524 283 ARG B N 1
ATOM 5326 C CA . ARG B 1 287 ? 78.37147 1.32483 -11.85292 1.000 40.65386 283 ARG B CA 1
ATOM 5327 C C . ARG B 1 287 ? 77.75057 0.56314 -13.01690 1.000 50.13368 283 ARG B C 1
ATOM 5328 O O . ARG B 1 287 ? 78.44390 -0.18713 -13.71322 1.000 52.64123 283 ARG B O 1
ATOM 5330 N N . TRP B 1 288 ? 76.44358 0.73322 -13.23546 1.000 51.15133 284 TRP B N 1
ATOM 5331 C CA . TRP B 1 288 ? 75.78452 0.06008 -14.35081 1.000 51.01101 284 TRP B CA 1
ATOM 5332 C C . TRP B 1 288 ? 76.30581 0.56077 -15.69271 1.000 53.65454 284 TRP B C 1
ATOM 5333 O O . TRP B 1 288 ? 76.57355 -0.23861 -16.59722 1.000 53.11575 284 TRP B O 1
ATOM 5344 N N . ARG B 1 289 ? 76.45754 1.87949 -15.84064 1.000 55.94936 285 ARG B N 1
ATOM 5345 C CA . ARG B 1 289 ? 76.92270 2.43485 -17.10776 1.000 54.93057 285 ARG B CA 1
ATOM 5346 C C . ARG B 1 289 ? 78.36944 2.05173 -17.39440 1.000 41.59613 285 ARG B C 1
ATOM 5347 O O . ARG B 1 289 ? 78.74663 1.89045 -18.56074 1.000 45.49720 285 ARG B O 1
ATOM 5355 N N . SER B 1 290 ? 79.18997 1.90083 -16.35139 1.000 32.60648 286 SER B N 1
ATOM 5356 C CA . SER B 1 290 ? 80.59163 1.55042 -16.55608 1.000 48.27474 286 SER B CA 1
ATOM 5357 C C . SER B 1 290 ? 80.75819 0.09658 -16.97981 1.000 57.99222 286 SER B C 1
ATOM 5358 O O . SER B 1 290 ? 81.75660 -0.24760 -17.62309 1.000 42.92137 286 SER B O 1
ATOM 5361 N N . ALA B 1 291 ? 79.80561 -0.76405 -16.62879 1.000 58.61281 287 ALA B N 1
ATOM 5362 C CA . ALA B 1 291 ? 79.90757 -2.17764 -16.96381 1.000 59.60416 287 ALA B CA 1
ATOM 5363 C C . ALA B 1 291 ? 79.84936 -2.38297 -18.47255 1.000 61.88251 287 ALA B C 1
ATOM 5364 O O . ALA B 1 291 ? 79.10887 -1.69655 -19.18269 1.000 67.98980 287 ALA B O 1
ATOM 5366 N N . SER B 1 292 ? 80.64356 -3.33970 -18.96142 1.000 61.36537 288 SER B N 1
ATOM 5367 C CA . SER B 1 292 ? 80.66998 -3.61949 -20.39330 1.000 64.67559 288 SER B CA 1
ATOM 5368 C C . SER B 1 292 ? 79.36794 -4.25043 -20.86934 1.000 69.18539 288 SER B C 1
ATOM 5369 O O . SER B 1 292 ? 78.98842 -4.08099 -22.03367 1.000 80.35646 288 SER B O 1
ATOM 5372 N N . ASN B 1 293 ? 78.67278 -4.97692 -19.99196 1.000 66.54657 289 ASN B N 1
ATOM 5373 C CA . ASN B 1 293 ? 77.40748 -5.61702 -20.33011 1.000 69.83428 289 ASN B CA 1
ATOM 5374 C C . ASN B 1 293 ? 76.20077 -4.75425 -19.98035 1.000 74.45180 289 ASN B C 1
ATOM 5375 O O . ASN B 1 293 ? 75.12190 -5.29177 -19.69509 1.000 78.28082 289 ASN B O 1
ATOM 5380 N N . HIS B 1 294 ? 76.35378 -3.42674 -19.99010 1.000 64.80153 290 HIS B N 1
ATOM 5381 C CA . HIS B 1 294 ? 75.23354 -2.55288 -19.65675 1.000 64.99277 290 HIS B CA 1
ATOM 5382 C C . HIS B 1 294 ? 74.11050 -2.66317 -20.67964 1.000 73.30960 290 HIS B C 1
ATOM 5383 O O . HIS B 1 294 ? 72.94478 -2.42269 -20.34576 1.000 81.77741 290 HIS B O 1
ATOM 5390 N N . SER B 1 295 ? 74.43709 -3.02177 -21.92292 1.000 89.47620 291 SER B N 1
ATOM 5391 C CA . SER B 1 295 ? 73.41819 -3.22686 -22.94388 1.000 83.26235 291 SER B CA 1
ATOM 5392 C C . SER B 1 295 ? 72.62282 -4.50699 -22.72934 1.000 90.79626 291 SER B C 1
ATOM 5393 O O . SER B 1 295 ? 71.60473 -4.70273 -23.40145 1.000 101.05902 291 SER B O 1
ATOM 5396 N N . GLU B 1 296 ? 73.06128 -5.37898 -21.82252 1.000 77.44768 292 GLU B N 1
ATOM 5397 C CA . GLU B 1 296 ? 72.35681 -6.61516 -21.51198 1.000 79.37026 292 GLU B CA 1
ATOM 5398 C C . GLU B 1 296 ? 71.70506 -6.58225 -20.13522 1.000 70.89873 292 GLU B C 1
ATOM 5399 O O . GLU B 1 296 ? 71.31713 -7.63518 -19.61735 1.000 57.39989 292 GLU B O 1
ATOM 5405 N N . MET B 1 297 ? 71.57921 -5.40251 -19.53035 1.000 63.73275 293 MET B N 1
ATOM 5406 C CA . MET B 1 297 ? 70.97713 -5.24815 -18.21453 1.000 64.36725 293 MET B CA 1
ATOM 5407 C C . MET B 1 297 ? 69.91011 -4.16555 -18.25721 1.000 62.98480 293 MET B C 1
ATOM 5408 O O . MET B 1 297 ? 70.08938 -3.12732 -18.90102 1.000 58.48974 293 MET B O 1
ATOM 5413 N N . PHE B 1 298 ? 68.80088 -4.41563 -17.56652 1.000 63.92150 294 PHE B N 1
ATOM 5414 C CA . PHE B 1 298 ? 67.71728 -3.44958 -17.42910 1.000 50.11136 294 PHE B CA 1
ATOM 5415 C C . PHE B 1 298 ? 67.93178 -2.69801 -16.12000 1.000 49.23510 294 PHE B C 1
ATOM 5416 O O . PHE B 1 298 ? 67.75899 -3.26510 -15.03624 1.000 55.12254 294 PHE B O 1
ATOM 5424 N N . PHE B 1 299 ? 68.31251 -1.42132 -16.22340 1.000 56.26742 295 PHE B N 1
ATOM 5425 C CA . PHE B 1 299 ? 68.73131 -0.67405 -15.04088 1.000 50.66320 295 PHE B CA 1
ATOM 5426 C C . PHE B 1 299 ? 67.58263 -0.44155 -14.06736 1.000 45.84643 295 PHE B C 1
ATOM 5427 O O . PHE B 1 299 ? 67.81803 -0.30003 -12.86169 1.000 44.19238 295 PHE B O 1
ATOM 5435 N N . ALA B 1 300 ? 66.34245 -0.39777 -14.56031 1.000 49.29009 296 ALA B N 1
ATOM 5436 C CA . ALA B 1 300 ? 65.20402 -0.18264 -13.67438 1.000 47.03697 296 ALA B CA 1
ATOM 5437 C C . ALA B 1 300 ? 65.04690 -1.30366 -12.65594 1.000 54.38608 296 ALA B C 1
ATOM 5438 O O . ALA B 1 300 ? 64.46945 -1.07877 -11.58641 1.000 46.79803 296 ALA B O 1
ATOM 5440 N N . ASP B 1 301 ? 65.54846 -2.50229 -12.96055 1.000 52.39845 297 ASP B N 1
ATOM 5441 C CA . ASP B 1 301 ? 65.51106 -3.60564 -12.00946 1.000 44.79360 297 ASP B CA 1
ATOM 5442 C C . ASP B 1 301 ? 66.47983 -3.41872 -10.84892 1.000 44.84956 297 ASP B C 1
ATOM 5443 O O . ASP B 1 301 ? 66.37467 -4.14688 -9.85636 1.000 47.09378 297 ASP B O 1
ATOM 5448 N N . GLN B 1 302 ? 67.41537 -2.47334 -10.94796 1.000 52.01815 298 GLN B N 1
ATOM 5449 C CA . GLN B 1 302 ? 68.38310 -2.21657 -9.89010 1.000 44.83313 298 GLN B CA 1
ATOM 5450 C C . GLN B 1 302 ? 67.96296 -1.09784 -8.94583 1.000 45.39254 298 GLN B C 1
ATOM 5451 O O . GLN B 1 302 ? 68.57749 -0.94415 -7.88490 1.000 56.03755 298 GLN B O 1
ATOM 5457 N N . VAL B 1 303 ? 66.94491 -0.32214 -9.29658 1.000 44.58865 299 VAL B N 1
ATOM 5458 C CA . VAL B 1 303 ? 66.51045 0.79704 -8.48490 1.000 45.58744 299 VAL B CA 1
ATOM 5459 C C . VAL B 1 303 ? 65.22436 0.42290 -7.75735 1.000 54.57022 299 VAL B C 1
ATOM 5460 O O . VAL B 1 303 ? 64.58883 -0.58782 -8.04756 1.000 58.83527 299 VAL B O 1
ATOM 5464 N N . ASP B 1 304 ? 64.83057 1.25722 -6.79372 1.000 51.45588 300 ASP B N 1
ATOM 5465 C CA . ASP B 1 304 ? 63.65221 0.96067 -5.98548 1.000 62.94463 300 ASP B CA 1
ATOM 5466 C C . ASP B 1 304 ? 62.37013 1.16228 -6.78580 1.000 74.70281 300 ASP B C 1
ATOM 5467 O O . ASP B 1 304 ? 61.59174 0.22222 -6.98374 1.000 86.96329 300 ASP B O 1
ATOM 5472 N N . LYS B 1 305 ? 62.13229 2.38489 -7.25615 1.000 65.17738 301 LYS B N 1
ATOM 5473 C CA . LYS B 1 305 ? 60.91465 2.71616 -7.98386 1.000 61.90354 301 LYS B CA 1
ATOM 5474 C C . LYS B 1 305 ? 61.27151 3.44653 -9.26883 1.000 58.69535 301 LYS B C 1
ATOM 5475 O O . LYS B 1 305 ? 62.10645 4.35667 -9.25919 1.000 55.31797 301 LYS B O 1
ATOM 5477 N N . CYS B 1 306 ? 60.63634 3.04662 -10.36861 1.000 64.13595 302 CYS B N 1
ATOM 5478 C CA . CYS B 1 306 ? 60.81238 3.68124 -11.67140 1.000 51.69704 302 CYS B CA 1
ATOM 5479 C C . CYS B 1 306 ? 59.43930 4.10632 -12.17435 1.000 60.79816 302 CYS B C 1
ATOM 5480 O O . CYS B 1 306 ? 58.58849 3.25745 -12.46243 1.000 65.77657 302 CYS B O 1
ATOM 5483 N N . TYR B 1 307 ? 59.22705 5.41482 -12.28423 1.000 67.47567 303 TYR B N 1
ATOM 5484 C CA . TYR B 1 307 ? 57.92587 5.96213 -12.64212 1.000 65.40281 303 TYR B CA 1
ATOM 5485 C C . TYR B 1 307 ? 57.81818 6.11140 -14.15376 1.000 54.55581 303 TYR B C 1
ATOM 5486 O O . TYR B 1 307 ? 58.71397 6.66966 -14.79547 1.000 44.86006 303 TYR B O 1
ATOM 5495 N N . LYS B 1 308 ? 56.72078 5.61251 -14.71571 1.000 54.28257 304 LYS B N 1
ATOM 5496 C CA . LYS B 1 308 ? 56.46185 5.69596 -16.14653 1.000 56.60385 304 LYS B CA 1
ATOM 5497 C C . LYS B 1 308 ? 55.51155 6.85697 -16.40845 1.000 61.70421 304 LYS B C 1
ATOM 5498 O O . LYS B 1 308 ? 54.36468 6.84243 -15.94802 1.000 63.57239 304 LYS B O 1
ATOM 5500 N N . CYS B 1 309 ? 55.98990 7.85631 -17.14433 1.000 54.48721 305 CYS B N 1
ATOM 5501 C CA . CYS B 1 309 ? 55.20272 9.02857 -17.49877 1.000 54.27408 305 CYS B CA 1
ATOM 5502 C C . CYS B 1 309 ? 55.03944 9.07898 -19.00964 1.000 62.23325 305 CYS B C 1
ATOM 5503 O O . CYS B 1 309 ? 56.02376 8.97189 -19.74873 1.000 60.72174 305 CYS B O 1
ATOM 5506 N N . ILE B 1 310 ? 53.80168 9.24263 -19.46294 1.000 59.29620 306 ILE B N 1
ATOM 5507 C CA . ILE B 1 310 ? 53.48440 9.29853 -20.88380 1.000 52.50108 306 ILE B CA 1
ATOM 5508 C C . ILE B 1 310 ? 53.28830 10.75722 -21.26977 1.000 56.01194 306 ILE B C 1
ATOM 5509 O O . ILE B 1 310 ? 52.44330 11.45348 -20.69371 1.000 56.43697 306 ILE B O 1
ATOM 5514 N N . VAL B 1 311 ? 54.06859 11.22092 -22.24006 1.000 49.55650 307 VAL B N 1
ATOM 5515 C CA . VAL B 1 311 ? 53.95007 12.56964 -22.77969 1.000 52.61902 307 VAL B CA 1
ATOM 5516 C C . VAL B 1 311 ? 53.36504 12.43964 -24.17858 1.000 60.00609 307 VAL B C 1
ATOM 5517 O O . VAL B 1 311 ? 54.00945 11.89378 -25.08320 1.000 50.47295 307 VAL B O 1
ATOM 5521 N N . LYS B 1 312 ? 52.14658 12.93796 -24.36036 1.000 50.09026 308 LYS B N 1
ATOM 5522 C CA . LYS B 1 312 ? 51.43109 12.80582 -25.61690 1.000 58.49029 308 LYS B CA 1
ATOM 5523 C C . LYS B 1 312 ? 51.51801 14.10573 -26.41529 1.000 56.74650 308 LYS B C 1
ATOM 5524 O O . LYS B 1 312 ? 52.23775 15.04157 -26.05204 1.000 48.95001 308 LYS B O 1
ATOM 5530 N N . GLN B 1 313 ? 50.78023 14.16064 -27.52279 1.000 49.55749 309 GLN B N 1
ATOM 5531 C CA . GLN B 1 313 ? 50.83940 15.30589 -28.42158 1.000 47.51167 309 GLN B CA 1
ATOM 5532 C C . GLN B 1 313 ? 50.36324 16.57326 -27.72229 1.000 51.01471 309 GLN B C 1
ATOM 5533 O O . GLN B 1 313 ? 49.31570 16.58366 -27.06925 1.000 58.16803 309 GLN B O 1
ATOM 5539 N N . GLY B 1 314 ? 51.14126 17.64652 -27.86462 1.000 48.03389 310 GLY B N 1
ATOM 5540 C CA . GLY B 1 314 ? 50.81180 18.92499 -27.27352 1.000 46.41144 310 GLY B CA 1
ATOM 5541 C C . GLY B 1 314 ? 51.23486 19.10142 -25.83260 1.000 41.69472 310 GLY B C 1
ATOM 5542 O O . GLY B 1 314 ? 51.07259 20.20157 -25.28851 1.000 54.72803 310 GLY B O 1
ATOM 5543 N N . GLN B 1 315 ? 51.77555 18.06764 -25.19670 1.000 39.47816 311 GLN B N 1
ATOM 5544 C CA . GLN B 1 315 ? 52.18745 18.14376 -23.80420 1.000 46.87286 311 GLN B CA 1
ATOM 5545 C C . GLN B 1 315 ? 53.66838 18.48554 -23.70097 1.000 54.56324 311 GLN B C 1
ATOM 5546 O O . GLN B 1 315 ? 54.46566 18.16370 -24.58657 1.000 45.32994 311 GLN B O 1
ATOM 5552 N N . THR B 1 316 ? 54.02964 19.14671 -22.60431 1.000 44.04351 312 THR B N 1
ATOM 5553 C CA . THR B 1 316 ? 55.40332 19.55526 -22.34628 1.000 42.41827 312 THR B CA 1
ATOM 5554 C C . THR B 1 316 ? 55.86685 18.95570 -21.02612 1.000 43.02787 312 THR B C 1
ATOM 5555 O O . THR B 1 316 ? 55.17081 19.06535 -20.01115 1.000 43.14904 312 THR B O 1
ATOM 5559 N N . LEU B 1 317 ? 57.03895 18.32560 -21.04400 1.000 34.75595 313 LEU B N 1
ATOM 5560 C CA . LEU B 1 317 ? 57.61312 17.68075 -19.87160 1.000 41.63338 313 LEU B CA 1
ATOM 5561 C C . LEU B 1 317 ? 58.90102 18.39070 -19.48059 1.000 38.57513 313 LEU B C 1
ATOM 5562 O O . LEU B 1 317 ? 59.77406 18.60878 -20.32621 1.000 40.04425 313 LEU B O 1
ATOM 5567 N N . PHE B 1 318 ? 59.01585 18.74607 -18.20281 1.000 33.72390 314 PHE B N 1
ATOM 5568 C CA . PHE B 1 318 ? 60.20670 19.38477 -17.65760 1.000 34.31503 314 PHE B CA 1
ATOM 5569 C C . PHE B 1 318 ? 60.90810 18.38165 -16.74863 1.000 34.80716 314 PHE B C 1
ATOM 5570 O O . PHE B 1 318 ? 60.36104 17.98491 -15.71380 1.000 34.18464 314 PHE B O 1
ATOM 5578 N N . ILE B 1 319 ? 62.11102 17.97427 -17.13342 1.000 36.42687 315 ILE B N 1
ATOM 5579 C CA . ILE B 1 319 ? 62.89163 16.98507 -16.39459 1.000 38.46801 315 ILE B CA 1
ATOM 5580 C C . ILE B 1 319 ? 63.91462 17.72887 -15.54272 1.000 39.87681 315 ILE B C 1
ATOM 5581 O O . ILE B 1 319 ? 64.69558 18.52205 -16.08968 1.000 34.76139 315 ILE B O 1
ATOM 5586 N N . PRO B 1 320 ? 63.94664 17.51473 -14.22466 1.000 38.41066 316 PRO B N 1
ATOM 5587 C CA . PRO B 1 320 ? 64.89760 18.24691 -13.37587 1.000 37.96033 316 PRO B CA 1
ATOM 5588 C C . PRO B 1 320 ? 66.33255 17.77036 -13.53686 1.000 43.72100 316 PRO B C 1
ATOM 5589 O O . PRO B 1 320 ? 66.62992 16.91733 -14.37905 1.000 50.35216 316 PRO B O 1
ATOM 5593 N N . SER B 1 321 ? 67.22724 18.32022 -12.71999 1.000 50.66660 317 SER B N 1
ATOM 5594 C CA . SER B 1 321 ? 68.64967 18.02592 -12.82365 1.000 53.96572 317 SER B CA 1
ATOM 5595 C C . SER B 1 321 ? 68.96647 16.64406 -12.26435 1.000 51.91422 317 SER B C 1
ATOM 5596 O O . SER B 1 321 ? 68.53557 16.29477 -11.16070 1.000 53.51717 317 SER B O 1
ATOM 5599 N N . GLY B 1 322 ? 69.72335 15.86045 -13.03195 1.000 49.24701 318 GLY B N 1
ATOM 5600 C CA . GLY B 1 322 ? 70.26959 14.60630 -12.56346 1.000 42.78827 318 GLY B CA 1
ATOM 5601 C C . GLY B 1 322 ? 69.35915 13.40372 -12.67936 1.000 56.49247 318 GLY B C 1
ATOM 5602 O O . GLY B 1 322 ? 69.80409 12.28558 -12.38968 1.000 67.43200 318 GLY B O 1
ATOM 5603 N N . TRP B 1 323 ? 68.10904 13.58674 -13.09509 1.000 58.41275 319 TRP B N 1
ATOM 5604 C CA . TRP B 1 323 ? 67.17889 12.46848 -13.17356 1.000 43.96315 319 TRP B CA 1
ATOM 5605 C C . TRP B 1 323 ? 67.62306 11.46227 -14.22847 1.000 49.31144 319 TRP B C 1
ATOM 5606 O O . TRP B 1 323 ? 68.03032 11.83076 -15.33364 1.000 41.81780 319 TRP B O 1
ATOM 5617 N N . ILE B 1 324 ? 67.54359 10.18294 -13.87492 1.000 45.25342 320 ILE B N 1
ATOM 5618 C CA . ILE B 1 324 ? 67.90659 9.09188 -14.77228 1.000 46.14919 320 ILE B CA 1
ATOM 5619 C C . ILE B 1 324 ? 66.63801 8.65453 -15.49456 1.000 45.34506 320 ILE B C 1
ATOM 5620 O O . ILE B 1 324 ? 65.73481 8.07815 -14.88298 1.000 44.02009 320 ILE B O 1
ATOM 5625 N N . TYR B 1 325 ? 66.56624 8.91976 -16.79742 1.000 43.73482 321 TYR B N 1
ATOM 5626 C CA . TYR B 1 325 ? 65.35782 8.65144 -17.56085 1.000 54.28819 321 TYR B CA 1
ATOM 5627 C C . TYR B 1 325 ? 65.68087 7.89782 -18.84308 1.000 51.99532 321 TYR B C 1
ATOM 5628 O O . TYR B 1 325 ? 66.76720 8.03313 -19.41301 1.000 50.96504 321 TYR B O 1
ATOM 5637 N N . ALA B 1 326 ? 64.71292 7.09651 -19.28388 1.000 47.67033 322 ALA B N 1
ATOM 5638 C CA . ALA B 1 326 ? 64.77108 6.38118 -20.54857 1.000 47.91982 322 ALA B CA 1
ATOM 5639 C C . ALA B 1 326 ? 63.45131 6.57842 -21.27980 1.000 56.51617 322 ALA B C 1
ATOM 5640 O O . ALA B 1 326 ? 62.40311 6.76613 -20.65547 1.000 57.90240 322 ALA B O 1
ATOM 5642 N N . THR B 1 327 ? 63.50544 6.53697 -22.60876 1.000 54.97946 323 THR B N 1
ATOM 5643 C CA . THR B 1 327 ? 62.35010 6.84501 -23.43943 1.000 56.04372 323 THR B CA 1
ATOM 5644 C C . THR B 1 327 ? 61.98226 5.65659 -24.31649 1.000 50.65788 323 THR B C 1
ATOM 5645 O O . THR B 1 327 ? 62.85707 4.93871 -24.81148 1.000 53.18718 323 THR B O 1
ATOM 5649 N N . LEU B 1 328 ? 60.67801 5.45690 -24.49754 1.000 52.19032 324 LEU B N 1
ATOM 5650 C CA . LEU B 1 328 ? 60.13673 4.46881 -25.42073 1.000 53.18703 324 LEU B CA 1
ATOM 5651 C C . LEU B 1 328 ? 59.16464 5.16992 -26.35616 1.000 49.75718 324 LEU B C 1
ATOM 5652 O O . LEU B 1 328 ? 58.29679 5.92242 -25.90220 1.000 59.93832 324 LEU B O 1
ATOM 5657 N N . THR B 1 329 ? 59.30939 4.92324 -27.65636 1.000 50.12637 325 THR B N 1
ATOM 5658 C CA . THR B 1 329 ? 58.50903 5.60384 -28.66964 1.000 53.82745 325 THR B CA 1
ATOM 5659 C C . THR B 1 329 ? 57.59023 4.60367 -29.36167 1.000 50.85594 325 THR B C 1
ATOM 5660 O O . THR B 1 329 ? 58.04145 3.85038 -30.23857 1.000 52.56037 325 THR B O 1
ATOM 5664 N N . PRO B 1 330 ? 56.29829 4.55434 -29.01207 1.000 51.52425 326 PRO B N 1
ATOM 5665 C CA . PRO B 1 330 ? 55.40967 3.53787 -29.59597 1.000 61.02168 326 PRO B CA 1
ATOM 5666 C C . PRO B 1 330 ? 54.96779 3.85776 -31.01713 1.000 55.35562 326 PRO B C 1
ATOM 5667 O O . PRO B 1 330 ? 54.78938 2.94925 -31.83453 1.000 54.65450 326 PRO B O 1
ATOM 5671 N N . VAL B 1 331 ? 54.78013 5.14266 -31.32124 1.000 60.64818 327 VAL B N 1
ATOM 5672 C CA . VAL B 1 331 ? 54.38633 5.59476 -32.64842 1.000 47.55132 327 VAL B CA 1
ATOM 5673 C C . VAL B 1 331 ? 55.32197 6.72076 -33.06430 1.000 48.41466 327 VAL B C 1
ATOM 5674 O O . VAL B 1 331 ? 56.00348 7.32557 -32.23522 1.000 58.83623 327 VAL B O 1
ATOM 5678 N N . ASP B 1 332 ? 55.34979 6.99428 -34.36972 1.000 45.69267 328 ASP B N 1
ATOM 5679 C CA . ASP B 1 332 ? 56.21397 8.03808 -34.91448 1.000 44.55164 328 ASP B CA 1
ATOM 5680 C C . ASP B 1 332 ? 56.02815 9.34492 -34.15740 1.000 47.25765 328 ASP B C 1
ATOM 5681 O O . ASP B 1 332 ? 54.91106 9.85836 -34.04444 1.000 50.74677 328 ASP B O 1
ATOM 5686 N N . CYS B 1 333 ? 57.13011 9.87717 -33.63375 1.000 40.03253 329 CYS B N 1
ATOM 5687 C CA . CYS B 1 333 ? 57.09653 11.02870 -32.74414 1.000 43.10885 329 CYS B CA 1
ATOM 5688 C C . CYS B 1 333 ? 58.05475 12.09838 -33.24316 1.000 42.76160 329 CYS B C 1
ATOM 5689 O O . CYS B 1 333 ? 59.23578 11.82073 -33.47474 1.000 48.22513 329 CYS B O 1
ATOM 5692 N N . LEU B 1 334 ? 57.54296 13.31555 -33.40416 1.000 43.71670 330 LEU B N 1
ATOM 5693 C CA . LEU B 1 334 ? 58.34895 14.48918 -33.71526 1.000 43.95597 330 LEU B CA 1
ATOM 5694 C C . LEU B 1 334 ? 58.33481 15.40060 -32.49632 1.000 42.10654 330 LEU B C 1
ATOM 5695 O O . LEU B 1 334 ? 57.26530 15.84327 -32.06351 1.000 43.67341 330 LEU B O 1
ATOM 5700 N N . ALA B 1 335 ? 59.51422 15.67937 -31.94563 1.000 40.02581 331 ALA B N 1
ATOM 5701 C CA . ALA B 1 335 ? 59.61040 16.40420 -30.68847 1.000 37.64954 331 ALA B CA 1
ATOM 5702 C C . ALA B 1 335 ? 60.69571 17.46658 -30.77675 1.000 45.14820 331 ALA B C 1
ATOM 5703 O O . ALA B 1 335 ? 61.61885 17.38121 -31.59057 1.000 45.39664 331 ALA B O 1
ATOM 5705 N N . PHE B 1 336 ? 60.56344 18.47838 -29.92185 1.000 41.82921 332 PHE B N 1
ATOM 5706 C CA . PHE B 1 336 ? 61.54923 19.54008 -29.77451 1.000 39.56314 332 PHE B CA 1
ATOM 5707 C C . PHE B 1 336 ? 61.97358 19.60923 -28.31508 1.000 35.09374 332 PHE B C 1
ATOM 5708 O O . PHE B 1 336 ? 61.12370 19.60123 -27.41838 1.000 44.65141 332 PHE B O 1
ATOM 5716 N N . ALA B 1 337 ? 63.28207 19.67606 -28.07833 1.000 35.98815 333 ALA B N 1
ATOM 5717 C CA . ALA B 1 337 ? 63.81855 19.62725 -26.72666 1.000 36.52922 333 ALA B CA 1
ATOM 5718 C C . ALA B 1 337 ? 64.89199 20.69227 -26.55417 1.000 32.10361 333 ALA B C 1
ATOM 5719 O O . ALA B 1 337 ? 65.39453 21.26344 -27.52487 1.000 40.28493 333 ALA B O 1
ATOM 5721 N N . GLY B 1 338 ? 65.23300 20.95572 -25.29527 1.000 31.35360 334 GLY B N 1
ATOM 5722 C CA . GLY B 1 338 ? 66.28748 21.89909 -24.97705 1.000 36.50346 334 GLY B CA 1
ATOM 5723 C C . GLY B 1 338 ? 66.82843 21.65114 -23.58992 1.000 37.94667 334 GLY B C 1
ATOM 5724 O O . GLY B 1 338 ? 66.11435 21.16966 -22.70513 1.000 43.07884 334 GLY B O 1
ATOM 5725 N N . HIS B 1 339 ? 68.10167 21.98993 -23.39740 1.000 36.47023 335 HIS B N 1
ATOM 5726 C CA . HIS B 1 339 ? 68.79114 21.79569 -22.13057 1.000 45.05832 335 HIS B CA 1
ATOM 5727 C C . HIS B 1 339 ? 69.17518 23.14350 -21.53451 1.000 41.01910 335 HIS B C 1
ATOM 5728 O O . HIS B 1 339 ? 69.44785 24.10487 -22.25952 1.000 48.67747 335 HIS B O 1
ATOM 5735 N N . PHE B 1 340 ? 69.19504 23.20855 -20.20427 1.000 39.85001 336 PHE B N 1
ATOM 5736 C CA . PHE B 1 340 ? 69.53226 24.45038 -19.52167 1.000 49.71303 336 PHE B CA 1
ATOM 5737 C C . PHE B 1 340 ? 70.03263 24.14046 -18.11809 1.000 38.76291 336 PHE B C 1
ATOM 5738 O O . PHE B 1 340 ? 69.83129 23.04297 -17.59176 1.000 34.27099 336 PHE B O 1
ATOM 5746 N N . LEU B 1 341 ? 70.69713 25.12963 -17.52492 1.000 36.17739 337 LEU B N 1
ATOM 5747 C CA . LEU B 1 341 ? 71.19900 25.05714 -16.16043 1.000 41.56212 337 LEU B CA 1
ATOM 5748 C C . LEU B 1 341 ? 70.51650 26.12581 -15.31897 1.000 46.07511 337 LEU B C 1
ATOM 5749 O O . LEU B 1 341 ? 70.27169 27.23777 -15.79634 1.000 43.13605 337 LEU B O 1
ATOM 5754 N N . HIS B 1 342 ? 70.21474 25.78983 -14.06589 1.000 44.54343 338 HIS B N 1
ATOM 5755 C CA . HIS B 1 342 ? 69.55746 26.71889 -13.15819 1.000 35.93452 338 HIS B CA 1
ATOM 5756 C C . HIS B 1 342 ? 70.19640 26.62245 -11.78003 1.000 40.79211 338 HIS B C 1
ATOM 5757 O O . HIS B 1 342 ? 70.86801 25.64225 -11.44884 1.000 45.76593 338 HIS B O 1
ATOM 5764 N N . SER B 1 343 ? 69.97698 27.66482 -10.97641 1.000 43.85598 339 SER B N 1
ATOM 5765 C CA . SER B 1 343 ? 70.61475 27.78657 -9.67135 1.000 45.03368 339 SER B CA 1
ATOM 5766 C C . SER B 1 343 ? 69.95162 26.94142 -8.59176 1.000 46.62969 339 SER B C 1
ATOM 5767 O O . SER B 1 343 ? 70.50110 26.83653 -7.49005 1.000 49.38985 339 SER B O 1
ATOM 5770 N N . LEU B 1 344 ? 68.79429 26.34283 -8.86997 1.000 52.11361 340 LEU B N 1
ATOM 5771 C CA . LEU B 1 344 ? 68.09830 25.54412 -7.86967 1.000 48.10218 340 LEU B CA 1
ATOM 5772 C C . LEU B 1 344 ? 68.72115 24.17024 -7.66067 1.000 52.48499 340 LEU B C 1
ATOM 5773 O O . LEU B 1 344 ? 68.37472 23.49636 -6.68442 1.000 65.66007 340 LEU B O 1
ATOM 5778 N N . SER B 1 345 ? 69.61932 23.73901 -8.54218 1.000 45.07577 341 SER B N 1
ATOM 5779 C CA . SER B 1 345 ? 70.22582 22.41336 -8.45833 1.000 49.38678 341 SER B CA 1
ATOM 5780 C C . SER B 1 345 ? 71.72290 22.49665 -8.74279 1.000 53.57602 341 SER B C 1
ATOM 5781 O O . SER B 1 345 ? 72.27833 21.70986 -9.51010 1.000 55.84274 341 SER B O 1
ATOM 5784 N N . VAL B 1 346 ? 72.39449 23.46818 -8.11904 1.000 52.53048 342 VAL B N 1
ATOM 5785 C CA . VAL B 1 346 ? 73.82902 23.64408 -8.33974 1.000 56.37853 342 VAL B CA 1
ATOM 5786 C C . VAL B 1 346 ? 74.59799 22.40376 -7.90008 1.000 51.54323 342 VAL B C 1
ATOM 5787 O O . VAL B 1 346 ? 75.50165 21.93416 -8.60294 1.000 51.38967 342 VAL B O 1
ATOM 5791 N N . GLU B 1 347 ? 74.25724 21.85660 -6.73058 1.000 54.05923 343 GLU B N 1
ATOM 5792 C CA . GLU B 1 347 ? 74.95068 20.66950 -6.23915 1.000 53.69251 343 GLU B CA 1
ATOM 5793 C C . GLU B 1 347 ? 74.72758 19.47315 -7.15607 1.000 54.64575 343 GLU B C 1
ATOM 5794 O O . GLU B 1 347 ? 75.67017 18.73449 -7.46503 1.000 54.98984 343 GLU B O 1
ATOM 5800 N N . MET B 1 348 ? 73.48522 19.26273 -7.59797 1.000 48.55306 344 MET B N 1
ATOM 5801 C CA . MET B 1 348 ? 73.18881 18.11464 -8.44926 1.000 41.97841 344 MET B CA 1
ATOM 5802 C C . MET B 1 348 ? 73.88475 18.22944 -9.79999 1.000 49.32718 344 MET B C 1
ATOM 5803 O O . MET B 1 348 ? 74.38014 17.23055 -10.33502 1.000 57.77020 344 MET B O 1
ATOM 5808 N N . GLN B 1 349 ? 73.92852 19.43784 -10.36777 1.000 55.61619 345 GLN B N 1
ATOM 5809 C CA . GLN B 1 349 ? 74.58251 19.62665 -11.65927 1.000 49.21350 345 GLN B CA 1
ATOM 5810 C C . GLN B 1 349 ? 76.06942 19.30583 -11.58034 1.000 48.37550 345 GLN B C 1
ATOM 5811 O O . GLN B 1 349 ? 76.62598 18.68222 -12.49192 1.000 60.75160 345 GLN B O 1
ATOM 5817 N N . MET B 1 350 ? 76.73202 19.72895 -10.50126 1.000 39.82372 346 MET B N 1
ATOM 5818 C CA . MET B 1 350 ? 78.15588 19.44441 -10.35639 1.000 42.56760 346 MET B CA 1
ATOM 5819 C C . MET B 1 350 ? 78.41727 17.94961 -10.21779 1.000 49.79514 346 MET B C 1
ATOM 5820 O O . MET B 1 350 ? 79.37049 17.42655 -10.80686 1.000 58.77309 346 MET B O 1
ATOM 5825 N N . ARG B 1 351 ? 77.58905 17.24472 -9.44141 1.000 47.18283 347 ARG B N 1
ATOM 5826 C CA . ARG B 1 351 ? 77.80948 15.81383 -9.25154 1.000 43.43718 347 ARG B CA 1
ATOM 5827 C C . ARG B 1 351 ? 77.65741 15.04957 -10.56000 1.000 40.04372 347 ARG B C 1
ATOM 5828 O O . ARG B 1 351 ? 78.47769 14.18040 -10.87703 1.000 46.24081 347 ARG B O 1
ATOM 5836 N N . ALA B 1 352 ? 76.61676 15.36246 -11.33612 1.000 38.59975 348 ALA B N 1
ATOM 5837 C CA . ALA B 1 352 ? 76.41694 14.67998 -12.61062 1.000 47.39513 348 ALA B CA 1
ATOM 5838 C C . ALA B 1 352 ? 77.57355 14.94887 -13.56428 1.000 52.07938 348 ALA B C 1
ATOM 5839 O O . ALA B 1 352 ? 77.96217 14.07259 -14.34566 1.000 52.82933 348 ALA B O 1
ATOM 5841 N N . TYR B 1 353 ? 78.13152 16.16028 -13.51891 1.000 48.37677 349 TYR B N 1
ATOM 5842 C CA . TYR B 1 353 ? 79.30553 16.46604 -14.32833 1.000 35.63810 349 TYR B CA 1
ATOM 5843 C C . TYR B 1 353 ? 80.50261 15.62714 -13.89894 1.000 39.55867 349 TYR B C 1
ATOM 5844 O O . TYR B 1 353 ? 81.26077 15.13542 -14.74320 1.000 46.47256 349 TYR B O 1
ATOM 5853 N N . GLU B 1 354 ? 80.69060 15.45595 -12.58763 1.000 37.12636 350 GLU B N 1
ATOM 5854 C CA . GLU B 1 354 ? 81.78878 14.62875 -12.09628 1.000 52.15711 350 GLU B CA 1
ATOM 5855 C C . GLU B 1 354 ? 81.60443 13.16769 -12.49029 1.000 52.77093 350 GLU B C 1
ATOM 5856 O O . GLU B 1 354 ? 82.56719 12.50080 -12.88805 1.000 40.20752 350 GLU B O 1
ATOM 5862 N N . VAL B 1 355 ? 80.37758 12.65154 -12.38098 1.000 45.05929 351 VAL B N 1
ATOM 5863 C CA . VAL B 1 355 ? 80.10368 11.28532 -12.81939 1.000 44.08562 351 VAL B CA 1
ATOM 5864 C C . VAL B 1 355 ? 80.33978 11.15465 -14.31810 1.000 50.26095 351 VAL B C 1
ATOM 5865 O O . VAL B 1 355 ? 80.91599 10.16614 -14.78894 1.000 53.45906 351 VAL B O 1
ATOM 5869 N N . GLU B 1 356 ? 79.89951 12.15194 -15.08928 1.000 48.99999 352 GLU B N 1
ATOM 5870 C CA . GLU B 1 356 ? 80.09160 12.12217 -16.53575 1.000 46.97766 352 GLU B CA 1
ATOM 5871 C C . GLU B 1 356 ? 81.57095 12.09825 -16.90125 1.000 49.50008 352 GLU B C 1
ATOM 5872 O O . GLU B 1 356 ? 81.98259 11.35726 -17.80211 1.000 48.25999 352 GLU B O 1
ATOM 5878 N N . ARG B 1 357 ? 82.38673 12.90283 -16.21426 1.000 52.07386 353 ARG B N 1
ATOM 5879 C CA . ARG B 1 357 ? 83.81345 12.94138 -16.52195 1.000 43.59083 353 ARG B CA 1
ATOM 5880 C C . ARG B 1 357 ? 84.49128 11.61861 -16.18721 1.000 38.97937 353 ARG B C 1
ATOM 5881 O O . ARG B 1 357 ? 85.40968 11.19126 -16.89538 1.000 47.00513 353 ARG B O 1
ATOM 5889 N N . ARG B 1 358 ? 84.05946 10.95767 -15.11058 1.000 43.91197 354 ARG B N 1
ATOM 5890 C CA . ARG B 1 358 ? 84.64554 9.66749 -14.76249 1.000 42.45779 354 ARG B CA 1
ATOM 5891 C C . ARG B 1 358 ? 84.26796 8.58527 -15.76634 1.000 39.70174 354 ARG B C 1
ATOM 5892 O O . ARG B 1 358 ? 85.05417 7.66054 -16.00127 1.000 43.81638 354 ARG B O 1
ATOM 5900 N N . LEU B 1 359 ? 83.07793 8.67893 -16.36510 1.000 35.29562 355 LEU B N 1
ATOM 5901 C CA . LEU B 1 359 ? 82.65540 7.66785 -17.32917 1.000 38.88574 355 LEU B CA 1
ATOM 5902 C C . LEU B 1 359 ? 83.41359 7.78449 -18.64593 1.000 42.95266 355 LEU B C 1
ATOM 5903 O O . LEU B 1 359 ? 83.62946 6.77174 -19.32179 1.000 40.12327 355 LEU B O 1
ATOM 5908 N N . LYS B 1 360 ? 83.81838 9.00008 -19.02450 1.000 51.25228 356 LYS B N 1
ATOM 5909 C CA . LYS B 1 360 ? 84.57345 9.24175 -20.25771 1.000 51.49923 356 LYS B CA 1
ATOM 5910 C C . LYS B 1 360 ? 83.82829 8.71786 -21.48444 1.000 50.41656 356 LYS B C 1
ATOM 5911 O O . LYS B 1 360 ? 84.42426 8.14361 -22.39820 1.000 42.05537 356 LYS B O 1
ATOM 5917 N N . LEU B 1 361 ? 82.51383 8.92098 -21.50855 1.000 63.39190 357 LEU B N 1
ATOM 5918 C CA . LEU B 1 361 ? 81.69344 8.45091 -22.61285 1.000 63.89637 357 LEU B CA 1
ATOM 5919 C C . LEU B 1 361 ? 81.82651 9.38978 -23.81060 1.000 74.01471 357 LEU B C 1
ATOM 5920 O O . LEU B 1 361 ? 82.50352 10.42069 -23.75858 1.000 85.47809 357 LEU B O 1
ATOM 5925 N N . GLY B 1 362 ? 81.17131 9.02135 -24.90962 1.000 66.63755 358 GLY B N 1
ATOM 5926 C CA . GLY B 1 362 ? 81.20380 9.81319 -26.12340 1.000 85.44204 358 GLY B CA 1
ATOM 5927 C C . GLY B 1 362 ? 80.67520 11.22085 -25.94338 1.000 103.82541 358 GLY B C 1
ATOM 5928 O O . GLY B 1 362 ? 79.62857 11.42519 -25.32064 1.000 98.60842 358 GLY B O 1
ATOM 5929 N N . SER B 1 363 ? 81.39335 12.20060 -26.48405 1.000 114.53513 359 SER B N 1
ATOM 5930 C CA . SER B 1 363 ? 81.00248 13.60625 -26.37882 1.000 118.10636 359 SER B CA 1
ATOM 5931 C C . SER B 1 363 ? 80.05159 14.00847 -27.50270 1.000 117.93207 359 SER B C 1
ATOM 5932 O O . SER B 1 363 ? 80.28351 14.97442 -28.22876 1.000 106.72275 359 SER B O 1
ATOM 5934 N N . LEU B 1 364 ? 78.96008 13.25679 -27.64946 1.000 109.63450 360 LEU B N 1
ATOM 5935 C CA . LEU B 1 364 ? 77.95216 13.53110 -28.66845 1.000 113.34918 360 LEU B CA 1
ATOM 5936 C C . LEU B 1 364 ? 76.79612 14.35029 -28.10525 1.000 103.59844 360 LEU B C 1
ATOM 5937 O O . LEU B 1 364 ? 76.48092 15.42650 -28.62155 1.000 107.19807 360 LEU B O 1
ATOM 5939 N N . THR B 1 365 ? 76.15768 13.85662 -27.04560 1.000 78.22334 361 THR B N 1
ATOM 5940 C CA . THR B 1 365 ? 75.10264 14.58477 -26.35682 1.000 85.95356 361 THR B CA 1
ATOM 5941 C C . THR B 1 365 ? 75.63363 15.40812 -25.18916 1.000 86.85430 361 THR B C 1
ATOM 5942 O O . THR B 1 365 ? 74.88145 15.69547 -24.25109 1.000 71.22706 361 THR B O 1
ATOM 5944 N N . GLN B 1 366 ? 76.90707 15.79233 -25.23003 1.000 82.81692 362 GLN B N 1
ATOM 5945 C CA . GLN B 1 366 ? 77.53023 16.50758 -24.13039 1.000 71.96898 362 GLN B CA 1
ATOM 5946 C C . GLN B 1 366 ? 77.06212 17.96112 -24.09438 1.000 59.49131 362 GLN B C 1
ATOM 5947 O O . GLN B 1 366 ? 76.43931 18.47328 -25.02853 1.000 64.15449 362 GLN B O 1
ATOM 5953 N N . PHE B 1 367 ? 77.38268 18.63137 -22.98603 1.000 49.13652 363 PHE B N 1
ATOM 5954 C CA . PHE B 1 367 ? 77.05160 20.03373 -22.78632 1.000 42.07382 363 PHE B CA 1
ATOM 5955 C C . PHE B 1 367 ? 78.31285 20.85387 -23.01609 1.000 43.89789 363 PHE B C 1
ATOM 5956 O O . PHE B 1 367 ? 79.20869 20.85641 -22.15751 1.000 46.60039 363 PHE B O 1
ATOM 5964 N N . PRO B 1 368 ? 78.44386 21.54869 -24.14556 1.000 40.09098 364 PRO B N 1
ATOM 5965 C CA . PRO B 1 368 ? 79.67562 22.30323 -24.40672 1.000 40.82706 364 PRO B CA 1
ATOM 5966 C C . PRO B 1 368 ? 79.87922 23.41886 -23.39269 1.000 40.89482 364 PRO B C 1
ATOM 5967 O O . PRO B 1 368 ? 78.93428 24.10611 -22.99954 1.000 48.49954 364 PRO B O 1
ATOM 5971 N N . ASN B 1 369 ? 81.13553 23.59535 -22.98249 1.000 40.54102 365 ASN B N 1
ATOM 5972 C CA . ASN B 1 369 ? 81.54440 24.67796 -22.08694 1.000 41.98927 365 ASN B CA 1
ATOM 5973 C C . ASN B 1 369 ? 80.69254 24.71664 -20.81897 1.000 42.99276 365 ASN B C 1
ATOM 5974 O O . ASN B 1 369 ? 80.17406 25.76126 -20.41829 1.000 40.50268 365 ASN B O 1
ATOM 5979 N N . PHE B 1 370 ? 80.53753 23.55033 -20.18736 1.000 43.85960 366 PHE B N 1
ATOM 5980 C CA . PHE B 1 370 ? 79.85905 23.50459 -18.89580 1.000 41.27163 366 PHE B CA 1
ATOM 5981 C C . PHE B 1 370 ? 80.63105 24.29175 -17.84546 1.000 45.67250 366 PHE B C 1
ATOM 5982 O O . PHE B 1 370 ? 80.03703 25.02373 -17.04482 1.000 43.56455 366 PHE B O 1
ATOM 5990 N N . GLU B 1 371 ? 81.95858 24.14741 -17.83028 1.000 42.53090 367 GLU B N 1
ATOM 5991 C CA . GLU B 1 371 ? 82.77472 24.87885 -16.86721 1.000 42.74512 367 GLU B CA 1
ATOM 5992 C C . GLU B 1 371 ? 82.69756 26.38080 -17.10800 1.000 37.42137 367 GLU B C 1
ATOM 5993 O O . GLU B 1 371 ? 82.65500 27.16735 -16.15492 1.000 45.08905 367 GLU B O 1
ATOM 5999 N N . THR B 1 372 ? 82.67305 26.79608 -18.37797 1.000 36.55543 368 THR B N 1
ATOM 6000 C CA . THR B 1 372 ? 82.60675 28.21946 -18.69688 1.000 39.06692 368 THR B CA 1
ATOM 6001 C C . THR B 1 372 ? 81.33890 28.85316 -18.13750 1.000 40.44914 368 THR B C 1
ATOM 6002 O O . THR B 1 372 ? 81.37004 29.98240 -17.63334 1.000 37.50479 368 THR B O 1
ATOM 6006 N N . ALA B 1 373 ? 80.21097 28.14408 -18.22465 1.000 41.70823 369 ALA B N 1
ATOM 6007 C CA . ALA B 1 373 ? 78.97846 28.64215 -17.62366 1.000 39.86968 369 ALA B CA 1
ATOM 6008 C C . ALA B 1 373 ? 79.11623 28.76362 -16.11165 1.000 41.79690 369 ALA B C 1
ATOM 6009 O O . ALA B 1 373 ? 78.61616 29.72101 -15.50905 1.000 37.14354 369 ALA B O 1
ATOM 6011 N N . CYS B 1 374 ? 79.78777 27.79726 -15.48057 1.000 44.68985 370 CYS B N 1
ATOM 6012 C CA . CYS B 1 374 ? 80.00183 27.86356 -14.03868 1.000 37.70429 370 CYS B CA 1
ATOM 6013 C C . CYS B 1 374 ? 80.88412 29.04830 -13.66362 1.000 36.69694 370 CYS B C 1
ATOM 6014 O O . CYS B 1 374 ? 80.64924 29.70692 -12.64346 1.000 33.89640 370 CYS B O 1
ATOM 6017 N N . TRP B 1 375 ? 81.91190 29.32907 -14.47030 1.000 41.39068 371 TRP B N 1
ATOM 6018 C CA . TRP B 1 375 ? 82.76549 30.48294 -14.20166 1.000 45.33183 371 TRP B CA 1
ATOM 6019 C C . TRP B 1 375 ? 81.97964 31.78541 -14.29457 1.000 42.62710 371 TRP B C 1
ATOM 6020 O O . TRP B 1 375 ? 82.13790 32.67594 -13.45093 1.000 38.70344 371 TRP B O 1
ATOM 6031 N N . TYR B 1 376 ? 81.12887 31.91618 -15.31610 1.000 38.80212 372 TYR B N 1
ATOM 6032 C CA . TYR B 1 376 ? 80.28856 33.10417 -15.43097 1.000 39.61805 372 TYR B CA 1
ATOM 6033 C C . TYR B 1 376 ? 79.30118 33.19234 -14.27497 1.000 46.04432 372 TYR B C 1
ATOM 6034 O O . TYR B 1 376 ? 79.03030 34.28439 -13.76111 1.000 56.08773 372 TYR B O 1
ATOM 6043 N N . MET B 1 377 ? 78.74598 32.05201 -13.85794 1.000 39.95837 373 MET B N 1
ATOM 6044 C CA . MET B 1 377 ? 77.86340 32.04204 -12.69646 1.000 36.60188 373 MET B CA 1
ATOM 6045 C C . MET B 1 377 ? 78.61115 32.45707 -11.43570 1.000 35.23948 373 MET B C 1
ATOM 6046 O O . MET B 1 377 ? 78.07492 33.19562 -10.60097 1.000 30.72412 373 MET B O 1
ATOM 6051 N N . GLY B 1 378 ? 79.85077 31.98753 -11.27852 1.000 32.92924 374 GLY B N 1
ATOM 6052 C CA . GLY B 1 378 ? 80.64528 32.39509 -10.13135 1.000 35.62100 374 GLY B CA 1
ATOM 6053 C C . GLY B 1 378 ? 80.90490 33.88868 -10.10420 1.000 35.76758 374 GLY B C 1
ATOM 6054 O O . GLY B 1 378 ? 80.86489 34.51648 -9.04303 1.000 44.00772 374 GLY B O 1
ATOM 6055 N N . LYS B 1 379 ? 81.18147 34.47699 -11.27097 1.000 29.47603 375 LYS B N 1
ATOM 6056 C CA . LYS B 1 379 ? 81.33505 35.92607 -11.35129 1.000 32.29663 375 LYS B CA 1
ATOM 6057 C C . LYS B 1 379 ? 80.03639 36.63526 -10.99005 1.000 44.91463 375 LYS B C 1
ATOM 6058 O O . LYS B 1 379 ? 80.05038 37.65762 -10.29433 1.000 38.88154 375 LYS B O 1
ATOM 6064 N N . HIS B 1 380 ? 78.90235 36.10605 -11.45692 1.000 52.19052 376 HIS B N 1
ATOM 6065 C CA . HIS B 1 380 ? 77.61048 36.68729 -11.10597 1.000 52.11128 376 HIS B CA 1
ATOM 6066 C C . HIS B 1 380 ? 77.35308 36.60161 -9.60726 1.000 39.85899 376 HIS B C 1
ATOM 6067 O O . HIS B 1 380 ? 76.82923 37.54612 -9.00494 1.000 46.43207 376 HIS B O 1
ATOM 6074 N N . LEU B 1 381 ? 77.70828 35.47259 -8.98935 1.000 40.10602 377 LEU B N 1
ATOM 6075 C CA . LEU B 1 381 ? 77.50227 35.31871 -7.55282 1.000 46.87706 377 LEU B CA 1
ATOM 6076 C C . LEU B 1 381 ? 78.31059 36.34194 -6.76578 1.000 45.34670 377 LEU B C 1
ATOM 6077 O O . LEU B 1 381 ? 77.81864 36.90751 -5.78222 1.000 45.47763 377 LEU B O 1
ATOM 6082 N N . LEU B 1 382 ? 79.55460 36.59277 -7.18160 1.000 47.96780 378 LEU B N 1
ATOM 6083 C CA . LEU B 1 382 ? 80.35597 37.61932 -6.52292 1.000 53.26655 378 LEU B CA 1
ATOM 6084 C C . LEU B 1 382 ? 79.72347 38.99527 -6.68617 1.000 45.54515 378 LEU B C 1
ATOM 6085 O O . LEU B 1 382 ? 79.69891 39.79256 -5.74122 1.000 45.95133 378 LEU B O 1
ATOM 6090 N N . GLU B 1 383 ? 79.20931 39.29255 -7.88196 1.000 44.36981 379 GLU B N 1
ATOM 6091 C CA . GLU B 1 383 ? 78.48327 40.54149 -8.08525 1.000 40.03686 379 GLU B CA 1
ATOM 6092 C C . GLU B 1 383 ? 77.21087 40.57626 -7.24866 1.000 42.37261 379 GLU B C 1
ATOM 6093 O O . GLU B 1 383 ? 76.84893 41.62232 -6.69697 1.000 47.99421 379 GLU B O 1
ATOM 6099 N N . ALA B 1 384 ? 76.51718 39.43948 -7.14579 1.000 45.31031 380 ALA B N 1
ATOM 6100 C CA . ALA B 1 384 ? 75.32674 39.36912 -6.30446 1.000 40.41482 380 ALA B CA 1
ATOM 6101 C C . ALA B 1 384 ? 75.67458 39.58475 -4.83694 1.000 53.17112 380 ALA B C 1
ATOM 6102 O O . ALA B 1 384 ? 74.92096 40.23530 -4.10318 1.000 48.98109 380 ALA B O 1
ATOM 6104 N N . PHE B 1 385 ? 76.80795 39.03585 -4.38744 1.000 57.00594 381 PHE B N 1
ATOM 6105 C CA . PHE B 1 385 ? 77.24636 39.26486 -3.01357 1.000 49.10295 381 PHE B CA 1
ATOM 6106 C C . PHE B 1 385 ? 77.49356 40.74522 -2.75287 1.000 53.07819 381 PHE B C 1
ATOM 6107 O O . PHE B 1 385 ? 77.08496 41.27746 -1.71400 1.000 54.35911 381 PHE B O 1
ATOM 6115 N N . LYS B 1 386 ? 78.16994 41.42453 -3.68226 1.000 50.33950 382 LYS B N 1
ATOM 6116 C CA . LYS B 1 386 ? 78.41080 42.85538 -3.52715 1.000 52.16707 382 LYS B CA 1
ATOM 6117 C C . LYS B 1 386 ? 77.10892 43.64473 -3.58285 1.000 57.85525 382 LYS B C 1
ATOM 6118 O O . LYS B 1 386 ? 76.91666 44.59080 -2.80982 1.000 57.45119 382 LYS B O 1
ATOM 6124 N N . GLY B 1 387 ? 76.20538 43.27332 -4.49295 1.000 54.42462 383 GLY B N 1
ATOM 6125 C CA . GLY B 1 387 ? 74.91476 43.93668 -4.55646 1.000 66.62220 383 GLY B CA 1
ATOM 6126 C C . GLY B 1 387 ? 74.08905 43.74148 -3.30179 1.000 59.65045 383 GLY B C 1
ATOM 6127 O O . GLY B 1 387 ? 73.34442 44.63867 -2.89720 1.000 64.30808 383 GLY B O 1
ATOM 6128 N N . SER B 1 388 ? 74.20285 42.56932 -2.67332 1.000 62.88982 384 SER B N 1
ATOM 6129 C CA . SER B 1 388 ? 73.50593 42.33068 -1.41431 1.000 67.09813 384 SER B CA 1
ATOM 6130 C C . SER B 1 388 ? 74.00153 43.27471 -0.32584 1.000 71.50710 384 SER B C 1
ATOM 6131 O O . SER B 1 388 ? 73.21077 43.76798 0.48741 1.000 78.57904 384 SER B O 1
ATOM 6134 N N . HIS B 1 389 ? 75.31208 43.52978 -0.28963 1.000 77.48204 385 HIS B N 1
ATOM 6135 C CA . HIS B 1 389 ? 75.85699 44.48289 0.67187 1.000 69.03172 385 HIS B CA 1
ATOM 6136 C C . HIS B 1 389 ? 75.32605 45.88873 0.41914 1.000 71.85435 385 HIS B C 1
ATOM 6137 O O . HIS B 1 389 ? 74.96378 46.60301 1.36160 1.000 76.96299 385 HIS B O 1
ATOM 6144 N N . LYS B 1 390 ? 75.27359 46.30405 -0.84899 1.000 77.33091 386 LYS B N 1
ATOM 6145 C CA . LYS B 1 390 ? 74.79422 47.64490 -1.17000 1.000 77.90015 386 LYS B CA 1
ATOM 6146 C C . LYS B 1 390 ? 73.29529 47.77341 -0.92713 1.000 76.41094 386 LYS B C 1
ATOM 6147 O O . LYS B 1 390 ? 72.83320 48.78524 -0.38686 1.000 82.34438 386 LYS B O 1
ATOM 6149 N N . SER B 1 391 ? 72.51926 46.76083 -1.32184 1.000 78.10940 387 SER B N 1
ATOM 6150 C CA . SER B 1 391 ? 71.07447 46.81932 -1.12675 1.000 75.35948 387 SER B CA 1
ATOM 6151 C C . SER B 1 391 ? 70.69624 46.67431 0.34147 1.000 80.86853 387 SER B C 1
ATOM 6152 O O . SER B 1 391 ? 69.65393 47.18750 0.76403 1.000 82.60339 387 SER B O 1
ATOM 6154 N N . GLY B 1 392 ? 71.51979 45.98786 1.12856 1.000 79.29853 388 GLY B N 1
ATOM 6155 C CA . GLY B 1 392 ? 71.24309 45.80833 2.53885 1.000 83.35296 388 GLY B CA 1
ATOM 6156 C C . GLY B 1 392 ? 70.47486 44.55802 2.89633 1.000 75.07356 388 GLY B C 1
ATOM 6157 O O . GLY B 1 392 ? 69.83731 44.52432 3.95497 1.000 78.52484 388 GLY B O 1
ATOM 6158 N N . LYS B 1 393 ? 70.50990 43.52935 2.05305 1.000 72.27044 389 LYS B N 1
ATOM 6159 C CA . LYS B 1 393 ? 69.79523 42.28787 2.30415 1.000 83.70908 389 LYS B CA 1
ATOM 6160 C C . LYS B 1 393 ? 70.73613 41.10914 2.08746 1.000 78.69176 389 LYS B C 1
ATOM 6161 O O . LYS B 1 393 ? 71.75562 41.21905 1.40337 1.000 62.38646 389 LYS B O 1
ATOM 6167 N N . GLN B 1 394 ? 70.38968 39.97887 2.69684 1.000 67.77154 390 GLN B N 1
ATOM 6168 C CA . GLN B 1 394 ? 71.17708 38.76285 2.56532 1.000 68.35219 390 GLN B CA 1
ATOM 6169 C C . GLN B 1 394 ? 70.80875 38.00795 1.29348 1.000 77.09346 390 GLN B C 1
ATOM 6170 O O . GLN B 1 394 ? 69.66918 38.05740 0.82187 1.000 74.94033 390 GLN B O 1
ATOM 6176 N N . LEU B 1 395 ? 71.79315 37.30728 0.73585 1.000 70.99522 391 LEU B N 1
ATOM 6177 C CA . LEU B 1 395 ? 71.52006 36.40131 -0.36564 1.000 62.75130 391 LEU B CA 1
ATOM 6178 C C . LEU B 1 395 ? 70.75274 35.17991 0.13899 1.000 65.28130 391 LEU B C 1
ATOM 6179 O O . LEU B 1 395 ? 70.88602 34.79126 1.30290 1.000 62.97860 391 LEU B O 1
ATOM 6184 N N . PRO B 1 396 ? 69.93448 34.56655 -0.71184 1.000 60.89842 392 PRO B N 1
ATOM 6185 C CA . PRO B 1 396 ? 69.24012 33.33454 -0.32161 1.000 59.57112 392 PRO B CA 1
ATOM 6186 C C . PRO B 1 396 ? 70.23185 32.24692 0.04751 1.000 59.67230 392 PRO B C 1
ATOM 6187 O O . PRO B 1 396 ? 71.32188 32.16411 -0.53882 1.000 65.10489 392 PRO B O 1
ATOM 6191 N N . PRO B 1 397 ? 69.89755 31.40495 1.02901 1.000 52.64446 393 PRO B N 1
ATOM 6192 C CA . PRO B 1 397 ? 70.85202 30.37221 1.46737 1.000 56.69999 393 PRO B CA 1
ATOM 6193 C C . PRO B 1 397 ? 71.27804 29.41438 0.36761 1.000 61.32126 393 PRO B C 1
ATOM 6194 O O . PRO B 1 397 ? 72.43091 28.96366 0.37180 1.000 61.07943 393 PRO B O 1
ATOM 6198 N N . HIS B 1 398 ? 70.38850 29.08127 -0.57241 1.000 57.83502 394 HIS B N 1
ATOM 6199 C CA . HIS B 1 398 ? 70.76565 28.14808 -1.62967 1.000 48.22646 394 HIS B CA 1
ATOM 6200 C C . HIS B 1 398 ? 71.81194 28.74768 -2.56069 1.000 42.44525 394 HIS B C 1
ATOM 6201 O O . HIS B 1 398 ? 72.67332 28.02142 -3.06953 1.000 43.20949 394 HIS B O 1
ATOM 6208 N N . LEU B 1 399 ? 71.75626 30.06073 -2.79656 1.000 42.42338 395 LEU B N 1
ATOM 6209 C CA . LEU B 1 399 ? 72.80304 30.71120 -3.57777 1.000 44.79268 395 LEU B CA 1
ATOM 6210 C C . LEU B 1 399 ? 74.13564 30.68668 -2.83947 1.000 46.98972 395 LEU B C 1
ATOM 6211 O O . LEU B 1 399 ? 75.19240 30.52475 -3.46064 1.000 46.69502 395 LEU B O 1
ATOM 6216 N N . VAL B 1 400 ? 74.10632 30.85574 -1.51533 1.000 45.90470 396 VAL B N 1
ATOM 6217 C CA . VAL B 1 400 ? 75.33584 30.79993 -0.72776 1.000 47.85827 396 VAL B CA 1
ATOM 6218 C C . VAL B 1 400 ? 75.94048 29.40255 -0.78871 1.000 49.61831 396 VAL B C 1
ATOM 6219 O O . VAL B 1 400 ? 77.15029 29.23685 -0.98673 1.000 48.73117 396 VAL B O 1
ATOM 6223 N N . GLN B 1 401 ? 75.10533 28.37447 -0.61629 1.000 41.50579 397 GLN B N 1
ATOM 6224 C CA . GLN B 1 401 ? 75.59070 27.00390 -0.74228 1.000 51.04605 397 GLN B CA 1
ATOM 6225 C C . GLN B 1 401 ? 76.05204 26.71273 -2.16400 1.000 47.31571 397 GLN B C 1
ATOM 6226 O O . GLN B 1 401 ? 77.09182 26.07559 -2.36859 1.000 48.11916 397 GLN B O 1
ATOM 6232 N N . GLY B 1 402 ? 75.29095 27.17099 -3.15990 1.000 45.26468 398 GLY B N 1
ATOM 6233 C CA . GLY B 1 402 ? 75.72316 27.01071 -4.53826 1.000 43.81914 398 GLY B CA 1
ATOM 6234 C C . GLY B 1 402 ? 77.02969 27.72597 -4.82066 1.000 54.27758 398 GLY B C 1
ATOM 6235 O O . GLY B 1 402 ? 77.86400 27.23759 -5.58704 1.000 51.24173 398 GLY B O 1
ATOM 6236 N N . ALA B 1 403 ? 77.22230 28.89761 -4.20928 1.000 69.79611 399 ALA B N 1
ATOM 6237 C CA . ALA B 1 403 ? 78.49424 29.59951 -4.34011 1.000 62.70754 399 ALA B CA 1
ATOM 6238 C C . ALA B 1 403 ? 79.63208 28.79425 -3.72756 1.000 62.90766 399 ALA B C 1
ATOM 6239 O O . ALA B 1 403 ? 80.72698 28.72114 -4.29727 1.000 69.02098 399 ALA B O 1
ATOM 6241 N N . LYS B 1 404 ? 79.39327 28.18432 -2.56348 1.000 45.49410 400 LYS B N 1
ATOM 6242 C CA . LYS B 1 404 ? 80.42751 27.37195 -1.93103 1.000 48.51723 400 LYS B CA 1
ATOM 6243 C C . LYS B 1 404 ? 80.76451 26.15321 -2.78105 1.000 49.00710 400 LYS B C 1
ATOM 6244 O O . LYS B 1 404 ? 81.93617 25.77705 -2.90516 1.000 59.42260 400 LYS B O 1
ATOM 6250 N N . ILE B 1 405 ? 79.74739 25.52081 -3.37020 1.000 53.10290 401 ILE B N 1
ATOM 6251 C CA . ILE B 1 405 ? 79.98028 24.36573 -4.23190 1.000 44.37826 401 ILE B CA 1
ATOM 6252 C C . ILE B 1 405 ? 80.73182 24.77726 -5.49257 1.000 48.51664 401 ILE B C 1
ATOM 6253 O O . ILE B 1 405 ? 81.66978 24.09463 -5.92265 1.000 45.74351 401 ILE B O 1
ATOM 6258 N N . LEU B 1 406 ? 80.33444 25.89530 -6.10607 1.000 43.99023 402 LEU B N 1
ATOM 6259 C CA . LEU B 1 406 ? 81.05106 26.38872 -7.27834 1.000 42.07895 402 LEU B CA 1
ATOM 6260 C C . LEU B 1 406 ? 82.47223 26.80734 -6.92372 1.000 45.58456 402 LEU B C 1
ATOM 6261 O O . LEU B 1 406 ? 83.40546 26.57164 -7.70013 1.000 52.11617 402 LEU B O 1
ATOM 6266 N N . ASN B 1 407 ? 82.65515 27.43596 -5.75935 1.000 45.74752 403 ASN B N 1
ATOM 6267 C CA . ASN B 1 407 ? 83.99086 27.85795 -5.34917 1.000 42.49262 403 ASN B CA 1
ATOM 6268 C C . ASN B 1 407 ? 84.90974 26.65907 -5.15104 1.000 50.19232 403 ASN B C 1
ATOM 6269 O O . ASN B 1 407 ? 86.09303 26.70835 -5.50733 1.000 55.19058 403 ASN B O 1
ATOM 6274 N N . GLY B 1 408 ? 84.38529 25.57551 -4.57499 1.000 45.86094 404 GLY B N 1
ATOM 6275 C CA . GLY B 1 408 ? 85.17485 24.36074 -4.45412 1.000 48.32833 404 GLY B CA 1
ATOM 6276 C C . GLY B 1 408 ? 85.54696 23.77475 -5.80222 1.000 42.88066 404 GLY B C 1
ATOM 6277 O O . GLY B 1 408 ? 86.65668 23.26771 -5.98604 1.000 39.73670 404 GLY B O 1
ATOM 6278 N N . ALA B 1 409 ? 84.62097 23.83071 -6.76232 1.000 38.27173 405 ALA B N 1
ATOM 6279 C CA . ALA B 1 409 ? 84.92997 23.38533 -8.11672 1.000 43.29637 405 ALA B CA 1
ATOM 6280 C C . ALA B 1 409 ? 85.98897 24.27158 -8.76032 1.000 48.98764 405 ALA B C 1
ATOM 6281 O O . ALA B 1 409 ? 86.84292 23.78417 -9.51045 1.000 50.43535 405 ALA B O 1
ATOM 6283 N N . PHE B 1 410 ? 85.94504 25.57731 -8.48304 1.000 45.04027 406 PHE B N 1
ATOM 6284 C CA . PHE B 1 410 ? 86.93324 26.49039 -9.04890 1.000 44.09365 406 PHE B CA 1
ATOM 6285 C C . PHE B 1 410 ? 88.33827 26.15347 -8.56530 1.000 45.20381 406 PHE B C 1
ATOM 6286 O O . PHE B 1 410 ? 89.29700 26.20396 -9.34377 1.000 52.08067 406 PHE B O 1
ATOM 6294 N N . ARG B 1 411 ? 88.48198 25.81428 -7.28067 1.000 36.05111 407 ARG B N 1
ATOM 6295 C CA . ARG B 1 411 ? 89.79415 25.44504 -6.75673 1.000 43.45129 407 ARG B CA 1
ATOM 6296 C C . ARG B 1 411 ? 90.32692 24.18685 -7.43071 1.000 51.75624 407 ARG B C 1
ATOM 6297 O O . ARG B 1 411 ? 91.50898 24.11773 -7.78791 1.000 52.64671 407 ARG B O 1
ATOM 6305 N N . SER B 1 412 ? 89.46935 23.17870 -7.60879 1.000 49.65568 408 SER B N 1
ATOM 6306 C CA . SER B 1 412 ? 89.90980 21.93053 -8.22404 1.000 50.08006 408 SER B CA 1
ATOM 6307 C C . SER B 1 412 ? 90.32662 22.14520 -9.67333 1.000 56.96574 408 SER B C 1
ATOM 6308 O O . SER B 1 412 ? 91.30607 21.55206 -10.14048 1.000 60.61400 408 SER B O 1
ATOM 6311 N N . TRP B 1 413 ? 89.59247 22.98824 -10.40249 1.000 53.85855 409 TRP B N 1
ATOM 6312 C CA . TRP B 1 413 ? 89.94234 23.25850 -11.79265 1.000 62.23580 409 TRP B CA 1
ATOM 6313 C C . TRP B 1 413 ? 91.19341 24.12174 -11.90218 1.000 59.59031 409 TRP B C 1
ATOM 6314 O O . TRP B 1 413 ? 91.91889 24.03461 -12.89952 1.000 59.85922 409 TRP B O 1
ATOM 6325 N N . THR B 1 414 ? 91.46259 24.95278 -10.89743 1.000 52.51986 410 THR B N 1
ATOM 6326 C CA . THR B 1 414 ? 92.59624 25.86802 -10.91670 1.000 47.24212 410 THR B CA 1
ATOM 6327 C C . THR B 1 414 ? 93.84326 25.28399 -10.26145 1.000 52.08669 410 THR B C 1
ATOM 6328 O O . THR B 1 414 ? 94.87616 25.96054 -10.21239 1.000 63.92766 410 THR B O 1
ATOM 6332 N N . LYS B 1 415 ? 93.78006 24.04992 -9.76686 1.000 54.94181 411 LYS B N 1
ATOM 6333 C CA . LYS B 1 415 ? 94.95564 23.43259 -9.16878 1.000 41.18405 411 LYS B CA 1
ATOM 6334 C C . LYS B 1 415 ? 96.06346 23.29585 -10.20563 1.000 55.88244 411 LYS B C 1
ATOM 6335 O O . LYS B 1 415 ? 95.80458 23.05893 -11.38880 1.000 69.42042 411 LYS B O 1
ATOM 6337 N N . LYS B 1 416 ? 97.30808 23.45942 -9.75185 1.000 57.40950 412 LYS B N 1
ATOM 6338 C CA . LYS B 1 416 ? 98.44307 23.43219 -10.66934 1.000 65.18240 412 LYS B CA 1
ATOM 6339 C C . LYS B 1 416 ? 98.55093 22.08592 -11.37355 1.000 64.34973 412 LYS B C 1
ATOM 6340 O O . LYS B 1 416 ? 98.86961 22.02365 -12.56689 1.000 73.63397 412 LYS B O 1
ATOM 6346 N N . GLN B 1 417 ? 98.28594 20.99619 -10.65098 1.000 58.08489 413 GLN B N 1
ATOM 6347 C CA . GLN B 1 417 ? 98.35032 19.66755 -11.24612 1.000 60.16748 413 GLN B CA 1
ATOM 6348 C C . GLN B 1 417 ? 97.23327 19.42416 -12.25337 1.000 61.45508 413 GLN B C 1
ATOM 6349 O O . GLN B 1 417 ? 97.35053 18.51224 -13.07889 1.000 77.33515 413 GLN B O 1
ATOM 6355 N N . ALA B 1 418 ? 96.15608 20.21281 -12.20740 1.000 51.14948 414 ALA B N 1
ATOM 6356 C CA . ALA B 1 418 ? 94.99874 19.98529 -13.06334 1.000 46.70806 414 ALA B CA 1
ATOM 6357 C C . ALA B 1 418 ? 94.60660 21.21030 -13.88194 1.000 55.33433 414 ALA B C 1
ATOM 6358 O O . ALA B 1 418 ? 93.54015 21.20261 -14.50775 1.000 56.49825 414 ALA B O 1
ATOM 6360 N N . LEU B 1 419 ? 95.43280 22.25883 -13.89849 1.000 58.86110 415 LEU B N 1
ATOM 6361 C CA . LEU B 1 419 ? 95.07302 23.47073 -14.62871 1.000 54.23735 415 LEU B CA 1
ATOM 6362 C C . LEU B 1 419 ? 95.01431 23.23496 -16.13327 1.000 47.44821 415 LEU B C 1
ATOM 6363 O O . LEU B 1 419 ? 94.22219 23.88163 -16.82845 1.000 60.96838 415 LEU B O 1
ATOM 6368 N N . ALA B 1 420 ? 95.83235 22.31489 -16.64994 1.000 50.83495 416 ALA B N 1
ATOM 6369 C CA . ALA B 1 420 ? 95.90377 22.10777 -18.09343 1.000 53.39479 416 ALA B CA 1
ATOM 6370 C C . ALA B 1 420 ? 94.57046 21.63413 -18.65924 1.000 54.90607 416 ALA B C 1
ATOM 6371 O O . ALA B 1 420 ? 94.15494 22.07226 -19.73841 1.000 61.62926 416 ALA B O 1
ATOM 6373 N N . GLU B 1 421 ? 93.88496 20.73921 -17.94570 1.000 46.71999 417 GLU B N 1
ATOM 6374 C CA . GLU B 1 421 ? 92.65169 20.15723 -18.46137 1.000 54.80614 417 GLU B CA 1
ATOM 6375 C C . GLU B 1 421 ? 91.48064 21.13412 -18.43423 1.000 57.42994 417 GLU B C 1
ATOM 6376 O O . GLU B 1 421 ? 90.50119 20.92522 -19.15840 1.000 57.60780 417 GLU B O 1
ATOM 6382 N N . HIS B 1 422 ? 91.55841 22.19931 -17.63407 1.000 53.58871 418 HIS B N 1
ATOM 6383 C CA . HIS B 1 422 ? 90.43114 23.10184 -17.45024 1.000 45.39074 418 HIS B CA 1
ATOM 6384 C C . HIS B 1 422 ? 90.67560 24.52674 -17.92708 1.000 46.87486 418 HIS B C 1
ATOM 6385 O O . HIS B 1 422 ? 89.73262 25.32644 -17.91777 1.000 56.78170 418 HIS B O 1
ATOM 6392 N N . GLU B 1 423 ? 91.89680 24.87163 -18.34333 1.000 47.00109 419 GLU B N 1
ATOM 6393 C CA . GLU B 1 423 ? 92.18288 26.25523 -18.71248 1.000 39.61140 419 GLU B CA 1
ATOM 6394 C C . GLU B 1 423 ? 91.47317 26.66705 -19.99758 1.000 40.13411 419 GLU B C 1
ATOM 6395 O O . GLU B 1 423 ? 91.16363 27.85050 -20.17678 1.000 50.56432 419 GLU B O 1
ATOM 6401 N N . ASP B 1 424 ? 91.21212 25.71823 -20.90103 1.000 46.07683 420 ASP B N 1
ATOM 6402 C CA . ASP B 1 424 ? 90.62956 26.06976 -22.19291 1.000 38.91433 420 ASP B CA 1
ATOM 6403 C C . ASP B 1 424 ? 89.20079 26.57894 -22.05745 1.000 44.10735 420 ASP B C 1
ATOM 6404 O O . ASP B 1 424 ? 88.75904 27.39857 -22.87072 1.000 48.84780 420 ASP B O 1
ATOM 6409 N N . GLU B 1 425 ? 88.46543 26.11215 -21.05249 1.000 60.46044 421 GLU B N 1
ATOM 6410 C CA . GLU B 1 425 ? 87.10418 26.57447 -20.82177 1.000 47.64704 421 GLU B CA 1
ATOM 6411 C C . GLU B 1 425 ? 87.03815 27.77698 -19.89069 1.000 48.33295 421 GLU B C 1
ATOM 6412 O O . GLU B 1 425 ? 85.93924 28.26649 -19.61036 1.000 45.57376 421 GLU B O 1
ATOM 6418 N N . LEU B 1 426 ? 88.17314 28.25935 -19.40518 1.000 51.29472 422 LEU B N 1
ATOM 6419 C CA . LEU B 1 426 ? 88.18046 29.46550 -18.58846 1.000 47.25611 422 LEU B CA 1
ATOM 6420 C C . LEU B 1 426 ? 87.98224 30.68706 -19.48102 1.000 53.22865 422 LEU B C 1
ATOM 6421 O O . LEU B 1 426 ? 88.67905 30.82632 -20.49260 1.000 57.84889 422 LEU B O 1
ATOM 6426 N N . PRO B 1 427 ? 87.04477 31.57642 -19.15804 1.000 47.06048 423 PRO B N 1
ATOM 6427 C CA . PRO B 1 427 ? 86.80350 32.74719 -20.01028 1.000 38.93156 423 PRO B CA 1
ATOM 6428 C C . PRO B 1 427 ? 88.00186 33.68629 -20.03592 1.000 51.73716 423 PRO B C 1
ATOM 6429 O O . PRO B 1 427 ? 88.94006 33.58258 -19.24391 1.000 56.09674 423 PRO B O 1
ATOM 6433 N N . GLU B 1 428 ? 87.95556 34.62014 -20.98348 1.000 54.64560 424 GLU B N 1
ATOM 6434 C CA . GLU B 1 428 ? 89.02776 35.59166 -21.14278 1.000 45.42116 424 GLU B CA 1
ATOM 6435 C C . GLU B 1 428 ? 88.98109 36.64023 -20.03581 1.000 49.01891 424 GLU B C 1
ATOM 6436 O O . GLU B 1 428 ? 87.92664 36.92155 -19.45918 1.000 50.25400 424 GLU B O 1
ATOM 6442 N N . HIS B 1 429 ? 90.14860 37.22315 -19.74911 1.000 58.88760 425 HIS B N 1
ATOM 6443 C CA . HIS B 1 429 ? 90.29678 38.24749 -18.71171 1.000 48.23432 425 HIS B CA 1
ATOM 6444 C C . HIS B 1 429 ? 89.77394 37.75086 -17.36727 1.000 47.76716 425 HIS B C 1
ATOM 6445 O O . HIS B 1 429 ? 89.06892 38.46050 -16.64632 1.000 59.13716 425 HIS B O 1
ATOM 6452 N N . PHE B 1 430 ? 90.12525 36.51413 -17.02774 1.000 49.84911 426 PHE B N 1
ATOM 6453 C CA . PHE B 1 430 ? 89.63650 35.85563 -15.82424 1.000 45.45034 426 PHE B CA 1
ATOM 6454 C C . PHE B 1 430 ? 90.82610 35.45132 -14.96696 1.000 50.07653 426 PHE B C 1
ATOM 6455 O O . PHE B 1 430 ? 91.69483 34.69872 -15.42142 1.000 41.58461 426 PHE B O 1
ATOM 6463 N N . LYS B 1 431 ? 90.86494 35.95154 -13.73081 1.000 44.55233 427 LYS B N 1
ATOM 6464 C CA . LYS B 1 431 ? 91.87351 35.55828 -12.75150 1.000 39.72542 427 LYS B CA 1
ATOM 6465 C C . LYS B 1 431 ? 91.19380 34.67185 -11.71797 1.000 45.68939 427 LYS B C 1
ATOM 6466 O O . LYS B 1 431 ? 90.62369 35.17420 -10.73781 1.000 40.71135 427 LYS B O 1
ATOM 6472 N N . PRO B 1 432 ? 91.21151 33.34962 -11.89913 1.000 41.63251 428 PRO B N 1
ATOM 6473 C CA . PRO B 1 432 ? 90.45197 32.47058 -10.99366 1.000 47.27208 428 PRO B CA 1
ATOM 6474 C C . PRO B 1 432 ? 90.88661 32.54801 -9.54074 1.000 46.17052 428 PRO B C 1
ATOM 6475 O O . PRO B 1 432 ? 90.03643 32.43071 -8.64981 1.000 44.82633 428 PRO B O 1
ATOM 6479 N N . SER B 1 433 ? 92.17965 32.74342 -9.26934 1.000 46.81622 429 SER B N 1
ATOM 6480 C CA . SER B 1 433 ? 92.63972 32.78539 -7.88416 1.000 41.23930 429 SER B CA 1
ATOM 6481 C C . SER B 1 433 ? 92.02052 33.95599 -7.13152 1.000 48.47716 429 SER B C 1
ATOM 6482 O O . SER B 1 433 ? 91.62553 33.81678 -5.96770 1.000 52.24007 429 SER B O 1
ATOM 6485 N N . GLN B 1 434 ? 91.93419 35.12101 -7.77741 1.000 56.09189 430 GLN B N 1
ATOM 6486 C CA . GLN B 1 434 ? 91.29667 36.27104 -7.14492 1.000 51.12928 430 GLN B CA 1
ATOM 6487 C C . GLN B 1 434 ? 89.81128 36.02154 -6.90986 1.000 49.27921 430 GLN B C 1
ATOM 6488 O O . GLN B 1 434 ? 89.28209 36.35918 -5.84455 1.000 39.81968 430 GLN B O 1
ATOM 6494 N N . LEU B 1 435 ? 89.12396 35.42892 -7.89133 1.000 45.38564 431 LEU B N 1
ATOM 6495 C CA . LEU B 1 435 ? 87.70122 35.14066 -7.73283 1.000 33.47994 431 LEU B CA 1
ATOM 6496 C C . LEU B 1 435 ? 87.45907 34.14576 -6.60501 1.000 47.00430 431 LEU B C 1
ATOM 6497 O O . LEU B 1 435 ? 86.50529 34.29287 -5.83127 1.000 48.87343 431 LEU B O 1
ATOM 6502 N N . ILE B 1 436 ? 88.30796 33.12075 -6.50216 1.000 47.79670 432 ILE B N 1
ATOM 6503 C CA . ILE B 1 436 ? 88.14703 32.11720 -5.45249 1.000 40.29034 432 ILE B CA 1
ATOM 6504 C C . ILE B 1 436 ? 88.28921 32.75842 -4.07775 1.000 49.47221 432 ILE B C 1
ATOM 6505 O O . ILE B 1 436 ? 87.49625 32.49690 -3.16512 1.000 59.54806 432 ILE B O 1
ATOM 6510 N N . LYS B 1 437 ? 89.30333 33.61076 -3.91028 1.000 44.92069 433 LYS B N 1
ATOM 6511 C CA . LYS B 1 437 ? 89.49313 34.28827 -2.63175 1.000 50.35669 433 LYS B CA 1
ATOM 6512 C C . LYS B 1 437 ? 88.32857 35.22076 -2.32053 1.000 51.85455 433 LYS B C 1
ATOM 6513 O O . LYS B 1 437 ? 87.83619 35.25327 -1.18656 1.000 41.68645 433 LYS B O 1
ATOM 6515 N N . ASP B 1 438 ? 87.87479 35.98813 -3.31559 1.000 57.02432 434 ASP B N 1
ATOM 6516 C CA . ASP B 1 438 ? 86.76653 36.91259 -3.09317 1.000 53.05570 434 ASP B CA 1
ATOM 6517 C C . ASP B 1 438 ? 85.47526 36.16923 -2.77370 1.000 45.18770 434 ASP B C 1
ATOM 6518 O O . ASP B 1 438 ? 84.72914 36.57158 -1.87345 1.000 43.03951 434 ASP B O 1
ATOM 6523 N N . LEU B 1 439 ? 85.19055 35.08733 -3.50362 1.000 51.82379 435 LEU B N 1
ATOM 6524 C CA . LEU B 1 439 ? 83.98743 34.30828 -3.22725 1.000 51.94506 435 LEU B CA 1
ATOM 6525 C C . LEU B 1 439 ? 84.04991 33.66567 -1.84805 1.000 54.82398 435 LEU B C 1
ATOM 6526 O O . LEU B 1 439 ? 83.04843 33.63726 -1.12411 1.000 55.01765 435 LEU B O 1
ATOM 6531 N N . ALA B 1 440 ? 85.21961 33.14661 -1.46565 1.000 56.94329 436 ALA B N 1
ATOM 6532 C CA . ALA B 1 440 ? 85.35333 32.50633 -0.16079 1.000 54.18312 436 ALA B CA 1
ATOM 6533 C C . ALA B 1 440 ? 85.09943 33.49468 0.97058 1.000 44.16140 436 ALA B C 1
ATOM 6534 O O . ALA B 1 440 ? 84.42901 33.16265 1.95555 1.000 38.57894 436 ALA B O 1
ATOM 6536 N N . LYS B 1 441 ? 85.63213 34.71363 0.85089 1.000 52.65159 437 LYS B N 1
ATOM 6537 C CA . LYS B 1 441 ? 85.40115 35.72477 1.87820 1.000 52.44965 437 LYS B CA 1
ATOM 6538 C C . LYS B 1 441 ? 83.93039 36.11797 1.95044 1.000 48.45079 437 LYS B C 1
ATOM 6539 O O . LYS B 1 441 ? 83.37400 36.25738 3.04578 1.000 52.82143 437 LYS B O 1
ATOM 6541 N N . GLU B 1 442 ? 83.28469 36.30181 0.79530 1.000 47.29487 438 GLU B N 1
ATOM 6542 C CA . GLU B 1 442 ? 81.87227 36.67172 0.78848 1.000 40.79830 438 GLU B CA 1
ATOM 6543 C C . GLU B 1 442 ? 81.00775 35.56644 1.38083 1.000 50.75637 438 GLU B C 1
ATOM 6544 O O . GLU B 1 442 ? 80.06651 35.84108 2.13467 1.000 46.14702 438 GLU B O 1
ATOM 6550 N N . ILE B 1 443 ? 81.30784 34.30956 1.04536 1.000 53.66906 439 ILE B N 1
ATOM 6551 C CA . ILE B 1 443 ? 80.56831 33.18760 1.61756 1.000 48.72522 439 ILE B CA 1
ATOM 6552 C C . ILE B 1 443 ? 80.77160 33.13185 3.12533 1.000 47.31865 439 ILE B C 1
ATOM 6553 O O . ILE B 1 443 ? 79.82393 32.90408 3.88724 1.000 50.42885 439 ILE B O 1
ATOM 6558 N N . ARG B 1 444 ? 82.00986 33.33977 3.57976 1.000 48.05341 440 ARG B N 1
ATOM 6559 C CA . ARG B 1 444 ? 82.28228 33.33603 5.01301 1.000 36.88567 440 ARG B CA 1
ATOM 6560 C C . ARG B 1 444 ? 81.52958 34.45536 5.72157 1.000 55.69001 440 ARG B C 1
ATOM 6561 O O . ARG B 1 444 ? 80.97348 34.24836 6.80618 1.000 62.07978 440 ARG B O 1
ATOM 6563 N N . LEU B 1 445 ? 81.50212 35.65045 5.12556 1.000 55.70842 441 LEU B N 1
ATOM 6564 C CA . LEU B 1 445 ? 80.77690 36.76137 5.73499 1.000 50.97925 441 LEU B CA 1
ATOM 6565 C C . LEU B 1 445 ? 79.28093 36.48002 5.79739 1.000 54.25384 441 LEU B C 1
ATOM 6566 O O . LEU B 1 445 ? 78.63672 36.73215 6.82243 1.000 56.59213 441 LEU B O 1
ATOM 6571 N N . SER B 1 446 ? 78.70992 35.95303 4.71131 1.000 50.40458 442 SER B N 1
ATOM 6572 C CA . SER B 1 446 ? 77.27566 35.68693 4.69197 1.000 53.96336 442 SER B CA 1
ATOM 6573 C C . SER B 1 446 ? 76.91128 34.49272 5.56367 1.000 57.68647 442 SER B C 1
ATOM 6574 O O . SER B 1 446 ? 75.78586 34.41988 6.07034 1.000 64.03077 442 SER B O 1
ATOM 6577 N N . GLU B 1 447 ? 77.83931 33.54990 5.74859 1.000 57.01593 443 GLU B N 1
ATOM 6578 C CA . GLU B 1 447 ? 77.57003 32.40462 6.61003 1.000 55.87080 443 GLU B CA 1
ATOM 6579 C C . GLU B 1 447 ? 77.41644 32.80151 8.07084 1.000 55.78151 443 GLU B C 1
ATOM 6580 O O . GLU B 1 447 ? 76.82470 32.04274 8.84590 1.000 82.49827 443 GLU B O 1
ATOM 6586 N N . ASN B 1 448 ? 77.93239 33.96579 8.46530 1.000 51.86383 444 ASN B N 1
ATOM 6587 C CA . ASN B 1 448 ? 77.74706 34.47145 9.82392 1.000 62.23292 444 ASN B CA 1
ATOM 6588 C C . ASN B 1 448 ? 76.39502 35.17919 9.93996 1.000 72.84471 444 ASN B C 1
ATOM 6589 O O . ASN B 1 448 ? 76.29234 36.36810 10.24151 1.000 49.42940 444 ASN B O 1
ATOM 6594 N N . ALA B 1 449 ? 75.33994 34.40732 9.68091 1.000 93.35464 445 ALA B N 1
ATOM 6595 C CA . ALA B 1 449 ? 73.95895 34.87823 9.76480 1.000 82.99537 445 ALA B CA 1
ATOM 6596 C C . ALA B 1 449 ? 73.21306 33.93306 10.70062 1.000 81.97394 445 ALA B C 1
ATOM 6597 O O . ALA B 1 449 ? 72.57957 32.97245 10.25519 1.000 72.91881 445 ALA B O 1
ATOM 6599 N N . SER B 1 450 ? 73.29491 34.20737 12.00125 1.000 70.34978 446 SER B N 1
ATOM 6600 C CA . SER B 1 450 ? 72.53891 33.44993 12.99238 1.000 87.19824 446 SER B CA 1
ATOM 6601 C C . SER B 1 450 ? 71.17426 34.09126 13.22836 1.000 95.16426 446 SER B C 1
ATOM 6602 O O . SER B 1 450 ? 70.13774 33.43822 13.06983 1.000 110.29604 446 SER B O 1
ATOM 6605 N N . LYS B 1 451 ? 71.16960 35.36977 13.61213 1.000 83.62477 447 LYS B N 1
ATOM 6606 C CA . LYS B 1 451 ? 69.96312 36.18773 13.69266 1.000 95.85985 447 LYS B CA 1
ATOM 6607 C C . LYS B 1 451 ? 68.92774 35.62864 14.66193 1.000 106.41936 447 LYS B C 1
ATOM 6608 O O . LYS B 1 451 ? 69.20244 34.68445 15.41078 1.000 86.62709 447 LYS B O 1
ATOM 6610 N N . ALA B 1 452 ? 67.73702 36.21840 14.65297 1.000 92.78675 448 ALA B N 1
ATOM 6611 C CA . ALA B 1 452 ? 66.64576 35.81699 15.53033 1.000 85.08537 448 ALA B CA 1
ATOM 6612 C C . ALA B 1 452 ? 65.34889 36.38267 14.96149 1.000 97.23934 448 ALA B C 1
ATOM 6613 O O . ALA B 1 452 ? 65.31221 36.88199 13.83174 1.000 87.09327 448 ALA B O 1
ATOM 6615 N N . VAL B 1 453 ? 64.28010 36.30393 15.74751 1.000 106.88856 449 VAL B N 1
ATOM 6616 C CA . VAL B 1 453 ? 62.98448 36.83127 15.33692 1.000 98.78446 449 VAL B CA 1
ATOM 6617 C C . VAL B 1 453 ? 62.58152 37.99894 16.23010 1.000 94.00568 449 VAL B C 1
ATOM 6618 O O . VAL B 1 453 ? 63.32310 38.39029 17.13225 1.000 88.07969 449 VAL B O 1
ATOM 6620 N N . PRO C 2 1 ? 24.05406 12.78587 -26.27697 1.000 69.78758 1 PRO E N 1
ATOM 6621 C CA . PRO C 2 1 ? 25.31616 13.37804 -26.73089 1.000 58.40002 1 PRO E CA 1
ATOM 6622 C C . PRO C 2 1 ? 25.78399 12.80564 -28.06663 1.000 42.82647 1 PRO E C 1
ATOM 6623 O O . PRO C 2 1 ? 26.05668 11.60925 -28.16909 1.000 42.91610 1 PRO E O 1
ATOM 6627 N N . ARG C 2 2 ? 25.86329 13.65860 -29.08363 1.000 46.44276 2 ARG E N 1
ATOM 6628 C CA . ARG C 2 2 ? 26.34501 13.22168 -30.38614 1.000 45.36011 2 ARG E CA 1
ATOM 6629 C C . ARG C 2 2 ? 27.84932 12.99094 -30.33155 1.000 48.36475 2 ARG E C 1
ATOM 6630 O O . ARG C 2 2 ? 28.59765 13.82463 -29.81200 1.000 54.84990 2 ARG E O 1
ATOM 6638 N N . VAL C 2 3 ? 28.29193 11.85550 -30.86197 1.000 43.14756 3 VAL E N 1
ATOM 6639 C CA . VAL C 2 3 ? 29.70274 11.49641 -30.80471 1.000 41.30916 3 VAL E CA 1
ATOM 6640 C C . VAL C 2 3 ? 30.24676 11.13372 -32.17915 1.000 41.31535 3 VAL E C 1
ATOM 6641 O O . VAL C 2 3 ? 29.49444 10.82622 -33.10354 1.000 45.63660 3 VAL E O 1
ATOM 6657 N N . ALA C 2 5 ? 33.09551 8.46737 -33.55999 1.000 52.35918 5 ALA E N 1
ATOM 6658 C CA . ALA C 2 5 ? 33.98841 7.35907 -33.24053 1.000 49.90558 5 ALA E CA 1
ATOM 6659 C C . ALA C 2 5 ? 35.33739 7.50959 -33.93689 1.000 56.02617 5 ALA E C 1
ATOM 6660 O O . ALA C 2 5 ? 35.52160 8.39258 -34.77496 1.000 65.28955 5 ALA E O 1
ATOM 6662 N N . ALA C 2 6 ? 36.27902 6.64151 -33.58090 1.000 51.42277 6 ALA E N 1
ATOM 6663 C CA . ALA C 2 6 ? 37.60750 6.64313 -34.16740 1.000 56.26456 6 ALA E CA 1
ATOM 6664 C C . ALA C 2 6 ? 37.70905 5.55238 -35.23130 1.000 61.41242 6 ALA E C 1
ATOM 6665 O O . ALA C 2 6 ? 36.75060 4.83137 -35.51819 1.000 67.96301 6 ALA E O 1
ATOM 6667 N N . GLN C 2 7 ? 38.89190 5.43437 -35.82502 1.000 64.77011 7 GLN E N 1
ATOM 6668 C CA . GLN C 2 7 ? 39.12923 4.43763 -36.86229 1.000 70.02487 7 GLN E CA 1
ATOM 6669 C C . GLN C 2 7 ? 40.58784 3.99307 -36.87266 1.000 87.15544 7 GLN E C 1
ATOM 6670 O O . GLN C 2 7 ? 41.42390 4.55732 -36.16681 1.000 76.10789 7 GLN E O 1
ATOM 6672 N N . PRO D 2 1 ? 60.50333 5.15320 -53.17042 1.000 52.49093 1 PRO F N 1
ATOM 6673 C CA . PRO D 2 1 ? 60.62771 6.60635 -53.01255 1.000 65.90615 1 PRO F CA 1
ATOM 6674 C C . PRO D 2 1 ? 60.27003 7.05989 -51.60225 1.000 56.12830 1 PRO F C 1
ATOM 6675 O O . PRO D 2 1 ? 60.44696 6.29899 -50.65091 1.000 61.60572 1 PRO F O 1
ATOM 6679 N N . ARG D 2 2 ? 59.77424 8.28673 -51.47133 1.000 55.32333 2 ARG F N 1
ATOM 6680 C CA . ARG D 2 2 ? 59.28741 8.79768 -50.19778 1.000 55.25284 2 ARG F CA 1
ATOM 6681 C C . ARG D 2 2 ? 57.78243 8.58588 -50.12365 1.000 54.74749 2 ARG F C 1
ATOM 6682 O O . ARG D 2 2 ? 57.04990 8.96060 -51.04546 1.000 56.25315 2 ARG F O 1
ATOM 6690 N N . VAL D 2 3 ? 57.33003 7.98711 -49.02793 1.000 47.67646 3 VAL F N 1
ATOM 6691 C CA . VAL D 2 3 ? 55.97393 7.46980 -48.94519 1.000 37.31843 3 VAL F CA 1
ATOM 6692 C C . VAL D 2 3 ? 55.38383 7.64798 -47.54792 1.000 40.87874 3 VAL F C 1
ATOM 6693 O O . VAL D 2 3 ? 56.05767 7.41813 -46.54305 1.000 51.56489 3 VAL F O 1
ATOM 6709 N N . ALA D 2 5 ? 52.63540 6.11946 -45.16973 1.000 50.78632 5 ALA F N 1
ATOM 6710 C CA . ALA D 2 5 ? 51.83635 4.91167 -44.98578 1.000 47.90850 5 ALA F CA 1
ATOM 6711 C C . ALA D 2 5 ? 50.50307 5.19128 -44.29585 1.000 53.60738 5 ALA F C 1
ATOM 6712 O O . ALA D 2 5 ? 50.37242 6.15070 -43.53531 1.000 53.84136 5 ALA F O 1
ATOM 6714 N N . ALA D 2 6 ? 49.51641 4.34073 -44.56906 1.000 45.90083 6 ALA F N 1
ATOM 6715 C CA . ALA D 2 6 ? 48.21911 4.45556 -43.92337 1.000 52.57824 6 ALA F CA 1
ATOM 6716 C C . ALA D 2 6 ? 48.30897 4.02012 -42.46281 1.000 60.21716 6 ALA F C 1
ATOM 6717 O O . ALA D 2 6 ? 49.23115 3.30949 -42.05233 1.000 73.49867 6 ALA F O 1
ATOM 6719 N N . GLN D 2 7 ? 47.33021 4.46336 -41.67255 1.000 59.44746 7 GLN F N 1
ATOM 6720 C CA . GLN D 2 7 ? 47.30162 4.16739 -40.24456 1.000 67.42960 7 GLN F CA 1
ATOM 6721 C C . GLN D 2 7 ? 47.22388 2.66625 -39.99444 1.000 87.46984 7 GLN F C 1
ATOM 6722 O O . GLN D 2 7 ? 46.21663 2.02664 -40.31492 1.000 95.18737 7 GLN F O 1
ATOM 6724 N N . ALA D 2 8 ? 48.28071 2.10017 -39.41966 1.000 86.71229 8 ALA F N 1
ATOM 6725 C CA . ALA D 2 8 ? 48.34002 0.66671 -39.15810 1.000 96.41850 8 ALA F CA 1
ATOM 6726 C C . ALA D 2 8 ? 47.95363 0.35358 -37.71632 1.000 109.07895 8 ALA F C 1
ATOM 6727 O O . ALA D 2 8 ? 47.84346 -0.81110 -37.33199 1.000 89.90844 8 ALA F O 1
#

Nearest PDB structures (foldseek):
  8f8z-assembly1_A  TM=1.000E+00  e=1.229E-87  Homo sapiens
  8f8z-assembly2_B  TM=9.943E-01  e=2.396E-86  Homo sapiens
  3pus-assembly2_B  TM=9.959E-01  e=9.958E-70  Homo sapiens
  3pu3-assembly1_A  TM=9.957E-01  e=8.863E-70  Homo sapiens
  3kv6-assembly2_D  TM=8.289E-01  e=1.755E-61  Homo sapiens

Organism: Homo sapiens (NCBI:txid9606)

Secondary structure (DSSP, 8-state):
--EEEE-BTTTTB---TTS-EEE-TTT--EEETTTTT--TTTGGG-SB---HHHHHHH---B-----HHHHHHHHSS-PPBGGGT-EE--TTT--HHHHHHH-S-S-EEESS-TTTT-B---SS--HHHHHHHH-TT-EEEEEETTTTEEEEEEHHHHHHHHTSSS-SS-EEEEE-B-TTSGGGGG-B--HHHHHH-HHHHHS-TT-SSPP-S-S-EEEEE-TTEEEEEE--GGG-EEEEEEEES-EEEEEE---HHHHHHHHHHHHSTTGGGS-GGGSSS--EEEEE-TT-EEEE-TT-EEEEEESS-EEEEEEEE--GGGHHHHHHHHHHHHHHT--TTS--TTHHHHHHHHHHHHHHHHHHHHHHT-PPPHHHHHHHHHHHHHHHHHTSTTTHHHHSTTSPTT--HHHHHHHHHHHHHHT--/-EEEE-EETTTTEE--TTS-EEE-TTT--EEETTTTT--TTTGGGEEE---HHHHHHH---EE----TTSHHHHHHHHHS---BGGGTSEE--GGG--HHHHHHH-S-S-EEESS-TTTT-B---SS--HHHHHHHH-TT-EEEEEETTTTEEEEEEHHHHHHHHTSSS--S-EEEEEEE-TTSGGGGG-B--HHHHHH-HHHHHS-TT-SSPPPS-S-EEEEE-TTEEEEEE--GGG-EEEEEEEES-EEEEEE---HHHHHHHHHHHHSTTGGGS-GGGGSS--EEEEE-TT-EEEE-TT-EEEEEESS-EEEEEEEE--GGGHHHHHHHHHHHHHHT--SSS--TTHHHHHHHHHHHHHHHHHHHHHHT-PPPHHHHHHHHHHHHHHHHHH-TTTHHHHGGGSPTT--HHHHHHHHHHHHHHHH------/------/-------

InterPro domains:
  IPR001965 Zinc finger, PHD-type [SM00249] (7-54)
  IPR003347 JmjC domain [PF02373] (236-336)
  IPR003347 JmjC domain [PS51184] (197-353)
  IPR003347 JmjC domain [SM00558] (197-353)
  IPR011011 Zinc finger, FYVE/PHD-type [SSF57903] (4-69)
  IPR013083 Zinc finger, RING/FYVE/PHD-type [G3DSA:3.30.40.10] (1-70)
  IPR019786 Zinc finger, PHD-type, conserved site [PS01359] (8-53)
  IPR019787 Zinc finger, PHD-finger [PF00628] (8-53)
  IPR019787 Zinc finger, PHD-finger [PS50016] (5-56)
  IPR041070 Jumonji, helical domain [PF17811] (340-443)
  IPR050690 JHDM1 Histone Demethylase [PTHR23123] (13-1095)